Protein AF-A0A9W6NVK7-F1 (afdb_monomer_lite)

Foldseek 3Di:
DPQQAKEKFWEDEQFKIAIWIDDPLDIDQDQAPVPRRIFTFKWDDDPVTATDTHDDPDDIDTPDPPRDLCNLLRVVLSVQVSVCVVRVHGHQFFEYEYAPPDDPVRVVSNVVSVVVNPHHHYDYYYLQQLLVLLCVSVCVCPPFQWEWEWAQAAQKIKIFIWGADPNGIDTQFMFMDGHQVCLLVLLQVLQDPQFAADSVQSVVQLLPLLPDQKDWGHGPRGITIGGNVSSCLSCQLVLQLSLLRNQVNCVSSVNHQQDDPRYAEYEYAYDCSSRPVSVVQNVVRHPHHYHYDNPHRVCSSNRSRRSVRVVSSVVVVPPDPFDKAFFKKKKKKAFQADEAPDKDKIKIKIAGQDWDQDPVPRDTHGGVVVVVVVSCVVCVVPPTDIDMDMDGWLFIDTQQFKKKKAKFKVQKDKPPRIDIDTRHDRMDMDMMIIHHHPVQAQHKIKIWMFMDRQNHGRWIWIDIHHYHHPDDDDDRDPDDGDTDRFQEEEEQDFPVCVVQVCQVVVVVVVTPRDYPYPPPPDDPPDDDPVVLLVSLVVGPAYEYEADPRLQPDPRSVVSVVSNVVVVDPRRYAYEYADPPGDDDVVVCPPPPSVVPDDYYYRDGPDDPVPDDDPDDDDDDDDDDDDDDDDDDDDDDDDDDDDDDDDDDDDDDDDDDDDDDDDDDDDDDDDDDDDDDYDDDDDDDDYDDDDDDDDDDDDDDDDDDDDYDDDDDDDDDDDDDDDDDDDDAAWFQDDFAKGAQRSRQWIWGFDVQAIWIAGSVGRVPIDGLGDDAAGFLGWTAGGSNQWIWTWGQHPFTWIWIAGPVVSYTPDIATDPHGFNHWADQGPAQWIWTQHAPAQWIWIARRVVSDIDTQGWPDRANDWDAASNSQWIWGFDQQAQWIWIHGPPDSDIDIDGHPAGFLDKDWLHRGSWIWIWTFDFQKTWIATPPPRHTQEIAGHPAGFQEWEAQLVGQWIWTQGQQQWIFTARRNVNYGPDIHRRPAHANYWGAHNVRQWIWGQGPVRDIDIDGPVD

Organism: NCBI:txid29401

Sequence (1011 aa):
MDREGYALGVDIGMSTVAAAVCRQGITDAVVLAGVAAVVPTRYRLDEHAQAVLGEPEGPIRPLGDDAPPGALVRLLRTIVDVVSDREGGPPDAAVIAHPTSWDEAHRDRLAAAVRLLDLPATRIVTTHEAVAAHLAATEEAGDARSVAVLDAGATQCTTAVVVRRAGRFEVLSTETSPGADGADETLRRRLGPDVELSVSAVRRAREELTTAADTTVVGVGGEVHLDRRQLEMVLALPISSAVLALMATLRAAGFPEGRGDGLRCVAVVGGWSRTPLLRELLEQHLPASVLCFPGEPDIVAARGAAVLAEHDRVVLAEAEPVAWDDDVQFTVHRPATVSAKTWTPLLLFAHKTDAVVDPDSGETVDPTHLVQKAAERAVADRSEPYGSVAAPAAQRLAHGDEIVVEPWLREGEVNPPSAAFRWEEAVHKVEFRIRASERAVGRSLSGGVRIFLGVVLIGEVTFRIAVTRGRQAATPPRERDVAVRYRKIFASYSHRDADIVRAVSSAVSVIGDRYIVDSAALRAGERWEPRLRELIEEADVFQLFWSHNAMRSEHVRDEWEYALRLGREGFVRPVFWEDPRPQDVAAGLPPESLDRLHWSWLHPPVPTAARRPAGPPPRPALPPPEAAVTVPHSPPPPSAPAGAPLPPPTVRIGTPDLPPPFGAAGDRSAPSAAGARRKKRHLALLAAAAALVIVGGAAVVGQVNSGPTGGAAVAAAPPARGADSAGSFRAIGTDRSALSPDGATLYLAATGGVRALPATDLAGGVTIPVTGGEVRALSVSLDGSQVFASLGGAVPAVVVLDPVARSEVGRFQLPAAAASVRPVPGRPELVAALPGRRAVALVDTSTGTVTTPPSPLAADWLRVGLDGRAWFLANADTAALGVTLADSAVGTTIPLPGPPAVIAIRETGVRQQLAVATGATVAVLEWPGGAATASVQVPTGPRALAWAPEGAILYVADAAGSLLVVDTARAIVTRTIPVGAVAAELVVSPDGRYGYQYNADGSVTKVDLAG

pLDDT: mean 72.48, std 20.44, range [22.38, 96.88]

Secondary structure (DSSP, 8-state):
-PPPP-EEEEEE-SSEEEEEEEETTEEEE--BTTTBSEEEEEEE-STT--EEES--SS-EEESSTT--TTHHHHHHHHHHHHHHHHHTS--SEEEEEE-TT--HHHHHHHHHHHHHHT-TTEEEEEHHHHHHHHHHHSSTTTT-SEEEEEEE-SSEEEEEEEEEETTEEEEEEEEEEE-STTHHHHHHHHT-TTSB--HHHHHHHHHHHTT-SEEEEEEBTEEEEEEHHHHHHHHHHHHHHHHHHHHHHHHHTT-GGG--TTEEEEEEESTTTT-HHHHHHHHHH-SSEEEE-SS-TTTHHHHHHHHHHHHHHHHHHHS--PPEES-EEEEEEEESEEETT--EEEEEEEEESS-EE-TTT--EE-HHHHHHHHHHHHHTT--S-EEEEEEE-SS-EETT-EEEEEEEETTEEEESS-EEEES-SSEEEEEEEEEE-GGGTTSEEEEEEEEEETTEEEEEEEEEEEEESSS--PPPP-----EE---EEEEE--GGGHHHHHHHHHHHTTTT-EEE-TTSS--TT--HHHHHHHHHHH-SEEEEEESTTGGG-HHHHHHHHHHHHT--TT-EEEEE-SSSPP-BTTTTBS-HHHHTSPPEE--PPPPGGG-PPPPPPPPPPPPPPPP----PPPPPPPP-------PPPPPPPPPPP-PPPP--------------------------------------------------PPPP-PPPP----------B--TTEEE-TTS-EEEEEETTEEEEEETT-SSS-EEEE--SS-EEEEEE-TTSS-EEEEE-SSS-EEEEEETTTTEEEEEEE-SS--SEEEEPTTSSEEEEE-TTSSBEEEEETTT--EE--B-SS--SEEEE-TTSSEEEEE-TT-SEEEEEETT-S--EEEE-SS-EEEEEEE-SSSSEEEEEEETTEEEEEEETTTEEEEEEE-SS-EEEEEE-TTSSEEEEEETTSEEEEEETTTTEEEEEEE--S-EEEEEE-TTSSEEEEEETTS-EEEEES--

Radius of gyration: 40.75 Å; chains: 1; bounding box: 117×101×130 Å

InterPro domains:
  IPR000157 Toll/interleukin-1 receptor homology (TIR) domain [PF13676] (489-583)
  IPR011048 Cytochrome cd1-nitrite reductase-like, haem d1 domain superfamily [SSF51004] (738-1009)
  IPR013126 Heat shock protein 70 family [PF00012] (75-309)
  IPR015943 WD40/YVTN repeat-like-containing domain superfamily [G3DSA:2.130.10.10] (731-827)
  IPR015943 WD40/YVTN repeat-like-containing domain superfamily [G3DSA:2.130.10.10] (828-1008)
  IPR035897 Toll/interleukin-1 receptor homology (TIR) domain superfamily [G3DSA:3.40.50.10140] (486-593)
  IPR035897 Toll/interleukin-1 receptor homology (TIR) domain superfamily [SSF52200] (487-586)
  IPR043129 ATPase, nucleotide binding domain [SSF53067] (7-134)
  IPR043129 ATPase, nucleotide binding domain [SSF53067] (145-310)
  IPR051200 Multi-functional host-pathogen interaction and enzymatic activity protein [PTHR47197] (885-1010)

Structure (mmCIF, N/CA/C/O backbone):
data_AF-A0A9W6NVK7-F1
#
_entry.id   AF-A0A9W6NVK7-F1
#
loop_
_atom_site.group_PDB
_atom_site.id
_atom_site.type_symbol
_atom_site.label_atom_id
_atom_site.label_alt_id
_atom_site.label_comp_id
_atom_site.label_asym_id
_atom_site.label_entity_id
_atom_site.label_seq_id
_atom_site.pdbx_PDB_ins_code
_atom_site.Cartn_x
_atom_site.Cartn_y
_atom_site.Cartn_z
_atom_site.occupancy
_atom_site.B_iso_or_equiv
_atom_site.auth_seq_id
_atom_site.auth_comp_id
_atom_site.auth_asym_id
_atom_site.auth_atom_id
_atom_site.pdbx_PDB_model_num
ATOM 1 N N . MET A 1 1 ? -44.401 8.820 1.327 1.00 36.66 1 MET A N 1
ATOM 2 C CA . MET A 1 1 ? -43.589 7.716 0.784 1.00 36.66 1 MET A CA 1
ATOM 3 C C . MET A 1 1 ? -42.386 7.644 1.683 1.00 36.66 1 MET A C 1
ATOM 5 O O . MET A 1 1 ? -41.671 8.636 1.751 1.00 36.66 1 MET A O 1
ATOM 9 N N . ASP A 1 2 ? -42.257 6.563 2.443 1.00 45.72 2 ASP A N 1
ATOM 10 C CA . ASP A 1 2 ? -41.073 6.334 3.266 1.00 45.72 2 ASP A CA 1
ATOM 11 C C . ASP A 1 2 ? -39.865 6.223 2.339 1.00 45.72 2 ASP A C 1
ATOM 13 O O . ASP A 1 2 ? -39.923 5.548 1.310 1.00 45.72 2 ASP A O 1
ATOM 17 N N . ARG A 1 3 ? -38.810 6.973 2.648 1.00 57.16 3 ARG A N 1
ATOM 18 C CA . ARG A 1 3 ? -37.577 6.950 1.869 1.00 57.16 3 ARG A CA 1
ATOM 19 C C . ARG A 1 3 ? -36.903 5.602 2.111 1.00 57.16 3 ARG A C 1
ATOM 21 O O . ARG A 1 3 ? -36.584 5.293 3.256 1.00 57.16 3 ARG A O 1
ATOM 28 N N . GLU A 1 4 ? -36.695 4.806 1.064 1.00 69.69 4 GLU A N 1
ATOM 29 C CA . GLU A 1 4 ? -35.872 3.601 1.183 1.00 69.69 4 GLU A CA 1
ATOM 30 C C . GLU A 1 4 ? -34.439 4.009 1.539 1.00 69.69 4 GLU A C 1
ATOM 32 O O . GLU A 1 4 ? -33.823 4.834 0.862 1.00 69.69 4 GLU A O 1
ATOM 37 N N . GLY A 1 5 ? -33.948 3.460 2.647 1.00 83.38 5 GLY A N 1
ATOM 38 C CA . GLY A 1 5 ? -32.604 3.695 3.147 1.00 83.38 5 GLY A CA 1
ATOM 39 C C . GLY A 1 5 ? -31.508 3.197 2.202 1.00 83.38 5 GLY A C 1
ATOM 40 O O . GLY A 1 5 ? -31.741 2.300 1.388 1.00 83.38 5 GLY A O 1
ATOM 41 N N . TYR A 1 6 ? -30.310 3.769 2.308 1.00 93.12 6 TYR A N 1
ATOM 42 C CA . TYR A 1 6 ? -29.163 3.397 1.476 1.00 93.12 6 TYR A CA 1
ATOM 43 C C . TYR A 1 6 ? -27.838 3.500 2.238 1.00 93.12 6 TYR A C 1
ATOM 45 O O . TYR A 1 6 ? -27.677 4.287 3.176 1.00 93.12 6 TYR A O 1
ATOM 53 N N . ALA A 1 7 ? -26.871 2.706 1.786 1.00 94.94 7 ALA A N 1
ATOM 54 C CA . ALA A 1 7 ? -25.505 2.683 2.288 1.00 94.94 7 ALA A CA 1
ATOM 55 C C . ALA A 1 7 ? -24.540 3.380 1.316 1.00 94.94 7 ALA A C 1
ATOM 57 O O . ALA A 1 7 ? -24.669 3.238 0.099 1.00 94.94 7 ALA A O 1
ATOM 58 N N . LEU A 1 8 ? -23.557 4.113 1.846 1.00 96.31 8 LEU A N 1
ATOM 59 C CA . LEU A 1 8 ? -22.547 4.851 1.078 1.00 96.31 8 LEU A CA 1
ATOM 60 C C . LEU A 1 8 ? -21.167 4.186 1.183 1.00 96.31 8 LEU A C 1
ATOM 62 O O . LEU A 1 8 ? -20.652 3.956 2.272 1.00 96.31 8 LEU A O 1
ATOM 66 N N . GLY A 1 9 ? -20.527 3.941 0.045 1.00 96.88 9 GLY A N 1
ATOM 67 C CA . GLY A 1 9 ? -19.110 3.602 -0.048 1.00 96.88 9 GLY A CA 1
ATOM 68 C C . GLY A 1 9 ? -18.321 4.722 -0.712 1.00 96.88 9 GLY A C 1
ATOM 69 O O . GLY A 1 9 ? -18.712 5.201 -1.776 1.00 96.88 9 GLY A O 1
ATOM 70 N N . VAL A 1 10 ? -17.200 5.123 -0.116 1.00 95.50 10 VAL A N 1
ATOM 71 C CA . VAL A 1 10 ? -16.263 6.097 -0.701 1.00 95.50 10 VAL A CA 1
ATOM 72 C C . VAL A 1 10 ? -14.874 5.478 -0.737 1.00 95.50 10 VAL A C 1
ATOM 74 O O . VAL A 1 10 ? -14.418 4.977 0.282 1.00 95.50 10 VAL A O 1
ATOM 77 N N . ASP A 1 11 ? -14.191 5.533 -1.876 1.00 93.75 11 ASP A N 1
ATOM 78 C CA . ASP A 1 11 ? -12.777 5.161 -2.001 1.00 93.75 11 ASP A CA 1
ATOM 79 C C . ASP A 1 11 ? -11.934 6.413 -2.233 1.00 93.75 11 ASP A C 1
ATOM 81 O O . ASP A 1 11 ? -12.148 7.136 -3.209 1.00 93.75 11 ASP A O 1
ATOM 85 N N . ILE A 1 12 ? -11.012 6.693 -1.308 1.00 88.31 12 ILE A N 1
ATOM 86 C CA . ILE A 1 12 ? -10.124 7.856 -1.355 1.00 88.31 12 ILE A CA 1
ATOM 87 C C . ILE A 1 12 ? -8.716 7.389 -1.709 1.00 88.31 12 ILE A C 1
ATOM 89 O O . ILE A 1 12 ? -7.952 6.947 -0.851 1.00 88.31 12 ILE A O 1
ATOM 93 N N . GLY A 1 13 ? -8.347 7.559 -2.973 1.00 78.50 13 GLY A N 1
ATOM 94 C CA . GLY A 1 13 ? -6.980 7.393 -3.443 1.00 78.50 13 GLY A CA 1
ATOM 95 C C . GLY A 1 13 ? -6.151 8.676 -3.327 1.00 78.50 13 GLY A C 1
ATOM 96 O O . GLY A 1 13 ? -6.663 9.781 -3.133 1.00 78.50 13 GLY A O 1
ATOM 97 N N . MET A 1 14 ? -4.838 8.537 -3.538 1.00 71.38 14 MET A N 1
ATOM 98 C CA . MET A 1 14 ? -3.886 9.663 -3.580 1.00 71.38 14 MET A CA 1
ATOM 99 C C . MET A 1 14 ? -4.160 10.650 -4.723 1.00 71.38 14 MET A C 1
ATOM 101 O O . MET A 1 14 ? -3.766 11.812 -4.658 1.00 71.38 14 MET A O 1
ATOM 105 N N . SER A 1 15 ? -4.788 10.184 -5.804 1.00 70.12 15 SER A N 1
ATOM 106 C CA . SER A 1 15 ? -5.008 10.976 -7.021 1.00 70.12 15 SER A CA 1
ATOM 107 C C . SER A 1 15 ? -6.476 11.115 -7.396 1.00 70.12 15 SER A C 1
ATOM 109 O O . SER A 1 15 ? -6.828 12.065 -8.093 1.00 70.12 15 SER A O 1
ATOM 111 N N . THR A 1 16 ? -7.320 10.187 -6.959 1.00 80.12 16 THR A N 1
ATOM 112 C CA . THR A 1 16 ? -8.720 10.072 -7.369 1.00 80.12 16 THR A CA 1
ATOM 113 C C . THR A 1 16 ? -9.598 9.680 -6.194 1.00 80.12 16 THR A C 1
ATOM 115 O O . THR A 1 16 ? -9.146 8.996 -5.278 1.00 80.12 16 THR A O 1
ATOM 118 N N . VAL A 1 17 ? -10.858 10.095 -6.243 1.00 87.38 17 VAL A N 1
ATOM 119 C CA . VAL A 1 17 ? -11.906 9.673 -5.319 1.00 87.38 17 VAL A CA 1
ATOM 120 C C . VAL A 1 17 ? -13.091 9.145 -6.118 1.00 87.38 17 VAL A C 1
ATOM 122 O O . VAL A 1 17 ? -13.447 9.704 -7.162 1.00 87.38 17 VAL A O 1
ATOM 125 N N . ALA A 1 18 ? -13.689 8.066 -5.627 1.00 91.06 18 ALA A N 1
ATOM 126 C CA . ALA A 1 18 ? -14.878 7.447 -6.196 1.00 91.06 18 ALA A CA 1
ATOM 127 C C . ALA A 1 18 ? -15.917 7.207 -5.098 1.00 91.06 18 ALA A C 1
ATOM 129 O O . ALA A 1 18 ? -15.571 6.989 -3.935 1.00 91.06 18 ALA A O 1
ATOM 130 N N . ALA A 1 19 ? -17.196 7.234 -5.465 1.00 94.12 19 ALA A N 1
ATOM 131 C CA . ALA A 1 19 ? -18.290 6.938 -4.548 1.00 94.12 19 ALA A CA 1
ATOM 132 C C . ALA A 1 19 ? -19.312 6.001 -5.198 1.00 94.12 19 ALA A C 1
ATOM 134 O O . ALA A 1 19 ? -19.566 6.065 -6.403 1.00 94.12 19 ALA A O 1
ATOM 135 N N . ALA A 1 20 ? -19.912 5.137 -4.386 1.00 95.75 20 ALA A N 1
ATOM 136 C CA . ALA A 1 20 ? -20.986 4.239 -4.782 1.00 95.75 20 ALA A CA 1
ATOM 137 C C . ALA A 1 20 ? -22.035 4.149 -3.670 1.00 95.75 20 ALA A C 1
ATOM 139 O O . ALA A 1 20 ? -21.722 4.308 -2.491 1.00 95.75 20 ALA A O 1
ATOM 140 N N . VAL A 1 21 ? -23.277 3.870 -4.047 1.00 95.94 21 VAL A N 1
ATOM 141 C CA . VAL A 1 21 ? -24.370 3.585 -3.112 1.00 95.94 21 VAL A CA 1
ATOM 142 C C . VAL A 1 21 ? -24.782 2.125 -3.222 1.00 95.94 21 VAL A C 1
ATOM 144 O O . VAL A 1 21 ? -24.630 1.522 -4.283 1.00 95.94 21 VAL A O 1
ATOM 147 N N . CYS A 1 22 ? -25.291 1.553 -2.135 1.00 94.75 22 CYS A N 1
ATOM 148 C CA . CYS A 1 22 ? -25.832 0.200 -2.102 1.00 94.75 22 CYS A CA 1
ATOM 149 C C . CYS A 1 22 ? -27.264 0.210 -1.560 1.00 94.75 22 CYS A C 1
ATOM 151 O O . CYS A 1 22 ? -27.542 0.874 -0.558 1.00 94.75 22 CYS A O 1
ATOM 153 N N . ARG A 1 23 ? -28.156 -0.538 -2.219 1.00 89.88 23 ARG A N 1
ATOM 154 C CA . ARG A 1 23 ? -29.516 -0.830 -1.747 1.00 89.88 23 ARG A CA 1
ATOM 155 C C . ARG A 1 23 ? -29.810 -2.308 -1.964 1.00 89.88 23 ARG A C 1
ATOM 157 O O . ARG A 1 23 ? -29.734 -2.779 -3.097 1.00 89.88 23 ARG A O 1
ATOM 164 N N . GLN A 1 24 ? -30.139 -3.043 -0.900 1.00 83.25 24 GLN A N 1
ATOM 165 C CA . GLN A 1 24 ? -30.509 -4.466 -0.991 1.00 83.25 24 GLN A CA 1
ATOM 166 C C . GLN A 1 24 ? -29.453 -5.318 -1.732 1.00 83.25 24 GLN A C 1
ATOM 168 O O . GLN A 1 24 ? -29.780 -6.230 -2.487 1.00 83.25 24 GLN A O 1
ATOM 173 N N . GLY A 1 25 ? -28.169 -4.989 -1.551 1.00 80.69 25 GLY A N 1
ATOM 174 C CA . GLY A 1 25 ? -27.045 -5.671 -2.206 1.00 80.69 25 GLY A CA 1
ATOM 175 C C . GLY A 1 25 ? -26.747 -5.229 -3.645 1.00 80.69 25 GLY A C 1
ATOM 176 O O 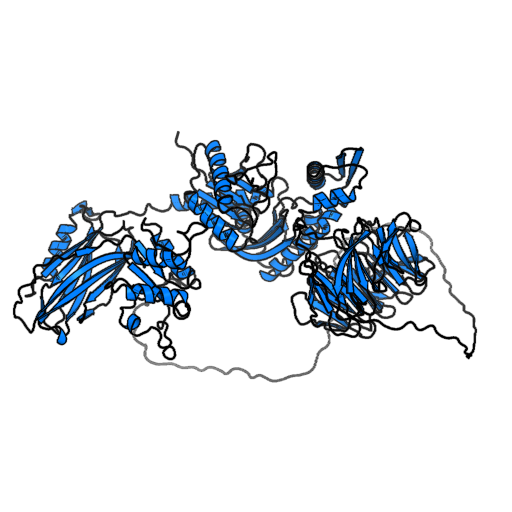. GLY A 1 25 ? -25.749 -5.671 -4.212 1.00 80.69 25 GLY A O 1
ATOM 177 N N . ILE A 1 26 ? -27.552 -4.342 -4.237 1.00 87.88 26 ILE A N 1
ATOM 178 C CA . ILE A 1 26 ? -27.295 -3.762 -5.562 1.00 87.88 26 ILE A CA 1
ATOM 179 C C . ILE A 1 26 ? -26.482 -2.481 -5.388 1.00 87.88 26 ILE A C 1
ATOM 181 O O . ILE A 1 26 ? -26.892 -1.583 -4.654 1.00 87.88 26 ILE A O 1
ATOM 185 N N . THR A 1 27 ? -25.339 -2.394 -6.076 1.00 92.62 27 THR A N 1
ATOM 186 C CA . THR A 1 27 ? -24.454 -1.220 -6.024 1.00 92.62 27 THR A CA 1
ATOM 187 C C . THR A 1 27 ? -24.546 -0.367 -7.281 1.00 92.62 27 THR A C 1
ATOM 189 O O . THR A 1 27 ? -24.477 -0.902 -8.385 1.00 92.62 27 THR A O 1
ATOM 192 N N . ASP A 1 28 ? -24.605 0.953 -7.102 1.00 92.00 28 ASP A N 1
ATOM 193 C CA . ASP A 1 28 ? -24.609 1.950 -8.175 1.00 92.00 28 ASP A CA 1
ATOM 194 C C . ASP A 1 28 ? -23.495 2.978 -7.959 1.00 92.00 28 ASP A C 1
ATOM 196 O O . ASP A 1 28 ? -23.344 3.542 -6.874 1.00 92.00 28 ASP A O 1
ATOM 200 N N . ALA A 1 29 ? -22.726 3.273 -9.008 1.00 90.75 29 ALA A N 1
ATOM 201 C CA . ALA A 1 29 ? -21.733 4.341 -8.973 1.00 90.75 29 ALA A CA 1
ATOM 202 C C . ALA A 1 29 ? -22.394 5.726 -8.840 1.00 90.75 29 ALA A C 1
ATOM 204 O O . ALA A 1 29 ? -23.516 5.959 -9.314 1.00 90.75 29 ALA A O 1
ATOM 205 N N . VAL A 1 30 ? -21.692 6.674 -8.220 1.00 89.25 30 VAL A N 1
ATOM 206 C CA . VAL A 1 30 ? -22.148 8.061 -8.080 1.00 89.25 30 VAL A CA 1
ATOM 207 C C . VAL A 1 30 ? -21.330 8.983 -8.960 1.00 89.25 30 VAL A C 1
ATOM 209 O O . VAL A 1 30 ? -20.120 9.071 -8.808 1.00 89.25 30 VAL A O 1
ATOM 212 N N . VAL A 1 31 ? -22.008 9.716 -9.848 1.00 85.69 31 VAL A N 1
ATOM 213 C CA . VAL A 1 31 ? -21.398 10.818 -10.597 1.00 85.69 31 VAL A CA 1
ATOM 214 C C . VAL A 1 31 ? -21.124 11.968 -9.633 1.00 85.69 31 VAL A C 1
ATOM 216 O O . VAL A 1 31 ? -22.049 12.594 -9.117 1.00 85.69 31 VAL A O 1
ATOM 219 N N . LEU A 1 32 ? -19.847 12.251 -9.400 1.00 80.12 32 LEU A N 1
ATOM 220 C CA . LEU A 1 32 ? -19.386 13.339 -8.551 1.00 80.12 32 LEU A CA 1
ATOM 221 C C . LEU A 1 32 ? -19.168 14.603 -9.394 1.00 80.12 32 LEU A C 1
ATOM 223 O O . LEU A 1 32 ? -18.760 14.545 -10.557 1.00 80.12 32 LEU A O 1
ATOM 227 N N . ALA A 1 33 ? -19.474 15.761 -8.803 1.00 65.81 33 ALA A N 1
ATOM 228 C CA . ALA A 1 33 ? -19.353 17.083 -9.431 1.00 65.81 33 ALA A CA 1
ATOM 229 C C . ALA A 1 33 ? -20.090 17.255 -10.780 1.00 65.81 33 ALA A C 1
ATOM 231 O O . ALA A 1 33 ? -19.806 18.195 -11.513 1.00 65.81 33 ALA A O 1
ATOM 232 N N . GLY A 1 34 ? -21.025 16.363 -11.129 1.00 63.50 34 GLY A N 1
ATOM 233 C CA . GLY A 1 34 ? -21.761 16.410 -12.398 1.00 63.50 34 GLY A CA 1
ATOM 234 C C . GLY A 1 34 ? -20.938 16.051 -13.643 1.00 63.50 34 GLY A C 1
ATOM 235 O O . GLY A 1 34 ? -21.426 16.263 -14.750 1.00 63.50 34 GLY A O 1
ATOM 236 N N . VAL A 1 35 ? -19.714 15.522 -13.482 1.00 60.59 35 VAL A N 1
ATOM 237 C CA . VAL A 1 35 ? -18.788 15.278 -14.608 1.00 60.59 35 VAL A CA 1
ATOM 238 C C . VAL A 1 35 ? -18.404 13.804 -14.759 1.00 60.59 35 VAL A C 1
ATOM 240 O O . VAL A 1 35 ? -18.410 13.299 -15.878 1.00 60.59 35 VAL A O 1
ATOM 243 N N . ALA A 1 36 ? -18.077 13.096 -13.671 1.00 67.38 36 ALA A N 1
ATOM 244 C CA . ALA A 1 36 ? -17.615 11.705 -13.741 1.00 67.38 36 ALA A CA 1
ATOM 245 C C . ALA A 1 36 ? -17.826 10.950 -12.420 1.00 67.38 36 ALA A C 1
ATOM 247 O O . ALA A 1 36 ? -17.916 11.555 -11.355 1.00 67.38 36 ALA A O 1
ATOM 248 N N . ALA A 1 37 ? -17.881 9.618 -12.477 1.00 74.50 37 ALA A N 1
ATOM 249 C CA . ALA A 1 37 ? -17.997 8.769 -11.285 1.00 74.50 37 ALA A CA 1
ATOM 250 C C . ALA A 1 37 ? -16.683 8.610 -10.491 1.00 74.50 37 ALA A C 1
ATOM 252 O O . ALA A 1 37 ? -16.682 8.170 -9.344 1.00 74.50 37 ALA A O 1
ATOM 253 N N . VAL A 1 38 ? -15.570 9.015 -11.101 1.00 73.38 38 VAL A N 1
ATOM 254 C CA . VAL A 1 38 ? -14.241 9.093 -10.496 1.00 73.38 38 VAL A CA 1
ATOM 255 C C . VAL A 1 38 ? -13.732 10.497 -10.761 1.00 73.38 38 VAL A C 1
ATOM 257 O O . VAL A 1 38 ? -13.708 10.933 -11.914 1.00 73.38 38 VAL A O 1
ATOM 260 N N . VAL A 1 39 ? -13.347 11.222 -9.715 1.00 72.19 39 VAL A N 1
ATOM 261 C CA . VAL A 1 39 ? -12.875 12.608 -9.844 1.00 72.19 39 VAL A CA 1
ATOM 262 C C . VAL A 1 39 ? -11.498 12.777 -9.209 1.00 72.19 39 VAL A C 1
ATOM 264 O O . VAL A 1 39 ? -11.192 12.089 -8.236 1.00 72.19 39 VAL A O 1
ATOM 267 N N . PRO A 1 40 ? -10.642 13.675 -9.729 1.00 68.44 40 PRO A N 1
ATOM 268 C CA . PRO A 1 40 ? -9.345 13.943 -9.121 1.00 68.44 40 PRO A CA 1
ATOM 269 C C . PRO A 1 40 ? -9.474 14.441 -7.674 1.00 68.44 40 PRO A C 1
ATOM 271 O O . PRO A 1 40 ? -10.282 15.328 -7.390 1.00 68.44 40 PRO A O 1
ATOM 274 N N . THR A 1 41 ? -8.638 13.926 -6.770 1.00 68.19 41 THR A N 1
ATOM 275 C CA . THR A 1 41 ? -8.593 14.354 -5.361 1.00 68.19 41 THR A CA 1
ATOM 276 C C . THR A 1 41 ? -7.729 15.604 -5.225 1.00 68.19 41 THR A C 1
ATOM 278 O O . THR A 1 41 ? -6.498 15.531 -5.168 1.00 68.19 41 THR A O 1
ATOM 281 N N . ARG A 1 42 ? -8.361 16.779 -5.215 1.00 66.12 42 ARG A N 1
ATOM 282 C CA . ARG A 1 42 ? -7.675 18.060 -5.408 1.00 66.12 42 ARG A CA 1
ATOM 283 C C . ARG A 1 42 ? -8.224 19.176 -4.499 1.00 66.12 42 ARG A C 1
ATOM 285 O O . ARG A 1 42 ? -9.397 19.185 -4.131 1.00 66.12 42 ARG A O 1
ATOM 292 N N . TYR A 1 43 ? -7.377 20.135 -4.114 1.00 61.03 43 TYR A N 1
ATOM 293 C CA . TYR A 1 43 ? -7.763 21.303 -3.304 1.00 61.03 43 TYR A CA 1
ATOM 294 C C . TYR A 1 43 ? -7.154 22.609 -3.829 1.00 61.03 43 TYR A C 1
ATOM 296 O O . TYR A 1 43 ? -6.122 22.609 -4.505 1.00 61.03 43 TYR A O 1
ATOM 304 N N . ARG A 1 44 ? -7.790 23.740 -3.501 1.00 63.12 44 ARG A N 1
ATOM 305 C CA . ARG A 1 44 ? -7.335 25.087 -3.871 1.00 63.12 44 ARG A CA 1
ATOM 306 C C . ARG A 1 44 ? -6.822 25.840 -2.645 1.00 63.12 44 ARG A C 1
ATOM 308 O O . ARG A 1 44 ? -7.401 25.746 -1.568 1.00 63.12 44 ARG A O 1
ATOM 315 N N . LEU A 1 45 ? -5.750 26.612 -2.818 1.00 51.38 45 LEU A N 1
ATOM 316 C CA . LEU A 1 45 ? -5.222 27.537 -1.809 1.00 51.38 45 LEU A CA 1
ATOM 317 C C . LEU A 1 45 ? -5.870 28.922 -1.973 1.00 51.38 45 LEU A C 1
ATOM 319 O O . LEU A 1 45 ? -5.275 29.824 -2.552 1.00 51.38 45 LEU A O 1
ATOM 323 N N . ASP A 1 46 ? -7.106 29.081 -1.510 1.00 56.59 46 ASP A N 1
ATOM 324 C CA . ASP A 1 46 ? -7.677 30.400 -1.195 1.00 56.59 46 ASP A CA 1
ATOM 325 C C . ASP A 1 46 ? -7.598 30.660 0.325 1.00 56.59 46 ASP A C 1
ATOM 327 O O . ASP A 1 46 ? -7.099 29.811 1.068 1.00 56.59 46 ASP A O 1
ATOM 331 N N . GLU A 1 47 ? -8.085 31.811 0.812 1.00 50.06 47 GLU A N 1
ATOM 332 C CA . GLU A 1 47 ? -8.102 32.165 2.251 1.00 50.06 47 GLU A CA 1
ATOM 333 C C . GLU A 1 47 ? -8.836 31.129 3.134 1.00 50.06 47 GLU A C 1
ATOM 335 O O . GLU A 1 47 ? -8.699 31.135 4.359 1.00 50.06 47 GLU A O 1
ATOM 340 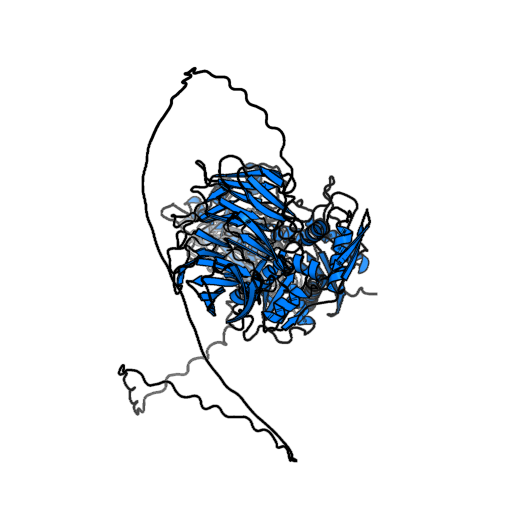N N . HIS A 1 48 ? -9.585 30.203 2.526 1.00 52.34 48 HIS A N 1
ATOM 341 C CA . HIS A 1 48 ? -10.341 29.149 3.199 1.00 52.34 48 HIS A CA 1
ATOM 342 C C . HIS A 1 48 ? -9.855 27.724 2.875 1.00 52.34 48 HIS A C 1
ATOM 344 O O . HIS A 1 48 ? -10.389 26.758 3.430 1.00 52.34 48 HIS A O 1
ATOM 350 N N . ALA A 1 49 ? -8.842 27.576 2.015 1.00 53.28 49 ALA A N 1
ATOM 351 C CA . ALA A 1 49 ? -8.342 26.311 1.484 1.00 53.28 49 ALA A CA 1
ATOM 352 C C . ALA A 1 49 ? -9.463 25.315 1.109 1.00 53.28 49 ALA A C 1
ATOM 354 O O . ALA A 1 49 ? -9.592 24.238 1.716 1.00 53.28 49 ALA A O 1
ATOM 355 N N . GLN A 1 50 ? -10.331 25.705 0.173 1.00 59.41 50 GLN A N 1
ATOM 356 C CA . GLN A 1 50 ? -11.480 24.895 -0.246 1.00 59.41 50 GLN A CA 1
ATOM 357 C C . GLN A 1 50 ? -11.052 23.604 -0.975 1.00 59.41 50 GLN A C 1
ATOM 359 O O . GLN A 1 50 ? -10.203 23.621 -1.869 1.00 59.41 50 GLN A O 1
ATOM 364 N N . ALA A 1 51 ? -11.652 22.470 -0.596 1.00 60.38 51 ALA A N 1
ATOM 365 C CA . ALA A 1 51 ? -11.535 21.216 -1.343 1.00 60.38 51 ALA A CA 1
ATOM 366 C C . ALA A 1 51 ? -12.470 21.270 -2.559 1.00 60.38 51 ALA A C 1
ATOM 368 O O . ALA A 1 51 ? -13.605 21.729 -2.421 1.00 60.38 51 ALA A O 1
ATOM 369 N N . VAL A 1 52 ? -12.008 20.827 -3.733 1.00 61.28 52 VAL A N 1
ATOM 370 C CA . VAL A 1 52 ? -12.786 20.911 -4.979 1.00 61.28 52 VAL A CA 1
ATOM 371 C C . VAL A 1 52 ? -12.839 19.538 -5.644 1.00 61.28 52 VAL A C 1
ATOM 373 O O . VAL A 1 52 ? -11.806 18.912 -5.858 1.00 61.28 52 VAL A O 1
ATOM 376 N N . LEU A 1 53 ? -14.046 19.076 -5.980 1.00 63.50 53 LEU A N 1
ATOM 377 C CA . LEU A 1 53 ? -14.253 17.868 -6.780 1.00 63.50 53 LEU A CA 1
ATOM 378 C C . LEU A 1 53 ? -14.197 18.238 -8.274 1.00 63.50 53 LEU A C 1
ATOM 380 O O . LEU A 1 53 ? -14.949 19.108 -8.710 1.00 63.50 53 LEU A O 1
ATOM 384 N N . GLY A 1 54 ? -13.333 17.578 -9.055 1.00 57.00 54 GLY A N 1
ATOM 385 C CA . GLY A 1 54 ? -13.231 17.755 -10.515 1.00 57.00 54 GLY A CA 1
ATOM 386 C C . GLY A 1 54 ? -11.991 18.525 -11.001 1.00 57.00 54 GLY A C 1
ATOM 387 O O . GLY A 1 54 ? -11.017 18.688 -10.267 1.00 57.00 54 GLY A O 1
ATOM 388 N N . GLU A 1 55 ? -12.017 18.977 -12.262 1.00 53.88 55 GLU A N 1
ATOM 389 C CA . GLU A 1 55 ? -10.973 19.806 -12.899 1.00 53.88 55 GLU A CA 1
ATOM 390 C C . GLU A 1 55 ? -11.417 21.286 -12.959 1.00 53.88 55 GLU A C 1
ATOM 392 O O . GLU A 1 55 ? -12.030 21.699 -13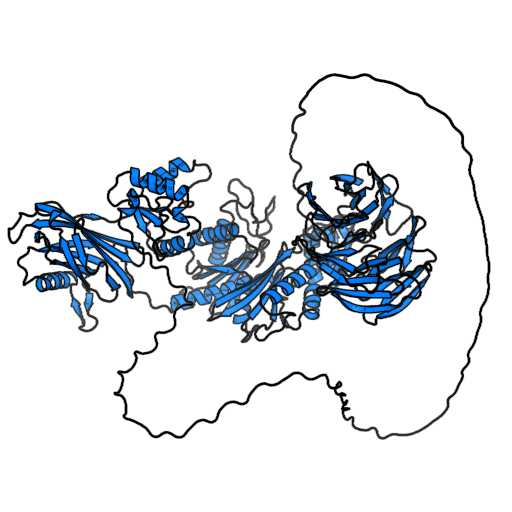.943 1.00 53.88 55 GLU A O 1
ATOM 397 N N . PRO A 1 56 ? -11.177 22.102 -11.916 1.00 49.66 56 PRO A N 1
ATOM 398 C CA . PRO A 1 56 ? -11.478 23.534 -11.965 1.00 49.66 56 PRO A CA 1
ATOM 399 C C . PRO A 1 56 ? -10.412 24.338 -12.735 1.00 49.66 56 PRO A C 1
ATOM 401 O O . PRO A 1 56 ? -9.293 23.882 -12.955 1.00 49.66 56 PRO A O 1
ATOM 404 N N . GLU A 1 57 ? -10.728 25.581 -13.103 1.00 44.78 57 GLU A N 1
ATOM 405 C CA . GLU A 1 57 ? -9.743 26.535 -13.632 1.00 44.78 57 GLU A CA 1
ATOM 406 C C . GLU A 1 57 ? -8.916 27.154 -12.478 1.00 44.78 57 GLU A C 1
ATOM 408 O O . GLU A 1 57 ? -9.473 27.795 -11.582 1.00 44.78 57 GLU A O 1
ATOM 413 N N . GLY A 1 58 ? -7.585 26.970 -12.468 1.00 46.28 58 GLY A N 1
ATOM 414 C CA . GLY A 1 58 ? -6.656 27.604 -11.508 1.00 46.28 58 GLY A CA 1
ATOM 415 C C . GLY A 1 58 ? -5.544 26.686 -10.958 1.00 46.28 58 GLY A C 1
ATOM 416 O O . GLY A 1 58 ? -5.453 25.527 -11.356 1.00 46.28 58 GLY A O 1
ATOM 417 N N . PRO A 1 59 ? -4.665 27.176 -10.052 1.00 42.59 59 PRO A N 1
ATOM 418 C CA . PRO A 1 59 ? -3.627 26.360 -9.419 1.00 42.59 59 PRO A CA 1
ATOM 419 C C . PRO A 1 59 ? -4.237 25.436 -8.357 1.00 42.59 59 PRO A C 1
ATOM 421 O O . PRO A 1 59 ? -4.764 25.889 -7.339 1.00 42.59 59 PRO A O 1
ATOM 424 N N . ILE A 1 60 ? -4.151 24.131 -8.597 1.00 55.59 60 ILE A N 1
ATOM 425 C CA . ILE A 1 60 ? -4.772 23.091 -7.775 1.00 55.59 60 ILE A CA 1
ATOM 426 C C . ILE A 1 60 ? -3.689 22.147 -7.255 1.00 55.59 60 ILE A C 1
ATOM 428 O O . ILE A 1 60 ? -2.764 21.807 -7.993 1.00 55.59 60 ILE A O 1
ATOM 432 N N . ARG A 1 61 ? -3.800 21.713 -5.996 1.00 54.81 61 ARG A N 1
ATOM 433 C CA . ARG A 1 61 ? -2.854 20.784 -5.362 1.00 54.81 61 ARG A CA 1
ATOM 434 C C . ARG A 1 61 ? -3.508 19.427 -5.073 1.00 54.81 61 ARG A C 1
ATOM 436 O O . ARG A 1 61 ? -4.694 19.402 -4.739 1.00 54.81 61 ARG A O 1
ATOM 443 N N . PRO A 1 62 ? -2.776 18.307 -5.208 1.00 59.38 62 PRO A N 1
ATOM 444 C CA . PRO A 1 62 ? -3.259 16.999 -4.774 1.00 59.38 62 PRO A CA 1
ATOM 445 C C . PRO A 1 62 ? -3.406 16.971 -3.251 1.00 59.38 62 PRO A C 1
ATOM 447 O O . PRO A 1 62 ? -2.667 17.657 -2.547 1.00 59.38 62 PRO A O 1
ATOM 450 N N . LEU A 1 63 ? -4.344 16.180 -2.735 1.00 61.66 63 LEU A N 1
ATOM 451 C CA . LEU A 1 63 ? -4.495 15.965 -1.295 1.00 61.66 63 LEU A CA 1
ATOM 452 C C . LEU A 1 63 ? -3.350 15.063 -0.777 1.00 61.66 63 LEU A C 1
ATOM 454 O O . LEU A 1 63 ? -3.532 13.863 -0.622 1.00 61.66 63 LEU A O 1
ATOM 458 N N . GLY A 1 64 ? -2.159 15.640 -0.592 1.00 57.38 64 GLY A N 1
ATOM 459 C CA . GLY A 1 64 ? -0.968 14.973 -0.041 1.00 57.38 64 GLY A CA 1
ATOM 460 C C . GLY A 1 64 ? -0.576 15.498 1.344 1.00 57.38 64 GLY A C 1
ATOM 461 O O . GLY A 1 64 ? -1.357 16.198 1.994 1.00 57.38 64 GLY A O 1
ATOM 462 N N . ASP A 1 65 ? 0.651 15.204 1.773 1.00 52.56 65 ASP A N 1
ATOM 463 C CA . ASP A 1 65 ? 1.195 15.501 3.110 1.00 52.56 65 ASP A CA 1
ATOM 464 C C . ASP A 1 65 ? 1.019 16.974 3.528 1.00 52.56 65 ASP A C 1
ATOM 466 O O . ASP A 1 65 ? 0.662 17.263 4.679 1.00 52.56 65 ASP A O 1
ATOM 470 N N . ASP A 1 66 ? 1.163 17.883 2.556 1.00 56.19 66 ASP A N 1
ATOM 471 C CA . ASP A 1 66 ? 1.053 19.344 2.680 1.00 56.19 66 ASP A CA 1
ATOM 472 C C . ASP A 1 66 ? -0.394 19.881 2.711 1.00 56.19 66 ASP A C 1
ATOM 474 O O . ASP A 1 66 ? -0.621 21.100 2.743 1.00 56.19 66 ASP A O 1
ATOM 478 N N . ALA A 1 67 ? -1.404 19.007 2.653 1.00 61.53 67 ALA A N 1
ATOM 479 C CA . ALA A 1 67 ? -2.799 19.425 2.667 1.00 61.53 67 ALA A CA 1
ATOM 480 C C . ALA A 1 67 ? -3.182 20.046 4.029 1.00 61.53 67 ALA A C 1
ATOM 482 O O . ALA A 1 67 ? -2.844 19.508 5.087 1.00 61.53 67 ALA A O 1
ATOM 483 N N . PRO A 1 68 ? -3.929 21.167 4.042 1.00 64.19 68 PRO A N 1
ATOM 484 C CA . PRO A 1 68 ? -4.281 21.843 5.283 1.00 64.19 68 PRO A CA 1
ATOM 485 C C . PRO A 1 68 ? -5.223 20.994 6.163 1.00 64.19 68 PRO A C 1
ATOM 487 O O . PRO A 1 68 ? -6.057 20.265 5.615 1.00 64.19 68 PRO A O 1
ATOM 490 N N . PRO A 1 69 ? -5.196 21.155 7.508 1.00 57.59 69 PRO A N 1
ATOM 491 C CA . PRO A 1 69 ? -5.901 20.301 8.486 1.00 57.59 69 PRO A CA 1
ATOM 492 C C . PRO A 1 69 ? -7.439 20.170 8.386 1.00 57.59 69 PRO A C 1
ATOM 494 O O . PRO A 1 69 ? -8.053 19.547 9.241 1.00 57.59 69 PRO A O 1
ATOM 497 N N . GLY A 1 70 ? -8.093 20.728 7.364 1.00 66.94 70 GLY A N 1
ATOM 498 C CA . GLY A 1 70 ? -9.537 20.591 7.121 1.00 66.94 70 GLY A CA 1
ATOM 499 C C . GLY A 1 70 ? -9.913 20.239 5.680 1.00 66.94 70 GLY A C 1
ATOM 500 O O . GLY A 1 70 ? -11.101 20.154 5.374 1.00 66.94 70 GLY A O 1
ATOM 501 N N . ALA A 1 71 ? -8.937 20.044 4.787 1.00 71.06 71 ALA A N 1
ATOM 502 C CA . ALA A 1 71 ? -9.208 19.748 3.381 1.00 71.06 71 ALA A CA 1
ATOM 503 C C . ALA A 1 71 ? -9.945 18.408 3.209 1.00 71.06 71 ALA A C 1
ATOM 505 O O . ALA A 1 71 ? -10.921 18.340 2.468 1.00 71.06 71 ALA A O 1
ATOM 506 N N . LEU A 1 72 ? -9.544 17.377 3.960 1.00 75.88 72 LEU A N 1
ATOM 507 C CA . LEU A 1 72 ? -10.167 16.051 3.913 1.00 75.88 72 LEU A CA 1
ATOM 508 C C . LEU A 1 72 ? -11.604 16.049 4.466 1.00 75.88 72 LEU A C 1
ATOM 510 O O . LEU A 1 72 ? -12.490 15.455 3.860 1.00 75.88 72 LEU A O 1
ATOM 514 N N . VAL A 1 73 ? -11.859 16.778 5.561 1.00 79.00 73 VAL A N 1
ATOM 515 C CA . VAL A 1 73 ? -13.217 16.974 6.113 1.00 79.00 73 VAL A CA 1
ATOM 516 C C . VAL A 1 73 ? -14.127 17.616 5.072 1.00 79.00 73 VAL A C 1
ATOM 518 O O . VAL A 1 73 ? -15.245 17.158 4.857 1.00 79.00 73 VAL A O 1
ATOM 521 N N . ARG A 1 74 ? -13.647 18.684 4.422 1.00 77.62 74 ARG A N 1
ATOM 522 C CA . ARG A 1 74 ? -14.406 19.398 3.391 1.00 77.62 74 ARG A CA 1
ATOM 523 C C . ARG A 1 74 ? -14.680 18.510 2.187 1.00 77.62 74 ARG A C 1
ATOM 525 O O . ARG A 1 74 ? -15.814 18.475 1.741 1.00 77.62 74 ARG A O 1
ATOM 532 N N . LEU A 1 75 ? -13.675 17.776 1.709 1.00 80.62 75 LEU A N 1
ATOM 533 C CA . LEU A 1 75 ? -13.827 16.837 0.600 1.00 80.62 75 LEU A CA 1
ATOM 534 C C . LEU A 1 75 ? -14.931 15.814 0.886 1.00 80.62 75 LEU A C 1
ATOM 536 O O . LEU A 1 75 ? -15.852 15.664 0.089 1.00 80.62 75 LEU A O 1
ATOM 540 N N . LEU A 1 76 ? -14.846 15.143 2.036 1.00 85.00 76 LEU A N 1
ATOM 541 C CA . LEU A 1 76 ? -15.824 14.135 2.424 1.00 85.00 76 LEU A CA 1
ATOM 542 C C . LEU A 1 76 ? -17.217 14.728 2.612 1.00 85.00 76 LEU A C 1
ATOM 544 O O . LEU A 1 76 ? -18.186 14.134 2.153 1.00 85.00 76 LEU A O 1
ATOM 548 N N . ARG A 1 77 ? -17.320 15.914 3.222 1.00 85.00 77 ARG A N 1
ATOM 549 C CA . ARG A 1 77 ? -18.596 16.620 3.359 1.00 85.00 77 ARG A CA 1
ATOM 550 C C . ARG A 1 77 ? -19.210 16.919 1.996 1.00 85.00 77 ARG A C 1
ATOM 552 O O . ARG A 1 77 ? -20.360 16.575 1.786 1.00 85.00 77 ARG A O 1
ATOM 559 N N . THR A 1 78 ? -18.432 17.440 1.047 1.00 84.56 78 THR A N 1
ATOM 560 C CA . THR A 1 78 ? -18.916 17.689 -0.318 1.00 84.56 78 THR A CA 1
ATOM 561 C C . THR A 1 78 ? -19.413 16.405 -0.987 1.00 84.56 78 THR A C 1
ATOM 563 O O . THR A 1 78 ? -20.435 16.430 -1.663 1.00 84.56 78 THR A O 1
ATOM 566 N N . ILE A 1 79 ? -18.719 15.276 -0.809 1.00 88.06 79 ILE A N 1
ATOM 567 C CA . ILE A 1 79 ? -19.162 13.984 -1.360 1.00 88.06 79 ILE A CA 1
ATOM 568 C C . ILE A 1 79 ? -20.486 13.558 -0.724 1.00 88.06 79 ILE A C 1
ATOM 570 O O . ILE A 1 79 ? -21.413 13.193 -1.442 1.00 88.06 79 ILE A O 1
ATOM 574 N N . VAL A 1 80 ? -20.588 13.632 0.604 1.00 89.94 80 VAL A N 1
ATOM 575 C CA . VAL A 1 80 ? -21.813 13.305 1.343 1.00 89.94 80 VAL A CA 1
ATOM 576 C C . VAL A 1 80 ? -22.964 14.195 0.900 1.00 89.94 80 VAL A C 1
ATOM 578 O O . VAL A 1 80 ? -24.041 13.666 0.656 1.00 89.94 80 VAL A O 1
ATOM 581 N N . ASP A 1 81 ? -22.745 15.498 0.744 1.00 88.12 81 ASP A N 1
ATOM 582 C CA . ASP A 1 81 ? -23.765 16.452 0.302 1.00 88.12 81 ASP A CA 1
ATOM 583 C C . ASP A 1 81 ? -24.241 16.112 -1.120 1.00 88.12 81 ASP A C 1
ATOM 585 O O . ASP A 1 81 ? -25.435 15.947 -1.342 1.00 88.12 81 ASP A O 1
ATOM 589 N N . VAL A 1 82 ? -23.317 15.874 -2.064 1.00 87.31 82 VAL A N 1
ATOM 590 C CA . VAL A 1 82 ? -23.648 15.475 -3.449 1.00 87.31 82 VAL A CA 1
ATOM 591 C C . VAL A 1 82 ? -24.456 14.177 -3.491 1.00 87.31 82 VAL A C 1
ATOM 593 O O . VAL A 1 82 ? -25.424 14.068 -4.245 1.00 87.31 82 VAL A O 1
ATOM 596 N N . VAL A 1 83 ? -24.064 13.179 -2.695 1.00 90.81 83 VAL A N 1
ATOM 597 C CA . VAL A 1 83 ? -24.802 11.914 -2.611 1.00 90.81 83 VAL A CA 1
ATOM 598 C C . VAL A 1 83 ? -26.160 12.151 -1.953 1.00 90.81 83 VAL A C 1
ATOM 600 O O . VAL A 1 83 ? -27.165 11.681 -2.467 1.00 90.81 83 VAL A O 1
ATOM 603 N N . SER A 1 84 ? -26.218 12.909 -0.862 1.00 90.50 84 SER A N 1
ATOM 604 C CA . SER A 1 84 ? -27.461 13.171 -0.127 1.00 90.50 84 SER A CA 1
ATOM 605 C C . SER A 1 84 ? -28.474 13.929 -0.980 1.00 90.50 84 SER A C 1
ATOM 607 O O . SER A 1 84 ? -29.658 13.603 -0.949 1.00 90.50 84 SER A O 1
ATOM 609 N N . ASP A 1 85 ? -28.017 14.886 -1.787 1.00 88.25 85 ASP A N 1
ATOM 610 C CA . ASP A 1 85 ? -28.851 15.621 -2.738 1.00 88.25 85 ASP A CA 1
ATOM 611 C C . ASP A 1 85 ? -29.419 14.695 -3.823 1.00 88.25 85 ASP A C 1
ATOM 613 O O . ASP A 1 85 ? -30.598 14.793 -4.170 1.00 88.25 85 ASP A O 1
ATOM 617 N N . ARG A 1 86 ? -28.608 13.753 -4.332 1.00 88.56 86 ARG A N 1
ATOM 618 C CA . ARG A 1 86 ? -29.058 12.724 -5.289 1.00 88.56 86 ARG A CA 1
ATOM 619 C C . ARG A 1 86 ? -30.080 11.768 -4.665 1.00 88.56 86 ARG A C 1
ATOM 621 O O . ARG A 1 86 ? -31.028 11.363 -5.335 1.00 88.56 86 ARG A O 1
ATOM 628 N N . GLU A 1 87 ? -29.863 11.396 -3.410 1.00 89.62 87 GLU A N 1
ATOM 629 C CA . GLU A 1 87 ? -30.567 10.321 -2.699 1.00 89.62 87 GLU A CA 1
ATOM 630 C C . GLU A 1 87 ? -31.726 10.827 -1.814 1.00 89.62 87 GLU A C 1
ATOM 632 O O . GLU A 1 87 ? -32.423 10.052 -1.150 1.00 89.62 87 GLU A O 1
ATOM 637 N N . GLY A 1 88 ? -31.956 12.142 -1.784 1.00 86.44 88 GLY A N 1
ATOM 638 C CA . GLY A 1 88 ? -33.030 12.777 -1.020 1.00 86.44 88 GLY A CA 1
ATOM 639 C C . GLY A 1 88 ? -32.825 12.777 0.502 1.00 86.44 88 GLY A C 1
ATOM 640 O O . GLY A 1 88 ? -33.811 12.794 1.239 1.00 86.44 88 GLY A O 1
ATOM 641 N N . GLY A 1 89 ? -31.577 12.718 0.982 1.00 88.62 89 GLY A N 1
ATOM 642 C CA . GLY A 1 89 ? -31.203 12.743 2.406 1.00 88.62 89 GLY A CA 1
ATOM 643 C C . GLY A 1 89 ? -29.899 11.981 2.711 1.00 88.62 89 GLY A C 1
ATOM 644 O O . GLY A 1 89 ? -29.397 11.297 1.824 1.00 88.62 89 GLY A O 1
ATOM 645 N N . PRO A 1 90 ? -29.370 12.042 3.950 1.00 89.81 90 PRO A N 1
ATOM 646 C CA . PRO A 1 90 ? -28.078 11.447 4.325 1.00 89.81 90 PRO A CA 1
ATOM 647 C C . PRO A 1 90 ? -28.067 9.909 4.259 1.00 89.81 90 PRO A C 1
ATOM 649 O O . PRO A 1 90 ? -29.134 9.304 4.347 1.00 89.81 90 PRO A O 1
ATOM 652 N N . PRO A 1 91 ? -26.899 9.252 4.129 1.00 92.38 91 PRO A N 1
ATOM 653 C CA . PRO A 1 91 ? -26.808 7.789 4.147 1.00 92.38 91 PRO A CA 1
ATOM 654 C C . PRO A 1 91 ? -27.076 7.220 5.547 1.00 92.38 91 PRO A C 1
ATOM 656 O O . PRO A 1 91 ? -26.774 7.872 6.545 1.00 92.38 91 PRO A O 1
ATOM 659 N N . ASP A 1 92 ? -27.578 5.984 5.625 1.00 90.94 92 ASP A N 1
ATOM 660 C CA . ASP A 1 92 ? -27.840 5.297 6.906 1.00 90.94 92 ASP A CA 1
ATOM 661 C C . ASP A 1 92 ? -26.606 4.563 7.456 1.00 90.94 92 ASP A C 1
ATOM 663 O O . ASP A 1 92 ? -26.530 4.253 8.644 1.00 90.94 92 ASP A O 1
ATOM 667 N N . ALA A 1 93 ? -25.648 4.268 6.577 1.00 91.50 93 ALA A N 1
ATOM 668 C CA . ALA A 1 93 ? -24.346 3.706 6.905 1.00 91.50 93 ALA A CA 1
ATOM 669 C C . ALA A 1 93 ? -23.309 4.162 5.880 1.00 91.50 93 ALA A C 1
ATOM 671 O O . ALA A 1 93 ? -23.642 4.362 4.705 1.00 91.50 93 ALA A O 1
ATOM 672 N N . ALA A 1 94 ? -22.050 4.292 6.298 1.00 94.69 94 ALA A N 1
ATOM 673 C CA . ALA A 1 94 ? -20.968 4.685 5.403 1.00 94.69 94 ALA A CA 1
ATOM 674 C C . ALA A 1 94 ? -19.676 3.888 5.633 1.00 94.69 94 ALA A C 1
ATOM 676 O O . ALA A 1 94 ? -19.265 3.614 6.757 1.00 94.69 94 ALA A O 1
ATOM 677 N N . VAL A 1 95 ? -18.973 3.555 4.557 1.00 95.88 95 VAL A N 1
ATOM 678 C CA . VAL A 1 95 ? -17.627 2.975 4.623 1.00 95.88 95 VAL A CA 1
ATOM 679 C C . VAL A 1 95 ? -16.693 3.820 3.781 1.00 95.88 95 VAL A C 1
ATOM 681 O O . VAL A 1 95 ? -16.960 4.075 2.606 1.00 95.88 95 VAL A O 1
ATOM 684 N N . ILE A 1 96 ? -15.584 4.237 4.386 1.00 95.62 96 ILE A N 1
ATOM 685 C CA . ILE A 1 96 ? -14.539 5.005 3.715 1.00 95.62 96 ILE A CA 1
ATOM 686 C C . ILE A 1 96 ? -13.306 4.114 3.538 1.00 95.62 96 ILE A C 1
ATOM 688 O O . ILE A 1 96 ? -12.723 3.653 4.520 1.00 95.62 96 ILE A O 1
ATOM 692 N N . ALA A 1 97 ? -12.914 3.867 2.292 1.00 94.94 97 ALA A N 1
ATOM 693 C CA . ALA A 1 97 ? -11.730 3.111 1.920 1.00 94.94 97 ALA A CA 1
ATOM 694 C C . ALA A 1 97 ? -10.524 4.034 1.665 1.00 94.94 97 ALA A C 1
ATOM 696 O O . ALA A 1 97 ? -10.680 5.143 1.148 1.00 94.94 97 ALA A O 1
ATOM 697 N N . HIS A 1 98 ? -9.329 3.574 2.043 1.00 91.81 98 HIS A N 1
ATOM 698 C CA . HIS A 1 98 ? -8.055 4.260 1.805 1.00 91.81 98 HIS A CA 1
ATOM 699 C C . HIS A 1 98 ? -6.941 3.269 1.413 1.00 91.81 98 HIS A C 1
ATOM 701 O O . HIS A 1 98 ? -6.995 2.097 1.795 1.00 91.81 98 HIS A O 1
ATOM 707 N N . PRO A 1 99 ? -5.870 3.693 0.723 1.00 86.38 99 PRO A N 1
ATOM 708 C CA . PRO A 1 99 ? -4.786 2.789 0.349 1.00 86.38 99 PRO A CA 1
ATOM 709 C C . PRO A 1 99 ? -3.956 2.350 1.568 1.00 86.38 99 PRO A C 1
ATOM 711 O O . PRO A 1 99 ? -3.780 3.101 2.533 1.00 86.38 99 PRO A O 1
ATOM 714 N N . THR A 1 100 ? -3.382 1.143 1.511 1.00 86.19 100 THR A N 1
ATOM 715 C CA . THR A 1 100 ? -2.512 0.588 2.574 1.00 86.19 100 THR A CA 1
ATOM 716 C C . THR A 1 100 ? -1.199 1.345 2.756 1.00 86.19 100 THR A C 1
ATOM 718 O O . THR A 1 100 ? -0.560 1.217 3.795 1.00 86.19 100 THR A O 1
ATOM 721 N N . SER A 1 101 ? -0.797 2.141 1.766 1.00 81.25 101 SER A N 1
ATOM 722 C CA . SER A 1 101 ? 0.436 2.930 1.791 1.00 81.25 101 SER A CA 1
ATOM 723 C C . SER A 1 101 ? 0.378 4.150 2.712 1.00 81.25 101 SER A C 1
ATOM 725 O O . SER A 1 101 ? 1.416 4.758 2.959 1.00 81.25 101 SER A O 1
ATOM 727 N N . TRP A 1 102 ? -0.818 4.573 3.135 1.00 82.56 102 TRP A N 1
ATOM 728 C CA . TRP A 1 102 ? -0.965 5.734 4.008 1.00 82.56 102 TRP A CA 1
ATOM 729 C C . TRP A 1 102 ? -0.222 5.492 5.316 1.00 82.56 102 TRP A C 1
ATOM 731 O O . TRP A 1 102 ? -0.281 4.400 5.880 1.00 82.56 102 TRP A O 1
ATOM 741 N N . ASP A 1 103 ? 0.479 6.505 5.806 1.00 75.81 103 ASP A N 1
ATOM 742 C CA . ASP A 1 103 ? 1.131 6.452 7.109 1.00 75.81 103 ASP A CA 1
ATOM 743 C C . ASP A 1 103 ? 0.119 6.680 8.252 1.00 75.81 103 ASP A C 1
ATOM 745 O O . ASP A 1 103 ? -1.098 6.764 8.051 1.00 75.81 103 ASP A O 1
ATOM 749 N N . GLU A 1 104 ? 0.616 6.726 9.486 1.00 72.12 104 GLU A N 1
ATOM 750 C CA . GLU A 1 104 ? -0.216 6.958 10.669 1.00 72.12 104 GLU A CA 1
ATOM 751 C C . GLU A 1 104 ? -0.880 8.342 10.646 1.00 72.12 104 GLU A C 1
ATOM 753 O O . GLU A 1 104 ? -2.076 8.451 10.907 1.00 72.12 104 GLU A O 1
ATOM 758 N N . ALA A 1 105 ? -0.156 9.378 10.214 1.00 70.69 105 ALA A N 1
ATOM 759 C CA . ALA A 1 105 ? -0.668 10.743 10.167 1.00 70.69 105 ALA A CA 1
ATOM 760 C C . ALA A 1 105 ? -1.850 10.894 9.194 1.00 70.69 105 ALA A C 1
ATOM 762 O O . ALA A 1 105 ? -2.838 11.564 9.514 1.00 70.69 105 ALA A O 1
ATOM 763 N N . HIS A 1 106 ? -1.787 10.264 8.018 1.00 75.19 106 HIS A N 1
ATOM 764 C CA . HIS A 1 106 ? -2.891 10.269 7.056 1.00 75.19 106 HIS A CA 1
ATOM 765 C C . HIS A 1 106 ? -4.127 9.547 7.598 1.00 75.19 106 HIS A C 1
ATOM 767 O O . HIS A 1 106 ? -5.245 10.062 7.479 1.00 75.19 106 HIS A O 1
ATOM 773 N N . ARG A 1 107 ? -3.938 8.385 8.239 1.00 81.75 107 ARG A N 1
ATOM 774 C CA . ARG A 1 107 ? -5.040 7.631 8.857 1.00 81.75 107 ARG A CA 1
ATOM 775 C C . ARG A 1 107 ? -5.688 8.396 10.008 1.00 81.75 107 ARG A C 1
ATOM 777 O O . ARG A 1 107 ? -6.915 8.422 10.088 1.00 81.75 107 ARG A O 1
ATOM 784 N N . ASP A 1 108 ? -4.903 9.076 10.837 1.00 74.00 108 ASP A N 1
ATOM 785 C CA . ASP A 1 108 ? -5.421 9.891 11.940 1.00 74.00 108 ASP A CA 1
ATOM 786 C C . ASP A 1 108 ? -6.238 11.084 11.434 1.00 74.00 108 ASP A C 1
ATOM 788 O O . ASP A 1 108 ? -7.326 11.362 11.948 1.00 74.00 108 ASP A O 1
ATOM 792 N N . ARG A 1 109 ? -5.768 11.757 10.374 1.00 74.44 109 ARG A N 1
ATOM 793 C CA . ARG A 1 109 ? -6.525 12.835 9.713 1.00 74.44 109 ARG A CA 1
ATOM 794 C C . ARG A 1 109 ? -7.849 12.323 9.146 1.00 74.44 109 ARG A C 1
ATOM 796 O O . ARG A 1 109 ? -8.862 13.011 9.277 1.00 74.44 109 ARG A O 1
ATOM 803 N N . LEU A 1 110 ? -7.863 11.133 8.544 1.00 81.88 110 LEU A N 1
ATOM 804 C CA . LEU A 1 110 ? -9.089 10.510 8.039 1.00 81.88 110 LEU A CA 1
ATOM 805 C C . LEU A 1 110 ? -10.049 10.136 9.165 1.00 81.88 110 LEU A C 1
ATOM 807 O O . LEU A 1 110 ? -11.231 10.463 9.085 1.00 81.88 110 LEU A O 1
ATOM 811 N N . ALA A 1 111 ? -9.547 9.520 10.233 1.00 77.50 111 ALA A N 1
ATOM 812 C CA . ALA A 1 111 ? -10.345 9.180 11.405 1.00 77.50 111 ALA A CA 1
ATOM 813 C C . ALA A 1 111 ? -10.960 10.429 12.053 1.00 77.50 111 ALA A C 1
ATOM 815 O O . ALA A 1 111 ? -12.149 10.439 12.378 1.00 77.50 111 ALA A O 1
ATOM 816 N N . ALA A 1 112 ? -10.184 11.507 12.189 1.00 70.38 112 ALA A N 1
ATOM 817 C CA . ALA A 1 112 ? -10.686 12.794 12.659 1.00 70.38 112 ALA A CA 1
ATOM 818 C C . ALA A 1 112 ? -11.747 13.370 11.710 1.00 70.38 112 ALA A C 1
ATOM 820 O O . ALA A 1 112 ? -12.777 13.865 12.168 1.00 70.38 112 ALA A O 1
ATOM 821 N N . ALA A 1 113 ? -11.531 13.270 10.395 1.00 75.31 113 ALA A N 1
ATOM 822 C CA . ALA A 1 113 ? -12.475 13.777 9.413 1.00 75.31 113 ALA A CA 1
ATOM 823 C C . ALA A 1 113 ? -13.814 13.041 9.446 1.00 75.31 113 ALA A C 1
ATOM 825 O O . ALA A 1 113 ? -14.855 13.689 9.481 1.00 75.31 113 ALA A O 1
ATOM 826 N N . VAL A 1 114 ? -13.785 11.711 9.517 1.00 81.00 114 VAL A N 1
ATOM 827 C CA . VAL A 1 114 ? -14.982 10.871 9.634 1.00 81.00 114 VAL A CA 1
ATOM 828 C C . VAL A 1 114 ? -15.779 11.203 10.896 1.00 81.00 114 VAL A C 1
ATOM 830 O O . VAL A 1 114 ? -16.991 11.383 10.818 1.00 81.00 114 VAL A O 1
ATOM 833 N N . ARG A 1 115 ? -15.109 11.384 12.044 1.00 77.12 115 ARG A N 1
ATOM 834 C CA . ARG A 1 115 ? -15.771 11.784 13.301 1.00 77.12 115 ARG A CA 1
ATOM 835 C C . ARG A 1 115 ? -16.483 13.135 13.199 1.00 77.12 115 ARG A C 1
ATOM 837 O O . ARG A 1 115 ? -17.524 13.319 13.812 1.00 77.12 115 ARG A O 1
ATOM 844 N N . LEU A 1 116 ? -15.937 14.077 12.428 1.00 71.31 116 LEU A N 1
ATOM 845 C CA . LEU A 1 116 ? -16.522 15.410 12.234 1.00 71.31 116 LEU A CA 1
ATOM 846 C C . LEU A 1 116 ? -17.709 15.441 11.258 1.00 71.31 116 LEU A C 1
ATOM 848 O O . LEU A 1 116 ? -18.380 16.472 11.161 1.00 71.31 116 LEU A O 1
ATOM 852 N N . LEU A 1 117 ? -17.936 14.368 10.497 1.00 71.88 117 LEU A N 1
ATOM 853 C CA . LEU A 1 117 ? -19.085 14.254 9.594 1.00 71.88 117 LEU A CA 1
ATOM 854 C C . LEU A 1 117 ? -20.339 13.746 10.304 1.00 71.88 117 LEU A C 1
ATOM 856 O O . LEU A 1 117 ? -21.423 13.968 9.780 1.00 71.88 117 LEU A O 1
ATOM 860 N N . ASP A 1 118 ? -20.181 13.104 11.467 1.00 76.56 118 ASP A N 1
ATOM 861 C CA . ASP A 1 118 ? -21.282 12.590 12.295 1.00 76.56 118 ASP A CA 1
ATOM 862 C C . ASP A 1 118 ? -22.255 11.682 11.515 1.00 76.56 118 ASP A C 1
ATOM 864 O O . ASP A 1 118 ? -23.474 11.745 11.659 1.00 76.56 118 ASP A O 1
ATOM 868 N N . LEU A 1 119 ? -21.703 10.851 10.623 1.00 78.44 119 LEU A N 1
ATOM 869 C CA . LEU A 1 119 ? -22.474 9.909 9.816 1.00 78.44 119 LEU A CA 1
ATOM 870 C C . LEU A 1 119 ? -22.809 8.639 10.618 1.00 78.44 119 LEU A C 1
ATOM 872 O O . LEU A 1 119 ? -21.920 8.075 11.273 1.00 78.44 119 LEU A O 1
ATOM 876 N N . PRO A 1 120 ? -24.047 8.123 10.520 1.00 74.25 120 PRO A N 1
ATOM 877 C CA . PRO A 1 120 ? -24.440 6.892 11.195 1.00 74.25 120 PRO A CA 1
ATOM 878 C C . PRO A 1 120 ? -23.640 5.694 10.666 1.00 74.25 120 PRO A C 1
ATOM 880 O O . PRO A 1 120 ? -23.279 5.644 9.492 1.00 74.25 120 PRO A O 1
ATOM 883 N N . ALA A 1 121 ? -23.340 4.739 11.554 1.00 77.69 121 ALA A N 1
ATOM 884 C CA . ALA A 1 121 ? -22.719 3.455 11.216 1.00 77.69 121 ALA A CA 1
ATOM 885 C C . ALA A 1 121 ? -21.481 3.561 10.298 1.00 77.69 121 ALA A C 1
ATOM 887 O O . ALA A 1 121 ? -21.370 2.844 9.303 1.00 77.69 121 ALA A O 1
ATOM 888 N N . THR A 1 122 ? -20.560 4.480 10.613 1.00 85.75 122 THR A N 1
ATOM 889 C CA . THR A 1 122 ? -19.398 4.736 9.754 1.00 85.75 122 THR A CA 1
ATOM 890 C C . THR A 1 122 ? -18.163 3.945 10.165 1.00 85.75 122 THR A C 1
ATOM 892 O O . THR A 1 122 ? -17.769 3.968 11.334 1.00 85.75 122 THR A O 1
ATOM 895 N N . ARG A 1 123 ? -17.484 3.317 9.199 1.00 87.19 123 ARG A N 1
ATOM 896 C CA . ARG A 1 123 ? -16.161 2.704 9.415 1.00 87.19 123 ARG A CA 1
ATOM 897 C C . ARG A 1 123 ? -15.152 3.043 8.326 1.00 87.19 123 ARG A C 1
ATOM 899 O O . ARG A 1 123 ? -15.499 3.449 7.220 1.00 87.19 123 ARG A O 1
ATOM 906 N N . ILE A 1 124 ? -13.886 2.823 8.658 1.00 91.62 124 ILE A N 1
ATOM 907 C CA . ILE A 1 124 ? -12.749 2.997 7.757 1.00 91.62 124 ILE A CA 1
ATOM 908 C C . ILE A 1 124 ? -12.163 1.620 7.448 1.00 91.62 124 ILE A C 1
ATOM 910 O O . ILE A 1 124 ? -12.021 0.794 8.351 1.00 91.62 124 ILE A O 1
ATOM 914 N N . VAL A 1 125 ? -11.850 1.375 6.179 1.00 94.12 125 VAL A N 1
ATOM 915 C CA . VAL A 1 125 ? -11.219 0.142 5.687 1.00 94.12 125 VAL A CA 1
ATOM 916 C C . VAL A 1 125 ? -10.117 0.479 4.691 1.00 94.12 125 VAL A C 1
ATOM 918 O O . VAL A 1 125 ? -9.995 1.614 4.231 1.00 94.12 125 VAL A O 1
ATOM 921 N N . THR A 1 126 ? -9.332 -0.517 4.310 1.00 94.62 126 THR A N 1
ATOM 922 C CA . THR A 1 126 ? -8.403 -0.388 3.189 1.00 94.62 126 THR A CA 1
ATOM 923 C C . THR A 1 126 ? -9.113 -0.583 1.846 1.00 94.62 126 THR A C 1
ATOM 925 O O . THR A 1 126 ? -10.091 -1.329 1.741 1.00 94.62 126 THR A O 1
ATOM 928 N N . THR A 1 127 ? -8.590 0.036 0.787 1.00 93.75 127 THR A N 1
ATOM 929 C CA . THR A 1 127 ? -9.021 -0.182 -0.605 1.00 93.75 127 THR A CA 1
ATOM 930 C C . THR A 1 127 ? -9.009 -1.678 -0.944 1.00 93.75 127 THR A C 1
ATOM 932 O O . THR A 1 127 ? -9.954 -2.185 -1.544 1.00 93.75 127 THR A O 1
ATOM 935 N N . HIS A 1 128 ? -8.007 -2.434 -0.480 1.00 95.44 128 HIS A N 1
ATOM 936 C CA . HIS A 1 128 ? -7.898 -3.878 -0.722 1.00 95.44 128 HIS A CA 1
ATOM 937 C C . HIS A 1 128 ? -8.986 -4.693 -0.016 1.00 95.44 128 HIS A C 1
ATOM 939 O O . HIS A 1 128 ? -9.533 -5.617 -0.620 1.00 95.44 128 HIS A O 1
ATOM 945 N N . GLU A 1 129 ? -9.337 -4.355 1.229 1.00 95.19 129 GLU A N 1
ATOM 946 C CA . GLU A 1 129 ? -10.467 -4.980 1.937 1.00 95.19 129 GLU A CA 1
ATOM 947 C C . GLU A 1 129 ? -11.794 -4.692 1.233 1.00 95.19 129 GLU A C 1
ATOM 949 O O . GLU A 1 129 ? -12.624 -5.592 1.096 1.00 95.19 129 GLU A O 1
ATOM 954 N N . ALA A 1 130 ? -11.979 -3.465 0.740 1.00 95.38 130 ALA A N 1
ATOM 955 C CA . ALA A 1 130 ? -13.165 -3.095 -0.019 1.00 95.38 130 ALA A CA 1
ATOM 956 C C . ALA A 1 130 ? -13.258 -3.888 -1.337 1.00 95.38 130 ALA A C 1
ATOM 958 O O . ALA A 1 130 ? -14.291 -4.491 -1.622 1.00 95.38 130 ALA A O 1
ATOM 959 N N . VAL A 1 131 ? -12.169 -3.992 -2.106 1.00 94.75 131 VAL A N 1
ATOM 960 C CA . VAL A 1 131 ? -12.131 -4.814 -3.333 1.00 94.75 131 VAL A CA 1
ATOM 961 C C . VAL A 1 131 ? -12.421 -6.287 -3.031 1.00 94.75 131 VAL A C 1
ATOM 963 O O . VAL A 1 131 ? -13.209 -6.917 -3.738 1.00 94.75 131 VAL A O 1
ATOM 966 N N . ALA A 1 132 ? -11.847 -6.841 -1.960 1.00 93.25 132 ALA A N 1
ATOM 967 C CA . ALA A 1 132 ? -12.132 -8.213 -1.541 1.00 93.25 132 ALA A CA 1
ATOM 968 C C . ALA A 1 132 ? -13.614 -8.414 -1.171 1.00 93.25 132 ALA A C 1
ATOM 970 O O . ALA A 1 132 ? -14.194 -9.454 -1.494 1.00 93.25 132 ALA A O 1
ATOM 971 N N . ALA A 1 133 ? -14.246 -7.415 -0.549 1.00 92.00 133 ALA A N 1
ATOM 972 C CA . ALA A 1 133 ? -15.676 -7.436 -0.261 1.00 92.00 133 ALA A CA 1
ATOM 973 C C . ALA A 1 133 ? -16.542 -7.396 -1.524 1.00 92.00 133 ALA A C 1
ATOM 975 O O . ALA A 1 133 ? -17.522 -8.137 -1.601 1.00 92.00 133 ALA A O 1
ATOM 976 N N . HIS A 1 134 ? -16.160 -6.603 -2.529 1.00 92.44 134 HIS A N 1
ATOM 977 C CA . HIS A 1 134 ? -16.848 -6.591 -3.822 1.00 92.44 134 HIS A CA 1
ATOM 978 C C . HIS A 1 134 ? -16.837 -7.981 -4.472 1.00 92.44 134 HIS A C 1
ATOM 980 O O . HIS A 1 134 ? -17.890 -8.508 -4.821 1.00 92.44 134 HIS A O 1
ATOM 986 N N . LEU A 1 135 ? -15.661 -8.609 -4.543 1.00 89.75 135 LEU A N 1
ATOM 987 C CA . LEU A 1 135 ? -15.481 -9.942 -5.130 1.00 89.75 135 LEU A CA 1
ATOM 988 C C . LEU A 1 135 ? -16.250 -11.042 -4.391 1.00 89.75 135 LEU A C 1
ATOM 990 O O . LEU A 1 135 ? -16.671 -12.029 -4.996 1.00 89.75 135 LEU A O 1
ATOM 994 N N . ALA A 1 136 ? -16.400 -10.899 -3.073 1.00 87.25 136 ALA A N 1
ATOM 995 C CA . ALA A 1 136 ? -17.193 -11.817 -2.268 1.00 87.25 136 ALA A CA 1
ATOM 996 C C . ALA A 1 136 ? -18.702 -11.651 -2.514 1.00 87.25 136 ALA A C 1
ATOM 998 O O . ALA A 1 136 ? -19.434 -12.630 -2.392 1.00 87.25 136 ALA A O 1
ATOM 999 N N . ALA A 1 137 ? -19.162 -10.442 -2.850 1.00 86.12 137 ALA A N 1
ATOM 1000 C CA . ALA A 1 137 ? -20.569 -10.149 -3.118 1.00 86.12 137 ALA A CA 1
ATOM 1001 C C . ALA A 1 137 ? -21.009 -10.520 -4.541 1.00 86.12 137 ALA A C 1
ATOM 1003 O O . ALA A 1 137 ? -22.160 -10.893 -4.740 1.00 86.12 137 ALA A O 1
ATOM 1004 N N . THR A 1 138 ? -20.107 -10.452 -5.523 1.00 83.44 138 THR A N 1
ATOM 1005 C CA . THR A 1 138 ? -20.383 -10.833 -6.920 1.00 83.44 138 THR A CA 1
ATOM 1006 C C . THR A 1 138 ? -20.141 -12.318 -7.211 1.00 83.44 138 THR A C 1
ATOM 1008 O O . THR A 1 138 ? -20.236 -12.739 -8.359 1.00 83.44 138 THR A O 1
ATOM 1011 N N . GLU A 1 139 ? -19.791 -13.113 -6.191 1.00 70.50 139 GLU A N 1
ATOM 1012 C CA . GLU A 1 139 ? -19.346 -14.514 -6.299 1.00 70.50 139 GLU A CA 1
ATOM 1013 C C . GLU A 1 139 ? -18.127 -14.739 -7.221 1.00 70.50 139 GLU A C 1
ATOM 1015 O O . GLU A 1 139 ? -17.712 -15.879 -7.446 1.00 70.50 139 GLU A O 1
ATOM 1020 N N . GLU A 1 140 ? -17.464 -13.678 -7.692 1.00 70.94 140 GLU A N 1
ATOM 1021 C CA . GLU A 1 140 ? -16.257 -13.766 -8.524 1.00 70.94 140 GLU A CA 1
ATOM 1022 C C . GLU A 1 140 ? -15.095 -14.445 -7.771 1.00 70.94 140 GLU A C 1
ATOM 1024 O O . GLU A 1 140 ? -14.287 -15.173 -8.363 1.00 70.94 140 GLU A O 1
ATOM 1029 N N . ALA A 1 141 ? -15.053 -14.290 -6.441 1.00 58.53 141 ALA A N 1
ATOM 1030 C CA . ALA A 1 141 ? -14.128 -15.009 -5.562 1.00 58.53 141 ALA A CA 1
ATOM 1031 C C . ALA A 1 141 ? -14.591 -16.430 -5.160 1.00 58.53 141 ALA A C 1
ATOM 1033 O O . ALA A 1 141 ? -13.788 -17.193 -4.615 1.00 58.53 141 ALA A O 1
ATOM 1034 N N . GLY A 1 142 ? -15.842 -16.832 -5.418 1.00 63.50 142 GLY A N 1
ATOM 1035 C CA . GLY A 1 142 ? -16.431 -18.084 -4.908 1.00 63.50 142 GLY A CA 1
ATOM 1036 C C . GLY A 1 142 ? -16.139 -18.347 -3.416 1.00 63.50 142 GLY A C 1
ATOM 1037 O O . GLY A 1 142 ? -16.067 -17.416 -2.619 1.00 63.50 142 GLY A O 1
ATOM 1038 N N . ASP A 1 143 ? -15.892 -19.609 -3.038 1.00 63.25 143 ASP A N 1
ATOM 1039 C CA . ASP A 1 143 ? -15.601 -20.023 -1.644 1.00 63.25 143 ASP A CA 1
ATOM 1040 C C . ASP A 1 143 ? -14.157 -19.737 -1.165 1.00 63.25 143 ASP A C 1
ATOM 1042 O O . ASP A 1 143 ? -13.693 -20.297 -0.164 1.00 63.25 143 ASP A O 1
ATOM 1046 N N . ALA A 1 144 ? -13.387 -18.920 -1.892 1.00 61.25 144 ALA A N 1
ATOM 1047 C CA . ALA A 1 144 ? -11.983 -18.689 -1.567 1.00 61.25 144 ALA A CA 1
ATOM 1048 C C . ALA A 1 144 ? -11.806 -17.988 -0.216 1.00 61.25 144 ALA A C 1
ATOM 1050 O O . ALA A 1 144 ? -12.496 -17.021 0.110 1.00 61.25 144 ALA A O 1
ATOM 1051 N N . ARG A 1 145 ? -10.818 -18.451 0.559 1.00 75.50 145 ARG A N 1
ATOM 1052 C CA . ARG A 1 145 ? -10.451 -17.815 1.830 1.00 75.50 145 ARG A CA 1
ATOM 1053 C C . ARG A 1 145 ? -9.559 -16.596 1.634 1.00 75.50 145 ARG A C 1
ATOM 1055 O O . ARG A 1 145 ? -9.617 -15.715 2.484 1.00 75.50 145 ARG A O 1
ATOM 1062 N N . SER A 1 146 ? -8.778 -16.533 0.552 1.00 88.56 146 SER A N 1
ATOM 1063 C CA . SER A 1 146 ? -7.829 -15.447 0.302 1.00 88.56 146 SER A CA 1
ATOM 1064 C C . SER A 1 146 ? -7.857 -14.952 -1.146 1.00 88.56 146 SER A C 1
ATOM 1066 O O . SER A 1 146 ? -7.947 -15.740 -2.093 1.00 88.56 146 SER A O 1
ATOM 1068 N N . VAL A 1 147 ? -7.703 -13.638 -1.311 1.00 92.25 147 VAL A N 1
ATOM 1069 C CA . VAL A 1 147 ? -7.570 -12.945 -2.600 1.00 92.25 147 VAL A CA 1
ATOM 1070 C C . VAL A 1 147 ? -6.367 -12.009 -2.530 1.00 92.25 147 VAL A C 1
ATOM 1072 O O . VAL A 1 147 ? -6.136 -11.377 -1.499 1.00 92.25 147 VAL A O 1
ATOM 1075 N N . ALA A 1 148 ? -5.598 -11.907 -3.613 1.00 94.44 148 ALA A N 1
ATOM 1076 C CA . ALA A 1 148 ? -4.596 -10.856 -3.749 1.00 94.44 148 ALA A CA 1
ATOM 1077 C C . ALA A 1 148 ? -5.172 -9.694 -4.562 1.00 94.44 148 ALA A C 1
ATOM 1079 O O . ALA A 1 148 ? -5.830 -9.914 -5.574 1.00 94.44 148 ALA A O 1
ATOM 1080 N N . VAL A 1 149 ? -4.925 -8.466 -4.127 1.00 95.38 149 VAL A N 1
ATOM 1081 C CA . VAL A 1 149 ? -5.390 -7.250 -4.794 1.00 95.38 149 VAL A CA 1
ATOM 1082 C C . VAL A 1 149 ? -4.171 -6.421 -5.181 1.00 95.38 149 VAL A C 1
ATOM 1084 O O . VAL A 1 149 ? -3.343 -6.109 -4.325 1.00 95.38 149 VAL A O 1
ATOM 1087 N N . LEU A 1 150 ? -4.063 -6.080 -6.464 1.00 94.88 150 LEU A N 1
ATOM 1088 C CA . LEU A 1 150 ? -3.144 -5.084 -7.008 1.00 94.88 150 LEU A CA 1
ATOM 1089 C C . LEU A 1 150 ? -3.964 -3.847 -7.380 1.00 94.88 150 LEU A C 1
ATOM 1091 O O . LEU A 1 150 ? -4.721 -3.864 -8.349 1.00 94.88 150 LEU A O 1
ATOM 1095 N N . ASP A 1 151 ? -3.796 -2.779 -6.611 1.00 92.69 151 ASP A N 1
ATOM 1096 C CA . ASP A 1 151 ? -4.310 -1.459 -6.948 1.00 92.69 151 ASP A CA 1
ATOM 1097 C C . ASP A 1 151 ? -3.256 -0.692 -7.752 1.00 92.69 151 ASP A C 1
ATOM 1099 O O . ASP A 1 151 ? -2.194 -0.304 -7.251 1.00 92.69 151 ASP A O 1
ATOM 1103 N N . ALA A 1 152 ? -3.557 -0.545 -9.036 1.00 88.50 152 ALA A N 1
ATOM 1104 C CA . ALA A 1 152 ? -2.758 0.077 -10.066 1.00 88.50 152 ALA A CA 1
ATOM 1105 C C . ALA A 1 152 ? -3.023 1.595 -10.107 1.00 88.50 152 ALA A C 1
ATOM 1107 O O . ALA A 1 152 ? -3.623 2.122 -11.050 1.00 88.50 152 ALA A O 1
ATOM 1108 N N . GLY A 1 153 ? -2.577 2.303 -9.066 1.00 79.88 153 GLY A N 1
ATOM 1109 C CA . GLY A 1 153 ? -2.762 3.748 -8.908 1.00 79.88 153 GLY A CA 1
ATOM 1110 C C . GLY A 1 153 ? -1.754 4.608 -9.683 1.00 79.88 153 GLY A C 1
ATOM 1111 O O . GLY A 1 153 ? -0.656 4.174 -10.036 1.00 79.88 153 GLY A O 1
ATOM 1112 N N . ALA A 1 154 ? -2.127 5.860 -9.970 1.00 72.94 154 ALA A N 1
ATOM 1113 C CA . ALA A 1 154 ? -1.308 6.769 -10.776 1.00 72.94 154 ALA A CA 1
ATOM 1114 C C . ALA A 1 154 ? 0.001 7.172 -10.081 1.00 72.94 154 ALA A C 1
ATOM 1116 O O . ALA A 1 154 ? 1.049 7.083 -10.697 1.00 72.94 154 ALA A O 1
ATOM 1117 N N . THR A 1 155 ? -0.022 7.574 -8.812 1.00 73.81 155 THR A N 1
ATOM 1118 C CA . THR A 1 155 ? 1.202 7.959 -8.080 1.00 73.81 155 THR A CA 1
ATOM 1119 C C . THR A 1 155 ? 1.944 6.759 -7.498 1.00 73.81 155 THR A C 1
ATOM 1121 O O . THR A 1 155 ? 3.168 6.743 -7.407 1.00 73.81 155 THR A O 1
ATOM 1124 N N . GLN A 1 156 ? 1.205 5.720 -7.124 1.00 79.06 156 GLN A N 1
ATOM 1125 C CA . GLN A 1 156 ? 1.728 4.530 -6.468 1.00 79.06 156 GLN A CA 1
ATOM 1126 C C . GLN A 1 156 ? 0.849 3.325 -6.782 1.00 79.06 156 GLN A C 1
ATOM 1128 O O . GLN A 1 156 ? -0.357 3.460 -6.989 1.00 79.06 156 GLN A O 1
ATOM 1133 N N . CYS A 1 157 ? 1.451 2.148 -6.723 1.00 86.69 157 CYS A N 1
ATOM 1134 C CA . CYS A 1 157 ? 0.755 0.875 -6.757 1.00 86.69 157 CYS A CA 1
ATOM 1135 C C . CYS A 1 157 ? 0.786 0.282 -5.357 1.00 86.69 157 CYS A C 1
ATOM 1137 O O . CYS A 1 157 ? 1.833 0.279 -4.702 1.00 86.69 157 CYS A O 1
ATOM 1139 N N . THR A 1 158 ? -0.338 -0.258 -4.910 1.00 91.12 158 THR A N 1
ATOM 1140 C CA . THR A 1 158 ? -0.409 -0.939 -3.619 1.00 91.12 158 THR A CA 1
ATOM 1141 C C . THR A 1 158 ? -0.881 -2.365 -3.826 1.00 91.12 158 THR A C 1
ATOM 1143 O O . THR A 1 158 ? -1.812 -2.633 -4.584 1.00 91.12 158 THR A O 1
ATOM 1146 N N . THR A 1 159 ? -0.221 -3.309 -3.168 1.00 94.81 159 THR A N 1
ATOM 1147 C CA . THR A 1 159 ? -0.550 -4.732 -3.274 1.00 94.81 159 THR A CA 1
ATOM 1148 C C . THR A 1 159 ? -0.859 -5.277 -1.901 1.00 94.81 159 THR A C 1
ATOM 1150 O O . THR A 1 159 ? -0.148 -4.941 -0.959 1.00 94.81 159 THR A O 1
ATOM 1153 N N . ALA A 1 160 ? -1.878 -6.123 -1.780 1.00 96.25 160 ALA A N 1
ATOM 1154 C CA . ALA A 1 1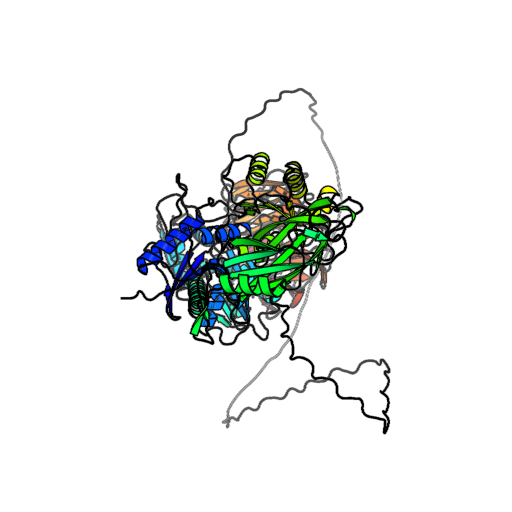60 ? -2.199 -6.789 -0.524 1.00 96.25 160 ALA A CA 1
ATOM 1155 C C . ALA A 1 160 ? -2.749 -8.199 -0.751 1.00 96.25 160 ALA A C 1
ATOM 1157 O O . ALA A 1 160 ? -3.467 -8.439 -1.722 1.00 96.25 160 ALA A O 1
ATOM 1158 N N . VAL A 1 161 ? -2.465 -9.123 0.171 1.00 95.00 161 VAL A N 1
ATOM 1159 C CA . VAL A 1 161 ? -3.238 -10.372 0.291 1.00 95.00 161 VAL A CA 1
ATOM 1160 C C . VAL A 1 161 ? -4.259 -10.199 1.400 1.00 95.00 161 VAL A C 1
ATOM 1162 O O . VAL A 1 161 ? -3.885 -9.942 2.543 1.00 95.00 161 VAL A O 1
ATOM 1165 N N . VAL A 1 162 ? -5.533 -10.375 1.070 1.00 93.88 162 VAL A N 1
ATOM 1166 C CA . VAL A 1 162 ? -6.660 -10.229 1.990 1.00 93.88 162 VAL A CA 1
ATOM 1167 C C . VAL A 1 162 ? -7.271 -11.598 2.256 1.00 93.88 162 VAL A C 1
ATOM 1169 O O . VAL A 1 162 ? -7.547 -12.351 1.320 1.00 93.88 162 VAL A O 1
ATOM 1172 N N . VAL A 1 163 ? -7.490 -11.925 3.529 1.00 90.69 163 VAL A N 1
ATOM 1173 C CA . VAL A 1 163 ? -8.159 -13.155 3.967 1.00 90.69 163 VAL A CA 1
ATOM 1174 C C . VAL A 1 163 ? -9.545 -12.839 4.520 1.00 90.69 163 VAL A C 1
ATOM 1176 O O . VAL A 1 163 ? -9.721 -11.884 5.275 1.00 90.69 163 VAL A O 1
ATOM 1179 N N . ARG A 1 164 ? -10.535 -13.664 4.175 1.00 85.88 164 ARG A N 1
ATOM 1180 C CA . ARG A 1 164 ? -11.883 -13.602 4.744 1.00 85.88 164 ARG A CA 1
ATOM 1181 C C . ARG A 1 164 ? -11.982 -14.534 5.954 1.00 85.88 164 ARG A C 1
ATOM 1183 O O . ARG A 1 164 ? -11.825 -15.750 5.825 1.00 85.88 164 ARG A O 1
ATOM 1190 N N . ARG A 1 165 ? -12.277 -13.985 7.137 1.00 82.12 165 ARG A N 1
ATOM 1191 C CA . ARG A 1 165 ? -12.457 -14.728 8.399 1.00 82.12 165 ARG A CA 1
ATOM 1192 C C . ARG A 1 165 ? -13.739 -14.298 9.097 1.00 82.12 165 ARG A C 1
ATOM 1194 O O . ARG A 1 165 ? -13.894 -13.134 9.435 1.00 82.12 165 ARG A O 1
ATOM 1201 N N . ALA A 1 166 ? -14.658 -15.242 9.320 1.00 73.62 166 ALA A N 1
ATOM 1202 C CA . ALA A 1 166 ? -15.927 -14.995 10.019 1.00 73.62 166 ALA A CA 1
ATOM 1203 C C . ALA A 1 166 ? -16.689 -13.750 9.501 1.00 73.62 166 ALA A C 1
ATOM 1205 O O . ALA A 1 166 ? -17.190 -12.948 10.280 1.00 73.62 166 ALA A O 1
ATOM 1206 N N . GLY A 1 167 ? -16.719 -13.557 8.176 1.00 68.94 167 GLY A N 1
ATOM 1207 C CA . GLY A 1 167 ? -17.376 -12.406 7.542 1.00 68.94 167 GLY A CA 1
ATOM 1208 C C . GLY A 1 167 ? -16.555 -11.110 7.503 1.00 68.94 167 GLY A C 1
ATOM 1209 O O . GLY A 1 167 ? -16.986 -10.162 6.857 1.00 68.94 167 GLY A O 1
ATOM 1210 N N . ARG A 1 168 ? -15.367 -11.065 8.119 1.00 80.19 168 ARG A N 1
ATOM 1211 C CA . ARG A 1 168 ? -14.439 -9.923 8.073 1.00 80.19 168 ARG A CA 1
ATOM 1212 C C . ARG A 1 168 ? -13.327 -10.143 7.055 1.00 80.19 168 ARG A C 1
ATOM 1214 O O . ARG A 1 168 ? -12.985 -11.285 6.752 1.00 80.19 168 ARG A O 1
ATOM 1221 N N . PHE A 1 169 ? -12.766 -9.047 6.563 1.00 88.94 169 PHE A N 1
ATOM 1222 C CA . PHE A 1 169 ? -11.614 -9.026 5.668 1.00 88.94 169 PHE A CA 1
ATOM 1223 C C . PHE A 1 169 ? -10.405 -8.531 6.459 1.00 88.94 169 PHE A C 1
ATOM 1225 O O . PHE A 1 169 ? -10.534 -7.571 7.208 1.00 88.94 169 PHE A O 1
ATOM 1232 N N . GLU A 1 170 ? -9.275 -9.224 6.344 1.00 89.25 170 GLU A N 1
ATOM 1233 C CA . GLU A 1 170 ? -8.034 -8.893 7.051 1.00 89.25 170 GLU A CA 1
ATOM 1234 C C . GLU A 1 170 ? -6.858 -8.914 6.070 1.00 89.25 170 GLU A C 1
ATOM 1236 O O . GLU A 1 170 ? -6.683 -9.879 5.319 1.00 89.25 170 GLU A O 1
ATOM 1241 N N . VAL A 1 171 ? -6.021 -7.877 6.095 1.00 92.12 171 VAL A N 1
ATOM 1242 C CA . VAL A 1 171 ? -4.785 -7.817 5.301 1.00 92.12 171 VAL A CA 1
ATOM 1243 C C . VAL A 1 171 ? -3.694 -8.670 5.961 1.00 92.12 171 VAL A C 1
ATOM 1245 O O . VAL A 1 171 ? -3.325 -8.444 7.109 1.00 92.12 171 VAL A O 1
ATOM 1248 N N . LEU A 1 172 ? -3.152 -9.650 5.231 1.00 90.00 172 LEU A N 1
ATOM 1249 C CA . LEU A 1 172 ? -2.062 -10.523 5.694 1.00 90.00 172 LEU A CA 1
ATOM 1250 C C . LEU A 1 172 ? -0.673 -9.946 5.418 1.00 90.00 172 LEU A C 1
ATOM 1252 O O . LEU A 1 172 ? 0.258 -10.147 6.192 1.00 90.00 172 LEU A O 1
ATOM 1256 N N . SER A 1 173 ? -0.518 -9.289 4.275 1.00 90.12 173 SER A N 1
ATOM 1257 C CA . SER A 1 173 ? 0.738 -8.681 3.838 1.00 90.12 173 SER A CA 1
ATOM 1258 C C . SER A 1 173 ? 0.433 -7.587 2.829 1.00 90.12 173 SER A C 1
ATOM 1260 O O . SER A 1 173 ? -0.609 -7.638 2.168 1.00 90.12 173 SER A O 1
ATOM 1262 N N . THR A 1 174 ? 1.339 -6.621 2.716 1.00 93.19 174 THR A N 1
ATOM 1263 C CA . THR A 1 174 ? 1.235 -5.514 1.771 1.00 93.19 174 THR A CA 1
ATOM 1264 C C . THR A 1 174 ? 2.621 -5.089 1.302 1.00 93.19 174 THR A C 1
ATOM 1266 O O . THR A 1 174 ? 3.572 -5.130 2.077 1.00 93.19 174 THR A O 1
ATOM 1269 N N . GLU A 1 175 ? 2.715 -4.626 0.061 1.00 86.19 175 GLU A N 1
ATOM 1270 C CA . GLU A 1 175 ? 3.895 -3.956 -0.504 1.00 86.19 175 GLU A CA 1
ATOM 1271 C C . GLU A 1 175 ? 3.431 -2.783 -1.368 1.00 86.19 175 GLU A C 1
ATOM 1273 O O . GLU A 1 175 ? 2.296 -2.769 -1.865 1.00 86.19 175 GLU A O 1
ATOM 1278 N N . THR A 1 176 ? 4.321 -1.819 -1.577 1.00 84.00 176 THR A N 1
ATOM 1279 C CA . THR A 1 176 ? 4.082 -0.651 -2.425 1.00 84.00 176 THR A CA 1
ATOM 1280 C C . THR A 1 176 ? 5.148 -0.541 -3.511 1.00 84.00 176 THR A C 1
ATOM 1282 O O . THR A 1 176 ? 6.292 -0.966 -3.340 1.00 84.00 176 THR A O 1
ATOM 1285 N N . SER A 1 177 ? 4.772 0.029 -4.653 1.00 77.75 177 SER A N 1
ATOM 1286 C CA . SER A 1 177 ? 5.703 0.376 -5.728 1.00 77.75 177 SER A CA 1
ATOM 1287 C C . SER A 1 177 ? 5.345 1.730 -6.348 1.00 77.75 177 SER A C 1
ATOM 1289 O O . SER A 1 177 ? 4.212 2.184 -6.190 1.00 77.75 177 SER A O 1
ATOM 1291 N N . PRO A 1 178 ? 6.268 2.380 -7.078 1.00 74.62 178 PRO A N 1
ATOM 1292 C CA . PRO A 1 178 ? 5.955 3.598 -7.825 1.00 74.62 178 PRO A CA 1
ATOM 1293 C C . PRO A 1 178 ? 4.855 3.369 -8.869 1.00 74.62 178 PRO A C 1
ATOM 1295 O O . PRO A 1 178 ? 4.827 2.308 -9.496 1.00 74.62 178 PRO A O 1
ATOM 1298 N N . GLY A 1 179 ? 3.980 4.362 -9.047 1.00 74.00 179 GLY A N 1
ATOM 1299 C CA . GLY A 1 179 ? 2.920 4.369 -10.057 1.00 74.00 179 GLY A CA 1
ATOM 1300 C C . GLY A 1 179 ? 3.391 4.873 -11.425 1.00 74.00 179 GLY A C 1
ATOM 1301 O O . GLY A 1 179 ? 4.578 4.864 -11.740 1.00 74.00 179 GLY A O 1
ATOM 1302 N N . ALA A 1 180 ? 2.444 5.304 -12.256 1.00 72.25 180 ALA A N 1
ATOM 1303 C CA . ALA A 1 180 ? 2.652 5.750 -13.636 1.00 72.25 180 ALA A CA 1
ATOM 1304 C C . ALA A 1 180 ? 2.359 7.253 -13.877 1.00 72.25 180 ALA A C 1
ATOM 1306 O O . ALA A 1 180 ? 2.006 7.647 -14.990 1.00 72.25 180 ALA A O 1
ATOM 1307 N N . ASP A 1 181 ? 2.465 8.113 -12.865 1.00 67.19 181 ASP A N 1
ATOM 1308 C CA . ASP A 1 181 ? 2.144 9.549 -12.946 1.00 67.19 181 ASP A CA 1
ATOM 1309 C C . ASP A 1 181 ? 3.030 10.316 -13.943 1.00 67.19 181 ASP A C 1
ATOM 1311 O O . ASP A 1 181 ? 2.537 11.174 -14.680 1.00 67.19 181 ASP A O 1
ATOM 1315 N N . GLY A 1 182 ? 4.303 9.937 -14.056 1.00 64.81 182 GLY A N 1
ATOM 1316 C CA . GLY A 1 182 ? 5.254 10.473 -15.028 1.00 64.81 182 GLY A CA 1
ATOM 1317 C C . GLY A 1 182 ? 5.082 9.947 -16.457 1.00 64.81 182 GLY A C 1
ATOM 1318 O O . GLY A 1 182 ? 5.804 10.395 -17.355 1.00 64.81 182 GLY A O 1
ATOM 1319 N N . ALA A 1 183 ? 4.160 9.008 -16.703 1.00 69.19 183 ALA A N 1
ATOM 1320 C CA . ALA A 1 183 ? 3.981 8.399 -18.021 1.00 69.19 183 ALA A CA 1
ATOM 1321 C C . ALA A 1 183 ? 3.496 9.412 -19.069 1.00 69.19 183 ALA A C 1
ATOM 1323 O O . ALA A 1 183 ? 4.001 9.408 -20.189 1.00 69.19 183 ALA A O 1
ATOM 1324 N N . ASP A 1 184 ? 2.579 10.313 -18.696 1.00 74.25 184 ASP A N 1
ATOM 1325 C CA . ASP A 1 184 ? 2.017 11.318 -19.613 1.00 74.25 184 ASP A CA 1
ATOM 1326 C C . ASP A 1 184 ? 3.118 12.272 -20.109 1.00 74.25 184 ASP A C 1
ATOM 1328 O O . ASP A 1 184 ? 3.272 12.499 -21.307 1.00 74.25 184 ASP A O 1
ATOM 1332 N N . GLU A 1 185 ? 3.946 12.782 -19.194 1.00 68.56 185 GLU A N 1
ATOM 1333 C CA . GLU A 1 185 ? 5.038 13.701 -19.532 1.00 68.56 185 GLU A CA 1
ATOM 1334 C C . GLU A 1 185 ? 6.172 12.997 -20.285 1.00 68.56 185 GLU A C 1
ATOM 1336 O O . GLU A 1 185 ? 6.766 13.554 -21.208 1.00 68.56 185 GLU A O 1
ATOM 1341 N N . THR A 1 186 ? 6.459 11.746 -19.934 1.00 66.75 186 THR A N 1
ATOM 1342 C CA . THR A 1 186 ? 7.443 10.938 -20.656 1.00 66.75 186 THR A CA 1
ATOM 1343 C C . THR A 1 186 ? 7.002 10.678 -22.091 1.00 66.75 186 THR A C 1
ATOM 1345 O O . THR A 1 186 ? 7.804 10.823 -23.016 1.00 66.75 186 THR A O 1
ATOM 1348 N N . LEU A 1 187 ? 5.732 10.313 -22.283 1.00 70.75 187 LEU A N 1
ATOM 1349 C CA . LEU A 1 187 ? 5.153 10.106 -23.604 1.00 70.75 187 LEU A CA 1
ATOM 1350 C C . LEU A 1 187 ? 5.213 11.409 -24.405 1.00 70.75 187 LEU A C 1
ATOM 1352 O O . LEU A 1 187 ? 5.681 11.398 -25.536 1.00 70.75 187 LEU A O 1
ATOM 1356 N N . ARG A 1 188 ? 4.879 12.545 -23.780 1.00 73.25 188 ARG A N 1
ATOM 1357 C CA . ARG A 1 188 ? 4.989 13.879 -24.387 1.00 73.25 188 ARG A CA 1
ATOM 1358 C C . ARG A 1 188 ? 6.412 14.213 -24.845 1.00 73.25 188 ARG A C 1
ATOM 1360 O O . ARG A 1 188 ? 6.590 14.631 -25.983 1.00 73.25 188 ARG A O 1
ATOM 1367 N N . ARG A 1 189 ? 7.431 13.997 -24.000 1.00 67.12 189 ARG A N 1
ATOM 1368 C CA . ARG A 1 189 ? 8.844 14.267 -24.344 1.00 67.12 189 ARG A CA 1
ATOM 1369 C C . ARG A 1 189 ? 9.354 13.401 -25.496 1.00 67.12 189 ARG A C 1
ATOM 1371 O O . ARG A 1 189 ? 10.122 13.885 -26.322 1.00 67.12 189 ARG A O 1
ATOM 1378 N N . ARG A 1 190 ? 8.924 12.137 -25.565 1.00 65.00 190 ARG A N 1
ATOM 1379 C CA . ARG A 1 190 ? 9.338 11.187 -26.615 1.00 65.00 190 ARG A CA 1
ATOM 1380 C C . ARG A 1 190 ? 8.820 11.539 -28.006 1.00 65.00 190 ARG A C 1
ATOM 1382 O O . ARG A 1 190 ? 9.413 11.109 -28.988 1.00 65.00 190 ARG A O 1
ATOM 1389 N N . LEU A 1 191 ? 7.740 12.309 -28.091 1.00 68.44 191 LEU A N 1
ATOM 1390 C CA . LEU A 1 191 ? 7.118 12.695 -29.357 1.00 68.44 191 LEU A CA 1
ATOM 1391 C C . LEU A 1 191 ? 7.823 13.870 -30.056 1.00 68.44 191 LEU A C 1
ATOM 1393 O O . LEU A 1 191 ? 7.467 14.208 -31.181 1.00 68.44 191 LEU A O 1
ATOM 1397 N N . GLY A 1 192 ? 8.864 14.434 -29.432 1.00 60.03 192 GLY A N 1
ATOM 1398 C CA . GLY A 1 192 ? 9.693 15.496 -29.999 1.00 60.03 192 GLY A CA 1
ATOM 1399 C C . GLY A 1 192 ? 9.092 16.902 -29.844 1.00 60.03 192 GLY A C 1
ATOM 1400 O O . GLY A 1 192 ? 7.919 17.051 -29.508 1.00 60.03 192 GLY A O 1
ATOM 1401 N N . PRO A 1 193 ? 9.895 17.962 -30.052 1.00 62.44 193 PRO A N 1
ATOM 1402 C CA . PRO A 1 193 ? 9.461 19.350 -29.870 1.00 62.44 193 PRO A CA 1
ATOM 1403 C C . PRO A 1 193 ? 8.653 19.913 -31.051 1.00 62.44 193 PRO A C 1
ATOM 1405 O O . PRO A 1 193 ? 8.151 21.030 -30.953 1.00 62.44 193 PRO A O 1
ATOM 1408 N N . ASP A 1 194 ? 8.556 19.182 -32.165 1.00 66.44 194 ASP A N 1
ATOM 1409 C CA . ASP A 1 194 ? 7.986 19.685 -33.422 1.00 66.44 194 ASP A CA 1
ATOM 1410 C C . ASP A 1 194 ? 6.469 19.925 -33.342 1.00 66.44 194 ASP A C 1
ATOM 1412 O O . ASP A 1 194 ? 5.925 20.727 -34.103 1.00 66.44 194 ASP A O 1
ATOM 1416 N N . VAL A 1 195 ? 5.791 19.256 -32.402 1.00 70.69 195 VAL A N 1
ATOM 1417 C CA . VAL A 1 195 ? 4.363 19.427 -32.122 1.00 70.69 195 VAL A CA 1
ATOM 1418 C C . VAL A 1 195 ? 4.168 19.667 -30.627 1.00 70.69 195 VAL A C 1
ATOM 1420 O O . VAL A 1 195 ? 4.492 18.824 -29.791 1.00 70.69 195 VAL A O 1
ATOM 1423 N N . GLU A 1 196 ? 3.600 20.816 -30.271 1.00 78.00 196 GLU A N 1
ATOM 1424 C CA . GLU A 1 196 ? 3.330 21.167 -28.880 1.00 78.00 196 GLU A CA 1
ATOM 1425 C C . GLU A 1 196 ? 2.029 20.492 -28.415 1.00 78.00 196 GLU A C 1
ATOM 1427 O O . GLU A 1 196 ? 0.919 20.864 -28.807 1.00 78.00 196 GLU A O 1
ATOM 1432 N N . LEU A 1 197 ? 2.173 19.454 -27.589 1.00 78.62 197 LEU A N 1
ATOM 1433 C CA . LEU A 1 197 ? 1.066 18.646 -27.074 1.00 78.62 197 LEU A CA 1
ATOM 1434 C C . LEU A 1 197 ? 0.670 19.083 -25.659 1.00 78.62 197 LEU A C 1
ATOM 1436 O O . LEU A 1 197 ? 1.527 19.298 -24.799 1.00 78.62 197 LEU A O 1
ATOM 1440 N N . SER A 1 198 ? -0.636 19.155 -25.383 1.00 79.31 198 SER A N 1
ATOM 1441 C CA . SER A 1 198 ? -1.137 19.389 -24.024 1.00 79.31 198 SER A CA 1
ATOM 1442 C C . SER A 1 198 ? -1.147 18.094 -23.206 1.00 79.31 198 SER A C 1
ATOM 1444 O O . SER A 1 198 ? -1.450 17.019 -23.725 1.00 79.31 198 SER A O 1
ATOM 1446 N N . VAL A 1 199 ? -0.870 18.191 -21.901 1.00 68.69 199 VAL A N 1
ATOM 1447 C CA . VAL A 1 199 ? -0.883 17.036 -20.977 1.00 68.69 199 VAL A CA 1
ATOM 1448 C C . VAL A 1 199 ? -2.238 16.317 -21.007 1.00 68.69 199 VAL A C 1
ATOM 1450 O O . VAL A 1 199 ? -2.295 15.091 -21.042 1.00 68.69 199 VAL A O 1
ATOM 1453 N N . SER A 1 200 ? -3.339 17.068 -21.092 1.00 69.19 200 SER A N 1
ATOM 1454 C CA . SER A 1 200 ? -4.696 16.518 -21.179 1.00 69.19 200 SER A CA 1
ATOM 1455 C C . SER A 1 200 ? -4.967 15.784 -22.500 1.00 69.19 200 SER A C 1
ATOM 1457 O O . SER A 1 200 ? -5.763 14.847 -22.531 1.00 69.19 200 SER A O 1
ATOM 1459 N N . ALA A 1 201 ? -4.335 16.186 -23.609 1.00 78.12 201 ALA A N 1
ATOM 1460 C CA . ALA A 1 201 ? -4.437 15.460 -24.877 1.00 78.12 201 ALA A CA 1
ATOM 1461 C C . ALA A 1 201 ? -3.652 14.142 -24.829 1.00 78.12 201 ALA A C 1
ATOM 1463 O O . ALA A 1 201 ? -4.188 13.105 -25.213 1.00 78.12 201 ALA A O 1
ATOM 1464 N N . VAL A 1 202 ? -2.436 14.165 -24.273 1.00 79.38 202 VAL A N 1
ATOM 1465 C CA . VAL A 1 202 ? -1.606 12.962 -24.099 1.00 79.38 202 VAL A CA 1
ATOM 1466 C C . VAL A 1 202 ? -2.265 11.958 -23.149 1.00 79.38 202 VAL A C 1
ATOM 1468 O O . VAL A 1 202 ? -2.275 10.763 -23.430 1.00 79.38 202 VAL A O 1
ATOM 1471 N N . ARG A 1 203 ? -2.895 12.431 -22.067 1.00 78.50 203 ARG A N 1
ATOM 1472 C CA . ARG A 1 203 ? -3.652 11.575 -21.143 1.00 78.50 203 ARG A CA 1
ATOM 1473 C C . ARG A 1 203 ? -4.829 10.871 -21.816 1.00 78.50 203 ARG A C 1
ATOM 1475 O O . ARG A 1 203 ? -4.990 9.669 -21.635 1.00 78.50 203 ARG A O 1
ATOM 1482 N N . ARG A 1 204 ? -5.619 11.591 -22.621 1.00 79.31 204 ARG A N 1
ATOM 1483 C CA . ARG A 1 204 ? -6.730 10.992 -23.384 1.00 79.31 204 ARG A CA 1
ATOM 1484 C C . ARG A 1 204 ? -6.232 9.950 -24.379 1.00 79.31 204 ARG A C 1
ATOM 1486 O O . ARG A 1 204 ? -6.794 8.865 -24.453 1.00 79.31 204 ARG A O 1
ATOM 1493 N N . ALA A 1 205 ? -5.146 10.254 -25.087 1.00 82.88 205 ALA A N 1
ATOM 1494 C CA . ALA A 1 205 ? -4.516 9.314 -26.007 1.00 82.88 205 ALA A CA 1
ATOM 1495 C C . ALA A 1 205 ? -4.032 8.048 -25.283 1.00 82.88 205 ALA A C 1
ATOM 1497 O O . ALA A 1 205 ? -4.269 6.935 -25.740 1.00 82.88 205 ALA A O 1
ATOM 1498 N N . ARG A 1 206 ? -3.415 8.205 -24.106 1.00 82.50 206 ARG A N 1
ATOM 1499 C CA . ARG A 1 206 ? -3.030 7.083 -23.243 1.00 82.50 206 ARG A CA 1
ATOM 1500 C C . ARG A 1 206 ? -4.231 6.224 -22.849 1.00 82.50 206 ARG A C 1
ATOM 1502 O O . ARG A 1 206 ? -4.145 5.002 -22.920 1.00 82.50 206 ARG A O 1
ATOM 1509 N N . GLU A 1 207 ? -5.319 6.849 -22.407 1.00 79.69 207 GLU A N 1
ATOM 1510 C CA . GLU A 1 207 ? -6.554 6.151 -22.033 1.00 79.69 207 GLU A CA 1
ATOM 1511 C C . GLU A 1 207 ? -7.143 5.386 -23.226 1.00 79.69 207 GLU A C 1
ATOM 1513 O O . GLU A 1 207 ? -7.516 4.224 -23.081 1.00 79.69 207 GLU A O 1
ATOM 1518 N N . GLU A 1 208 ? -7.142 5.977 -24.420 1.00 83.38 208 GLU A N 1
ATOM 1519 C CA . GLU A 1 208 ? -7.614 5.330 -25.647 1.00 83.38 208 GLU A CA 1
ATOM 1520 C C . GLU A 1 208 ? -6.763 4.108 -26.031 1.00 83.38 208 GLU A C 1
ATOM 1522 O O . GLU A 1 208 ? -7.304 3.031 -26.302 1.00 83.38 208 GLU A O 1
ATOM 1527 N N . LEU A 1 209 ? -5.433 4.225 -25.951 1.00 84.31 209 LEU A N 1
ATOM 1528 C CA . LEU A 1 209 ? -4.473 3.152 -26.256 1.00 84.31 209 LEU A CA 1
ATOM 1529 C C . LEU A 1 209 ? -4.568 1.932 -25.325 1.00 84.31 209 LEU A C 1
ATOM 1531 O O . LEU A 1 209 ? -4.010 0.877 -25.641 1.00 84.31 209 LEU A O 1
ATOM 1535 N N . THR A 1 210 ? -5.306 2.026 -24.210 1.00 77.19 210 THR A N 1
ATOM 1536 C CA . THR A 1 210 ? -5.645 0.841 -23.398 1.00 77.19 210 THR A CA 1
ATOM 1537 C C . THR A 1 210 ? -6.538 -0.146 -24.155 1.00 77.19 210 THR A C 1
ATOM 1539 O O . THR A 1 210 ? -6.510 -1.342 -23.873 1.00 77.19 210 THR A O 1
ATOM 1542 N N . THR A 1 211 ? -7.287 0.327 -25.157 1.00 77.62 211 THR A N 1
ATOM 1543 C CA . THR A 1 211 ? -8.179 -0.497 -25.990 1.00 77.62 211 THR A CA 1
ATOM 1544 C C . THR A 1 211 ? -7.813 -0.445 -27.476 1.00 77.62 211 THR A C 1
ATOM 1546 O O . THR A 1 211 ? -7.846 -1.479 -28.148 1.00 77.62 211 THR A O 1
ATOM 1549 N N . ALA A 1 212 ? -7.380 0.711 -27.985 1.00 82.75 212 ALA A N 1
ATOM 1550 C CA . ALA A 1 212 ? -6.959 0.915 -29.371 1.00 82.75 212 ALA A CA 1
ATOM 1551 C C . ALA A 1 212 ? -5.504 0.474 -29.610 1.00 82.75 212 ALA A C 1
ATOM 1553 O O . ALA A 1 212 ? -4.696 0.440 -28.680 1.00 82.75 212 ALA A O 1
ATOM 1554 N N . ALA A 1 213 ? -5.174 0.064 -30.839 1.00 81.69 213 ALA A N 1
ATOM 1555 C CA . ALA A 1 213 ? -3.804 -0.313 -31.219 1.00 81.69 213 ALA A CA 1
ATOM 1556 C C . ALA A 1 213 ? -2.917 0.916 -31.481 1.00 81.69 213 ALA A C 1
ATOM 1558 O O . ALA A 1 213 ? -1.709 0.864 -31.246 1.00 81.69 213 ALA A O 1
ATOM 1559 N N . ASP A 1 214 ? -3.538 2.005 -31.924 1.00 88.19 214 ASP A N 1
ATOM 1560 C CA . ASP A 1 214 ? -2.935 3.295 -32.214 1.00 88.19 214 ASP A CA 1
ATOM 1561 C C . ASP A 1 214 ? -3.972 4.420 -32.037 1.00 88.19 214 ASP A C 1
ATOM 1563 O O . ASP A 1 214 ? -5.174 4.158 -31.941 1.00 88.19 214 ASP A O 1
ATOM 1567 N N . THR A 1 215 ? -3.500 5.660 -31.926 1.00 91.94 215 THR A N 1
ATOM 1568 C CA . THR A 1 215 ? -4.309 6.886 -31.890 1.00 91.94 215 THR A CA 1
ATOM 1569 C C . THR A 1 215 ? -3.503 8.063 -32.451 1.00 91.94 215 THR A C 1
ATOM 1571 O O . THR A 1 215 ? -2.282 7.991 -32.615 1.00 91.94 215 THR A O 1
ATOM 1574 N N . THR A 1 216 ? -4.176 9.173 -32.737 1.00 88.19 216 THR A N 1
ATOM 1575 C CA . THR A 1 216 ? -3.550 10.409 -33.213 1.00 88.19 216 THR A CA 1
ATOM 1576 C C . THR A 1 216 ? -3.844 11.543 -32.245 1.00 88.19 216 THR A C 1
ATOM 1578 O O . THR A 1 216 ? -4.996 11.822 -31.914 1.00 88.19 216 THR A O 1
ATOM 1581 N N . VAL A 1 217 ? -2.793 12.239 -31.816 1.00 86.31 217 VAL A N 1
ATOM 1582 C CA . VAL A 1 217 ? -2.894 13.389 -30.918 1.00 86.31 217 VAL A CA 1
ATOM 1583 C C . VAL A 1 217 ? -2.653 14.663 -31.705 1.00 86.31 217 VAL A C 1
ATOM 1585 O O . VAL A 1 217 ? -1.588 14.863 -32.289 1.00 86.31 217 VAL A O 1
ATOM 1588 N N . VAL A 1 218 ? -3.649 15.542 -31.702 1.00 84.12 218 VAL A N 1
ATOM 1589 C CA . VAL A 1 218 ? -3.559 16.853 -32.346 1.00 84.12 218 VAL A CA 1
ATOM 1590 C C . VAL A 1 218 ? -2.925 17.844 -31.371 1.00 84.12 218 VAL A C 1
ATOM 1592 O O . VAL A 1 218 ? -3.421 18.021 -30.253 1.00 84.12 218 VAL A O 1
ATOM 1595 N N . GLY A 1 219 ? -1.838 18.490 -31.792 1.00 82.88 219 GLY A N 1
ATOM 1596 C CA . GLY A 1 219 ? -1.153 19.538 -31.037 1.00 82.88 219 GLY A CA 1
ATOM 1597 C C . GLY A 1 219 ? -1.004 20.829 -31.833 1.00 82.88 219 GLY A C 1
ATOM 1598 O O . GLY A 1 219 ? -1.462 20.954 -32.971 1.00 82.88 219 GLY A O 1
ATOM 1599 N N . VAL A 1 220 ? -0.352 21.821 -31.232 1.00 77.50 220 VAL A N 1
ATOM 1600 C CA . VAL A 1 220 ? 0.005 23.050 -31.947 1.00 77.50 220 VAL A CA 1
ATOM 1601 C C . VAL A 1 220 ? 1.219 22.748 -32.823 1.00 77.50 220 VAL A C 1
ATOM 1603 O O . VAL A 1 220 ? 2.246 22.297 -32.327 1.00 77.50 220 VAL A O 1
ATOM 1606 N N . GLY A 1 221 ? 1.096 22.974 -34.131 1.00 75.94 221 GLY A N 1
ATOM 1607 C CA . GLY A 1 221 ? 2.163 22.697 -35.102 1.00 75.94 221 GLY A CA 1
ATOM 1608 C C . GLY A 1 221 ? 2.011 21.387 -35.882 1.00 75.94 221 GLY A C 1
ATOM 1609 O O . GLY A 1 221 ? 2.739 21.198 -36.853 1.00 75.94 221 GLY A O 1
ATOM 1610 N N . GLY A 1 222 ? 1.040 20.526 -35.549 1.00 83.94 222 GLY A N 1
ATOM 1611 C CA . GLY A 1 222 ? 0.759 19.316 -36.325 1.00 83.94 222 GLY A CA 1
ATOM 1612 C C . GLY A 1 222 ? 0.023 18.221 -35.555 1.00 83.94 222 GLY A C 1
ATOM 1613 O O . GLY A 1 222 ? -0.545 18.448 -34.487 1.00 83.94 222 GLY A O 1
ATOM 1614 N N . GLU A 1 223 ? 0.047 17.016 -36.116 1.00 85.75 223 GLU A N 1
ATOM 1615 C CA . GLU A 1 223 ? -0.518 15.806 -35.518 1.00 85.75 223 GLU A CA 1
ATOM 1616 C C . GLU A 1 223 ? 0.594 14.791 -35.267 1.00 85.75 223 GLU A C 1
ATOM 1618 O O . GLU A 1 223 ? 1.513 14.652 -36.079 1.00 85.75 223 GLU A O 1
ATOM 1623 N N . VAL A 1 224 ? 0.502 14.074 -34.148 1.00 83.56 224 VAL A N 1
ATOM 1624 C CA . VAL A 1 224 ? 1.451 13.021 -33.787 1.00 83.56 224 VAL A CA 1
ATOM 1625 C C . VAL A 1 224 ? 0.723 11.695 -33.672 1.00 83.56 224 VAL A C 1
ATOM 1627 O O . VAL A 1 224 ? -0.281 11.584 -32.969 1.00 83.56 224 VAL A O 1
ATOM 1630 N N . HIS A 1 225 ? 1.253 10.681 -34.348 1.00 84.88 225 HIS A N 1
ATOM 1631 C CA . HIS A 1 225 ? 0.747 9.322 -34.253 1.00 84.88 225 HIS A CA 1
ATOM 1632 C C . HIS A 1 225 ? 1.383 8.596 -33.067 1.00 84.88 225 HIS A C 1
ATOM 1634 O O . HIS A 1 225 ? 2.606 8.623 -32.901 1.00 84.88 225 HIS A O 1
ATOM 1640 N N . LEU A 1 226 ? 0.543 7.956 -32.261 1.00 82.00 226 LEU A N 1
ATOM 1641 C CA . LEU A 1 226 ? 0.936 7.163 -31.111 1.00 82.00 226 LEU A CA 1
ATOM 1642 C C . LEU A 1 226 ? 0.457 5.730 -31.277 1.00 82.00 226 LEU A C 1
ATOM 1644 O O . LEU A 1 226 ? -0.736 5.497 -31.440 1.00 82.00 226 LEU A O 1
ATOM 1648 N N . ASP A 1 227 ? 1.369 4.774 -31.160 1.00 81.56 227 ASP A N 1
ATOM 1649 C CA . ASP A 1 227 ? 1.023 3.357 -31.106 1.00 81.56 227 ASP A CA 1
ATOM 1650 C C . ASP A 1 227 ? 1.054 2.811 -29.667 1.00 81.56 227 ASP A C 1
ATOM 1652 O O . ASP A 1 227 ? 1.665 3.373 -28.749 1.00 81.56 227 ASP A O 1
ATOM 1656 N N . ARG A 1 228 ? 0.382 1.675 -29.450 1.00 82.75 228 ARG A N 1
ATOM 1657 C CA . ARG A 1 228 ? 0.336 1.023 -28.135 1.00 82.75 228 ARG A CA 1
ATOM 1658 C C . ARG A 1 228 ? 1.721 0.618 -27.635 1.00 82.75 228 ARG A C 1
ATOM 1660 O O . ARG A 1 228 ? 1.961 0.692 -26.434 1.00 82.75 228 ARG A O 1
ATOM 1667 N N . ARG A 1 229 ? 2.646 0.224 -28.517 1.00 73.88 229 ARG A N 1
ATOM 1668 C CA . ARG A 1 229 ? 3.998 -0.192 -28.107 1.00 73.88 229 ARG A CA 1
ATOM 1669 C C . ARG A 1 229 ? 4.764 0.973 -27.496 1.00 73.88 229 ARG A C 1
ATOM 1671 O O . ARG A 1 229 ? 5.483 0.780 -26.520 1.00 73.88 229 ARG A O 1
ATOM 1678 N N . GLN A 1 230 ? 4.587 2.186 -28.014 1.00 72.50 230 GLN A N 1
ATOM 1679 C CA . GLN A 1 230 ? 5.167 3.398 -27.442 1.00 72.50 230 GLN A CA 1
ATOM 1680 C C . GLN A 1 230 ? 4.647 3.659 -26.026 1.00 72.50 230 GLN A C 1
ATOM 1682 O O . GLN A 1 230 ? 5.450 3.972 -25.142 1.00 72.50 230 GLN A O 1
ATOM 1687 N N . LEU A 1 231 ? 3.346 3.462 -25.785 1.00 76.00 231 LEU A N 1
ATOM 1688 C CA . LEU A 1 231 ? 2.767 3.545 -24.443 1.00 76.00 231 LEU A CA 1
ATOM 1689 C C . LEU A 1 231 ? 3.275 2.425 -23.521 1.00 76.00 231 LEU A C 1
ATOM 1691 O O . LEU A 1 231 ? 3.703 2.689 -22.399 1.00 76.00 231 LEU A O 1
ATOM 1695 N N . GLU A 1 232 ? 3.259 1.180 -23.986 1.00 75.56 232 GLU A N 1
ATOM 1696 C CA . GLU A 1 232 ? 3.699 0.014 -23.215 1.00 75.56 232 GLU A CA 1
ATOM 1697 C C . GLU A 1 232 ? 5.178 0.100 -22.847 1.00 75.56 232 GLU A C 1
ATOM 1699 O O . GLU A 1 232 ? 5.541 -0.215 -21.717 1.00 75.56 232 GLU A O 1
ATOM 1704 N N . MET A 1 233 ? 6.028 0.631 -23.731 1.00 66.25 233 MET A N 1
ATOM 1705 C CA . MET A 1 233 ? 7.415 0.946 -23.392 1.00 66.25 233 MET A CA 1
ATOM 1706 C C . MET A 1 233 ? 7.501 1.944 -22.237 1.00 66.25 233 MET A C 1
ATOM 1708 O O . MET A 1 233 ? 8.379 1.791 -21.391 1.00 66.25 233 MET A O 1
ATOM 1712 N N . VAL A 1 234 ? 6.618 2.951 -22.192 1.00 66.56 234 VAL A N 1
ATOM 1713 C CA . VAL A 1 234 ? 6.585 3.939 -21.104 1.00 66.56 234 VAL A CA 1
ATOM 1714 C C . VAL A 1 234 ? 6.086 3.334 -19.792 1.00 66.56 234 VAL A C 1
ATOM 1716 O O . VAL A 1 234 ? 6.612 3.656 -18.728 1.00 66.56 234 VAL A O 1
ATOM 1719 N N . LEU A 1 235 ? 5.116 2.423 -19.859 1.00 73.50 235 LEU A N 1
ATOM 1720 C CA . LEU A 1 235 ? 4.537 1.767 -18.686 1.00 73.50 235 LEU A CA 1
ATOM 1721 C C . LEU A 1 235 ? 5.306 0.516 -18.228 1.00 73.50 235 LEU A C 1
ATOM 1723 O O . LEU A 1 235 ? 5.050 0.016 -17.135 1.00 73.50 235 LEU A O 1
ATOM 1727 N N . ALA A 1 236 ? 6.265 0.013 -19.010 1.00 68.38 236 ALA A N 1
ATOM 1728 C CA . ALA A 1 236 ? 6.938 -1.262 -18.753 1.00 68.38 236 ALA A CA 1
ATOM 1729 C C . ALA A 1 236 ? 7.592 -1.345 -17.368 1.00 68.38 236 ALA A C 1
ATOM 1731 O O . ALA A 1 236 ? 7.507 -2.383 -16.707 1.00 68.38 236 ALA A O 1
ATOM 1732 N N . LEU A 1 237 ? 8.238 -0.268 -16.914 1.00 61.53 237 LEU A N 1
ATOM 1733 C CA . LEU A 1 237 ? 8.903 -0.242 -15.613 1.00 61.53 237 LEU A CA 1
ATOM 1734 C C . LEU A 1 237 ? 7.914 -0.141 -14.440 1.00 61.53 237 LEU A C 1
ATOM 1736 O O . LEU A 1 237 ? 7.986 -1.014 -13.576 1.00 61.53 237 LEU A O 1
ATOM 1740 N N . PRO A 1 238 ? 6.953 0.804 -14.398 1.00 66.75 238 PRO A N 1
ATOM 1741 C CA . PRO A 1 238 ? 5.959 0.814 -13.323 1.00 66.75 238 PRO A CA 1
ATOM 1742 C C . PRO A 1 238 ? 5.126 -0.476 -13.274 1.00 66.75 238 PRO A C 1
ATOM 1744 O O . PRO A 1 238 ? 4.897 -1.011 -12.189 1.00 66.75 238 PRO A O 1
ATOM 1747 N N . ILE A 1 239 ? 4.786 -1.061 -14.430 1.00 79.00 239 ILE A N 1
ATOM 1748 C CA . ILE A 1 239 ? 4.127 -2.372 -14.495 1.00 79.00 239 ILE A CA 1
ATOM 1749 C C . ILE A 1 239 ? 5.021 -3.466 -13.895 1.00 79.00 239 ILE A C 1
ATOM 1751 O O . ILE A 1 239 ? 4.574 -4.212 -13.026 1.00 79.00 239 ILE A O 1
ATOM 1755 N N . SER A 1 240 ? 6.291 -3.560 -14.306 1.00 73.56 240 SER A N 1
ATOM 1756 C CA . SER A 1 240 ? 7.216 -4.586 -13.794 1.00 73.56 240 SER A CA 1
ATOM 1757 C C . SER A 1 240 ? 7.436 -4.462 -12.284 1.00 73.56 240 SER A C 1
ATOM 1759 O O . SER A 1 240 ? 7.441 -5.472 -11.580 1.00 73.56 240 SER A O 1
ATOM 1761 N N . SER A 1 241 ? 7.574 -3.234 -11.778 1.00 71.56 241 SER A N 1
ATOM 1762 C CA . SER A 1 241 ? 7.696 -2.946 -10.345 1.00 71.56 241 SER A CA 1
ATOM 1763 C C . SER A 1 241 ? 6.449 -3.368 -9.572 1.00 71.56 241 SER A C 1
ATOM 1765 O O . SER A 1 241 ? 6.571 -3.979 -8.512 1.00 71.56 241 SER A O 1
ATOM 1767 N N . ALA A 1 242 ? 5.258 -3.120 -10.121 1.00 82.75 242 ALA A N 1
ATOM 1768 C CA . ALA A 1 242 ? 4.005 -3.548 -9.513 1.00 82.75 242 ALA A CA 1
ATOM 1769 C C . ALA A 1 242 ? 3.860 -5.076 -9.477 1.00 82.75 242 ALA A C 1
ATOM 1771 O O . ALA A 1 242 ? 3.453 -5.630 -8.455 1.00 82.75 242 ALA A O 1
ATOM 1772 N N . VAL A 1 243 ? 4.245 -5.775 -10.553 1.00 83.44 243 VAL A N 1
ATOM 1773 C CA . VAL A 1 243 ? 4.249 -7.247 -10.568 1.00 83.44 243 VAL A CA 1
ATOM 1774 C C . VAL A 1 243 ? 5.257 -7.794 -9.550 1.00 83.44 243 VAL A C 1
ATOM 1776 O O . VAL A 1 243 ? 4.944 -8.729 -8.814 1.00 83.44 243 VAL A O 1
ATOM 1779 N N . LEU A 1 244 ? 6.449 -7.201 -9.441 1.00 76.69 244 LEU A N 1
ATOM 1780 C CA . LEU A 1 244 ? 7.445 -7.583 -8.433 1.00 76.69 244 LEU A CA 1
ATOM 1781 C C . LEU A 1 244 ? 6.937 -7.369 -7.000 1.00 76.69 244 LEU A C 1
ATOM 1783 O O . LEU A 1 244 ? 7.089 -8.268 -6.168 1.00 76.69 244 LEU A O 1
ATOM 1787 N N . ALA A 1 245 ? 6.307 -6.224 -6.726 1.00 80.00 245 ALA A N 1
ATOM 1788 C CA . ALA A 1 245 ? 5.693 -5.932 -5.433 1.00 80.00 245 ALA A CA 1
ATOM 1789 C C . ALA A 1 245 ? 4.596 -6.952 -5.099 1.00 80.00 245 ALA A C 1
ATOM 1791 O O . ALA A 1 245 ? 4.595 -7.522 -4.011 1.00 80.00 245 ALA A O 1
ATOM 1792 N N . LEU A 1 246 ? 3.736 -7.288 -6.065 1.00 89.44 246 LEU A N 1
ATOM 1793 C CA . LEU A 1 246 ? 2.709 -8.313 -5.885 1.00 89.44 246 LEU A CA 1
ATOM 1794 C C . LEU A 1 246 ? 3.320 -9.682 -5.555 1.00 89.44 246 LEU A C 1
ATOM 1796 O O . LEU A 1 246 ? 2.841 -10.381 -4.665 1.00 89.44 246 LEU A O 1
ATOM 1800 N N . MET A 1 247 ? 4.395 -10.068 -6.241 1.00 82.69 247 MET A N 1
ATOM 1801 C CA . MET A 1 247 ? 5.078 -11.339 -5.990 1.00 82.69 247 MET A CA 1
ATOM 1802 C C . MET A 1 247 ? 5.754 -11.380 -4.614 1.00 82.69 247 MET A C 1
ATOM 1804 O O . MET A 1 247 ? 5.787 -12.441 -3.981 1.00 82.69 247 MET A O 1
ATOM 1808 N N . ALA A 1 248 ? 6.274 -10.248 -4.134 1.00 76.88 248 ALA A N 1
ATOM 1809 C CA . ALA A 1 248 ? 6.795 -10.112 -2.776 1.00 76.88 248 ALA A CA 1
ATOM 1810 C C . ALA A 1 248 ? 5.673 -10.244 -1.732 1.00 76.88 248 ALA A C 1
ATOM 1812 O O . ALA A 1 248 ? 5.798 -11.056 -0.813 1.00 76.88 248 ALA A O 1
ATOM 1813 N N . THR A 1 249 ? 4.548 -9.562 -1.947 1.00 87.94 249 THR A N 1
ATOM 1814 C CA . THR A 1 249 ? 3.332 -9.649 -1.125 1.00 87.94 249 THR A CA 1
ATOM 1815 C C . THR A 1 249 ? 2.803 -11.081 -1.039 1.00 87.94 249 THR A C 1
ATOM 1817 O O . THR A 1 249 ? 2.622 -11.623 0.049 1.00 87.94 249 THR A O 1
ATOM 1820 N N . LEU A 1 250 ? 2.663 -11.773 -2.174 1.00 87.50 250 LEU A N 1
ATOM 1821 C CA . LEU A 1 250 ? 2.248 -13.180 -2.210 1.00 87.50 250 LEU A CA 1
ATOM 1822 C C . LEU A 1 250 ? 3.199 -14.087 -1.420 1.00 87.50 250 LEU A C 1
ATOM 1824 O O . LEU A 1 250 ? 2.753 -14.930 -0.641 1.00 87.50 250 LEU A O 1
ATOM 1828 N N . ARG A 1 251 ? 4.514 -13.893 -1.572 1.00 83.25 251 ARG A N 1
ATOM 1829 C CA . ARG A 1 251 ? 5.522 -14.664 -0.832 1.00 83.25 251 ARG A CA 1
ATOM 1830 C C . ARG A 1 251 ? 5.432 -14.413 0.675 1.00 83.25 251 ARG A C 1
ATOM 1832 O O . ARG A 1 251 ? 5.495 -15.377 1.435 1.00 83.25 251 ARG A O 1
ATOM 1839 N N . ALA A 1 252 ? 5.267 -13.159 1.094 1.00 78.88 252 ALA A N 1
ATOM 1840 C CA . ALA A 1 252 ? 5.125 -12.780 2.500 1.00 78.88 252 ALA A CA 1
ATOM 1841 C C . ALA A 1 252 ? 3.859 -13.376 3.139 1.00 78.88 252 ALA A C 1
ATOM 1843 O O . ALA A 1 252 ? 3.900 -13.813 4.287 1.00 78.88 252 ALA A O 1
ATOM 1844 N N . ALA A 1 253 ? 2.765 -13.482 2.378 1.00 87.12 253 ALA A N 1
ATOM 1845 C CA . ALA A 1 253 ? 1.529 -14.139 2.809 1.00 87.12 253 ALA A CA 1
ATOM 1846 C C . ALA A 1 253 ? 1.580 -15.680 2.807 1.00 87.12 253 ALA A C 1
ATOM 1848 O O . ALA A 1 253 ? 0.590 -16.315 3.172 1.00 87.12 253 ALA A O 1
ATOM 1849 N N . GLY A 1 254 ? 2.695 -16.298 2.399 1.00 85.38 254 GLY A N 1
ATOM 1850 C CA . GLY A 1 254 ? 2.832 -17.757 2.345 1.00 85.38 254 GLY A CA 1
ATOM 1851 C C . GLY A 1 254 ? 2.352 -18.408 1.042 1.00 85.38 254 GLY A C 1
ATOM 1852 O O . GLY A 1 254 ? 2.153 -19.620 1.018 1.00 85.38 254 GLY A O 1
ATOM 1853 N N . PHE A 1 255 ? 2.219 -17.639 -0.044 1.00 84.31 255 PHE A N 1
ATOM 1854 C CA . PHE A 1 255 ? 1.879 -18.114 -1.393 1.00 84.31 255 PHE A CA 1
ATOM 1855 C C . PHE A 1 255 ? 3.059 -17.929 -2.369 1.00 84.31 255 PHE A C 1
ATOM 1857 O O . PHE A 1 255 ? 2.976 -17.133 -3.314 1.00 84.31 255 PHE A O 1
ATOM 1864 N N . PRO A 1 256 ? 4.204 -18.611 -2.160 1.00 74.56 256 PRO A N 1
ATOM 1865 C CA . PRO A 1 256 ? 5.337 -18.503 -3.072 1.00 74.56 256 PRO A CA 1
ATOM 1866 C C . PRO A 1 256 ? 4.927 -18.946 -4.484 1.00 74.56 256 PRO A C 1
ATOM 1868 O O . PRO A 1 256 ? 4.211 -19.927 -4.660 1.00 74.56 256 PRO A O 1
ATOM 1871 N N . GLU A 1 257 ? 5.373 -18.197 -5.496 1.00 68.44 257 GLU A N 1
ATOM 1872 C CA . GLU A 1 257 ? 5.028 -18.433 -6.911 1.00 68.44 257 GLU A CA 1
ATOM 1873 C C . GLU A 1 257 ? 3.523 -18.326 -7.235 1.00 68.44 257 GLU A C 1
ATOM 1875 O O . GLU A 1 257 ? 3.082 -18.811 -8.275 1.00 68.44 257 GLU A O 1
ATOM 1880 N N . GLY A 1 258 ? 2.722 -17.705 -6.359 1.00 68.62 258 GLY A N 1
ATOM 1881 C CA . GLY A 1 258 ? 1.280 -17.545 -6.569 1.00 68.62 258 GLY A CA 1
ATOM 1882 C C . GLY A 1 258 ? 0.491 -18.855 -6.472 1.00 68.62 258 GLY A C 1
ATOM 1883 O O . GLY A 1 258 ? -0.587 -18.958 -7.053 1.00 68.62 258 GLY A O 1
ATOM 1884 N N . ARG A 1 259 ? 1.027 -19.867 -5.772 1.00 68.38 259 ARG A N 1
ATOM 1885 C CA . ARG A 1 259 ? 0.381 -21.170 -5.540 1.00 68.38 259 ARG A CA 1
ATOM 1886 C C . ARG A 1 259 ? 0.089 -21.379 -4.054 1.00 68.38 259 ARG A C 1
ATOM 1888 O O . ARG A 1 259 ? 0.895 -21.007 -3.207 1.00 68.38 259 ARG A O 1
ATOM 1895 N N . GLY A 1 260 ? -1.028 -22.035 -3.746 1.00 66.94 260 GLY A N 1
ATOM 1896 C CA . GLY A 1 260 ? -1.342 -22.527 -2.402 1.00 66.94 260 GLY A CA 1
ATOM 1897 C C . GLY A 1 260 ? -2.837 -22.743 -2.184 1.00 66.94 260 GLY A C 1
ATOM 1898 O O . GLY A 1 260 ? -3.661 -22.035 -2.763 1.00 66.94 260 GLY A O 1
ATOM 1899 N N . ASP A 1 261 ? -3.183 -23.713 -1.336 1.00 63.19 261 ASP A N 1
ATOM 1900 C CA . ASP A 1 261 ? -4.571 -24.003 -0.969 1.00 63.19 261 ASP A CA 1
ATOM 1901 C C . ASP A 1 261 ? -5.200 -22.771 -0.294 1.00 63.19 261 ASP A C 1
ATOM 1903 O O . ASP A 1 261 ? -4.861 -22.416 0.835 1.00 63.19 261 ASP A O 1
ATOM 1907 N N . GLY A 1 262 ? -6.110 -22.092 -1.001 1.00 71.69 262 GLY A N 1
ATOM 1908 C CA . GLY A 1 262 ? -6.885 -20.960 -0.480 1.00 71.69 262 GLY A CA 1
ATOM 1909 C C . GLY A 1 262 ? -6.697 -19.616 -1.192 1.00 71.69 262 GLY A C 1
ATOM 1910 O O . GLY A 1 262 ? -7.553 -18.753 -0.996 1.00 71.69 262 GLY A O 1
ATOM 1911 N N . LEU A 1 263 ? -5.661 -19.440 -2.029 1.00 81.50 263 LEU A N 1
ATOM 1912 C CA . LEU A 1 263 ? -5.520 -18.278 -2.923 1.00 81.50 263 LEU A CA 1
ATOM 1913 C C . LEU A 1 263 ? -6.165 -18.593 -4.277 1.00 81.50 263 LEU A C 1
ATOM 1915 O O . LEU A 1 263 ? -5.716 -19.498 -4.977 1.00 81.50 263 LEU A O 1
ATOM 1919 N N . ARG A 1 264 ? -7.209 -17.849 -4.655 1.00 79.19 264 ARG A N 1
ATOM 1920 C CA . ARG A 1 264 ? -7.951 -18.115 -5.902 1.00 79.19 264 ARG A CA 1
ATOM 1921 C C . ARG A 1 264 ? -7.539 -17.225 -7.061 1.00 79.19 264 ARG A C 1
ATOM 1923 O O . ARG A 1 264 ? -7.334 -17.714 -8.169 1.00 79.19 264 ARG A O 1
ATOM 1930 N N . CYS A 1 265 ? -7.476 -15.924 -6.818 1.00 88.81 265 CYS A N 1
ATOM 1931 C CA . CYS A 1 265 ? -7.283 -14.945 -7.872 1.00 88.81 265 CYS A CA 1
ATOM 1932 C C . CYS A 1 265 ? -6.439 -13.760 -7.414 1.00 88.81 265 CYS A C 1
ATOM 1934 O O . CYS A 1 265 ? -6.280 -13.487 -6.218 1.00 88.81 265 CYS A O 1
ATOM 1936 N N . VAL A 1 266 ? -5.919 -13.063 -8.419 1.00 92.00 266 VAL A N 1
ATOM 1937 C CA . VAL A 1 266 ? -5.337 -11.735 -8.297 1.00 92.00 266 VAL A CA 1
ATOM 1938 C C . VAL A 1 266 ? -6.297 -10.755 -8.953 1.00 92.00 266 VAL A C 1
ATOM 1940 O O . VAL A 1 266 ? -6.493 -10.805 -10.164 1.00 92.00 266 VAL A O 1
ATOM 1943 N N . ALA A 1 267 ? -6.904 -9.882 -8.159 1.00 93.00 267 ALA A N 1
ATOM 1944 C CA . ALA A 1 267 ? -7.745 -8.803 -8.646 1.00 93.00 267 ALA A CA 1
ATOM 1945 C C . ALA A 1 267 ? -6.899 -7.564 -8.937 1.00 93.00 267 ALA A C 1
ATOM 1947 O O . ALA A 1 267 ? -6.099 -7.144 -8.103 1.00 93.00 267 ALA A O 1
ATOM 1948 N N . VAL A 1 268 ? -7.085 -6.983 -10.117 1.00 93.25 268 VAL A N 1
ATOM 1949 C CA . VAL A 1 268 ? -6.350 -5.807 -10.582 1.00 93.25 268 VAL A CA 1
ATOM 1950 C C . VAL A 1 268 ? -7.334 -4.657 -10.770 1.00 93.25 268 VAL A C 1
ATOM 1952 O O . VAL A 1 268 ? -8.226 -4.735 -11.619 1.00 93.25 268 VAL A O 1
ATOM 1955 N N . VAL A 1 269 ? -7.175 -3.607 -9.969 1.00 91.88 269 VAL A N 1
ATOM 1956 C CA . VAL A 1 269 ? -8.015 -2.393 -9.957 1.00 91.88 269 VAL A CA 1
ATOM 1957 C C . VAL A 1 269 ? -7.157 -1.149 -10.199 1.00 91.88 269 VAL A C 1
ATOM 1959 O O . VAL A 1 269 ? -5.941 -1.272 -10.278 1.00 91.88 269 VAL A O 1
ATOM 1962 N N . GLY A 1 270 ? -7.763 0.031 -10.343 1.00 83.75 270 GLY A N 1
ATOM 1963 C CA . GLY A 1 270 ? -7.046 1.299 -10.552 1.00 83.75 270 GLY A CA 1
ATOM 1964 C C . GLY A 1 270 ? -6.777 1.655 -12.023 1.00 83.75 270 GLY A C 1
ATOM 1965 O O . GLY A 1 270 ? -6.921 0.828 -12.929 1.00 83.75 270 GLY A O 1
ATOM 1966 N N . GLY A 1 271 ? -6.401 2.910 -12.278 1.00 74.62 271 GLY A N 1
ATOM 1967 C CA . GLY A 1 271 ? -6.537 3.544 -13.596 1.00 74.62 271 GLY A CA 1
ATOM 1968 C C . GLY A 1 271 ? -5.721 2.926 -14.734 1.00 74.62 271 GLY A C 1
ATOM 1969 O O . GLY A 1 271 ? -6.160 2.953 -15.883 1.00 74.62 271 GLY A O 1
ATOM 1970 N N . TRP A 1 272 ? -4.563 2.322 -14.449 1.00 78.19 272 TRP A N 1
ATOM 1971 C CA . TRP A 1 272 ? -3.748 1.650 -15.476 1.00 78.19 272 TRP A CA 1
ATOM 1972 C C . TRP A 1 272 ? -3.886 0.120 -15.470 1.00 78.19 272 TRP A C 1
ATOM 1974 O O . TRP A 1 272 ? -3.235 -0.551 -16.276 1.00 78.19 272 TRP A O 1
ATOM 1984 N N . SER A 1 273 ? -4.813 -0.433 -14.673 1.00 82.12 273 SER A N 1
ATOM 1985 C CA . SER A 1 273 ? -5.188 -1.861 -14.707 1.00 82.12 273 SER A CA 1
ATOM 1986 C C . SER A 1 273 ? -5.677 -2.339 -16.079 1.00 82.12 273 SER A C 1
ATOM 1988 O O . SER A 1 273 ? -5.623 -3.528 -16.386 1.00 82.12 273 SER A O 1
ATOM 1990 N N . ARG A 1 274 ? -6.135 -1.404 -16.922 1.00 79.75 274 ARG A N 1
ATOM 1991 C CA . ARG A 1 274 ? -6.620 -1.660 -18.285 1.00 79.75 274 ARG A CA 1
ATOM 1992 C C . ARG A 1 274 ? -5.495 -1.883 -19.299 1.00 79.75 274 ARG A C 1
ATOM 1994 O O . ARG A 1 274 ? -5.777 -2.266 -20.427 1.00 79.75 274 ARG A O 1
ATOM 2001 N N . THR A 1 275 ? -4.238 -1.640 -18.925 1.00 82.31 275 THR A N 1
ATOM 2002 C CA . THR A 1 275 ? -3.096 -1.778 -19.838 1.00 82.31 275 THR A CA 1
ATOM 2003 C C . THR A 1 275 ? -2.857 -3.257 -20.172 1.00 82.31 275 THR A C 1
ATOM 2005 O O . THR A 1 275 ? -2.563 -4.025 -19.251 1.00 82.31 275 THR A O 1
ATOM 2008 N N . PRO A 1 276 ? -2.913 -3.676 -21.453 1.00 82.25 276 PRO A N 1
ATOM 2009 C CA . PRO A 1 276 ? -2.751 -5.082 -21.835 1.00 82.25 276 PRO A CA 1
ATOM 2010 C C . PRO A 1 276 ? -1.452 -5.717 -21.322 1.00 82.25 276 PRO A C 1
ATOM 2012 O O . PRO A 1 276 ? -1.491 -6.819 -20.775 1.00 82.25 276 PRO A O 1
ATOM 2015 N N . LEU A 1 277 ? -0.333 -4.984 -21.393 1.00 82.00 277 LEU A N 1
ATOM 2016 C CA . LEU A 1 277 ? 0.969 -5.432 -20.888 1.00 82.00 277 LEU A CA 1
ATOM 2017 C C . LEU A 1 277 ? 0.948 -5.854 -19.407 1.00 82.00 277 LEU A C 1
ATOM 2019 O O . LEU A 1 277 ? 1.627 -6.810 -19.036 1.00 82.00 277 LEU A O 1
ATOM 2023 N N . LEU A 1 278 ? 0.176 -5.176 -18.545 1.00 85.56 278 LEU A N 1
ATOM 2024 C CA . LEU A 1 278 ? 0.088 -5.551 -17.128 1.00 85.56 278 LEU A CA 1
ATOM 2025 C C . LEU A 1 278 ? -0.555 -6.926 -16.968 1.00 85.56 278 LEU A C 1
ATOM 2027 O O . LEU A 1 278 ? -0.023 -7.774 -16.254 1.00 85.56 278 LEU A O 1
ATOM 2031 N N . ARG A 1 279 ? -1.685 -7.150 -17.644 1.00 85.38 279 ARG A N 1
ATOM 2032 C CA . ARG A 1 279 ? -2.362 -8.447 -17.635 1.00 85.38 279 ARG A CA 1
ATOM 2033 C C . ARG A 1 279 ? -1.437 -9.536 -18.167 1.00 85.38 279 ARG A C 1
ATOM 2035 O O . ARG A 1 279 ? -1.299 -10.564 -17.515 1.00 85.38 279 ARG A O 1
ATOM 2042 N N . GLU A 1 280 ? -0.796 -9.295 -19.309 1.00 83.31 280 GLU A N 1
ATOM 2043 C CA . GLU A 1 280 ? 0.100 -10.266 -19.937 1.00 83.31 280 GLU A CA 1
ATOM 2044 C C . GLU A 1 280 ? 1.238 -10.668 -18.989 1.00 83.31 280 GLU A C 1
ATOM 2046 O O . GLU A 1 280 ? 1.477 -11.855 -18.779 1.00 83.31 280 GLU A O 1
ATOM 2051 N N . LEU A 1 281 ? 1.895 -9.696 -18.350 1.00 80.19 281 LEU A N 1
ATOM 2052 C CA . LEU A 1 281 ? 2.972 -9.978 -17.399 1.00 80.19 281 LEU A CA 1
ATOM 2053 C C . LEU A 1 281 ? 2.473 -10.711 -16.149 1.00 80.19 281 LEU A C 1
ATOM 2055 O O . LEU A 1 281 ? 3.158 -11.606 -15.656 1.00 80.19 281 LEU A O 1
ATOM 2059 N N . LEU A 1 282 ? 1.287 -10.375 -15.636 1.00 86.00 282 LEU A N 1
ATOM 2060 C CA . LEU A 1 282 ? 0.693 -11.101 -14.512 1.00 86.00 282 LEU A CA 1
ATOM 2061 C C . LEU A 1 282 ? 0.381 -12.552 -14.891 1.00 86.00 282 LEU A C 1
ATOM 2063 O O . LEU A 1 282 ? 0.786 -13.456 -14.168 1.00 86.00 282 LEU A O 1
ATOM 2067 N N . GLU A 1 283 ? -0.268 -12.790 -16.031 1.00 83.38 283 GLU A N 1
ATOM 2068 C CA . GLU A 1 283 ? -0.640 -14.131 -16.510 1.00 83.38 283 GLU A CA 1
ATOM 2069 C C . GLU A 1 283 ? 0.588 -14.985 -16.883 1.00 83.38 283 GLU A C 1
ATOM 2071 O O . GLU A 1 283 ? 0.581 -16.201 -16.692 1.00 83.38 283 GLU A O 1
ATOM 2076 N N . GLN A 1 284 ? 1.680 -14.369 -17.352 1.00 79.00 284 GLN A N 1
ATOM 2077 C CA . GLN A 1 284 ? 2.954 -15.061 -17.585 1.00 79.00 284 GLN A CA 1
ATOM 2078 C C . GLN A 1 284 ? 3.640 -15.506 -16.284 1.00 79.00 284 GLN A C 1
ATOM 2080 O O . GLN A 1 284 ? 4.350 -16.516 -16.269 1.00 79.00 284 GLN A O 1
ATOM 2085 N N . HIS A 1 285 ? 3.477 -14.744 -15.199 1.00 71.69 285 HIS A N 1
ATOM 2086 C CA . HIS A 1 285 ? 4.211 -14.952 -13.949 1.00 71.69 285 HIS A CA 1
ATOM 2087 C C . HIS A 1 285 ? 3.402 -15.638 -12.847 1.00 71.69 285 HIS A C 1
ATOM 2089 O O . HIS A 1 285 ? 3.999 -16.174 -11.908 1.00 71.69 285 HIS A O 1
ATOM 2095 N N . LEU A 1 286 ? 2.074 -15.644 -12.954 1.00 78.56 286 LEU A N 1
ATOM 2096 C CA . LEU A 1 286 ? 1.171 -16.188 -11.953 1.00 78.56 286 LEU A CA 1
ATOM 2097 C C . LEU A 1 286 ? 0.351 -17.345 -12.528 1.00 78.56 286 LEU A C 1
ATOM 2099 O O . LEU A 1 286 ? -0.310 -17.194 -13.549 1.00 78.56 286 LEU A O 1
ATOM 2103 N N . PRO A 1 287 ? 0.313 -18.493 -11.837 1.00 70.75 287 PRO A N 1
ATOM 2104 C CA . PRO A 1 287 ? -0.614 -19.569 -12.167 1.00 70.75 287 PRO A CA 1
ATOM 2105 C C . PRO A 1 287 ? -2.049 -19.286 -11.683 1.00 70.75 287 PRO A C 1
ATOM 2107 O O . PRO A 1 287 ? -2.965 -20.009 -12.064 1.00 70.75 287 PRO A O 1
ATOM 2110 N N . ALA A 1 288 ? -2.245 -18.284 -10.817 1.00 73.75 288 ALA A N 1
ATOM 2111 C CA . ALA A 1 288 ? -3.553 -17.868 -10.316 1.00 73.75 288 ALA A CA 1
ATOM 2112 C C . ALA A 1 288 ? -4.342 -17.086 -11.378 1.00 73.75 288 ALA A C 1
ATOM 2114 O O . ALA A 1 288 ? -3.762 -16.371 -12.192 1.00 73.75 288 ALA A O 1
ATOM 2115 N N . SER A 1 289 ? -5.676 -17.174 -11.340 1.00 83.56 289 SER A N 1
ATOM 2116 C CA . SER A 1 289 ? -6.527 -16.413 -12.260 1.00 83.56 289 SER A CA 1
ATOM 2117 C C . SER A 1 289 ? -6.391 -14.908 -12.019 1.00 83.56 289 SER A C 1
ATOM 2119 O O . SER A 1 289 ? -6.563 -14.439 -10.892 1.00 83.56 289 SER A O 1
ATOM 2121 N N . VAL A 1 290 ? -6.120 -14.149 -13.080 1.00 88.44 290 VAL A N 1
ATOM 2122 C CA . VAL A 1 290 ? -6.054 -12.683 -13.038 1.00 88.44 290 VAL A CA 1
ATOM 2123 C C . VAL A 1 290 ? -7.431 -12.114 -13.386 1.00 88.44 290 VAL A C 1
ATOM 2125 O O . VAL A 1 290 ? -7.925 -12.276 -14.504 1.00 88.44 290 VAL A O 1
ATOM 2128 N N . LEU A 1 291 ? -8.065 -11.459 -12.415 1.00 87.75 291 LEU A N 1
ATOM 2129 C CA . LEU A 1 291 ? -9.341 -10.767 -12.580 1.00 87.75 291 LEU A CA 1
ATOM 2130 C C . LEU A 1 291 ? -9.071 -9.281 -12.820 1.00 87.75 291 LEU A C 1
ATOM 2132 O O . LEU A 1 291 ? -8.449 -8.617 -11.993 1.00 87.75 291 LEU A O 1
ATOM 2136 N N . CYS A 1 292 ? -9.555 -8.747 -13.939 1.00 84.38 292 CYS A N 1
ATOM 2137 C CA . CYS A 1 292 ? -9.528 -7.309 -14.208 1.00 84.38 292 CYS A CA 1
ATOM 2138 C C . CYS A 1 292 ? -10.931 -6.827 -14.555 1.00 84.38 292 CYS A C 1
ATOM 2140 O O . CYS A 1 292 ? -11.741 -7.588 -15.086 1.00 84.38 292 CYS A O 1
ATOM 2142 N N . PHE A 1 293 ? -11.170 -5.539 -14.339 1.00 83.06 293 PHE A N 1
ATOM 2143 C CA . PHE A 1 293 ? -12.477 -4.912 -14.495 1.00 83.06 293 PHE A CA 1
ATOM 2144 C C . PHE A 1 293 ? -12.431 -3.906 -15.655 1.00 83.06 293 PHE A C 1
ATOM 2146 O O . PHE A 1 293 ? -12.111 -2.740 -15.443 1.00 83.06 293 PHE A O 1
ATOM 2153 N N . PRO A 1 294 ? -12.701 -4.325 -16.905 1.00 64.88 294 PRO A N 1
ATOM 2154 C CA . PRO A 1 294 ? -12.460 -3.489 -18.086 1.00 64.88 294 PRO A CA 1
ATOM 2155 C C . PRO A 1 294 ? -13.380 -2.259 -18.189 1.00 64.88 294 PRO A C 1
ATOM 2157 O O . PRO A 1 294 ? -13.017 -1.288 -18.850 1.00 64.88 294 PRO A O 1
ATOM 2160 N N . GLY A 1 295 ? -14.553 -2.282 -17.543 1.00 71.50 295 GLY A N 1
ATOM 2161 C CA . GLY A 1 295 ? -15.499 -1.162 -17.544 1.00 71.50 295 GLY A CA 1
ATOM 2162 C C . GLY A 1 295 ? -15.073 -0.017 -16.620 1.00 71.50 295 GLY A C 1
ATOM 2163 O O . GLY A 1 295 ? -14.755 1.078 -17.086 1.00 71.50 295 GLY A O 1
ATOM 2164 N N . GLU A 1 296 ? -15.054 -0.281 -15.310 1.00 76.69 296 GLU A N 1
ATOM 2165 C CA . GLU A 1 296 ? -14.865 0.726 -14.252 1.00 76.69 296 GLU A CA 1
ATOM 2166 C C . GLU A 1 296 ? -13.978 0.195 -13.096 1.00 76.69 296 GLU A C 1
ATOM 2168 O O . GLU A 1 296 ? -14.459 0.020 -11.975 1.00 76.69 296 GLU A O 1
ATOM 2173 N N . PRO A 1 297 ? -12.680 -0.080 -13.331 1.00 83.06 297 PRO A N 1
ATOM 2174 C CA . PRO A 1 297 ? -11.775 -0.626 -12.317 1.00 83.06 297 PRO A CA 1
ATOM 2175 C C . PRO A 1 297 ? -11.556 0.323 -11.134 1.00 83.06 297 PRO A C 1
ATOM 2177 O O . PRO A 1 297 ? -11.310 -0.131 -10.023 1.00 83.06 297 PRO A O 1
ATOM 2180 N N . ASP A 1 298 ? -11.691 1.628 -11.356 1.00 83.75 298 ASP A N 1
ATOM 2181 C CA . ASP A 1 298 ? -11.527 2.689 -10.356 1.00 83.75 298 ASP A CA 1
ATOM 2182 C C . ASP A 1 298 ? -12.725 2.821 -9.392 1.00 83.75 298 ASP A C 1
ATOM 2184 O O . ASP A 1 298 ? -12.671 3.570 -8.424 1.00 83.75 298 ASP A O 1
ATOM 2188 N N . ILE A 1 299 ? -13.827 2.109 -9.656 1.00 89.44 299 ILE A N 1
ATOM 2189 C CA . ILE A 1 299 ? -15.069 2.177 -8.865 1.00 89.44 299 ILE A CA 1
ATOM 2190 C C . ILE A 1 299 ? -15.272 0.907 -8.024 1.00 89.44 299 ILE A C 1
ATOM 2192 O O . ILE A 1 299 ? -16.066 0.894 -7.083 1.00 89.44 299 ILE A O 1
ATOM 2196 N N . VAL A 1 300 ? -14.527 -0.162 -8.320 1.00 92.88 300 VAL A N 1
ATOM 2197 C CA . VAL A 1 300 ? -14.636 -1.473 -7.655 1.00 92.88 300 VAL A CA 1
ATOM 2198 C C . VAL A 1 300 ? -14.491 -1.350 -6.138 1.00 92.88 300 VAL A C 1
ATOM 2200 O O . VAL A 1 300 ? -15.304 -1.901 -5.396 1.00 92.88 300 VAL A O 1
ATOM 2203 N N . ALA A 1 301 ? -13.504 -0.581 -5.672 1.00 94.38 301 ALA A N 1
ATOM 2204 C CA . ALA A 1 301 ? -13.292 -0.340 -4.249 1.00 94.38 301 ALA A CA 1
ATOM 2205 C C . ALA A 1 301 ? -14.469 0.415 -3.609 1.00 94.38 301 ALA A C 1
ATOM 2207 O O . ALA A 1 301 ? -14.971 -0.008 -2.570 1.00 94.38 301 ALA A O 1
ATOM 2208 N N . ALA A 1 302 ? -14.989 1.463 -4.257 1.00 95.38 302 ALA A N 1
ATOM 2209 C CA . ALA A 1 302 ? -16.149 2.203 -3.758 1.00 95.38 302 ALA A CA 1
ATOM 2210 C C . ALA A 1 302 ? -17.411 1.322 -3.678 1.00 95.38 302 ALA A C 1
ATOM 2212 O O . ALA A 1 302 ? -18.137 1.374 -2.685 1.00 95.38 302 ALA A O 1
ATOM 2213 N N . ARG A 1 303 ? -17.651 0.451 -4.671 1.00 95.19 303 ARG A N 1
ATOM 2214 C CA . ARG A 1 303 ? -18.752 -0.536 -4.632 1.00 95.19 303 ARG A CA 1
ATOM 2215 C C . ARG A 1 303 ? -18.573 -1.530 -3.492 1.00 95.19 303 ARG A C 1
ATOM 2217 O O . ARG A 1 303 ? -19.524 -1.809 -2.769 1.00 95.19 303 ARG A O 1
ATOM 2224 N N . GLY A 1 304 ? -17.358 -2.033 -3.303 1.00 94.62 304 GLY A N 1
ATOM 2225 C CA . GLY A 1 304 ? -17.016 -2.905 -2.186 1.00 94.62 304 GLY A CA 1
ATOM 2226 C C . GLY A 1 304 ? -17.249 -2.258 -0.822 1.00 94.62 304 GLY A C 1
ATOM 2227 O O . GLY A 1 304 ? -17.847 -2.870 0.061 1.00 94.62 304 GLY A O 1
ATOM 2228 N N . ALA A 1 305 ? -16.865 -0.990 -0.671 1.00 96.38 305 ALA A N 1
ATOM 2229 C CA . ALA A 1 305 ? -17.166 -0.192 0.511 1.00 96.38 305 ALA A CA 1
ATOM 2230 C C . ALA A 1 305 ? -18.686 -0.035 0.715 1.00 96.38 305 ALA A C 1
ATOM 2232 O O . ALA A 1 305 ? -19.175 -0.211 1.826 1.00 96.38 305 ALA A O 1
ATOM 2233 N N . ALA A 1 306 ? -19.460 0.196 -0.349 1.00 96.12 306 ALA A N 1
ATOM 2234 C CA . ALA A 1 306 ? -20.915 0.320 -0.253 1.00 96.12 306 ALA A CA 1
ATOM 2235 C C . ALA A 1 306 ? -21.595 -1.001 0.168 1.00 96.12 306 ALA A C 1
ATOM 2237 O O . ALA A 1 306 ? -22.517 -0.986 0.981 1.00 96.12 306 ALA A O 1
ATOM 2238 N N . VAL A 1 307 ? -21.110 -2.153 -0.316 1.00 93.81 307 VAL A N 1
ATOM 2239 C CA . VAL A 1 307 ? -21.549 -3.488 0.149 1.00 93.81 307 VAL A CA 1
ATOM 2240 C C . VAL A 1 307 ? -21.269 -3.665 1.639 1.00 93.81 307 VAL A C 1
ATOM 2242 O O . VAL A 1 307 ? -22.117 -4.139 2.394 1.00 93.81 307 VAL A O 1
ATOM 2245 N N . LEU A 1 308 ? -20.068 -3.279 2.063 1.00 93.12 308 LEU A N 1
ATOM 2246 C CA . LEU A 1 308 ? -19.644 -3.344 3.453 1.00 93.12 308 LEU A CA 1
ATOM 2247 C C . LEU A 1 308 ? -20.504 -2.453 4.363 1.00 93.12 308 LEU A C 1
ATOM 2249 O O . LEU A 1 308 ? -20.834 -2.874 5.470 1.00 93.12 308 LEU A O 1
ATOM 2253 N N . ALA A 1 309 ? -20.892 -1.270 3.882 1.00 93.19 309 ALA A N 1
ATOM 2254 C CA . ALA A 1 309 ? -21.775 -0.342 4.582 1.00 93.19 309 ALA A CA 1
ATOM 2255 C C . ALA A 1 309 ? -23.206 -0.895 4.691 1.00 93.19 309 ALA A C 1
ATOM 2257 O O . ALA A 1 309 ? -23.827 -0.789 5.744 1.00 93.19 309 ALA A O 1
ATOM 2258 N N . GLU A 1 310 ? -23.718 -1.538 3.638 1.00 91.94 310 GLU A N 1
ATOM 2259 C CA . GLU A 1 310 ? -25.049 -2.161 3.651 1.00 91.94 310 GLU A CA 1
ATOM 2260 C C . GLU A 1 310 ? -25.122 -3.319 4.651 1.00 91.94 310 GLU A C 1
ATOM 2262 O O . GLU A 1 310 ? -26.104 -3.449 5.378 1.00 91.94 310 GLU A O 1
ATOM 2267 N N . HIS A 1 311 ? -24.064 -4.129 4.744 1.00 88.19 311 HIS A N 1
ATOM 2268 C CA . HIS A 1 311 ? -23.973 -5.171 5.765 1.00 88.19 311 HIS A CA 1
ATOM 2269 C C . HIS A 1 311 ? -24.036 -4.579 7.181 1.00 88.19 311 HIS A C 1
ATOM 2271 O O . HIS A 1 311 ? -24.782 -5.078 8.020 1.00 88.19 311 HIS A O 1
ATOM 2277 N N . ASP A 1 312 ? -23.295 -3.500 7.446 1.00 84.06 312 ASP A N 1
ATOM 2278 C CA . ASP A 1 312 ? -23.306 -2.840 8.756 1.00 84.06 312 ASP A CA 1
ATOM 2279 C C . ASP A 1 312 ? -24.689 -2.240 9.065 1.00 84.06 312 ASP A C 1
ATOM 2281 O O . ASP A 1 312 ? -25.176 -2.368 10.189 1.00 84.06 312 ASP A O 1
ATOM 2285 N N . ARG A 1 313 ? -25.371 -1.679 8.056 1.00 84.62 313 ARG A N 1
ATOM 2286 C CA . ARG A 1 313 ? -26.754 -1.185 8.162 1.00 84.62 313 ARG A CA 1
ATOM 2287 C C . ARG A 1 313 ? -27.736 -2.291 8.553 1.00 84.62 313 ARG A C 1
ATOM 2289 O O . ARG A 1 313 ? -28.543 -2.089 9.456 1.00 84.62 313 ARG A O 1
ATOM 2296 N N . VAL A 1 314 ? -27.673 -3.450 7.891 1.00 80.56 314 VAL A N 1
ATOM 2297 C CA . VAL A 1 314 ? -28.559 -4.595 8.173 1.00 80.56 314 VAL A CA 1
ATOM 2298 C C . VAL A 1 314 ? -28.282 -5.169 9.559 1.00 80.56 314 VAL A C 1
ATOM 2300 O O . VAL A 1 314 ? -29.218 -5.356 10.328 1.00 80.56 314 VAL A O 1
ATOM 2303 N N . VAL A 1 315 ? -27.011 -5.366 9.924 1.00 74.50 315 VAL A N 1
ATOM 2304 C CA . VAL A 1 315 ? -26.633 -5.866 11.258 1.00 74.50 315 VAL A CA 1
ATOM 2305 C C . VAL A 1 315 ? -27.115 -4.929 12.368 1.00 74.50 315 VAL A C 1
ATOM 2307 O O . VAL A 1 315 ? -27.578 -5.399 13.404 1.00 74.50 315 VAL A O 1
ATOM 2310 N N . LEU A 1 316 ? -27.038 -3.611 12.163 1.00 64.62 316 LEU A N 1
ATOM 2311 C CA . LEU A 1 316 ? -27.543 -2.628 13.125 1.00 64.62 316 LEU A CA 1
ATOM 2312 C C . LEU A 1 316 ? -29.075 -2.562 13.170 1.00 64.62 316 LEU A C 1
ATOM 2314 O O . LEU A 1 316 ? -29.622 -2.259 14.224 1.00 64.62 316 LEU A O 1
ATOM 2318 N N . ALA A 1 317 ? -29.763 -2.854 12.063 1.00 60.34 317 ALA A N 1
ATOM 2319 C CA . ALA A 1 317 ? -31.224 -2.926 12.014 1.00 60.34 317 ALA A CA 1
ATOM 2320 C C . ALA A 1 317 ? -31.787 -4.228 12.621 1.00 60.34 317 ALA A C 1
ATOM 2322 O O . ALA A 1 317 ? -32.902 -4.224 13.138 1.00 60.34 317 ALA A O 1
ATOM 2323 N N . GLU A 1 318 ? -31.032 -5.331 12.559 1.00 55.94 318 GLU A N 1
ATOM 2324 C CA . GLU A 1 318 ? -31.379 -6.633 13.155 1.00 55.94 318 GLU A CA 1
ATOM 2325 C C . GLU A 1 318 ? -30.964 -6.759 14.630 1.00 55.94 318 GLU A C 1
ATOM 2327 O O . GLU A 1 318 ? -31.419 -7.672 15.323 1.00 55.94 318 GLU A O 1
ATOM 2332 N N . ALA A 1 319 ? -30.115 -5.860 15.133 1.00 45.88 319 ALA A N 1
ATOM 2333 C CA . ALA A 1 319 ? -29.816 -5.780 16.556 1.00 45.88 319 ALA A CA 1
ATOM 2334 C C . ALA A 1 319 ? -31.080 -5.340 17.315 1.00 45.88 319 ALA A C 1
ATOM 2336 O O . ALA A 1 319 ? -31.610 -4.258 17.059 1.00 45.88 319 ALA A O 1
ATOM 2337 N N . GLU A 1 320 ? -31.574 -6.168 18.247 1.00 40.81 320 GLU A N 1
ATOM 2338 C CA . GLU A 1 320 ? -32.691 -5.771 19.113 1.00 40.81 320 GLU A CA 1
ATOM 2339 C C . GLU A 1 320 ? -32.364 -4.426 19.782 1.00 40.81 320 GLU A C 1
ATOM 2341 O O . GLU A 1 320 ? -31.242 -4.249 20.273 1.00 40.81 320 GLU A O 1
ATOM 2346 N N . PRO A 1 321 ? -33.304 -3.462 19.801 1.00 42.41 321 PRO A N 1
ATOM 2347 C CA . PRO A 1 321 ? -33.070 -2.185 20.448 1.00 42.41 321 PRO A CA 1
ATOM 2348 C C . PRO A 1 321 ? -32.746 -2.444 21.916 1.00 42.41 321 PRO A C 1
ATOM 2350 O O . PRO A 1 321 ? -33.582 -2.920 22.682 1.00 42.41 321 PRO A O 1
ATOM 2353 N N . VAL A 1 322 ? -31.508 -2.140 22.294 1.00 48.50 322 VAL A N 1
ATOM 2354 C CA . VAL A 1 322 ? -31.055 -2.212 23.679 1.00 48.50 322 VAL A CA 1
ATOM 2355 C C . VAL A 1 322 ? -31.982 -1.321 24.504 1.00 48.50 322 VAL A C 1
ATOM 2357 O O . VAL A 1 322 ? -32.123 -0.136 24.208 1.00 48.50 322 VAL A O 1
ATOM 2360 N N . ALA A 1 323 ? -32.665 -1.893 25.496 1.00 60.25 323 ALA A N 1
ATOM 2361 C CA . ALA A 1 323 ? -33.498 -1.125 26.409 1.00 60.25 323 ALA A CA 1
ATOM 2362 C C . ALA A 1 323 ? -32.587 -0.243 27.276 1.00 60.25 323 ALA A C 1
ATOM 2364 O O . ALA A 1 323 ? -31.709 -0.752 27.977 1.00 60.25 323 ALA A O 1
ATOM 2365 N N . TRP A 1 324 ? -32.776 1.072 27.179 1.00 68.75 324 TRP A N 1
ATOM 2366 C CA . TRP A 1 324 ? -32.023 2.072 27.930 1.00 68.75 324 TRP A CA 1
ATOM 2367 C C . TRP A 1 324 ? -32.847 2.575 29.105 1.00 68.75 324 TRP A C 1
ATOM 2369 O O . TRP A 1 324 ? -34.016 2.925 28.940 1.00 68.75 324 TRP A O 1
ATOM 2379 N N . ASP A 1 325 ? -32.200 2.667 30.259 1.00 75.38 325 ASP A N 1
ATOM 2380 C CA . ASP A 1 325 ? -32.783 3.173 31.490 1.00 75.38 325 ASP A CA 1
ATOM 2381 C C . ASP A 1 325 ? -32.141 4.513 31.855 1.00 75.38 325 ASP A C 1
ATOM 2383 O O . ASP A 1 325 ? -30.945 4.607 32.151 1.00 75.38 325 ASP A O 1
ATOM 2387 N N . ASP A 1 326 ? -32.955 5.566 31.819 1.00 76.56 326 ASP A N 1
ATOM 2388 C CA . ASP A 1 326 ? -32.536 6.949 32.070 1.00 76.56 326 ASP A CA 1
ATOM 2389 C C . ASP A 1 326 ? -32.691 7.350 33.550 1.00 76.56 326 ASP A C 1
ATOM 2391 O O . ASP A 1 326 ? -32.237 8.420 33.965 1.00 76.56 326 ASP A O 1
ATOM 2395 N N . ASP A 1 327 ? -33.340 6.498 34.344 1.00 81.81 327 ASP A N 1
ATOM 2396 C CA . ASP A 1 327 ? -33.872 6.777 35.678 1.00 81.81 327 ASP A CA 1
ATOM 2397 C C . ASP A 1 327 ? -33.158 5.974 36.785 1.00 81.81 327 ASP A C 1
ATOM 2399 O O . ASP A 1 327 ? -33.733 5.647 37.822 1.00 81.81 327 ASP A O 1
ATOM 2403 N N . VAL A 1 328 ? -31.880 5.638 36.586 1.00 85.69 328 VAL A N 1
ATOM 2404 C CA . VAL A 1 328 ? -31.123 4.809 37.538 1.00 85.69 328 VAL A CA 1
ATOM 2405 C C . VAL A 1 328 ? -30.546 5.630 38.697 1.00 85.69 328 VAL A C 1
ATOM 2407 O O . VAL A 1 328 ? -29.941 6.690 38.515 1.00 85.69 328 VAL A O 1
ATOM 2410 N N . GLN A 1 329 ? -30.668 5.098 39.914 1.00 87.88 329 GLN A N 1
ATOM 2411 C CA . GLN A 1 329 ? -30.154 5.659 41.159 1.00 87.88 329 GLN A CA 1
ATOM 2412 C C . GLN A 1 329 ? -29.364 4.624 41.975 1.00 87.88 329 GLN A C 1
ATOM 2414 O O . GLN A 1 329 ? -29.736 3.457 42.082 1.00 87.88 329 GLN A O 1
ATOM 2419 N N . PHE A 1 330 ? -28.287 5.081 42.617 1.00 89.62 330 PHE A N 1
ATOM 2420 C CA . PHE A 1 330 ? -27.492 4.312 43.571 1.00 89.62 330 PHE A CA 1
ATOM 2421 C C . PHE A 1 330 ? -27.779 4.772 44.999 1.00 89.62 330 PHE A C 1
ATOM 2423 O O . PHE A 1 330 ? -27.524 5.925 45.346 1.00 89.62 330 PHE A O 1
ATOM 2430 N N . THR A 1 331 ? -28.262 3.870 45.848 1.00 89.75 331 THR A N 1
ATOM 2431 C CA . THR A 1 331 ? -28.602 4.138 47.250 1.00 89.75 331 THR A CA 1
ATOM 2432 C C . THR A 1 331 ? -27.722 3.310 48.179 1.00 89.75 331 THR A C 1
ATOM 2434 O O . THR A 1 331 ? -27.768 2.084 48.164 1.00 89.75 331 THR A O 1
ATOM 2437 N N . VAL A 1 332 ? -26.937 3.969 49.031 1.00 90.75 332 VAL A N 1
ATOM 2438 C CA . VAL A 1 332 ? -26.131 3.327 50.077 1.00 90.75 332 VAL A CA 1
ATOM 2439 C C . VAL A 1 332 ? -26.860 3.416 51.411 1.00 90.75 332 VAL A C 1
ATOM 2441 O O . VAL A 1 332 ? -27.062 4.510 51.936 1.00 90.75 332 VAL A O 1
ATOM 2444 N N . HIS A 1 333 ? -27.201 2.269 51.993 1.00 91.88 333 HIS A N 1
ATOM 2445 C CA . HIS A 1 333 ? -27.730 2.154 53.348 1.00 91.88 333 HIS A CA 1
ATOM 2446 C C . HIS A 1 333 ? -26.608 1.761 54.316 1.00 91.88 333 HIS A C 1
ATOM 2448 O O . HIS A 1 333 ? -26.012 0.683 54.218 1.00 91.88 333 HIS A O 1
ATOM 2454 N N . ARG A 1 334 ? -26.297 2.659 55.252 1.00 90.00 334 ARG A N 1
ATOM 2455 C CA . ARG A 1 334 ? -25.091 2.604 56.090 1.00 90.00 334 ARG A CA 1
ATOM 2456 C C . ARG A 1 334 ? -25.393 2.802 57.577 1.00 90.00 334 ARG A C 1
ATOM 2458 O O . ARG A 1 334 ? -26.343 3.509 57.912 1.00 90.00 334 ARG A O 1
ATOM 2465 N N . PRO A 1 335 ? -24.548 2.285 58.484 1.00 87.75 335 PRO A N 1
ATOM 2466 C CA . PRO A 1 335 ? -24.623 2.640 59.894 1.00 87.75 335 PRO A CA 1
ATOM 2467 C C . PRO A 1 335 ? -24.148 4.088 60.110 1.00 87.75 335 PRO A C 1
ATOM 2469 O O . PRO A 1 335 ? -23.188 4.550 59.488 1.00 87.75 335 PRO A O 1
ATOM 2472 N N . ALA A 1 336 ? -24.785 4.819 61.022 1.00 82.31 336 ALA A N 1
ATOM 2473 C CA . ALA A 1 336 ? -24.308 6.128 61.473 1.00 82.31 336 ALA A CA 1
ATOM 2474 C C . ALA A 1 336 ? -23.156 6.004 62.488 1.00 82.31 336 ALA A C 1
ATOM 2476 O O . ALA A 1 336 ? -22.299 6.886 62.576 1.00 82.31 336 ALA A O 1
ATOM 2477 N N . THR A 1 337 ? -23.112 4.889 63.224 1.00 83.62 337 THR A N 1
ATOM 2478 C CA . THR A 1 337 ? -22.092 4.584 64.235 1.00 83.62 337 THR A CA 1
ATOM 2479 C C . THR A 1 337 ? -21.631 3.134 64.129 1.00 83.62 337 THR A C 1
ATOM 2481 O O . THR A 1 337 ? -22.471 2.245 63.996 1.00 83.62 337 THR A O 1
ATOM 2484 N N . VAL A 1 338 ? -20.328 2.878 64.274 1.00 86.75 338 VAL A N 1
ATOM 2485 C CA . VAL A 1 338 ? -19.755 1.520 64.324 1.00 86.75 338 VAL A CA 1
ATOM 2486 C C . VAL A 1 338 ? -18.864 1.334 65.550 1.00 86.75 338 VAL A C 1
ATOM 2488 O O . VAL A 1 338 ? -18.127 2.235 65.951 1.00 86.75 338 VAL A O 1
ATOM 2491 N N . SER A 1 339 ? -18.895 0.137 66.138 1.00 85.62 339 SER A N 1
ATOM 2492 C CA . SER A 1 339 ? -17.945 -0.241 67.188 1.00 85.62 339 SER A CA 1
ATOM 2493 C C . SER A 1 339 ? -16.610 -0.654 66.570 1.00 85.62 339 SER A C 1
ATOM 2495 O O . SER A 1 339 ? -16.572 -1.451 65.629 1.00 85.62 339 SER A O 1
ATOM 2497 N N . ALA A 1 340 ? -15.499 -0.158 67.118 1.00 84.88 340 ALA A N 1
ATOM 2498 C CA . ALA A 1 340 ? -14.170 -0.553 66.650 1.00 84.88 340 ALA A CA 1
ATOM 2499 C C . ALA A 1 340 ? -13.980 -2.084 66.674 1.00 84.88 340 ALA A C 1
ATOM 2501 O O . ALA A 1 340 ? -14.490 -2.774 67.561 1.00 84.88 340 ALA A O 1
ATOM 2502 N N . LYS A 1 341 ? -13.236 -2.612 65.693 1.00 84.25 341 LYS A N 1
ATOM 2503 C CA . LYS A 1 341 ? -12.977 -4.053 65.473 1.00 84.25 341 LYS A CA 1
ATOM 2504 C C . LYS A 1 341 ? -14.209 -4.935 65.205 1.00 84.25 341 LYS A C 1
ATOM 2506 O O . LYS A 1 341 ? -14.044 -6.145 65.062 1.00 84.25 341 LYS A O 1
ATOM 2511 N N . THR A 1 342 ? -15.408 -4.369 65.081 1.00 88.06 342 THR A N 1
ATOM 2512 C CA . THR A 1 342 ? -16.631 -5.126 64.765 1.00 88.06 342 THR A CA 1
ATOM 2513 C C . THR A 1 342 ? -16.967 -4.979 63.284 1.00 88.06 342 THR A C 1
ATOM 2515 O O . THR A 1 342 ? -16.889 -3.879 62.746 1.00 88.06 342 THR A O 1
ATOM 2518 N N . TRP A 1 343 ? -17.306 -6.086 62.617 1.00 90.50 343 TRP A N 1
ATOM 2519 C CA . TRP A 1 343 ? -17.799 -6.058 61.238 1.00 90.50 343 TRP A CA 1
ATOM 2520 C C . TRP A 1 343 ? -19.272 -5.650 61.218 1.00 90.50 343 TRP A C 1
ATOM 2522 O O . TRP A 1 343 ? -20.105 -6.321 61.831 1.00 90.50 343 TRP A O 1
ATOM 2532 N N . THR A 1 344 ? -19.588 -4.591 60.480 1.00 90.25 344 THR A N 1
ATOM 2533 C CA . THR A 1 344 ? -20.939 -4.036 60.355 1.00 90.25 344 THR A CA 1
ATOM 2534 C C . THR A 1 344 ? -21.351 -3.986 58.877 1.00 90.25 344 THR A C 1
ATOM 2536 O O . THR A 1 344 ? -20.531 -3.584 58.053 1.00 90.25 344 THR A O 1
ATOM 2539 N N . PRO A 1 345 ? -22.577 -4.399 58.504 1.00 91.56 345 PRO A N 1
ATOM 2540 C CA . PRO A 1 345 ? -23.040 -4.358 57.115 1.00 91.56 345 PRO A CA 1
ATOM 2541 C C . PRO A 1 345 ? -23.120 -2.943 56.525 1.00 91.56 345 PRO A C 1
ATOM 2543 O O . PRO A 1 345 ? -23.516 -2.001 57.215 1.00 91.56 345 PRO A O 1
ATOM 2546 N N . LEU A 1 346 ? -22.813 -2.836 55.235 1.00 92.38 346 LEU A N 1
ATOM 2547 C CA . LEU A 1 346 ? -22.981 -1.680 54.356 1.00 92.38 346 LEU A CA 1
ATOM 2548 C C . LEU A 1 346 ? -23.697 -2.178 53.093 1.00 92.38 346 LEU A C 1
ATOM 2550 O O . LEU A 1 346 ? -23.175 -3.053 52.404 1.00 92.38 346 LEU A O 1
ATOM 2554 N N . LEU A 1 347 ? -24.888 -1.661 52.803 1.00 93.06 347 LEU A N 1
ATOM 2555 C CA . LEU A 1 347 ? -25.706 -2.134 51.681 1.00 93.06 347 LEU A CA 1
ATOM 2556 C C . LEU A 1 347 ? -25.697 -1.091 50.567 1.00 93.06 347 LEU A C 1
ATOM 2558 O O . LEU A 1 347 ? -25.922 0.086 50.841 1.00 93.06 347 LEU A O 1
ATOM 2562 N N . LEU A 1 348 ? -25.471 -1.516 49.328 1.00 93.44 348 LEU A N 1
ATOM 2563 C CA . LEU A 1 348 ? -25.692 -0.704 48.135 1.00 93.44 348 LEU A CA 1
ATOM 2564 C C . LEU A 1 348 ? -26.889 -1.273 47.370 1.00 93.44 348 LEU A C 1
ATOM 2566 O O . LEU A 1 348 ? -26.977 -2.481 47.158 1.00 93.44 348 LEU A O 1
ATOM 2570 N N . PHE A 1 349 ? -27.759 -0.386 46.908 1.00 93.38 349 PHE A N 1
ATOM 2571 C CA . PHE A 1 349 ? -28.807 -0.684 45.950 1.00 93.38 349 PHE A CA 1
ATOM 2572 C C . PHE A 1 349 ? -28.578 0.113 44.669 1.00 93.38 349 PHE A C 1
ATOM 2574 O O . PHE A 1 349 ? -28.361 1.320 44.746 1.00 93.38 349 PHE A O 1
ATOM 2581 N N . ALA A 1 350 ? -28.649 -0.537 43.513 1.00 90.19 350 ALA A N 1
ATOM 2582 C CA . ALA A 1 350 ? -28.801 0.135 42.224 1.00 90.19 350 ALA A CA 1
ATOM 2583 C C . ALA A 1 350 ? -30.235 -0.104 41.758 1.00 90.19 350 ALA A C 1
ATOM 2585 O O . ALA A 1 350 ? -30.660 -1.254 41.699 1.00 90.19 350 ALA A O 1
ATOM 2586 N N . HIS A 1 351 ? -31.006 0.949 41.514 1.00 92.12 351 HIS A N 1
ATOM 2587 C CA . HIS A 1 351 ? -32.430 0.802 41.241 1.00 92.12 351 HIS A CA 1
ATOM 2588 C C . HIS A 1 351 ? -32.972 1.900 40.335 1.00 92.12 351 HIS A C 1
ATOM 2590 O O . HIS A 1 351 ? -32.459 3.017 40.331 1.00 92.12 351 HIS A O 1
ATOM 2596 N N . LYS A 1 352 ? -34.042 1.579 39.612 1.00 88.25 352 LYS A N 1
ATOM 2597 C CA . LYS A 1 352 ? -34.865 2.556 38.890 1.00 88.25 352 LYS A CA 1
ATOM 2598 C C . LYS A 1 352 ? -35.595 3.485 39.860 1.00 88.25 352 LYS A C 1
ATOM 2600 O O . LYS A 1 352 ? -35.824 3.118 41.019 1.00 88.25 352 LYS A O 1
ATOM 2605 N N . THR A 1 353 ? -35.942 4.687 39.421 1.00 85.94 353 THR A N 1
ATOM 2606 C CA . THR A 1 353 ? -36.763 5.616 40.215 1.00 85.94 353 THR A CA 1
ATOM 2607 C C . THR A 1 353 ? -38.209 5.640 39.758 1.00 85.94 353 THR A C 1
ATOM 2609 O O . THR A 1 353 ? -39.087 5.914 40.579 1.00 85.94 353 THR A O 1
ATOM 2612 N N . ASP A 1 354 ? -38.464 5.319 38.493 1.00 86.62 354 ASP A N 1
ATOM 2613 C CA . ASP A 1 354 ? -39.809 5.264 37.943 1.00 86.62 354 ASP A CA 1
ATOM 2614 C C . ASP A 1 354 ? -40.464 3.906 38.232 1.00 86.62 354 ASP A C 1
ATOM 2616 O O . ASP A 1 354 ? -39.805 2.885 38.449 1.00 86.62 354 ASP A O 1
ATOM 2620 N N . ALA A 1 355 ? -41.797 3.894 38.273 1.00 84.88 355 ALA A N 1
ATOM 2621 C CA . ALA A 1 355 ? -42.557 2.675 38.513 1.00 84.88 355 ALA A CA 1
ATOM 2622 C C . ALA A 1 355 ? -42.435 1.720 37.314 1.00 84.88 355 ALA A C 1
ATOM 2624 O O . ALA A 1 355 ? -42.640 2.120 36.167 1.00 84.88 355 ALA A O 1
ATOM 2625 N N . VAL A 1 356 ? -42.144 0.448 37.585 1.00 80.56 356 VAL A N 1
ATOM 2626 C CA . VAL A 1 356 ? -41.908 -0.576 36.559 1.00 80.56 356 VAL A CA 1
ATOM 2627 C C . VAL A 1 356 ? -43.030 -1.602 36.606 1.00 80.56 356 VAL A C 1
ATOM 2629 O O . VAL A 1 356 ? -43.477 -1.993 37.681 1.00 80.56 356 VAL A O 1
ATOM 2632 N N . VAL A 1 357 ? -43.497 -2.048 35.442 1.00 77.19 357 VAL A N 1
ATOM 2633 C CA . VAL A 1 357 ? -44.418 -3.186 35.360 1.00 77.19 357 VAL A CA 1
ATOM 2634 C C . VAL A 1 357 ? -43.594 -4.463 35.439 1.00 77.19 357 VAL A C 1
ATOM 2636 O O . VAL A 1 357 ? -42.737 -4.698 34.590 1.00 77.19 357 VAL A O 1
ATOM 2639 N N . ASP A 1 358 ? -43.837 -5.265 36.468 1.00 67.25 358 ASP A N 1
ATOM 2640 C CA . ASP A 1 358 ? -43.182 -6.554 36.643 1.00 67.25 358 ASP A CA 1
ATOM 2641 C C . ASP A 1 358 ? -43.620 -7.506 35.506 1.00 67.25 358 ASP A C 1
ATOM 2643 O O . ASP A 1 358 ? -44.822 -7.712 35.312 1.00 67.25 358 ASP A O 1
ATOM 2647 N N . PRO A 1 359 ? -42.681 -8.050 34.711 1.00 57.59 359 PRO A N 1
ATOM 2648 C CA . PRO A 1 359 ? -43.013 -8.826 33.517 1.00 57.59 359 PRO A CA 1
ATOM 2649 C C . PRO A 1 359 ? -43.655 -10.188 33.822 1.00 57.59 359 PRO A C 1
ATOM 2651 O O . PRO A 1 359 ? -44.368 -10.715 32.967 1.00 57.59 359 PRO A O 1
ATOM 2654 N N . ASP A 1 360 ? -43.457 -10.740 35.023 1.00 66.94 360 ASP A N 1
ATOM 2655 C CA . ASP A 1 360 ? -43.979 -12.054 35.414 1.00 66.94 360 ASP A CA 1
ATOM 2656 C C . ASP A 1 360 ? -45.378 -11.961 36.043 1.00 66.94 360 ASP A C 1
ATOM 2658 O O . ASP A 1 360 ? -46.211 -12.858 35.880 1.00 66.94 360 ASP A O 1
ATOM 2662 N N . SER A 1 361 ? -45.654 -10.874 36.765 1.00 72.69 361 SER A N 1
ATOM 2663 C CA . SER A 1 361 ? -46.914 -10.663 37.494 1.00 72.69 361 SER A CA 1
ATOM 2664 C C . SER A 1 361 ? -47.852 -9.639 36.847 1.00 72.69 361 SER A C 1
ATOM 2666 O O . SER A 1 361 ? -49.051 -9.645 37.135 1.00 72.69 361 SER A O 1
ATOM 2668 N N . GLY A 1 362 ? -47.337 -8.768 35.974 1.00 72.44 362 GLY A N 1
ATOM 2669 C CA . GLY A 1 362 ? -48.075 -7.661 35.359 1.00 72.44 362 GLY A CA 1
ATOM 2670 C C . GLY A 1 362 ? -48.429 -6.524 36.325 1.00 72.44 362 GLY A C 1
ATOM 2671 O O . GLY A 1 362 ? -49.160 -5.607 35.946 1.00 72.44 362 GLY A O 1
ATOM 2672 N N . GLU A 1 363 ? -47.950 -6.571 37.571 1.00 79.19 363 GLU A N 1
ATOM 2673 C CA . GLU A 1 363 ? -48.218 -5.558 38.593 1.00 79.19 363 GLU A CA 1
ATOM 2674 C C . GLU A 1 363 ? -47.233 -4.386 38.466 1.00 79.19 363 GLU A C 1
ATOM 2676 O O . GLU A 1 363 ? -46.052 -4.566 38.176 1.00 79.19 363 GLU A O 1
ATOM 2681 N N . THR A 1 364 ? -47.710 -3.157 38.673 1.00 81.81 364 THR A N 1
ATOM 2682 C CA . THR A 1 364 ? -46.840 -1.977 38.725 1.00 81.81 364 THR A CA 1
ATOM 2683 C C . THR A 1 364 ? -46.177 -1.891 40.094 1.00 81.81 364 THR A C 1
ATOM 2685 O O . THR A 1 364 ? -46.848 -1.697 41.108 1.00 81.81 364 THR A O 1
ATOM 2688 N N . VAL A 1 365 ? -44.854 -1.995 40.116 1.00 83.00 365 VAL A N 1
ATOM 2689 C CA . VAL A 1 365 ? -44.040 -1.985 41.328 1.00 83.00 365 VAL A CA 1
ATOM 2690 C C . VAL A 1 365 ? -43.215 -0.701 41.381 1.00 83.00 365 VAL A C 1
ATOM 2692 O O . VAL A 1 365 ? -42.646 -0.282 40.378 1.00 83.00 365 VAL A O 1
ATOM 2695 N N . ASP A 1 366 ? -43.147 -0.075 42.558 1.00 88.19 366 ASP A N 1
ATOM 2696 C CA . ASP A 1 366 ? -42.263 1.064 42.839 1.00 88.19 366 ASP A CA 1
ATOM 2697 C C . ASP A 1 366 ? -40.906 0.545 43.365 1.00 88.19 366 ASP A C 1
ATOM 2699 O O . ASP A 1 366 ? -40.832 0.076 44.514 1.00 88.19 366 ASP A O 1
ATOM 2703 N N . PRO A 1 367 ? -39.823 0.619 42.564 1.00 86.94 367 PRO A N 1
ATOM 2704 C CA . PRO A 1 367 ? -38.507 0.120 42.958 1.00 86.94 367 PRO A CA 1
ATOM 2705 C C . PRO A 1 367 ? -37.931 0.847 44.183 1.00 86.94 367 PRO A C 1
ATOM 2707 O O . PRO A 1 367 ? -37.242 0.234 45.003 1.00 86.94 367 PRO A O 1
ATOM 2710 N N . THR A 1 368 ? -38.259 2.128 44.377 1.00 86.44 368 THR A N 1
ATOM 2711 C CA . THR A 1 368 ? -37.782 2.917 45.525 1.00 86.44 368 THR A CA 1
ATOM 2712 C C . THR A 1 368 ? -38.378 2.390 46.832 1.00 86.44 368 THR A C 1
ATOM 2714 O O . THR A 1 368 ? -37.679 2.258 47.844 1.00 86.44 368 THR A O 1
ATOM 2717 N N . HIS A 1 369 ? -39.657 2.005 46.812 1.00 85.88 369 HIS A N 1
ATOM 2718 C CA . HIS A 1 369 ? -40.315 1.382 47.962 1.00 85.88 369 HIS A CA 1
ATOM 2719 C C . HIS A 1 369 ? -39.758 -0.023 48.261 1.00 85.88 369 HIS A C 1
ATOM 2721 O O . HIS A 1 369 ? -39.587 -0.382 49.433 1.00 85.88 369 HIS A O 1
ATOM 2727 N N . LEU A 1 370 ? -39.412 -0.805 47.228 1.00 86.31 370 LEU A N 1
ATOM 2728 C CA . LEU A 1 370 ? -38.746 -2.102 47.403 1.00 86.31 370 LEU A CA 1
ATOM 2729 C C . LEU A 1 370 ? -37.385 -1.962 48.086 1.00 86.31 370 LEU A C 1
ATOM 2731 O O . LEU A 1 370 ? -37.100 -2.708 49.027 1.00 86.31 370 LEU A O 1
ATOM 2735 N N . VAL A 1 371 ? -36.573 -0.992 47.656 1.00 87.69 371 VAL A N 1
ATOM 2736 C CA . VAL A 1 371 ? -35.264 -0.700 48.258 1.00 87.69 371 VAL A CA 1
ATOM 2737 C C . VAL A 1 371 ? -35.406 -0.349 49.734 1.00 87.69 371 VAL A C 1
ATOM 2739 O O . VAL A 1 371 ? -34.703 -0.929 50.563 1.00 87.69 371 VAL A O 1
ATOM 2742 N N . GLN A 1 372 ? -36.355 0.524 50.090 1.00 85.69 372 GLN A N 1
ATOM 2743 C CA . GLN A 1 372 ? -36.596 0.903 51.486 1.00 85.69 372 GLN A CA 1
ATOM 2744 C C . GLN A 1 372 ? -36.949 -0.316 52.352 1.00 85.69 372 GLN A C 1
ATOM 2746 O O . GLN A 1 372 ? -36.337 -0.554 53.395 1.00 85.69 372 GLN A O 1
ATOM 2751 N N . LYS A 1 373 ? -37.886 -1.148 51.885 1.00 86.12 373 LYS A N 1
ATOM 2752 C CA . LYS A 1 373 ? -38.326 -2.354 52.599 1.00 86.12 373 LYS A CA 1
ATOM 2753 C C . LYS A 1 373 ? -37.217 -3.406 52.709 1.00 86.12 373 LYS A C 1
ATOM 2755 O O . LYS A 1 373 ? -37.111 -4.091 53.729 1.00 86.12 373 LYS A O 1
ATOM 2760 N N . ALA A 1 374 ? -36.398 -3.559 51.668 1.00 85.44 374 ALA A N 1
ATOM 2761 C CA . ALA A 1 374 ? -35.257 -4.473 51.658 1.00 85.44 374 ALA A CA 1
ATOM 2762 C C . ALA A 1 374 ? -34.145 -4.007 52.610 1.00 85.44 374 ALA A C 1
ATOM 2764 O O . ALA A 1 374 ? -33.579 -4.832 53.331 1.00 85.44 374 ALA A O 1
ATOM 2765 N N . ALA A 1 375 ? -33.871 -2.700 52.652 1.00 85.62 375 ALA A N 1
ATOM 2766 C CA . ALA A 1 375 ? -32.918 -2.093 53.574 1.00 85.62 375 ALA A CA 1
ATOM 2767 C C . ALA A 1 375 ? -33.344 -2.305 55.035 1.00 85.62 375 ALA A C 1
ATOM 2769 O O . ALA A 1 375 ? -32.567 -2.857 55.812 1.00 85.62 375 ALA A O 1
ATOM 2770 N N . GLU A 1 376 ? -34.594 -1.976 55.383 1.00 85.69 376 GLU A N 1
ATOM 2771 C CA . GLU A 1 376 ? -35.141 -2.145 56.740 1.00 85.69 376 GLU A CA 1
ATOM 2772 C C . GLU A 1 376 ? -35.089 -3.602 57.215 1.00 85.69 376 GLU A C 1
ATOM 2774 O O . GLU A 1 376 ? -34.669 -3.882 58.337 1.00 85.69 376 GLU A O 1
ATOM 2779 N N . ARG A 1 377 ? -35.453 -4.554 56.346 1.00 86.44 377 ARG A N 1
ATOM 2780 C CA . ARG A 1 377 ? -35.398 -5.990 56.664 1.00 86.44 377 ARG A CA 1
ATOM 2781 C C . ARG A 1 377 ? -33.977 -6.487 56.910 1.00 86.44 377 ARG A C 1
ATOM 2783 O O . ARG A 1 377 ? -33.773 -7.302 57.804 1.00 86.44 377 ARG A O 1
ATOM 2790 N N . ALA A 1 378 ? -33.004 -6.016 56.133 1.00 82.19 378 ALA A N 1
ATOM 2791 C CA . ALA A 1 378 ? -31.619 -6.473 56.234 1.00 82.19 378 ALA A CA 1
ATOM 2792 C C . ALA A 1 378 ? -30.934 -6.046 57.546 1.00 82.19 378 ALA A C 1
ATOM 2794 O O . ALA A 1 378 ? -29.958 -6.675 57.960 1.00 82.19 378 ALA A O 1
ATOM 2795 N N . VAL A 1 379 ? -31.443 -5.002 58.211 1.00 82.75 379 VAL A N 1
ATOM 2796 C CA . VAL A 1 379 ? -30.876 -4.465 59.460 1.00 82.75 379 VAL A CA 1
ATOM 2797 C C . VAL A 1 379 ? -31.833 -4.534 60.656 1.00 82.75 379 VAL A C 1
ATOM 2799 O O . VAL A 1 379 ? -31.494 -4.028 61.720 1.00 82.75 379 VAL A O 1
ATOM 2802 N N . ALA A 1 380 ? -32.988 -5.198 60.527 1.00 78.94 380 ALA A N 1
ATOM 2803 C CA . ALA A 1 380 ? -34.032 -5.245 61.558 1.00 78.94 380 ALA A CA 1
ATOM 2804 C C . ALA A 1 380 ? -33.551 -5.779 62.924 1.00 78.94 380 ALA A C 1
ATOM 2806 O O . ALA A 1 380 ? -33.977 -5.286 63.965 1.00 78.94 380 ALA A O 1
ATOM 2807 N N . ASP A 1 381 ? -32.620 -6.738 62.928 1.00 76.75 381 ASP A N 1
ATOM 2808 C CA . ASP A 1 381 ? -32.069 -7.343 64.152 1.00 76.75 381 ASP A CA 1
ATOM 2809 C C . ASP A 1 381 ? -30.866 -6.570 64.733 1.00 76.75 381 ASP A C 1
ATOM 2811 O O . ASP A 1 381 ? -30.176 -7.048 65.643 1.00 76.75 381 ASP A O 1
ATOM 2815 N N . ARG A 1 382 ? -30.547 -5.389 64.187 1.00 75.00 382 ARG A N 1
ATOM 2816 C CA . ARG A 1 382 ? -29.367 -4.601 64.566 1.00 75.00 382 ARG A CA 1
ATOM 2817 C C . ARG A 1 382 ? -29.731 -3.473 65.522 1.00 75.00 382 ARG A C 1
ATOM 2819 O O . ARG A 1 382 ? -30.791 -2.867 65.450 1.00 75.00 382 ARG A O 1
ATOM 2826 N N . SER A 1 383 ? -28.809 -3.195 66.440 1.00 66.75 383 SER A N 1
ATOM 2827 C CA . SER A 1 383 ? -28.969 -2.137 67.446 1.00 66.75 383 SER A CA 1
ATOM 2828 C C . SER A 1 383 ? -28.411 -0.787 66.988 1.00 66.75 383 SER A C 1
ATOM 2830 O O . SER A 1 383 ? -28.664 0.236 67.621 1.00 66.75 383 SER A O 1
ATOM 2832 N N . GLU A 1 384 ? -27.605 -0.785 65.928 1.00 75.81 384 GLU A N 1
ATOM 2833 C CA . GLU A 1 384 ? -26.969 0.392 65.355 1.00 75.81 384 GLU A CA 1
ATOM 2834 C C . GLU A 1 384 ? -27.973 1.222 64.531 1.00 75.81 384 GLU A C 1
ATOM 2836 O O . GLU A 1 384 ? -28.731 0.653 63.749 1.00 75.81 384 GLU A O 1
ATOM 2841 N N . PRO A 1 385 ? -27.977 2.563 64.643 1.00 78.56 385 PRO A N 1
ATOM 2842 C CA . PRO A 1 385 ? -28.809 3.412 63.796 1.00 78.56 385 PRO A CA 1
ATOM 2843 C C . PRO A 1 385 ? -28.278 3.426 62.356 1.00 78.56 385 PRO A C 1
ATOM 2845 O O . PRO A 1 385 ? -27.105 3.739 62.138 1.00 78.56 385 PRO A O 1
ATOM 2848 N N . TYR A 1 386 ? -29.140 3.128 61.383 1.00 85.75 386 TYR A N 1
ATOM 2849 C CA . TYR A 1 386 ? -28.831 3.173 59.950 1.00 85.75 386 TYR A CA 1
ATOM 2850 C C . TYR A 1 386 ? -29.483 4.373 59.247 1.00 85.75 386 TYR A C 1
ATOM 2852 O O . TYR A 1 386 ? -30.514 4.883 59.685 1.00 85.75 386 TYR A O 1
ATOM 2860 N N . GLY A 1 387 ? -28.879 4.817 58.143 1.00 83.56 387 GLY A N 1
ATOM 2861 C CA . GLY A 1 387 ? -29.404 5.857 57.259 1.00 83.56 387 GLY A CA 1
ATOM 2862 C C . GLY A 1 387 ? -29.022 5.608 55.800 1.00 83.56 387 GLY A C 1
ATOM 2863 O O . GLY A 1 387 ? -28.055 4.897 55.522 1.00 83.56 387 GLY A O 1
ATOM 2864 N N . SER A 1 388 ? -29.785 6.192 54.875 1.00 84.69 388 SER A N 1
ATOM 2865 C CA . SER A 1 388 ? -29.577 6.051 53.429 1.00 84.69 388 SER A CA 1
ATOM 2866 C C . SER A 1 388 ? -29.045 7.338 52.805 1.00 84.69 388 SER A C 1
ATOM 2868 O O . SER A 1 388 ? -29.496 8.429 53.153 1.00 84.69 388 SER A O 1
ATOM 2870 N N . VAL A 1 389 ? -28.132 7.198 51.847 1.00 84.38 389 VAL A N 1
ATOM 2871 C CA . VAL A 1 389 ? -27.641 8.278 50.979 1.00 84.38 389 VAL A CA 1
ATOM 2872 C C . VAL A 1 389 ? -27.798 7.820 49.539 1.00 84.38 389 VAL A C 1
ATOM 2874 O O . VAL A 1 389 ? -27.370 6.717 49.212 1.00 84.38 389 VAL A O 1
ATOM 2877 N N . ALA A 1 390 ? -28.397 8.648 48.687 1.00 82.75 390 ALA A N 1
ATOM 2878 C CA . ALA A 1 390 ? -28.629 8.313 47.289 1.00 82.75 390 ALA A CA 1
ATOM 2879 C C . ALA A 1 390 ? -27.908 9.277 46.339 1.00 82.75 390 ALA A C 1
ATOM 2881 O O . ALA A 1 390 ? -27.776 10.468 46.631 1.00 82.75 390 ALA A O 1
ATOM 2882 N N . ALA A 1 391 ? -27.469 8.753 45.198 1.00 76.44 391 ALA A N 1
ATOM 2883 C CA . ALA A 1 391 ? -26.925 9.508 44.079 1.00 76.44 391 ALA A CA 1
ATOM 2884 C C . ALA A 1 391 ? -27.533 8.982 42.770 1.00 76.44 391 ALA A C 1
ATOM 2886 O O . ALA A 1 391 ? -27.493 7.772 42.542 1.00 76.44 391 ALA A O 1
ATOM 2887 N N . PRO A 1 392 ? -28.078 9.842 41.895 1.00 75.50 392 PRO A N 1
ATOM 2888 C CA . PRO A 1 392 ? -28.494 9.406 40.567 1.00 75.50 392 PRO A CA 1
ATOM 2889 C C . PRO A 1 392 ? -27.272 8.971 39.751 1.00 75.50 392 PRO A C 1
ATOM 2891 O O . PRO A 1 392 ? -26.187 9.541 39.919 1.00 75.50 392 PRO A O 1
ATOM 2894 N N . ALA A 1 393 ? -27.456 8.020 38.837 1.00 67.38 393 ALA A N 1
ATOM 2895 C CA . ALA A 1 393 ? -26.433 7.682 37.859 1.00 67.38 393 ALA A CA 1
ATOM 2896 C C . ALA A 1 393 ? -26.046 8.930 37.043 1.00 67.38 393 ALA A C 1
ATOM 2898 O O . ALA A 1 393 ? -26.862 9.829 36.790 1.00 67.38 393 ALA A O 1
ATOM 2899 N N . ALA A 1 394 ? -24.766 9.027 36.685 1.00 58.09 394 ALA A N 1
ATOM 2900 C CA . ALA A 1 394 ? -24.257 10.103 35.838 1.00 58.09 394 ALA A CA 1
ATOM 2901 C C . ALA A 1 394 ? -24.744 9.976 34.383 1.00 58.09 394 ALA A C 1
ATOM 2903 O O . ALA A 1 394 ? -24.796 10.977 33.673 1.00 58.09 394 ALA A O 1
ATOM 2904 N N . GLN A 1 395 ? -25.143 8.771 33.972 1.00 51.59 395 GLN A N 1
ATOM 2905 C CA . GLN A 1 395 ? -25.516 8.412 32.607 1.00 51.59 395 GLN A CA 1
ATOM 2906 C C . GLN A 1 395 ? -26.677 7.410 32.578 1.00 51.59 395 GLN A C 1
ATOM 2908 O O . GLN A 1 395 ? -27.007 6.806 33.599 1.00 51.59 395 GLN A O 1
ATOM 2913 N N . ARG A 1 396 ? -27.240 7.217 31.381 1.00 63.22 396 ARG A N 1
ATOM 2914 C CA . ARG A 1 396 ? -28.203 6.153 31.064 1.00 63.22 396 ARG A CA 1
ATOM 2915 C C . ARG A 1 396 ? -27.496 4.796 31.107 1.00 63.22 396 ARG A C 1
ATOM 2917 O O . ARG A 1 396 ? -26.326 4.723 30.721 1.00 63.22 396 ARG A O 1
ATOM 2924 N N . LEU A 1 397 ? -28.185 3.750 31.554 1.00 69.94 397 LEU A N 1
ATOM 2925 C CA . LEU A 1 397 ? -27.651 2.383 31.580 1.00 69.94 397 LEU A CA 1
ATOM 2926 C C . LEU A 1 397 ? -28.391 1.501 30.582 1.00 69.94 397 LEU A C 1
ATOM 2928 O O . LEU A 1 397 ? -29.613 1.578 30.466 1.00 69.94 397 LEU A O 1
ATOM 2932 N N . ALA A 1 398 ? -27.646 0.673 29.860 1.00 66.19 398 ALA A N 1
ATOM 2933 C CA . ALA A 1 398 ? -28.202 -0.330 28.972 1.00 66.19 398 ALA A CA 1
ATOM 2934 C C . ALA A 1 398 ? -28.488 -1.620 29.746 1.00 66.19 398 ALA A C 1
ATOM 2936 O O . ALA A 1 398 ? -27.708 -2.051 30.599 1.00 66.19 398 ALA A O 1
ATOM 2937 N N . HIS A 1 399 ? -29.593 -2.284 29.419 1.00 71.06 399 HIS A N 1
ATOM 2938 C CA . HIS A 1 399 ? -29.839 -3.630 29.922 1.00 71.06 399 HIS A CA 1
ATOM 2939 C C . HIS A 1 399 ? -28.693 -4.579 29.511 1.00 71.06 399 HIS A C 1
ATOM 2941 O O . HIS A 1 399 ? -28.313 -4.644 28.341 1.00 71.06 399 HIS A O 1
ATOM 2947 N N . GLY A 1 400 ? -28.131 -5.306 30.480 1.00 64.44 400 GLY A N 1
ATOM 2948 C CA . GLY A 1 400 ? -26.960 -6.176 30.318 1.00 64.44 400 GLY A CA 1
ATOM 2949 C C . GLY A 1 400 ? -25.605 -5.530 30.644 1.00 64.44 400 GLY A C 1
ATOM 2950 O O . GLY A 1 400 ? -24.598 -6.246 30.657 1.00 64.44 400 GLY A O 1
ATOM 2951 N N . ASP A 1 401 ? -25.565 -4.228 30.947 1.00 65.25 401 ASP A N 1
ATOM 2952 C CA . ASP A 1 401 ? -24.350 -3.518 31.366 1.00 65.25 401 ASP A CA 1
ATOM 2953 C C . ASP A 1 401 ? -23.719 -4.141 32.623 1.00 65.25 401 ASP A C 1
ATOM 2955 O O . ASP A 1 401 ? -24.411 -4.459 33.587 1.00 65.25 401 ASP A O 1
ATOM 2959 N N . GLU A 1 402 ? -22.392 -4.300 32.651 1.00 74.62 402 GLU A N 1
ATOM 2960 C CA . GLU A 1 402 ? -21.674 -4.824 33.823 1.00 74.62 402 GLU A CA 1
ATOM 2961 C C . GLU A 1 402 ? -21.206 -3.686 34.742 1.00 74.62 402 GLU A C 1
ATOM 2963 O O . GLU A 1 402 ? -20.302 -2.914 34.409 1.00 74.62 402 GLU A O 1
ATOM 2968 N N . ILE A 1 403 ? -21.817 -3.603 35.924 1.00 76.62 403 ILE A N 1
ATOM 2969 C CA . ILE A 1 403 ? -21.556 -2.578 36.933 1.00 76.62 403 ILE A CA 1
ATOM 2970 C C . ILE A 1 403 ? -20.617 -3.137 37.999 1.00 76.62 403 ILE A C 1
ATOM 2972 O O . ILE A 1 403 ? -20.895 -4.175 38.601 1.00 76.62 403 ILE A O 1
ATOM 2976 N N . VAL A 1 404 ? -19.534 -2.413 38.282 1.00 76.12 404 VAL A N 1
ATOM 2977 C CA . VAL A 1 404 ? -18.569 -2.726 39.344 1.00 76.12 404 VAL A CA 1
ATOM 2978 C C . VAL A 1 404 ? -18.695 -1.710 40.473 1.00 76.12 404 VAL A C 1
ATOM 2980 O O . VAL A 1 404 ? -18.775 -0.505 40.256 1.00 76.12 404 VAL A O 1
ATOM 2983 N N . VAL A 1 405 ? -18.705 -2.193 41.707 1.00 84.94 405 VAL A N 1
ATOM 2984 C CA . VAL A 1 405 ? -18.906 -1.397 42.915 1.00 84.94 405 VAL A CA 1
ATOM 2985 C C . VAL A 1 405 ? -17.709 -1.557 43.836 1.00 84.94 405 VAL A C 1
ATOM 2987 O O . VAL A 1 405 ? -17.376 -2.674 44.232 1.00 84.94 405 VAL A O 1
ATOM 2990 N N . GLU A 1 406 ? -17.118 -0.436 44.238 1.00 86.94 406 GLU A N 1
ATOM 2991 C CA . GLU A 1 406 ? -15.936 -0.384 45.099 1.00 86.94 406 GLU A CA 1
ATOM 2992 C C . GLU A 1 406 ? -16.179 0.513 46.327 1.00 86.94 406 GLU A C 1
ATOM 2994 O O . GLU A 1 406 ? -16.087 1.747 46.249 1.00 86.94 406 GLU A O 1
ATOM 2999 N N . PRO A 1 407 ? -16.520 -0.071 47.486 1.00 88.75 407 PRO A N 1
ATOM 3000 C CA . PRO A 1 407 ? -16.615 0.662 48.741 1.00 88.75 407 PRO A CA 1
ATOM 3001 C C . PRO A 1 407 ? -15.239 0.955 49.350 1.00 88.75 407 PRO A C 1
ATOM 3003 O O . PRO A 1 407 ? -14.315 0.146 49.300 1.00 88.75 407 PRO A O 1
ATOM 3006 N N . TRP A 1 408 ? -15.122 2.091 50.031 1.00 87.56 408 TRP A N 1
ATOM 3007 C CA . TRP A 1 408 ? -13.908 2.488 50.735 1.00 87.56 408 TRP A CA 1
ATOM 3008 C C . TRP A 1 408 ? -14.221 3.093 52.109 1.00 87.56 408 TRP A C 1
ATOM 3010 O O . TRP A 1 408 ? -15.257 3.724 52.322 1.00 87.56 408 TRP A O 1
ATOM 3020 N N . LEU A 1 409 ? -13.303 2.907 53.063 1.00 88.44 409 LEU A N 1
ATOM 3021 C CA . LEU A 1 409 ? -13.386 3.478 54.409 1.00 88.44 409 LEU A CA 1
ATOM 3022 C C . LEU A 1 409 ? -11.993 3.903 54.881 1.00 88.44 409 LEU A C 1
ATOM 3024 O O . LEU A 1 409 ? -11.081 3.082 54.978 1.00 88.44 409 LEU A O 1
ATOM 3028 N N . ARG A 1 410 ? -11.814 5.188 55.199 1.00 80.12 410 ARG A N 1
ATOM 3029 C CA . ARG A 1 410 ? -10.532 5.710 55.689 1.00 80.12 410 ARG A CA 1
ATOM 3030 C C . ARG A 1 410 ? -10.246 5.144 57.082 1.00 80.12 410 ARG A C 1
ATOM 3032 O O . ARG A 1 410 ? -11.093 5.243 57.956 1.00 80.12 410 ARG A O 1
ATOM 3039 N N . GLU A 1 411 ? -9.060 4.572 57.299 1.00 80.50 411 GLU A N 1
ATOM 3040 C CA . GLU A 1 411 ? -8.676 3.918 58.570 1.00 80.50 411 GLU A CA 1
ATOM 3041 C C . GLU A 1 411 ? -9.616 2.768 59.008 1.00 80.50 411 GLU A C 1
ATOM 3043 O O . GLU A 1 411 ? -9.793 2.494 60.203 1.00 80.50 411 GLU A O 1
ATOM 3048 N N . GLY A 1 412 ? -10.199 2.066 58.034 1.00 83.81 412 GLY A N 1
ATOM 3049 C CA . GLY A 1 412 ? -11.000 0.865 58.239 1.00 83.81 412 GLY A CA 1
ATOM 3050 C C . GLY A 1 412 ? -10.803 -0.158 57.123 1.00 83.81 412 GLY A C 1
ATOM 3051 O O . GLY A 1 412 ? -10.089 0.082 56.155 1.00 83.81 412 GLY A O 1
ATOM 3052 N N . GLU A 1 413 ? -11.423 -1.318 57.286 1.00 87.81 413 GLU A N 1
ATOM 3053 C CA . GLU A 1 413 ? -11.397 -2.418 56.323 1.00 87.81 413 GLU A CA 1
ATOM 3054 C C . GLU A 1 413 ? -12.787 -2.627 55.722 1.00 87.81 413 GLU A C 1
ATOM 3056 O O . GLU A 1 413 ? -13.794 -2.420 56.409 1.00 87.81 413 GLU A O 1
ATOM 3061 N N . VAL A 1 414 ? -12.837 -3.080 54.467 1.00 90.00 414 VAL A N 1
ATOM 3062 C CA . VAL A 1 414 ? -14.074 -3.424 53.754 1.00 90.00 414 VAL A CA 1
ATOM 3063 C C . VAL A 1 414 ? -13.972 -4.833 53.168 1.00 90.00 414 VAL A C 1
ATOM 3065 O O . VAL A 1 414 ? -12.897 -5.247 52.738 1.00 90.00 414 VAL A O 1
ATOM 3068 N N . ASN A 1 415 ? -15.069 -5.594 53.196 1.00 82.44 415 ASN A N 1
ATOM 3069 C CA . ASN A 1 415 ? -15.125 -6.957 52.670 1.00 82.44 415 ASN A CA 1
ATOM 3070 C C . ASN A 1 415 ? -16.521 -7.302 52.096 1.00 82.44 415 ASN A C 1
ATOM 3072 O O . ASN A 1 415 ? -17.493 -7.232 52.858 1.00 82.44 415 ASN A O 1
ATOM 3076 N N . PRO A 1 416 ? -16.633 -7.752 50.829 1.00 89.06 416 PRO A N 1
ATOM 3077 C CA . PRO A 1 416 ? -15.550 -7.827 49.838 1.00 89.06 416 PRO A CA 1
ATOM 3078 C C . PRO A 1 416 ? -15.004 -6.431 49.469 1.00 89.06 416 PRO A C 1
ATOM 3080 O O . PRO A 1 416 ? -15.664 -5.435 49.755 1.00 89.06 416 PRO A O 1
ATOM 3083 N N . PRO A 1 417 ? -13.782 -6.322 48.915 1.00 75.44 417 PRO A N 1
ATOM 3084 C CA . PRO A 1 417 ? -13.223 -5.027 48.512 1.00 75.44 417 PRO A CA 1
ATOM 3085 C C . PRO A 1 417 ? -13.944 -4.431 47.292 1.00 75.44 417 PRO A C 1
ATOM 3087 O O . PRO A 1 417 ? -13.942 -3.218 47.119 1.00 75.44 417 PRO A O 1
ATOM 3090 N N . SER A 1 418 ? -14.583 -5.273 46.478 1.00 83.75 418 SER A N 1
ATOM 3091 C CA . SER A 1 418 ? -15.421 -4.885 45.347 1.00 83.75 418 SER A CA 1
ATOM 3092 C C . SER A 1 418 ? -16.456 -5.972 45.041 1.00 83.75 418 SER A C 1
ATOM 3094 O O . SER A 1 418 ? -16.361 -7.096 45.545 1.00 83.75 418 SER A O 1
ATOM 3096 N N . ALA A 1 419 ? -17.463 -5.639 44.239 1.00 80.81 419 ALA A N 1
ATOM 3097 C CA . ALA A 1 419 ? -18.432 -6.590 43.700 1.00 80.81 419 ALA A CA 1
ATOM 3098 C C . ALA A 1 419 ? -18.900 -6.133 42.314 1.00 80.81 419 ALA A C 1
ATOM 3100 O O . ALA A 1 419 ? -18.926 -4.934 42.052 1.00 80.81 419 ALA A O 1
ATOM 3101 N N . ALA A 1 420 ? -19.286 -7.071 41.450 1.00 80.31 420 ALA A N 1
ATOM 3102 C CA . ALA A 1 420 ? -19.800 -6.781 40.115 1.00 80.31 420 ALA A CA 1
ATOM 3103 C C . ALA A 1 420 ? -21.148 -7.472 39.883 1.00 80.31 420 ALA A C 1
ATOM 3105 O O . ALA A 1 420 ? -21.376 -8.566 40.407 1.00 80.31 420 ALA A O 1
ATOM 3106 N N . PHE A 1 421 ? -22.030 -6.839 39.113 1.00 82.81 421 PHE A N 1
ATOM 3107 C CA . PHE A 1 421 ? -23.318 -7.399 38.702 1.00 82.81 421 PHE A CA 1
ATOM 3108 C C . PHE A 1 421 ? -23.728 -6.866 37.324 1.00 82.81 421 PHE A C 1
ATOM 3110 O O . PHE A 1 421 ? -23.239 -5.828 36.884 1.00 82.81 421 PHE A O 1
ATOM 3117 N N . ARG A 1 422 ? -24.623 -7.583 36.638 1.00 76.25 422 ARG A N 1
ATOM 3118 C CA . ARG A 1 422 ? -25.196 -7.140 35.360 1.00 76.25 422 ARG A CA 1
ATOM 3119 C C . ARG A 1 422 ? -26.508 -6.407 35.578 1.00 76.25 422 ARG A C 1
ATOM 3121 O O . ARG A 1 422 ? -27.335 -6.871 36.356 1.00 76.25 422 ARG A O 1
ATOM 3128 N N . TRP A 1 423 ? -26.713 -5.298 34.879 1.00 84.31 423 TRP A N 1
ATOM 3129 C CA . TRP A 1 423 ? -27.930 -4.499 34.940 1.00 84.31 423 TRP A CA 1
ATOM 3130 C C . TRP A 1 423 ? -29.076 -5.188 34.193 1.00 84.31 423 TRP A C 1
ATOM 3132 O O . TRP A 1 423 ? -29.294 -4.956 33.009 1.00 84.31 423 TRP A O 1
ATOM 3142 N N . GLU A 1 424 ? -29.774 -6.089 34.880 1.00 79.00 424 GLU A N 1
ATOM 3143 C CA . GLU A 1 424 ? -30.875 -6.868 34.294 1.00 79.00 424 GLU A CA 1
ATOM 3144 C C . GLU A 1 424 ? -32.232 -6.527 34.947 1.00 79.00 424 GLU A C 1
ATOM 3146 O O . GLU A 1 424 ? -33.216 -6.249 34.273 1.00 79.00 424 GLU A O 1
ATOM 3151 N N . GLU A 1 425 ? -32.304 -6.469 36.274 1.00 83.75 425 GLU A N 1
ATOM 3152 C CA . GLU A 1 425 ? -33.538 -6.151 37.009 1.00 83.75 425 GLU A CA 1
ATOM 3153 C C . GLU A 1 425 ? -33.649 -4.683 37.467 1.00 83.75 425 GLU A C 1
ATOM 3155 O O . GLU A 1 425 ? -32.666 -3.948 37.539 1.00 83.75 425 GLU A O 1
ATOM 3160 N N . ALA A 1 426 ? -34.868 -4.258 37.828 1.00 85.38 426 ALA A N 1
ATOM 3161 C CA . ALA A 1 426 ? -35.161 -2.892 38.279 1.00 85.38 426 ALA A CA 1
ATOM 3162 C C . ALA A 1 426 ? -34.541 -2.524 39.643 1.00 85.38 426 ALA A C 1
ATOM 3164 O O . ALA A 1 426 ? -34.466 -1.337 39.969 1.00 85.38 426 ALA A O 1
ATOM 3165 N N . VAL A 1 427 ? -34.135 -3.514 40.450 1.00 88.75 427 VAL A N 1
ATOM 3166 C CA . VAL A 1 427 ? -33.483 -3.331 41.758 1.00 88.75 427 VAL A CA 1
ATOM 3167 C C . VAL A 1 427 ? -32.405 -4.392 41.955 1.00 88.75 427 VAL A C 1
ATOM 3169 O O . VAL A 1 427 ? -32.721 -5.560 42.132 1.00 88.75 427 VAL A O 1
ATOM 3172 N N . HIS A 1 428 ? -31.148 -3.972 42.058 1.00 91.56 428 HIS A N 1
ATOM 3173 C CA . HIS A 1 428 ? -30.018 -4.814 42.454 1.00 91.56 428 HIS A CA 1
ATOM 3174 C C . HIS A 1 428 ? -29.580 -4.490 43.876 1.00 91.56 428 HIS A C 1
ATOM 3176 O O . HIS A 1 428 ? -29.472 -3.317 44.241 1.00 91.56 428 HIS A O 1
ATOM 3182 N N . LYS A 1 429 ? -29.263 -5.516 44.674 1.00 93.06 429 LYS A N 1
ATOM 3183 C CA . LYS A 1 429 ? -28.692 -5.370 46.025 1.00 93.06 429 LYS A CA 1
ATOM 3184 C C . LYS A 1 429 ? -27.285 -5.962 46.076 1.00 93.06 429 LYS A C 1
ATOM 3186 O O . LYS A 1 429 ? -27.098 -7.152 45.842 1.00 93.06 429 LYS A O 1
ATOM 3191 N N . VAL A 1 430 ? -26.325 -5.164 46.535 1.00 92.25 430 VAL A N 1
ATOM 3192 C CA . VAL A 1 430 ? -24.956 -5.596 46.835 1.00 92.25 430 VAL A CA 1
ATOM 3193 C C . VAL A 1 430 ? -24.662 -5.370 48.318 1.00 92.25 430 VAL A C 1
ATOM 3195 O O . VAL A 1 430 ? -24.953 -4.311 48.874 1.00 92.25 430 VAL A O 1
ATOM 3198 N N . GLU A 1 431 ? -24.090 -6.373 48.982 1.00 92.81 431 GLU A N 1
ATOM 3199 C CA . GLU A 1 431 ? -23.809 -6.334 50.417 1.00 92.81 431 GLU A CA 1
ATOM 3200 C C . GLU A 1 431 ? -22.307 -6.370 50.705 1.00 92.81 431 GLU A C 1
ATOM 3202 O O . GLU A 1 431 ? -21.587 -7.278 50.292 1.00 92.81 431 GLU A O 1
ATOM 3207 N N . PHE A 1 432 ? -21.858 -5.389 51.481 1.00 93.69 432 PHE A N 1
ATOM 3208 C CA . PHE A 1 432 ? -20.500 -5.273 51.989 1.00 93.69 432 PHE A CA 1
ATOM 3209 C C . PHE A 1 432 ? -20.502 -5.268 53.514 1.00 93.69 432 PHE A C 1
ATOM 3211 O O . PHE A 1 432 ? -21.522 -5.055 54.171 1.00 93.69 432 PHE A O 1
ATOM 3218 N N . ARG A 1 433 ? -19.332 -5.476 54.112 1.00 92.44 433 ARG A N 1
ATOM 3219 C CA . ARG A 1 433 ? -19.105 -5.301 55.548 1.00 92.44 433 ARG A CA 1
ATOM 3220 C C . ARG A 1 433 ? -17.934 -4.367 55.751 1.00 92.44 433 ARG A C 1
ATOM 3222 O O . ARG A 1 433 ? -16.917 -4.508 55.082 1.00 92.44 433 ARG A O 1
ATOM 3229 N N . ILE A 1 434 ? -18.062 -3.462 56.707 1.00 91.88 434 ILE A N 1
ATOM 3230 C CA . ILE A 1 434 ? -17.029 -2.504 57.086 1.00 91.88 434 ILE A CA 1
ATOM 3231 C C . ILE A 1 434 ? -16.582 -2.737 58.527 1.00 91.88 434 ILE A C 1
ATOM 3233 O O . ILE A 1 434 ? -17.371 -3.163 59.373 1.00 91.88 434 ILE A O 1
ATOM 3237 N N . ARG A 1 435 ? -15.314 -2.455 58.819 1.00 90.44 435 ARG A N 1
ATOM 3238 C CA . ARG A 1 435 ? -14.740 -2.568 60.164 1.00 90.44 435 ARG A CA 1
ATOM 3239 C C . ARG A 1 435 ? -13.784 -1.416 60.429 1.00 90.44 435 ARG A C 1
ATOM 3241 O O . ARG A 1 435 ? -12.768 -1.282 59.759 1.00 90.44 435 ARG A O 1
ATOM 3248 N N . ALA A 1 436 ? -14.078 -0.605 61.440 1.00 89.00 436 ALA A N 1
ATOM 3249 C CA . ALA A 1 436 ? -13.208 0.501 61.834 1.00 89.00 436 ALA A CA 1
ATOM 3250 C C . ALA A 1 436 ? -12.036 0.034 62.716 1.00 89.00 436 ALA A C 1
ATOM 3252 O O . ALA A 1 436 ? -12.194 -0.842 63.579 1.00 89.00 436 ALA A O 1
ATOM 3253 N N . SER A 1 437 ? -10.869 0.660 62.536 1.00 85.81 437 SER A N 1
ATOM 3254 C CA . SER A 1 437 ? -9.688 0.429 63.373 1.00 85.81 437 SER A CA 1
ATOM 3255 C C . SER A 1 437 ? -9.891 0.922 64.811 1.00 85.81 437 SER A C 1
ATOM 3257 O O . SER A 1 437 ? -10.584 1.904 65.068 1.00 85.81 437 SER A O 1
ATOM 3259 N N . GLU A 1 438 ? -9.214 0.295 65.774 1.00 84.38 438 GLU A N 1
ATOM 3260 C CA . GLU A 1 438 ? -9.206 0.756 67.171 1.00 84.38 438 GLU A CA 1
ATOM 3261 C C . GLU A 1 438 ? -8.570 2.139 67.338 1.00 84.38 438 GLU A C 1
ATOM 3263 O O . GLU A 1 438 ? -8.946 2.896 68.230 1.00 84.38 438 GLU A O 1
ATOM 3268 N N . ARG A 1 439 ? -7.659 2.516 66.434 1.00 81.62 439 ARG A N 1
ATOM 3269 C CA . ARG A 1 439 ? -7.057 3.856 66.424 1.00 81.62 439 ARG A CA 1
ATOM 3270 C C . ARG A 1 439 ? -8.079 4.946 66.097 1.00 81.62 439 ARG A C 1
ATOM 3272 O O . ARG A 1 439 ? -7.834 6.111 66.398 1.00 81.62 439 ARG A O 1
ATOM 3279 N N . ALA A 1 440 ? -9.203 4.598 65.471 1.00 80.25 440 ALA A N 1
ATOM 3280 C CA . ALA A 1 440 ? -10.240 5.536 65.054 1.00 80.25 440 ALA A CA 1
ATOM 3281 C C . ALA A 1 440 ? -11.294 5.824 66.136 1.00 80.25 440 ALA A C 1
ATOM 3283 O O . ALA A 1 440 ? -12.154 6.671 65.919 1.00 80.25 440 ALA A O 1
ATOM 3284 N N . VAL A 1 441 ? -11.235 5.162 67.299 1.00 83.88 441 VAL A N 1
ATOM 3285 C CA . VAL A 1 441 ? -12.205 5.354 68.392 1.00 83.88 441 VAL A CA 1
ATOM 3286 C C . VAL A 1 441 ? -12.304 6.831 68.793 1.00 83.88 441 VAL A C 1
ATOM 3288 O O . VAL A 1 441 ? -11.296 7.476 69.072 1.00 83.88 441 VAL A O 1
ATOM 3291 N N . GLY A 1 442 ? -13.531 7.354 68.837 1.00 77.50 442 GLY A N 1
ATOM 3292 C CA . GLY A 1 442 ? -13.831 8.755 69.141 1.00 77.50 442 GLY A CA 1
ATOM 3293 C C . GLY A 1 442 ? -13.755 9.699 67.935 1.00 77.50 442 GLY A C 1
ATOM 3294 O O . GLY A 1 442 ? -14.017 10.889 68.092 1.00 77.50 442 GLY A O 1
ATOM 3295 N N . ARG A 1 443 ? -13.418 9.196 66.739 1.00 81.69 443 ARG A N 1
ATOM 3296 C CA . ARG A 1 443 ? -13.354 9.970 65.489 1.00 81.69 443 ARG A CA 1
ATOM 3297 C C . ARG A 1 443 ? -14.501 9.593 64.546 1.00 81.69 443 ARG A C 1
ATOM 3299 O O . ARG A 1 443 ? -15.074 8.509 64.643 1.00 81.69 443 ARG A O 1
ATOM 3306 N N . SER A 1 444 ? -14.826 10.499 63.625 1.00 82.62 444 SER A N 1
ATOM 3307 C CA . SER A 1 444 ? -15.674 10.195 62.466 1.00 82.62 444 SER A CA 1
ATOM 3308 C C . SER A 1 444 ? -14.790 9.874 61.269 1.00 82.62 444 SER A C 1
ATOM 3310 O O . SER A 1 444 ? -13.925 10.672 60.913 1.00 82.62 444 SER A O 1
ATOM 3312 N N . LEU A 1 445 ? -14.992 8.704 60.672 1.00 82.31 445 LEU A N 1
ATOM 3313 C CA . LEU A 1 445 ? -14.285 8.260 59.478 1.00 82.31 445 LEU A CA 1
ATOM 3314 C C . LEU A 1 445 ? -15.061 8.669 58.228 1.00 82.31 445 LEU A C 1
ATOM 3316 O O . LEU A 1 445 ? -16.284 8.533 58.186 1.00 82.31 445 LEU A O 1
ATOM 3320 N N . SER A 1 446 ? -14.340 9.134 57.210 1.00 82.38 446 SER A N 1
ATOM 3321 C CA . SER A 1 446 ? -14.880 9.301 55.859 1.00 82.38 446 SER A CA 1
ATOM 3322 C C . SER A 1 446 ? -14.853 7.962 55.129 1.00 82.38 446 SER A C 1
ATOM 3324 O O . SER A 1 446 ? -13.844 7.250 55.168 1.00 82.38 446 SER A O 1
ATOM 3326 N N . GLY A 1 447 ? -15.946 7.640 54.455 1.00 84.88 447 GLY A N 1
ATOM 3327 C CA . GLY A 1 447 ? -16.063 6.498 53.563 1.00 84.88 447 GLY A CA 1
ATOM 3328 C C . GLY A 1 447 ? -16.895 6.855 52.340 1.00 84.88 447 GLY A C 1
ATOM 3329 O O . GLY A 1 447 ? -17.402 7.972 52.209 1.00 84.88 447 GLY A O 1
ATOM 3330 N N . GLY A 1 448 ? -17.047 5.895 51.445 1.00 86.19 448 GLY A N 1
ATOM 3331 C CA . GLY A 1 448 ? -17.901 6.052 50.284 1.00 86.19 448 GLY A CA 1
ATOM 3332 C C . GLY A 1 448 ? -18.012 4.776 49.474 1.00 86.19 448 GLY A C 1
ATOM 3333 O O . GLY A 1 448 ? -17.388 3.765 49.793 1.00 86.19 448 GLY A O 1
ATOM 3334 N N . VAL A 1 449 ? -18.816 4.834 48.422 1.00 84.62 449 VAL A N 1
ATOM 3335 C CA . VAL A 1 449 ? -18.935 3.785 47.412 1.00 84.62 449 VAL A CA 1
ATOM 3336 C C . VAL A 1 449 ? -18.761 4.412 46.041 1.00 84.62 449 VAL A C 1
ATOM 3338 O O . VAL A 1 449 ? -19.454 5.375 45.716 1.00 84.62 449 VAL A O 1
ATOM 3341 N N . ARG A 1 450 ? -17.830 3.871 45.256 1.00 81.50 450 ARG A N 1
ATOM 3342 C CA . ARG A 1 450 ? -17.631 4.221 43.848 1.00 81.50 450 ARG A CA 1
ATOM 3343 C C . ARG A 1 450 ? -18.318 3.180 42.982 1.00 81.50 450 ARG A C 1
ATOM 3345 O O . ARG A 1 450 ? -18.218 1.989 43.266 1.00 81.50 450 ARG A O 1
ATOM 3352 N N . ILE A 1 451 ? -19.024 3.639 41.961 1.00 76.38 451 ILE A N 1
ATOM 3353 C CA . ILE A 1 451 ? -19.766 2.790 41.040 1.00 76.38 451 ILE A CA 1
ATOM 3354 C C . ILE A 1 451 ? -19.218 3.013 39.637 1.00 76.38 451 ILE A C 1
ATOM 3356 O O . ILE A 1 451 ? -19.123 4.155 39.182 1.00 76.38 451 ILE A O 1
ATOM 3360 N N . PHE A 1 452 ? -18.871 1.924 38.964 1.00 63.22 452 PHE A N 1
ATOM 3361 C CA . PHE A 1 452 ? -18.240 1.916 37.658 1.00 63.22 452 PHE A CA 1
ATOM 3362 C C . PHE A 1 452 ? -19.074 1.145 36.637 1.00 63.22 452 PHE A C 1
ATOM 3364 O O . PHE A 1 452 ? -19.606 0.087 36.958 1.00 63.22 452 PHE A O 1
ATOM 3371 N N . LEU A 1 453 ? -19.124 1.640 35.401 1.00 56.84 453 LEU A N 1
ATOM 3372 C CA . LEU A 1 453 ? -19.494 0.859 34.221 1.00 56.84 453 LEU A CA 1
ATOM 3373 C C . LEU A 1 453 ? -18.209 0.561 33.445 1.00 56.84 453 LEU A C 1
ATOM 3375 O O . LEU A 1 453 ? -17.599 1.468 32.870 1.00 56.84 453 LEU A O 1
ATOM 3379 N N . GLY A 1 454 ? -17.743 -0.688 33.497 1.00 58.59 454 GLY A N 1
ATOM 3380 C CA . GLY A 1 454 ? -16.393 -1.042 33.054 1.00 58.59 454 GLY A CA 1
ATOM 3381 C C . GLY A 1 454 ? -15.315 -0.255 33.814 1.00 58.59 454 GLY A C 1
ATOM 3382 O O . GLY A 1 454 ? -14.962 -0.594 34.937 1.00 58.59 454 GLY A O 1
ATOM 3383 N N . VAL A 1 455 ? -14.797 0.806 33.193 1.00 48.59 455 VAL A N 1
ATOM 3384 C CA . VAL A 1 455 ? -13.730 1.689 33.716 1.00 48.59 455 VAL A CA 1
ATOM 3385 C C . VAL A 1 455 ? -14.213 3.116 34.011 1.00 48.59 455 VAL A C 1
ATOM 3387 O O . VAL A 1 455 ? -13.440 3.946 34.488 1.00 48.59 455 VAL A O 1
ATOM 3390 N N . VAL A 1 456 ? -15.481 3.418 33.719 1.00 49.72 456 VAL A N 1
ATOM 3391 C CA . VAL A 1 456 ? -16.071 4.758 33.843 1.00 49.72 456 VAL A CA 1
ATOM 3392 C C . VAL A 1 456 ? -16.735 4.895 35.203 1.00 49.72 456 VAL A C 1
ATOM 3394 O O . VAL A 1 456 ? -17.617 4.106 35.519 1.00 49.72 456 VAL A O 1
ATOM 3397 N N . LEU A 1 457 ? -16.354 5.893 36.004 1.00 56.09 457 LEU A N 1
ATOM 3398 C CA . LEU A 1 457 ? -17.039 6.190 37.264 1.00 56.09 457 LEU A CA 1
ATOM 3399 C C . LEU A 1 457 ? -18.397 6.844 36.977 1.00 56.09 457 LEU A C 1
ATOM 3401 O O . LEU A 1 457 ? -18.466 8.037 36.688 1.00 56.09 457 LEU A O 1
ATOM 3405 N N . ILE A 1 458 ? -19.470 6.072 37.106 1.00 62.69 458 ILE A N 1
ATOM 3406 C CA . ILE A 1 458 ? -20.845 6.517 36.843 1.00 62.69 458 ILE A CA 1
ATOM 3407 C C . ILE A 1 458 ? -21.556 7.054 38.092 1.00 62.69 458 ILE A C 1
ATOM 3409 O O . ILE A 1 458 ? -22.661 7.588 37.998 1.00 62.69 458 ILE A O 1
ATOM 3413 N N . GLY A 1 459 ? -20.939 6.931 39.269 1.00 68.56 459 GLY A N 1
ATOM 3414 C CA . GLY A 1 459 ? -21.459 7.495 40.510 1.00 68.56 459 GLY A CA 1
ATOM 3415 C C . GLY A 1 459 ? -20.488 7.358 41.679 1.00 68.56 459 GLY A C 1
ATOM 3416 O O . GLY A 1 459 ? -19.717 6.404 41.765 1.00 68.56 459 GLY A O 1
ATOM 3417 N N . GLU A 1 460 ? -20.539 8.310 42.609 1.00 77.81 460 GLU A N 1
ATOM 3418 C CA . GLU A 1 460 ? -19.854 8.209 43.897 1.00 77.81 460 GLU A CA 1
ATOM 3419 C C . GLU A 1 460 ? -20.781 8.677 45.024 1.00 77.81 460 GLU A C 1
ATOM 3421 O O . GLU A 1 460 ? -21.296 9.798 45.016 1.00 77.81 460 GLU A O 1
ATOM 3426 N N . VAL A 1 461 ? -20.986 7.802 46.009 1.00 80.19 461 VAL A N 1
ATOM 3427 C CA . VAL A 1 461 ? -21.790 8.075 47.204 1.00 80.19 461 VAL A CA 1
ATOM 3428 C C . VAL A 1 461 ? -20.846 8.179 48.393 1.00 80.19 461 VAL A C 1
ATOM 3430 O O . VAL A 1 461 ? -20.341 7.165 48.871 1.00 80.19 461 VAL A O 1
ATOM 3433 N N . THR A 1 462 ? -20.588 9.393 48.876 1.00 80.12 462 THR A N 1
ATOM 3434 C CA . THR A 1 462 ? -19.715 9.614 50.042 1.00 80.12 462 THR A CA 1
ATOM 3435 C C . THR A 1 462 ? -20.518 9.705 51.335 1.00 80.12 462 THR A C 1
ATOM 3437 O O . THR A 1 462 ? -21.658 10.169 51.344 1.00 80.12 462 THR A O 1
ATOM 3440 N N . PHE A 1 463 ? -19.932 9.247 52.441 1.00 81.81 463 PHE A N 1
ATOM 3441 C CA . PHE A 1 463 ? -20.573 9.255 53.751 1.00 81.81 463 PHE A CA 1
ATOM 3442 C C . PHE A 1 463 ? -19.575 9.354 54.912 1.00 81.81 463 PHE A C 1
ATOM 3444 O O . PHE A 1 463 ? -18.372 9.128 54.762 1.00 81.81 463 PHE A O 1
ATOM 3451 N N . ARG A 1 464 ? -20.082 9.648 56.116 1.00 81.75 464 ARG A N 1
ATOM 3452 C CA . ARG A 1 464 ? -19.296 9.623 57.362 1.00 81.75 464 ARG A CA 1
ATOM 3453 C C . ARG A 1 464 ? -19.878 8.672 58.404 1.00 81.75 464 ARG A C 1
ATOM 3455 O O . ARG A 1 464 ? -21.095 8.552 58.534 1.00 81.75 464 ARG A O 1
ATOM 3462 N N . ILE A 1 465 ? -18.997 8.026 59.170 1.00 84.38 465 ILE A N 1
ATOM 3463 C CA . ILE A 1 465 ? -19.358 7.065 60.224 1.00 84.38 465 ILE A CA 1
ATOM 3464 C C . ILE A 1 465 ? -18.589 7.381 61.507 1.00 84.38 465 ILE A C 1
ATOM 3466 O O . ILE A 1 465 ? -17.360 7.453 61.496 1.00 84.38 465 ILE A O 1
ATOM 3470 N N . ALA A 1 466 ? -19.293 7.527 62.628 1.00 85.44 466 ALA A N 1
ATOM 3471 C CA . ALA A 1 466 ? -18.666 7.720 63.935 1.00 85.44 466 ALA A CA 1
ATOM 3472 C C . ALA A 1 466 ? -18.206 6.382 64.546 1.00 85.44 466 ALA A C 1
ATOM 3474 O O . ALA A 1 466 ? -18.951 5.401 64.544 1.00 85.44 466 ALA A O 1
ATOM 3475 N N . VAL A 1 467 ? -16.989 6.338 65.096 1.00 85.62 467 VAL A N 1
ATOM 3476 C CA . VAL A 1 467 ? -16.406 5.119 65.683 1.00 85.62 467 VAL A CA 1
ATOM 3477 C C . VAL A 1 467 ? -16.431 5.189 67.206 1.00 85.62 467 VAL A C 1
ATOM 3479 O O . VAL A 1 467 ? -15.857 6.101 67.804 1.00 85.62 467 VAL A O 1
ATOM 3482 N N . THR A 1 468 ? -17.041 4.200 67.857 1.00 82.56 468 THR A N 1
ATOM 3483 C CA . THR A 1 468 ? -17.199 4.160 69.320 1.00 82.56 468 THR A CA 1
ATOM 3484 C C . THR A 1 468 ? -16.465 2.981 69.961 1.00 82.56 468 THR A C 1
ATOM 3486 O O . THR A 1 468 ? -16.124 1.981 69.316 1.00 82.56 468 THR A O 1
ATOM 3489 N N . ARG A 1 469 ? -16.193 3.103 71.269 1.00 72.50 469 ARG A N 1
ATOM 3490 C CA . ARG A 1 469 ? -15.684 2.008 72.106 1.00 72.50 469 ARG A CA 1
ATOM 3491 C C . ARG A 1 469 ? -16.879 1.306 72.753 1.00 72.50 469 ARG A C 1
ATOM 3493 O O . ARG A 1 469 ? -17.371 1.732 73.792 1.00 72.50 469 ARG A O 1
ATOM 3500 N N . GLY A 1 470 ? -17.367 0.246 72.114 1.00 63.94 470 GLY A N 1
ATOM 3501 C CA . GLY A 1 470 ? -18.553 -0.484 72.570 1.00 63.94 470 GLY A CA 1
ATOM 3502 C C . GLY A 1 470 ? -19.875 0.271 72.359 1.00 63.94 470 GLY A C 1
ATOM 3503 O O . GLY A 1 470 ? -19.930 1.297 71.683 1.00 63.94 470 GLY A O 1
ATOM 3504 N N . ARG A 1 471 ? -20.954 -0.258 72.957 1.00 52.41 471 ARG A N 1
ATOM 3505 C CA . ARG A 1 471 ? -22.370 0.148 72.790 1.00 52.41 471 ARG A CA 1
ATOM 3506 C C . ARG A 1 471 ? -22.747 1.546 73.331 1.00 52.41 471 ARG A C 1
ATOM 3508 O O . ARG A 1 471 ? -23.901 1.771 73.685 1.00 52.41 471 ARG A O 1
ATOM 3515 N N . GLN A 1 472 ? -21.821 2.499 73.422 1.00 47.72 472 GLN A N 1
ATOM 3516 C CA . GLN A 1 472 ? -22.181 3.882 73.750 1.00 47.72 472 GLN A CA 1
ATOM 3517 C C . GLN A 1 472 ? -22.620 4.634 72.493 1.00 47.72 472 GLN A C 1
ATOM 3519 O O . GLN A 1 472 ? -21.865 4.742 71.529 1.00 47.72 472 GLN A O 1
ATOM 3524 N N . ALA A 1 473 ? -23.847 5.157 72.530 1.00 44.81 473 ALA A N 1
ATOM 3525 C CA . ALA A 1 473 ? -24.404 6.016 71.499 1.00 44.81 473 ALA A CA 1
ATOM 3526 C C . ALA A 1 473 ? -23.633 7.344 71.460 1.00 44.81 473 ALA A C 1
ATOM 3528 O O . ALA A 1 473 ? -23.764 8.175 72.357 1.00 44.81 473 ALA A O 1
ATOM 3529 N N . ALA A 1 474 ? -22.816 7.538 70.428 1.00 44.75 474 ALA A N 1
ATOM 3530 C CA . ALA A 1 474 ? -22.329 8.863 70.077 1.00 44.75 474 ALA A CA 1
ATOM 3531 C C . ALA A 1 474 ? -23.414 9.581 69.265 1.00 44.75 474 ALA A C 1
ATOM 3533 O O . ALA A 1 474 ? -23.980 9.003 68.337 1.00 44.75 474 ALA A O 1
ATOM 3534 N N . THR A 1 475 ? -23.702 10.836 69.609 1.00 41.44 475 THR A N 1
ATOM 3535 C CA . THR A 1 475 ? -24.592 11.700 68.827 1.00 41.44 475 THR A CA 1
ATOM 3536 C C . THR A 1 475 ? -24.009 11.863 67.419 1.00 41.44 475 THR A C 1
ATOM 3538 O O . THR A 1 475 ? -22.883 12.357 67.303 1.00 41.44 475 THR A O 1
ATOM 3541 N N . PRO A 1 476 ? -24.716 11.454 66.349 1.00 44.91 476 PRO A N 1
ATOM 3542 C CA . PRO A 1 476 ? -24.199 11.592 64.995 1.00 44.91 476 PRO A CA 1
ATOM 3543 C C . PRO A 1 476 ? -24.029 13.084 64.660 1.00 44.91 476 PRO A C 1
ATOM 3545 O O . PRO A 1 476 ? -24.922 13.882 64.968 1.00 44.91 476 PRO A O 1
ATOM 3548 N N . PRO A 1 477 ? -22.903 13.500 64.056 1.00 38.44 477 PRO A N 1
ATOM 3549 C CA . PRO A 1 477 ? -22.742 14.876 63.606 1.00 38.44 477 PRO A CA 1
ATOM 3550 C C . PRO A 1 477 ? -23.809 15.220 62.551 1.00 38.44 477 PRO A C 1
ATOM 3552 O O . PRO A 1 477 ? -24.052 14.453 61.622 1.00 38.44 477 PRO A O 1
ATOM 3555 N N . ARG A 1 478 ? -24.456 16.385 62.704 1.00 42.53 478 ARG A N 1
ATOM 3556 C CA . ARG A 1 478 ? -25.379 16.965 61.715 1.00 42.53 478 ARG A CA 1
ATOM 3557 C C . ARG A 1 478 ? -24.574 17.660 60.613 1.00 42.53 478 ARG A C 1
ATOM 3559 O O . ARG A 1 478 ? -24.377 18.866 60.684 1.00 42.53 478 ARG A O 1
ATOM 3566 N N . GLU A 1 479 ? -24.137 16.926 59.599 1.00 44.16 479 GLU A N 1
ATOM 3567 C CA . GLU A 1 479 ? -23.608 17.495 58.350 1.00 44.16 479 GLU A CA 1
ATOM 3568 C C . GLU A 1 479 ? -24.073 16.662 57.150 1.00 44.16 479 GLU A C 1
ATOM 3570 O O . GLU A 1 479 ? -24.266 15.455 57.268 1.00 44.16 479 GLU A O 1
ATOM 3575 N N . ARG A 1 480 ? -24.330 17.340 56.022 1.00 42.03 480 ARG A N 1
ATOM 3576 C CA . ARG A 1 480 ? -24.992 16.789 54.829 1.00 42.03 480 ARG A CA 1
ATOM 3577 C C . ARG A 1 480 ? -24.098 15.762 54.130 1.00 42.03 480 ARG A C 1
ATOM 3579 O O . ARG A 1 480 ? -22.973 16.090 53.769 1.00 42.03 480 ARG A O 1
ATOM 3586 N N . ASP A 1 481 ? -24.628 14.565 53.897 1.00 41.25 481 ASP A N 1
ATOM 3587 C CA . ASP A 1 481 ? -24.054 13.617 52.942 1.00 41.25 481 ASP A CA 1
ATOM 3588 C C . ASP A 1 481 ? -24.135 14.233 51.530 1.00 41.25 481 ASP A C 1
ATOM 3590 O O . ASP A 1 481 ? -25.168 14.797 51.155 1.00 41.25 481 ASP A O 1
ATOM 3594 N N . VAL A 1 482 ? -23.035 14.199 50.771 1.00 45.03 482 VAL A N 1
ATOM 3595 C CA . VAL A 1 482 ? -22.941 14.829 49.444 1.00 45.03 482 VAL A CA 1
ATOM 3596 C C . VAL A 1 482 ? -22.704 13.751 48.391 1.00 45.03 482 VAL A C 1
ATOM 3598 O O . VAL A 1 482 ? -21.711 13.025 48.433 1.00 45.03 482 VAL A O 1
ATOM 3601 N N . ALA A 1 483 ? -23.616 13.676 47.426 1.00 41.12 483 ALA A N 1
ATOM 3602 C CA . ALA A 1 483 ? -23.416 12.977 46.165 1.00 41.12 483 ALA A CA 1
ATOM 3603 C C . ALA A 1 483 ? -22.835 13.968 45.145 1.00 41.12 483 ALA A C 1
ATOM 3605 O O . ALA A 1 483 ? -23.395 15.051 44.955 1.00 41.12 483 ALA A O 1
ATOM 3606 N N . VAL A 1 484 ? -21.712 13.626 44.510 1.00 45.19 484 VAL A N 1
ATOM 3607 C CA . VAL A 1 484 ? -21.052 14.486 43.513 1.00 45.19 484 VAL A CA 1
ATOM 3608 C C . VAL A 1 484 ? -21.179 13.841 42.134 1.00 45.19 484 VAL A C 1
ATOM 3610 O O . VAL A 1 484 ? -20.878 12.664 41.968 1.00 45.19 484 VAL A O 1
ATOM 3613 N N . ARG A 1 485 ? -21.619 14.625 41.143 1.00 41.59 485 ARG A N 1
ATOM 3614 C CA . ARG A 1 485 ? -21.534 14.285 39.714 1.00 41.59 485 ARG A CA 1
ATOM 3615 C C . ARG A 1 485 ? -20.245 14.892 39.153 1.00 41.59 485 ARG A C 1
ATOM 3617 O O . ARG A 1 485 ? -20.041 16.092 39.322 1.00 41.59 485 ARG A O 1
ATOM 3624 N N . TYR A 1 486 ? -19.400 14.098 38.501 1.00 51.28 486 TYR A N 1
ATOM 3625 C CA . TYR A 1 486 ? -18.174 14.576 37.846 1.00 51.28 486 TYR A CA 1
ATOM 3626 C C . TYR A 1 486 ? -18.467 14.941 36.381 1.00 51.28 486 TYR A C 1
ATOM 3628 O O . TYR A 1 486 ? -19.247 14.238 35.751 1.00 51.28 486 TYR A O 1
ATOM 3636 N N . ARG A 1 487 ? -17.901 16.042 35.851 1.00 53.84 487 ARG A N 1
ATOM 3637 C CA . ARG A 1 487 ? -18.160 16.538 34.476 1.00 53.84 487 ARG A CA 1
ATOM 3638 C C . ARG A 1 487 ? -16.896 16.722 33.614 1.00 53.84 487 ARG A C 1
ATOM 3640 O O . ARG A 1 487 ? -17.022 16.858 32.398 1.00 53.84 487 ARG A O 1
ATOM 3647 N N . LYS A 1 488 ? -15.688 16.762 34.197 1.00 61.22 488 LYS A N 1
ATOM 3648 C CA . LYS A 1 488 ? -14.405 16.920 33.473 1.00 61.22 488 LYS A CA 1
ATOM 3649 C C . LYS A 1 488 ? -13.291 16.038 34.053 1.00 61.22 488 LYS A C 1
ATOM 3651 O O . LYS A 1 488 ? -12.912 16.209 35.212 1.00 61.22 488 LYS A O 1
ATOM 3656 N N . ILE A 1 489 ? -12.711 15.154 33.237 1.00 67.19 489 ILE A N 1
ATOM 3657 C CA . ILE A 1 489 ? -11.607 14.257 33.632 1.00 67.19 489 ILE A CA 1
ATOM 3658 C C . ILE A 1 489 ? -10.357 14.586 32.804 1.00 67.19 489 ILE A C 1
ATOM 3660 O O . ILE A 1 489 ? -10.427 14.618 31.574 1.00 67.19 489 ILE A O 1
ATOM 3664 N N . PHE A 1 490 ? -9.222 14.808 33.472 1.00 75.50 490 PHE A N 1
ATOM 3665 C CA . PHE A 1 490 ? -7.903 14.927 32.840 1.00 75.50 490 PHE A CA 1
ATOM 3666 C C . PHE A 1 490 ? -7.186 13.576 32.903 1.00 75.50 490 PHE A C 1
ATOM 3668 O O . PHE A 1 490 ? -7.030 13.024 33.992 1.00 75.50 490 PHE A O 1
ATOM 3675 N N . ALA A 1 491 ? -6.763 13.035 31.760 1.00 76.56 491 ALA A N 1
ATOM 3676 C CA . ALA A 1 491 ? -6.109 11.728 31.673 1.00 76.56 491 ALA A CA 1
ATOM 3677 C C . ALA A 1 491 ? -4.600 11.871 31.426 1.00 76.56 491 ALA A C 1
ATOM 3679 O O . ALA A 1 491 ? -4.198 12.335 30.364 1.00 76.56 491 ALA A O 1
ATOM 3680 N N . SER A 1 492 ? -3.782 11.413 32.376 1.00 81.69 492 SER A N 1
ATOM 3681 C CA . SER A 1 492 ? -2.315 11.405 32.297 1.00 81.69 492 SER A CA 1
ATOM 3682 C C . SER A 1 492 ? -1.804 9.990 32.019 1.00 81.69 492 SER A C 1
ATOM 3684 O O . SER A 1 492 ? -2.111 9.060 32.773 1.00 81.69 492 SER A O 1
ATOM 3686 N N . TYR A 1 493 ? -1.072 9.805 30.917 1.00 84.12 493 TYR A N 1
ATOM 3687 C CA . TYR A 1 493 ? -0.602 8.500 30.436 1.00 84.12 493 TYR A CA 1
ATOM 3688 C C . TYR A 1 493 ? 0.615 8.633 29.507 1.00 84.12 493 TYR A C 1
ATOM 3690 O O . TYR A 1 493 ? 0.880 9.699 28.958 1.00 84.12 493 TYR A O 1
ATOM 3698 N N . SER A 1 494 ? 1.362 7.545 29.292 1.00 81.44 494 SER A N 1
ATOM 3699 C CA . SER A 1 494 ? 2.402 7.522 28.255 1.00 81.44 494 SER A CA 1
ATOM 3700 C C . SER A 1 494 ? 1.769 7.349 26.877 1.00 81.44 494 SER A C 1
ATOM 3702 O O . SER A 1 494 ? 0.947 6.457 26.706 1.00 81.44 494 SER A O 1
ATOM 3704 N N . HIS A 1 495 ? 2.224 8.075 25.851 1.00 72.50 495 HIS A N 1
ATOM 3705 C CA . HIS A 1 495 ? 1.771 7.849 24.466 1.00 72.50 495 HIS A CA 1
ATOM 3706 C C . HIS A 1 495 ? 1.945 6.396 23.981 1.00 72.50 495 HIS A C 1
ATOM 3708 O O . HIS A 1 495 ? 1.239 5.962 23.078 1.00 72.50 495 HIS A O 1
ATOM 3714 N N . ARG A 1 496 ? 2.842 5.617 24.603 1.00 67.38 496 ARG A N 1
ATOM 3715 C CA . ARG A 1 496 ? 3.013 4.179 24.324 1.00 67.38 496 ARG A CA 1
ATOM 3716 C C . ARG A 1 496 ? 1.885 3.297 24.870 1.00 67.38 496 ARG A C 1
ATOM 3718 O O . ARG A 1 496 ? 1.766 2.155 24.448 1.00 67.38 496 ARG A O 1
ATOM 3725 N N . ASP A 1 497 ? 1.061 3.828 25.769 1.00 75.25 497 ASP A N 1
ATOM 3726 C CA . ASP A 1 497 ? -0.105 3.161 26.358 1.00 75.25 497 ASP A CA 1
ATOM 3727 C C . ASP A 1 497 ? -1.422 3.657 25.732 1.00 75.25 497 ASP A C 1
ATOM 3729 O O . ASP A 1 497 ? -2.512 3.386 26.244 1.00 75.25 497 ASP A O 1
ATOM 3733 N N . ALA A 1 498 ? -1.333 4.400 24.620 1.00 65.19 498 ALA A N 1
ATOM 3734 C CA . ALA A 1 498 ? -2.475 5.047 23.991 1.00 65.19 498 ALA A CA 1
ATOM 3735 C C . ALA A 1 498 ? -3.581 4.061 23.597 1.00 65.19 498 ALA A C 1
ATOM 3737 O O . ALA A 1 498 ? -4.742 4.438 23.646 1.00 65.19 498 ALA A O 1
ATOM 3738 N N . ASP A 1 499 ? -3.274 2.805 23.268 1.00 55.47 499 ASP A N 1
ATOM 3739 C CA . ASP A 1 499 ? -4.293 1.796 22.939 1.00 55.47 499 ASP A CA 1
ATOM 3740 C C . ASP A 1 499 ? -5.208 1.458 24.117 1.00 55.47 499 ASP A C 1
ATOM 3742 O O . ASP A 1 499 ? -6.426 1.378 23.957 1.00 55.47 499 ASP A O 1
ATOM 3746 N N . ILE A 1 500 ? -4.641 1.322 25.315 1.00 64.88 500 ILE A N 1
ATOM 3747 C CA . ILE A 1 500 ? -5.401 1.029 26.535 1.00 64.88 500 ILE A CA 1
ATOM 3748 C C . ILE A 1 500 ? -6.224 2.252 26.927 1.00 64.88 500 ILE A C 1
ATOM 3750 O O . ILE A 1 500 ? -7.411 2.131 27.230 1.00 64.88 500 ILE A O 1
ATOM 3754 N N . VAL A 1 501 ? -5.633 3.443 26.832 1.00 64.31 501 VAL A N 1
ATOM 3755 C CA . VAL A 1 501 ? -6.335 4.701 27.113 1.00 64.31 501 VAL A CA 1
ATOM 3756 C C . VAL A 1 501 ? -7.413 4.992 26.068 1.00 64.31 501 VAL A C 1
ATOM 3758 O O . VAL A 1 501 ? -8.478 5.481 26.429 1.00 64.31 501 VAL A O 1
ATOM 3761 N N . ARG A 1 502 ? -7.214 4.626 24.796 1.00 58.59 502 ARG A N 1
ATOM 3762 C CA . ARG A 1 502 ? -8.227 4.708 23.731 1.00 58.59 502 ARG A CA 1
ATOM 3763 C C . ARG A 1 502 ? -9.349 3.701 23.928 1.00 58.59 502 ARG A C 1
ATOM 3765 O O . ARG A 1 502 ? -10.498 4.075 23.726 1.00 58.59 502 ARG A O 1
ATOM 3772 N N . ALA A 1 503 ? -9.057 2.467 24.340 1.00 55.81 503 ALA A N 1
ATOM 3773 C CA . ALA A 1 503 ? -10.086 1.482 24.679 1.00 55.81 503 ALA A CA 1
ATOM 3774 C C . ALA A 1 503 ? -10.969 1.982 25.838 1.00 55.81 503 ALA A C 1
ATOM 3776 O O . ALA A 1 503 ? -12.193 1.904 25.771 1.00 55.81 503 ALA A O 1
ATOM 3777 N N . VAL A 1 504 ? -10.343 2.591 26.847 1.00 54.97 504 VAL A N 1
ATOM 3778 C CA . VAL A 1 504 ? -11.013 3.237 27.986 1.00 54.97 504 VAL A CA 1
ATOM 3779 C C . VAL A 1 504 ? -11.795 4.486 27.548 1.00 54.97 504 VAL A C 1
ATOM 3781 O O . VAL A 1 504 ? -12.947 4.659 27.925 1.00 54.97 504 VAL A O 1
ATOM 3784 N N . SER A 1 505 ? -11.213 5.336 26.699 1.00 51.34 505 SER A N 1
ATOM 3785 C CA . SER A 1 505 ? -11.808 6.594 26.218 1.00 51.34 505 SER A CA 1
ATOM 3786 C C . SER A 1 505 ? -12.936 6.383 25.201 1.00 51.34 505 SER A C 1
ATOM 3788 O O . SER A 1 505 ? -13.884 7.168 25.167 1.00 51.34 505 SER A O 1
ATOM 3790 N N . SER A 1 506 ? -12.889 5.309 24.410 1.00 45.16 506 SER A N 1
ATOM 3791 C CA . SER A 1 506 ? -13.946 4.946 23.453 1.00 45.16 506 SER A CA 1
ATOM 3792 C C . SER A 1 506 ? -15.208 4.461 24.165 1.00 45.16 506 SER A C 1
ATOM 3794 O O . SER A 1 506 ? -16.304 4.759 23.705 1.00 45.16 506 SER A O 1
ATOM 3796 N N . ALA A 1 507 ? -15.066 3.804 25.324 1.00 46.66 507 ALA A N 1
ATOM 3797 C CA . ALA A 1 507 ? -16.194 3.493 26.200 1.00 46.66 507 ALA A CA 1
ATOM 3798 C C . ALA A 1 507 ? -16.821 4.758 26.820 1.00 46.66 507 ALA A C 1
ATOM 3800 O O . ALA A 1 507 ? -18.021 4.781 27.054 1.00 46.66 507 ALA A O 1
ATOM 3801 N N . VAL A 1 508 ? -16.035 5.823 27.039 1.00 45.09 508 VAL A N 1
ATOM 3802 C CA . VAL A 1 508 ? -16.507 7.088 27.637 1.00 45.09 508 VAL A CA 1
ATOM 3803 C C . VAL A 1 508 ? -17.118 8.057 26.613 1.00 45.09 508 VAL A C 1
ATOM 3805 O O . VAL A 1 508 ? -18.056 8.789 26.923 1.00 45.09 508 VAL A O 1
ATOM 3808 N N . SER A 1 509 ? -16.611 8.083 25.379 1.00 39.66 509 SER A N 1
ATOM 3809 C CA . SER A 1 509 ? -16.987 9.097 24.374 1.00 39.66 509 SER A CA 1
ATOM 3810 C C . SER A 1 509 ? -18.434 8.972 23.870 1.00 39.66 509 SER A C 1
ATOM 3812 O O . SER A 1 509 ? -18.957 9.914 23.281 1.00 39.66 509 SER A O 1
ATOM 3814 N N . VAL A 1 510 ? -19.102 7.846 24.141 1.00 35.16 510 VAL A N 1
ATOM 3815 C CA . VAL A 1 510 ? -20.517 7.593 23.807 1.00 35.16 510 VAL A CA 1
ATOM 3816 C C . VAL A 1 510 ? -21.484 8.374 24.723 1.00 35.16 510 VAL A C 1
ATOM 3818 O O . VAL A 1 510 ? -22.663 8.504 24.413 1.00 35.16 510 VAL A O 1
ATOM 3821 N N . ILE A 1 511 ? -21.000 8.936 25.839 1.00 39.97 511 ILE A N 1
ATOM 3822 C CA . ILE A 1 511 ? -21.843 9.351 26.978 1.00 39.97 511 ILE A CA 1
ATOM 3823 C C . ILE A 1 511 ? -21.925 10.883 27.181 1.00 39.97 511 ILE A C 1
ATOM 3825 O O . ILE A 1 511 ? -22.693 11.371 28.006 1.00 39.97 511 ILE A O 1
ATOM 3829 N N . GLY A 1 512 ? -21.209 11.687 26.390 1.00 34.12 512 GLY A N 1
ATOM 3830 C CA . GLY A 1 512 ? -21.348 13.153 26.424 1.00 34.12 512 GLY A CA 1
ATOM 3831 C C . GLY A 1 512 ? -20.585 13.880 27.543 1.00 34.12 512 GLY A C 1
ATOM 3832 O O . GLY A 1 512 ? -20.690 15.105 27.636 1.00 34.12 512 GLY A O 1
ATOM 3833 N N . ASP A 1 513 ? -19.757 13.182 28.326 1.00 38.94 513 ASP A N 1
ATOM 3834 C CA . ASP A 1 513 ? -18.761 13.802 29.211 1.00 38.94 513 ASP A CA 1
ATOM 3835 C C . ASP A 1 513 ? -17.424 14.015 28.479 1.00 38.94 513 ASP A C 1
ATOM 3837 O O . ASP A 1 513 ? -16.934 13.158 27.739 1.00 38.94 513 ASP A O 1
ATOM 3841 N N . ARG A 1 514 ? -16.808 15.191 28.668 1.00 39.53 514 ARG A N 1
ATOM 3842 C CA . ARG A 1 514 ? -15.545 15.552 28.003 1.00 39.53 514 ARG A CA 1
ATOM 3843 C C . ARG A 1 514 ? -14.356 15.014 28.794 1.00 39.53 514 ARG A C 1
ATOM 3845 O O . ARG A 1 514 ? -13.949 15.614 29.791 1.00 39.53 514 ARG A O 1
ATOM 3852 N N . TYR A 1 515 ? -13.740 13.944 28.301 1.00 46.69 515 TYR A N 1
ATOM 3853 C CA . TYR A 1 515 ? -12.333 13.689 28.602 1.00 46.69 515 TYR A CA 1
ATOM 3854 C C . TYR A 1 515 ? -11.492 14.797 27.966 1.00 46.69 515 TYR A C 1
ATOM 3856 O O . TYR A 1 515 ? -11.544 15.018 26.754 1.00 46.69 515 TYR A O 1
ATOM 3864 N N . ILE A 1 516 ? -10.711 15.498 28.781 1.00 48.62 516 ILE A N 1
ATOM 3865 C CA . ILE A 1 516 ? -9.661 16.380 28.283 1.00 48.62 516 ILE A CA 1
ATOM 3866 C C . ILE A 1 516 ? -8.457 15.466 28.047 1.00 48.62 516 ILE A C 1
ATOM 3868 O O . ILE A 1 516 ? -7.686 15.187 28.963 1.00 48.62 516 ILE A O 1
ATOM 3872 N N . VAL A 1 517 ? -8.372 14.915 26.834 1.00 49.75 517 VAL A N 1
ATOM 3873 C CA . VAL A 1 517 ? -7.201 14.160 26.376 1.00 49.75 517 VAL A CA 1
ATOM 3874 C C . VAL A 1 517 ? -6.277 15.127 25.653 1.00 49.75 517 VAL A C 1
ATOM 3876 O O . VAL A 1 517 ? -6.711 15.866 24.762 1.00 49.75 517 VAL A O 1
ATOM 3879 N N . ASP A 1 518 ? -5.013 15.127 26.060 1.00 47.81 518 ASP A N 1
ATOM 3880 C CA . ASP A 1 518 ? -3.983 15.962 25.464 1.00 47.81 518 ASP A CA 1
ATOM 3881 C C . ASP A 1 518 ? -3.878 15.715 23.944 1.00 47.81 518 ASP A C 1
ATOM 3883 O O . ASP A 1 518 ? -4.025 14.586 23.466 1.00 47.81 518 ASP A O 1
ATOM 3887 N N . SER A 1 519 ? -3.650 16.806 23.209 1.00 38.50 519 SER A N 1
ATOM 3888 C CA . SER A 1 519 ? -3.655 17.026 21.745 1.00 38.50 519 SER A CA 1
ATOM 3889 C C . SER A 1 519 ? -4.970 17.368 21.010 1.00 38.50 519 SER A C 1
ATOM 3891 O O . SER A 1 519 ? -4.885 17.944 19.927 1.00 38.50 519 SER A O 1
ATOM 3893 N N . ALA A 1 520 ? -6.177 17.164 21.564 1.00 38.53 520 ALA A N 1
ATOM 3894 C CA . ALA A 1 520 ? -7.433 17.477 20.840 1.00 38.53 520 ALA A CA 1
ATOM 3895 C C . ALA A 1 520 ? -8.060 18.862 21.141 1.00 38.53 520 ALA A C 1
ATOM 3897 O O . ALA A 1 520 ? -9.092 19.210 20.567 1.00 38.53 520 ALA A O 1
ATOM 3898 N N . ALA A 1 521 ? -7.462 19.669 22.026 1.00 36.78 521 ALA A N 1
ATOM 3899 C CA . ALA A 1 521 ? -8.041 20.942 22.483 1.00 36.78 521 ALA A CA 1
ATOM 3900 C C . ALA A 1 521 ? -7.216 22.202 22.146 1.00 36.78 521 ALA A C 1
ATOM 3902 O O . ALA A 1 521 ? -7.598 23.296 22.564 1.00 36.78 521 ALA A O 1
ATOM 3903 N N . LEU A 1 522 ? -6.110 22.083 21.403 1.00 38.56 522 LEU A N 1
ATOM 3904 C CA . LEU A 1 522 ? -5.187 23.199 21.165 1.00 38.56 522 LEU A CA 1
ATOM 3905 C C . LEU A 1 522 ? -5.249 23.707 19.721 1.00 38.56 522 LEU A C 1
ATOM 3907 O O . LEU A 1 522 ? -5.174 22.945 18.757 1.00 38.56 522 LEU A O 1
ATOM 3911 N N . ARG A 1 523 ? -5.371 25.032 19.576 1.00 34.31 523 ARG A N 1
ATOM 3912 C CA . ARG A 1 523 ? -5.215 25.735 18.296 1.00 34.31 523 ARG A CA 1
ATOM 3913 C C . ARG A 1 523 ? -3.724 25.860 17.977 1.00 34.31 523 ARG A C 1
ATOM 3915 O O . ARG A 1 523 ? -2.910 26.062 18.874 1.00 34.31 523 ARG A O 1
ATOM 3922 N N . ALA A 1 524 ? -3.361 25.795 16.697 1.00 29.28 524 ALA A N 1
ATOM 3923 C CA . ALA A 1 524 ? -1.982 26.023 16.269 1.00 29.28 524 ALA A CA 1
ATOM 3924 C C . ALA A 1 524 ? -1.488 27.414 16.734 1.00 29.28 524 ALA A C 1
ATOM 3926 O O . ALA A 1 524 ? -2.053 28.430 16.328 1.00 29.28 524 ALA A O 1
ATOM 3927 N N . GLY A 1 525 ? -0.449 27.450 17.584 1.00 39.53 525 GLY A N 1
ATOM 3928 C CA . GLY A 1 525 ? 0.227 28.677 18.044 1.00 39.53 525 GLY A CA 1
ATOM 3929 C C . GLY A 1 525 ? 0.268 28.938 19.562 1.00 39.53 525 GLY A C 1
ATOM 3930 O O . GLY A 1 525 ? 0.944 29.880 19.976 1.00 39.53 525 GLY A O 1
ATOM 3931 N N . GLU A 1 526 ? -0.401 28.146 20.406 1.00 39.97 526 GLU A N 1
ATOM 3932 C CA . GLU A 1 526 ? -0.356 28.314 21.874 1.00 39.97 526 GLU A CA 1
ATOM 3933 C C . GLU A 1 526 ? 0.861 27.629 22.530 1.00 39.97 526 GLU A C 1
ATOM 3935 O O . GLU A 1 526 ? 1.337 26.590 22.076 1.00 39.97 526 GLU A O 1
ATOM 3940 N N . ARG A 1 527 ? 1.388 28.219 23.618 1.00 44.22 527 ARG A N 1
ATOM 3941 C CA . ARG A 1 527 ? 2.502 27.641 24.395 1.00 44.22 527 ARG A CA 1
ATOM 3942 C C . ARG A 1 527 ? 2.003 26.432 25.204 1.00 44.22 527 ARG A C 1
ATOM 3944 O O . ARG A 1 527 ? 1.083 26.578 26.001 1.00 44.22 527 ARG A O 1
ATOM 3951 N N . TRP A 1 528 ? 2.654 25.282 25.018 1.00 47.69 528 TRP A N 1
ATOM 3952 C CA . TRP A 1 528 ? 2.254 23.954 25.514 1.00 47.69 528 TRP A CA 1
ATOM 3953 C C . TRP A 1 528 ? 2.168 23.837 27.052 1.00 47.69 528 TRP A C 1
ATOM 3955 O O . TRP A 1 528 ? 1.159 23.389 27.587 1.00 47.69 528 TRP A O 1
ATOM 3965 N N . GLU A 1 529 ? 3.188 24.287 27.791 1.00 56.00 529 GLU A N 1
ATOM 3966 C CA . GLU A 1 529 ? 3.288 24.044 29.246 1.00 56.00 529 GLU A CA 1
ATOM 3967 C C . GLU A 1 529 ? 2.287 24.822 30.134 1.00 56.00 529 GLU A C 1
ATOM 3969 O O . GLU A 1 529 ? 1.773 24.231 31.088 1.00 56.00 529 GLU A O 1
ATOM 3974 N N . PRO A 1 530 ? 1.968 26.114 29.888 1.00 61.06 530 PRO A N 1
ATOM 3975 C CA . PRO A 1 530 ? 1.001 26.845 30.713 1.00 61.06 530 PRO A CA 1
ATOM 3976 C C . PRO A 1 530 ? -0.433 26.326 30.560 1.00 61.06 530 PRO A C 1
ATOM 3978 O O . PRO A 1 530 ? -1.146 26.193 31.552 1.00 61.06 530 PRO A O 1
ATOM 3981 N N . ARG A 1 531 ? -0.843 25.980 29.333 1.00 62.00 531 ARG A N 1
ATOM 3982 C CA . ARG A 1 531 ? -2.216 25.547 29.047 1.00 62.00 531 ARG A CA 1
ATOM 3983 C C . ARG A 1 531 ? -2.513 24.153 29.602 1.00 62.00 531 ARG A C 1
ATOM 3985 O O . ARG A 1 531 ? -3.615 23.918 30.084 1.00 62.00 531 ARG A O 1
ATOM 3992 N N . LEU A 1 532 ? -1.526 23.255 29.608 1.00 66.25 532 LEU A N 1
ATOM 3993 C CA . LEU A 1 532 ? -1.651 21.931 30.228 1.00 66.25 532 LEU A CA 1
ATOM 3994 C C . LEU A 1 532 ? -1.978 22.033 31.728 1.00 66.25 532 LEU A C 1
ATOM 3996 O O . LEU A 1 532 ? -2.849 21.328 32.233 1.00 66.25 532 LEU A O 1
ATOM 4000 N N . ARG A 1 533 ? -1.334 22.968 32.435 1.00 78.44 533 ARG A N 1
ATOM 4001 C CA . ARG A 1 533 ? -1.588 23.216 33.863 1.00 78.44 533 ARG A CA 1
ATOM 4002 C C . ARG A 1 533 ? -2.982 23.778 34.119 1.00 78.44 533 ARG A C 1
ATOM 4004 O O . ARG A 1 533 ? -3.643 23.320 35.046 1.00 78.44 533 ARG A O 1
ATOM 4011 N N . GLU A 1 534 ? -3.449 24.697 33.274 1.00 73.88 534 GLU A N 1
ATOM 4012 C CA . GLU A 1 534 ? -4.827 25.206 33.333 1.00 73.88 534 GLU A CA 1
ATOM 4013 C C . GLU A 1 534 ? -5.853 24.080 33.142 1.00 73.88 534 GLU A C 1
ATOM 4015 O O . GLU A 1 534 ? -6.841 24.015 33.866 1.00 73.88 534 GLU A O 1
ATOM 4020 N N . LEU A 1 535 ? -5.610 23.149 32.214 1.00 65.06 535 LEU A N 1
ATOM 4021 C CA . LEU A 1 535 ? -6.499 22.005 31.987 1.00 65.06 535 LEU A CA 1
ATOM 4022 C C . LEU A 1 535 ? -6.539 21.042 33.182 1.00 65.06 535 LEU A C 1
ATOM 4024 O O . LEU A 1 535 ? -7.609 20.527 33.508 1.00 65.06 535 LEU A O 1
ATOM 4028 N N . ILE A 1 536 ? -5.404 20.830 33.859 1.00 76.44 536 ILE A N 1
ATOM 4029 C CA . ILE A 1 536 ? -5.354 20.064 35.114 1.00 76.44 536 ILE A CA 1
ATOM 4030 C C . ILE A 1 536 ? -6.140 20.795 36.215 1.00 76.44 536 ILE A C 1
ATOM 4032 O O . ILE A 1 536 ? -6.876 20.162 36.968 1.00 76.44 536 ILE A O 1
ATOM 4036 N N . GLU A 1 537 ? -6.036 22.121 36.312 1.00 80.00 537 GLU A N 1
ATOM 4037 C CA . GLU A 1 537 ? -6.793 22.916 37.290 1.00 80.00 537 GLU A CA 1
ATOM 4038 C C . GLU A 1 537 ? -8.304 22.912 37.026 1.00 80.00 537 GLU A C 1
ATOM 4040 O O . GLU A 1 537 ? -9.092 22.802 37.968 1.00 80.00 537 GLU A O 1
ATOM 4045 N N . GLU A 1 538 ? -8.707 22.987 35.755 1.00 73.31 538 GLU A N 1
ATOM 4046 C CA . GLU A 1 538 ? -10.104 22.942 35.311 1.00 73.31 538 GLU A CA 1
ATOM 4047 C C . GLU A 1 538 ? -10.766 21.565 35.493 1.00 73.31 538 GLU A C 1
ATOM 4049 O O . GLU A 1 538 ? -11.994 21.467 35.402 1.00 73.31 538 GLU A O 1
ATOM 4054 N N . ALA A 1 539 ? -9.984 20.502 35.698 1.00 70.69 539 ALA A N 1
ATOM 4055 C CA . ALA A 1 539 ? -10.501 19.149 35.830 1.00 70.69 539 ALA A CA 1
ATOM 4056 C C . ALA A 1 539 ? -11.151 18.907 37.201 1.00 70.69 539 ALA A C 1
ATOM 4058 O O . ALA A 1 539 ? -10.688 19.371 38.252 1.00 70.69 539 ALA A O 1
ATOM 4059 N N . ASP A 1 540 ? -12.213 18.103 37.210 1.00 66.94 540 ASP A N 1
ATOM 4060 C CA . ASP A 1 540 ? -12.823 17.620 38.447 1.00 66.94 540 ASP A CA 1
ATOM 4061 C C . ASP A 1 540 ? -12.010 16.456 39.037 1.00 66.94 540 ASP A C 1
ATOM 4063 O O . ASP A 1 540 ? -11.916 16.326 40.261 1.00 66.94 540 ASP A O 1
ATOM 4067 N N . VAL A 1 541 ? -11.388 15.646 38.168 1.00 72.25 541 VAL A N 1
ATOM 4068 C CA . VAL A 1 541 ? -10.568 14.469 38.503 1.00 72.25 541 VAL A CA 1
ATOM 4069 C C . VAL A 1 541 ? -9.325 14.400 37.607 1.00 72.25 541 VAL A C 1
ATOM 4071 O O . VAL A 1 541 ? -9.411 14.635 36.402 1.00 72.25 541 VAL A O 1
ATOM 4074 N N . PHE A 1 542 ? -8.188 14.010 38.192 1.00 80.00 542 PHE A N 1
ATOM 4075 C CA . PHE A 1 542 ? -6.950 13.661 37.495 1.00 80.00 542 PHE A CA 1
ATOM 4076 C C . PHE A 1 542 ? -6.770 12.136 37.490 1.00 80.00 542 PHE A C 1
ATOM 4078 O O . PHE A 1 542 ? -6.478 11.519 38.518 1.00 80.00 542 PHE A O 1
ATOM 4085 N N . GLN A 1 543 ? -6.961 11.520 36.327 1.00 84.62 543 GLN A N 1
ATOM 4086 C CA . GLN A 1 543 ? -6.856 10.081 36.111 1.00 84.62 543 GLN A CA 1
ATOM 4087 C C . GLN A 1 543 ? -5.437 9.724 35.650 1.00 84.62 543 GLN A C 1
ATOM 4089 O O . GLN A 1 543 ? -5.054 10.032 34.524 1.00 84.62 543 GLN A O 1
ATOM 4094 N N . LEU A 1 544 ? -4.665 9.056 36.511 1.00 87.00 544 LEU A N 1
ATOM 4095 C CA . LEU A 1 544 ? -3.292 8.627 36.227 1.00 87.00 544 LEU A CA 1
ATOM 4096 C C . LEU A 1 544 ? -3.276 7.167 35.760 1.00 87.00 544 LEU A C 1
ATOM 4098 O O . LEU A 1 544 ? -3.625 6.272 36.530 1.00 87.00 544 LEU A O 1
ATOM 4102 N N . PHE A 1 545 ? -2.838 6.922 34.529 1.00 86.62 545 PHE A N 1
ATOM 4103 C CA . PHE A 1 545 ? -2.615 5.584 33.980 1.00 86.62 545 PHE A CA 1
ATOM 4104 C C . PHE A 1 545 ? -1.163 5.165 34.213 1.00 86.62 545 PHE A C 1
ATOM 4106 O O . PHE A 1 545 ? -0.234 5.804 33.723 1.00 86.62 545 PHE A O 1
ATOM 4113 N N . TRP A 1 546 ? -0.964 4.088 34.968 1.00 89.06 546 TRP A N 1
ATOM 4114 C CA . TRP A 1 546 ? 0.350 3.642 35.414 1.00 89.06 546 TRP A CA 1
ATOM 4115 C C . TRP A 1 546 ? 0.757 2.310 34.788 1.00 89.06 546 TRP A C 1
ATOM 4117 O O . TRP A 1 546 ? 0.083 1.290 34.940 1.00 89.06 546 TRP A O 1
ATOM 4127 N N . SER A 1 547 ? 1.914 2.332 34.136 1.00 90.31 547 SER A N 1
ATOM 4128 C CA . SER A 1 547 ? 2.541 1.221 33.421 1.00 90.31 547 SER A CA 1
ATOM 4129 C C . SER A 1 547 ? 4.067 1.310 33.544 1.00 90.31 547 SER A C 1
ATOM 4131 O O . SER A 1 547 ? 4.610 2.331 33.994 1.00 90.31 547 SER A O 1
ATOM 4133 N N . HIS A 1 548 ? 4.789 0.298 33.058 1.00 85.81 548 HIS A N 1
ATOM 4134 C CA . HIS A 1 548 ? 6.242 0.400 32.865 1.00 85.81 548 HIS A CA 1
ATOM 4135 C C . HIS A 1 548 ? 6.671 1.560 31.943 1.00 85.81 548 HIS A C 1
ATOM 4137 O O . HIS A 1 548 ? 7.816 2.020 32.052 1.00 85.81 548 HIS A O 1
ATOM 4143 N N . ASN A 1 549 ? 5.791 2.028 31.049 1.00 86.12 549 ASN A N 1
ATOM 4144 C CA . ASN A 1 549 ? 6.034 3.168 30.161 1.00 86.12 549 ASN A CA 1
ATOM 4145 C C . ASN A 1 549 ? 5.766 4.500 30.875 1.00 86.12 549 ASN A C 1
ATOM 4147 O O . ASN A 1 549 ? 6.610 5.396 30.842 1.00 86.12 549 ASN A O 1
ATOM 4151 N N . ALA A 1 550 ? 4.627 4.620 31.563 1.00 86.56 550 ALA A N 1
ATOM 4152 C CA . ALA A 1 550 ? 4.226 5.824 32.289 1.00 86.56 550 ALA A CA 1
ATOM 4153 C C . ALA A 1 550 ? 5.182 6.144 33.449 1.00 86.56 550 ALA A C 1
ATOM 4155 O O . ALA A 1 550 ? 5.585 7.293 33.612 1.00 86.56 550 ALA A O 1
ATOM 4156 N N . MET A 1 551 ? 5.648 5.124 34.181 1.00 88.00 551 MET A N 1
ATOM 4157 C CA . MET A 1 551 ? 6.630 5.270 35.267 1.00 88.00 551 MET A CA 1
ATOM 4158 C C . MET A 1 551 ? 7.951 5.923 34.807 1.00 88.00 551 MET A C 1
ATOM 4160 O O . MET A 1 551 ? 8.629 6.588 35.594 1.00 88.00 551 MET A O 1
ATOM 4164 N N . ARG A 1 552 ? 8.329 5.729 33.536 1.00 83.81 552 ARG A N 1
ATOM 4165 C CA . ARG A 1 552 ? 9.584 6.228 32.944 1.00 83.81 552 ARG A CA 1
ATOM 4166 C C . ARG A 1 552 ? 9.407 7.500 32.113 1.00 83.81 552 ARG A C 1
ATOM 4168 O O . ARG A 1 552 ? 10.389 7.994 31.568 1.00 83.81 552 ARG A O 1
ATOM 4175 N N . SER A 1 553 ? 8.187 8.019 31.998 1.00 83.75 553 SER A N 1
ATOM 4176 C CA . SER A 1 553 ? 7.900 9.229 31.229 1.00 83.75 553 SER A CA 1
ATOM 4177 C C . SER A 1 553 ? 8.132 10.481 32.076 1.00 83.75 553 SER A C 1
ATOM 4179 O O . SER A 1 553 ? 7.557 10.621 33.155 1.00 83.75 553 SER A O 1
ATOM 4181 N N . GLU A 1 554 ? 8.957 11.403 31.573 1.00 80.88 554 GLU A N 1
ATOM 4182 C CA . GLU A 1 554 ? 9.173 12.713 32.206 1.00 80.88 554 GLU A CA 1
ATOM 4183 C C . GLU A 1 554 ? 7.901 13.575 32.167 1.00 80.88 554 GLU A C 1
ATOM 4185 O O . GLU A 1 554 ? 7.554 14.187 33.168 1.00 80.88 554 GLU A O 1
ATOM 4190 N N . HIS A 1 555 ? 7.129 13.522 31.077 1.00 76.75 555 HIS A N 1
ATOM 4191 C CA . HIS A 1 555 ? 5.867 14.263 30.954 1.00 76.75 555 HIS A CA 1
ATOM 4192 C C . HIS A 1 555 ? 4.808 13.803 31.961 1.00 76.75 555 HIS A C 1
ATOM 4194 O O . HIS A 1 555 ? 4.246 14.619 32.685 1.00 76.75 555 HIS A O 1
ATOM 4200 N N . VAL A 1 556 ? 4.594 12.486 32.077 1.00 83.31 556 VAL A N 1
ATOM 4201 C CA . VAL A 1 556 ? 3.660 11.932 33.072 1.00 83.31 556 VAL A CA 1
ATOM 4202 C C . VAL A 1 556 ? 4.106 12.314 34.484 1.00 83.31 556 VAL A C 1
ATOM 4204 O O . VAL A 1 556 ? 3.268 12.653 35.318 1.00 83.31 556 VAL A O 1
ATOM 4207 N N . ARG A 1 557 ? 5.424 12.309 34.745 1.00 86.06 557 ARG A N 1
ATOM 4208 C CA . ARG A 1 557 ? 6.008 12.770 36.012 1.00 86.06 557 ARG A CA 1
ATOM 4209 C C . ARG A 1 557 ? 5.640 14.209 36.336 1.00 86.06 557 ARG A C 1
ATOM 4211 O O . ARG A 1 557 ? 5.089 14.452 37.410 1.00 86.06 557 ARG A O 1
ATOM 4218 N N . ASP A 1 558 ? 5.878 15.128 35.412 1.00 80.69 558 ASP A N 1
ATOM 4219 C CA . ASP A 1 558 ? 5.574 16.546 35.609 1.00 80.69 558 ASP A CA 1
ATOM 4220 C C . ASP A 1 558 ? 4.080 16.785 35.895 1.00 80.69 558 ASP A C 1
ATOM 4222 O O . ASP A 1 558 ? 3.724 17.596 36.759 1.00 80.69 558 ASP A O 1
ATOM 4226 N N . GLU A 1 559 ? 3.201 16.047 35.212 1.00 84.94 559 GLU A N 1
ATOM 4227 C CA . GLU A 1 559 ? 1.747 16.147 35.358 1.00 84.94 559 GLU A CA 1
ATOM 4228 C C . GLU A 1 559 ? 1.251 15.658 36.722 1.00 84.94 559 GLU A C 1
ATOM 4230 O O . GLU A 1 559 ? 0.524 16.391 37.404 1.00 84.94 559 GLU A O 1
ATOM 4235 N N . TRP A 1 560 ? 1.638 14.453 37.165 1.00 88.62 560 TRP A N 1
ATOM 4236 C CA . TRP A 1 560 ? 1.173 13.960 38.466 1.00 88.62 560 TRP A CA 1
ATOM 4237 C C . TRP A 1 560 ? 1.829 14.707 39.633 1.00 88.62 560 TRP A C 1
ATOM 4239 O O . TRP A 1 560 ? 1.177 14.906 40.662 1.00 88.62 560 TRP A O 1
ATOM 4249 N N . GLU A 1 561 ? 3.064 15.203 39.490 1.00 88.19 561 GLU A N 1
ATOM 4250 C CA . GLU A 1 561 ? 3.684 16.088 40.488 1.00 88.19 561 GLU A CA 1
ATOM 4251 C C . GLU A 1 561 ? 2.936 17.421 40.598 1.00 88.19 561 GLU A C 1
ATOM 4253 O O . GLU A 1 561 ? 2.761 17.965 41.695 1.00 88.19 561 GLU A O 1
ATOM 4258 N N . TYR A 1 562 ? 2.472 17.971 39.472 1.00 86.12 562 TYR A N 1
ATOM 4259 C CA . TYR A 1 562 ? 1.619 19.155 39.471 1.00 86.12 562 TYR A CA 1
ATOM 4260 C C . TYR A 1 562 ? 0.263 18.884 40.130 1.00 86.12 562 TYR A C 1
ATOM 4262 O O . TYR A 1 562 ? -0.131 19.612 41.042 1.00 86.12 562 TYR A O 1
ATOM 4270 N N . ALA A 1 563 ? -0.409 17.798 39.745 1.00 84.88 563 ALA A N 1
ATOM 4271 C CA . ALA A 1 563 ? -1.714 17.434 40.286 1.00 84.88 563 ALA A CA 1
ATOM 4272 C C . ALA A 1 563 ? -1.676 17.170 41.803 1.00 84.88 563 ALA A C 1
ATOM 4274 O O . ALA A 1 563 ? -2.582 17.590 42.525 1.00 84.88 563 ALA A O 1
ATOM 4275 N N . LEU A 1 564 ? -0.607 16.545 42.317 1.00 85.44 564 LEU A N 1
ATOM 4276 C CA . LEU A 1 564 ? -0.407 16.360 43.760 1.00 85.44 564 LEU A CA 1
ATOM 4277 C C . LEU A 1 564 ? -0.162 17.684 44.499 1.00 85.44 564 LEU A C 1
ATOM 4279 O O . LEU A 1 564 ? -0.645 17.851 45.622 1.00 85.44 564 LEU A O 1
ATOM 4283 N N . ARG A 1 565 ? 0.546 18.644 43.884 1.00 86.75 565 ARG A N 1
ATOM 4284 C CA . ARG A 1 565 ? 0.792 19.975 44.476 1.00 86.75 565 ARG A CA 1
ATOM 4285 C C . ARG A 1 565 ? -0.482 20.792 44.677 1.00 86.75 565 ARG A C 1
ATOM 4287 O O . ARG A 1 565 ? -0.506 21.620 45.583 1.00 86.75 565 ARG A O 1
ATOM 4294 N N . LEU A 1 566 ? -1.537 20.537 43.899 1.00 84.88 566 LEU A N 1
ATOM 4295 C CA . LEU A 1 566 ? -2.837 21.191 44.088 1.00 84.88 566 LEU A CA 1
ATOM 4296 C C . LEU A 1 566 ? -3.493 20.840 45.436 1.00 84.88 566 LEU A C 1
ATOM 4298 O O . LEU A 1 566 ? -4.420 21.529 45.853 1.00 84.88 566 LEU A O 1
ATOM 4302 N N . GLY A 1 567 ? -3.043 19.781 46.125 1.00 74.62 567 GLY A N 1
ATOM 4303 C CA . GLY A 1 567 ? -3.495 19.445 47.482 1.00 74.62 567 GLY A CA 1
ATOM 4304 C C . GLY A 1 567 ? -4.978 19.068 47.588 1.00 74.62 567 GLY A C 1
ATOM 4305 O O . GLY A 1 567 ? -5.530 19.047 48.687 1.00 74.62 567 GLY A O 1
ATOM 4306 N N . ARG A 1 568 ? -5.636 18.779 46.458 1.00 74.31 568 ARG A N 1
ATOM 4307 C CA . ARG A 1 568 ? -7.051 18.395 46.393 1.00 74.31 568 ARG A CA 1
ATOM 4308 C C . ARG A 1 568 ? -7.208 16.935 46.824 1.00 74.31 568 ARG A C 1
ATOM 4310 O O . ARG A 1 568 ? -6.711 16.019 46.169 1.00 74.31 568 ARG A O 1
ATOM 4317 N N . GLU A 1 569 ? -7.903 16.707 47.934 1.00 62.00 569 GLU A N 1
ATOM 4318 C CA . GLU A 1 569 ? -8.149 15.361 48.457 1.00 62.00 569 GLU A CA 1
ATOM 4319 C C . GLU A 1 569 ? -8.991 14.532 47.464 1.00 62.00 569 GLU A C 1
ATOM 4321 O O . GLU A 1 569 ? -10.047 14.974 47.022 1.00 62.00 569 GLU A O 1
ATOM 4326 N N . GLY A 1 570 ? -8.512 13.340 47.081 1.00 59.22 570 GLY A N 1
ATOM 4327 C CA . GLY A 1 570 ? -9.205 12.444 46.137 1.00 59.22 570 GLY A CA 1
ATOM 4328 C C . GLY A 1 570 ? -9.142 12.845 44.653 1.00 59.22 570 GLY A C 1
ATOM 4329 O O . GLY A 1 570 ? -9.821 12.223 43.832 1.00 59.22 570 GLY A O 1
ATOM 4330 N N . PHE A 1 571 ? -8.343 13.861 44.308 1.00 76.75 571 PHE A N 1
ATOM 4331 C CA . PHE A 1 571 ? -8.213 14.379 42.942 1.00 76.75 571 PHE A CA 1
ATOM 4332 C C . PHE A 1 571 ? -7.363 13.489 42.027 1.00 76.75 571 PHE A C 1
ATOM 4334 O O . PHE A 1 571 ? -7.781 13.216 40.907 1.00 76.75 571 PHE A O 1
ATOM 4341 N N . VAL A 1 572 ? -6.209 13.009 42.507 1.00 80.38 572 VAL A N 1
ATOM 4342 C CA . VAL A 1 572 ? -5.321 12.098 41.762 1.00 80.38 572 VAL A CA 1
ATOM 4343 C C . VAL A 1 572 ? -5.771 10.656 41.969 1.00 80.38 572 VAL A C 1
ATOM 4345 O O . VAL A 1 572 ? -5.810 10.172 43.103 1.00 80.38 572 VAL A O 1
ATOM 4348 N N . ARG A 1 573 ? -6.095 9.964 40.874 1.00 76.62 573 ARG A N 1
ATOM 4349 C CA . ARG A 1 573 ? -6.606 8.587 40.880 1.00 76.62 573 ARG A CA 1
ATOM 4350 C C . ARG A 1 573 ? -5.716 7.677 40.030 1.00 76.62 573 ARG A C 1
ATOM 4352 O O . ARG A 1 573 ? -5.791 7.755 38.807 1.00 76.62 573 ARG A O 1
ATOM 4359 N N . PRO A 1 574 ? -4.869 6.834 40.640 1.00 82.19 574 PRO A N 1
ATOM 4360 C CA . PRO A 1 574 ? -3.996 5.939 39.893 1.00 82.19 574 PRO A CA 1
ATOM 4361 C C . PRO A 1 574 ? -4.669 4.602 39.536 1.00 82.19 574 PRO A C 1
ATOM 4363 O O . PRO A 1 574 ? -5.247 3.925 40.393 1.00 82.19 574 PRO A O 1
ATOM 4366 N N . VAL A 1 575 ? -4.548 4.202 38.269 1.00 79.69 575 VAL A N 1
ATOM 4367 C CA . VAL A 1 575 ? -4.978 2.898 37.731 1.00 79.69 575 VAL A CA 1
ATOM 4368 C C . VAL A 1 575 ? -3.811 2.177 37.062 1.00 79.69 575 VAL A C 1
ATOM 4370 O O . VAL A 1 575 ? -2.917 2.826 36.525 1.00 79.69 575 VAL A O 1
ATOM 4373 N N . PHE A 1 576 ? -3.810 0.845 37.079 1.00 83.88 576 PHE A N 1
ATOM 4374 C CA . PHE A 1 576 ? -2.767 0.009 36.464 1.00 83.88 576 PHE A CA 1
ATOM 4375 C C . PHE A 1 576 ? -3.362 -1.311 35.954 1.00 83.88 576 PHE A C 1
ATOM 4377 O O . PHE A 1 576 ? -4.322 -1.798 36.534 1.00 83.88 576 PHE A O 1
ATOM 4384 N N . TRP A 1 577 ? -2.805 -1.903 34.897 1.00 82.19 577 TRP A N 1
ATOM 4385 C CA . TRP A 1 577 ? -3.310 -3.150 34.275 1.00 82.19 577 TRP A CA 1
ATOM 4386 C C . TRP A 1 577 ? -2.251 -4.255 34.159 1.00 82.19 577 TRP A C 1
ATOM 4388 O O . TRP A 1 577 ? -2.513 -5.320 33.602 1.00 82.19 577 TRP A O 1
ATOM 4398 N N . GLU A 1 578 ? -1.030 -3.988 34.617 1.00 78.06 578 GLU A N 1
ATOM 4399 C CA . GLU A 1 578 ? 0.089 -4.928 34.561 1.00 78.06 578 GLU A CA 1
ATOM 4400 C C . GLU A 1 578 ? 0.210 -5.654 35.909 1.00 78.06 578 GLU A C 1
ATOM 4402 O O . GLU A 1 578 ? 0.191 -5.005 36.958 1.00 78.06 578 GLU A O 1
ATOM 4407 N N . ASP A 1 579 ? 0.316 -6.990 35.881 1.00 71.75 579 ASP A N 1
ATOM 4408 C CA . ASP A 1 579 ? 0.486 -7.839 37.069 1.00 71.75 579 ASP A CA 1
ATOM 4409 C C . ASP A 1 579 ? 1.920 -8.400 37.116 1.00 71.75 579 ASP A C 1
ATOM 4411 O O . ASP A 1 579 ? 2.314 -9.120 36.191 1.00 71.75 579 ASP A O 1
ATOM 4415 N N . PRO A 1 580 ? 2.723 -8.105 38.156 1.00 79.56 580 PRO A N 1
ATOM 4416 C CA . PRO A 1 580 ? 2.430 -7.218 39.286 1.00 79.56 580 PRO A CA 1
ATOM 4417 C C . PRO A 1 580 ? 2.467 -5.729 38.909 1.00 79.56 580 PRO A C 1
ATOM 4419 O O . PRO A 1 580 ? 3.124 -5.345 37.939 1.00 79.56 580 PRO A O 1
ATOM 4422 N N . ARG A 1 581 ? 1.824 -4.877 39.734 1.00 84.38 581 ARG A N 1
ATOM 4423 C CA . ARG A 1 581 ? 1.835 -3.407 39.571 1.00 84.38 581 ARG A CA 1
ATOM 4424 C C . ARG A 1 581 ? 3.269 -2.911 39.321 1.00 84.38 581 ARG A C 1
ATOM 4426 O O . ARG A 1 581 ? 4.123 -3.181 40.173 1.00 84.38 581 ARG A O 1
ATOM 4433 N N . PRO A 1 582 ? 3.526 -2.132 38.254 1.00 88.31 582 PRO A N 1
ATOM 4434 C CA . PRO A 1 582 ? 4.868 -1.665 37.907 1.00 88.31 582 PRO A CA 1
ATOM 4435 C C . PRO A 1 582 ? 5.516 -0.854 39.026 1.00 88.31 582 PRO A C 1
ATOM 4437 O O . PRO A 1 582 ? 4.936 0.122 39.513 1.00 88.31 582 PRO A O 1
ATOM 4440 N N . GLN A 1 583 ? 6.716 -1.273 39.428 1.00 88.38 583 GLN A N 1
ATOM 4441 C CA . GLN A 1 583 ? 7.513 -0.674 40.499 1.00 88.38 583 GLN A CA 1
ATOM 4442 C C . GLN A 1 583 ? 8.999 -0.713 40.127 1.00 88.38 583 GLN A C 1
ATOM 4444 O O . GLN A 1 583 ? 9.469 -1.671 39.512 1.00 88.38 583 GLN A O 1
ATOM 4449 N N . ASP A 1 584 ? 9.744 0.304 40.552 1.00 85.50 584 ASP A N 1
ATOM 4450 C CA . ASP A 1 584 ? 11.204 0.346 40.492 1.00 85.50 584 ASP A CA 1
ATOM 4451 C C . ASP A 1 584 ? 11.738 0.808 41.850 1.00 85.50 584 ASP A C 1
ATOM 4453 O O . ASP A 1 584 ? 11.831 1.999 42.150 1.00 85.50 584 ASP A O 1
ATOM 4457 N N . VAL A 1 585 ? 12.075 -0.165 42.696 1.00 81.62 585 VAL A N 1
ATOM 4458 C CA . VAL A 1 585 ? 12.552 0.080 44.065 1.00 81.62 585 VAL A CA 1
ATOM 4459 C C . VAL A 1 585 ? 13.897 0.813 44.068 1.00 81.62 585 VAL A C 1
ATOM 4461 O O . VAL A 1 585 ? 14.150 1.609 44.969 1.00 81.62 585 VAL A O 1
ATOM 4464 N N . ALA A 1 586 ? 14.749 0.588 43.060 1.00 75.62 586 ALA A N 1
ATOM 4465 C CA . ALA A 1 586 ? 16.053 1.244 42.962 1.00 75.62 586 ALA A CA 1
ATOM 4466 C C . ALA A 1 586 ? 15.913 2.729 42.596 1.00 75.62 586 ALA A C 1
ATOM 4468 O O . ALA A 1 586 ? 16.683 3.556 43.086 1.00 75.62 586 ALA A O 1
ATOM 4469 N N . ALA A 1 587 ? 14.909 3.064 41.782 1.00 75.75 587 ALA A N 1
ATOM 4470 C CA . ALA A 1 587 ? 14.563 4.438 41.424 1.00 75.75 587 ALA A CA 1
ATOM 4471 C C . ALA A 1 587 ? 13.558 5.103 42.389 1.00 75.75 587 ALA A C 1
ATOM 4473 O O . ALA A 1 587 ? 13.249 6.282 42.222 1.00 75.75 587 ALA A O 1
ATOM 4474 N N . GLY A 1 588 ? 13.042 4.374 43.388 1.00 81.25 588 GLY A N 1
ATOM 4475 C CA . GLY A 1 588 ? 12.046 4.878 44.340 1.00 81.25 588 GLY A CA 1
ATOM 4476 C C . GLY A 1 588 ? 10.667 5.145 43.722 1.00 81.25 588 GLY A C 1
ATOM 4477 O O . GLY A 1 588 ? 10.001 6.101 44.118 1.00 81.25 588 GLY A O 1
ATOM 4478 N N . LEU A 1 589 ? 10.252 4.340 42.735 1.00 85.56 589 LEU A N 1
ATOM 4479 C CA . LEU A 1 589 ? 8.990 4.492 42.005 1.00 85.56 589 LEU A CA 1
ATOM 4480 C C . LEU A 1 589 ? 8.006 3.332 42.284 1.00 85.56 589 LEU A C 1
ATOM 4482 O O . LEU A 1 589 ? 8.422 2.171 42.266 1.00 85.56 589 LEU A O 1
ATOM 4486 N N . PRO A 1 590 ? 6.697 3.611 42.454 1.00 84.38 590 PRO A N 1
ATOM 4487 C CA . PRO A 1 590 ? 6.113 4.941 42.628 1.00 84.38 590 PRO A CA 1
ATOM 4488 C C . PRO A 1 590 ? 6.616 5.604 43.929 1.00 84.38 590 PRO A C 1
ATOM 4490 O O . PRO A 1 590 ? 6.890 4.907 44.905 1.00 84.38 590 PRO A O 1
ATOM 4493 N N . PRO A 1 591 ? 6.750 6.942 43.959 1.00 85.19 591 PRO A N 1
ATOM 4494 C CA . PRO A 1 591 ? 7.190 7.663 45.149 1.00 85.19 591 PRO A CA 1
ATOM 4495 C C . PRO A 1 591 ? 6.169 7.525 46.279 1.00 85.19 591 PRO A C 1
ATOM 4497 O O . PRO A 1 591 ? 4.979 7.321 46.038 1.00 85.19 591 PRO A O 1
ATOM 4500 N N . GLU A 1 592 ? 6.611 7.724 47.521 1.00 81.44 592 GLU A N 1
ATOM 4501 C CA . GLU A 1 592 ? 5.775 7.537 48.716 1.00 81.44 592 GLU A CA 1
ATOM 4502 C C . GLU A 1 592 ? 4.465 8.356 48.682 1.00 81.44 592 GLU A C 1
ATOM 4504 O O . GLU A 1 592 ? 3.432 7.919 49.186 1.00 81.44 592 GLU A O 1
ATOM 4509 N N . SER A 1 593 ? 4.475 9.533 48.051 1.00 80.69 593 SER A N 1
ATOM 4510 C CA . SER A 1 593 ? 3.292 10.382 47.867 1.00 80.69 593 SER A CA 1
ATOM 4511 C C . SER A 1 593 ? 2.207 9.746 46.989 1.00 80.69 593 SER A C 1
ATOM 4513 O O . SER A 1 593 ? 1.026 9.911 47.289 1.00 80.69 593 SER A O 1
ATOM 4515 N N . LEU A 1 594 ? 2.592 9.008 45.942 1.00 82.75 594 LEU A N 1
ATOM 4516 C CA . LEU A 1 594 ? 1.679 8.247 45.082 1.00 82.75 594 LEU A CA 1
ATOM 4517 C C . LEU A 1 594 ? 1.358 6.873 45.674 1.00 82.75 594 LEU A C 1
ATOM 4519 O O . LEU A 1 594 ? 0.230 6.398 45.560 1.00 82.75 594 LEU A O 1
ATOM 4523 N N . ASP A 1 595 ? 2.326 6.228 46.324 1.00 79.00 595 ASP A N 1
ATOM 4524 C CA . ASP A 1 595 ? 2.148 4.883 46.876 1.00 79.00 595 ASP A CA 1
ATOM 4525 C C . ASP A 1 595 ? 1.151 4.852 48.047 1.00 79.00 595 ASP A C 1
ATOM 4527 O O . ASP A 1 595 ? 0.449 3.866 48.250 1.00 79.00 595 ASP A O 1
ATOM 4531 N N . ARG A 1 596 ? 1.007 5.974 48.768 1.00 76.56 596 ARG A N 1
ATOM 4532 C CA . ARG A 1 596 ? -0.020 6.169 49.807 1.00 76.56 596 ARG A CA 1
ATOM 4533 C C . ARG A 1 596 ? -1.447 6.323 49.258 1.00 76.56 596 ARG A C 1
ATOM 4535 O O . ARG A 1 596 ? -2.391 6.311 50.052 1.00 76.56 596 ARG A O 1
ATOM 4542 N N . LEU A 1 597 ? -1.623 6.515 47.949 1.00 73.31 597 LEU A N 1
ATOM 4543 C CA . LEU A 1 597 ? -2.944 6.566 47.319 1.00 73.31 597 LEU A CA 1
ATOM 4544 C C . LEU A 1 597 ? -3.498 5.154 47.111 1.00 73.31 597 LEU A C 1
ATOM 4546 O O . LEU A 1 597 ? -2.763 4.174 47.051 1.00 73.31 597 LEU A O 1
ATOM 4550 N N . HIS A 1 598 ? -4.817 5.043 46.975 1.00 67.25 598 HIS A N 1
ATOM 4551 C CA . HIS A 1 598 ? -5.436 3.781 46.586 1.00 67.25 598 HIS A CA 1
ATOM 4552 C C . HIS A 1 598 ? -5.253 3.553 45.082 1.00 67.25 598 HIS A C 1
ATOM 4554 O O . HIS A 1 598 ? -5.647 4.392 44.276 1.00 67.25 598 HIS A O 1
ATOM 4560 N N . TRP A 1 599 ? -4.704 2.392 44.725 1.00 72.12 599 TRP A N 1
ATOM 4561 C CA . TRP A 1 599 ? -4.515 1.937 43.348 1.00 72.12 599 TRP A CA 1
ATOM 4562 C C . TRP A 1 599 ? -5.647 1.017 42.913 1.00 72.12 599 TRP A C 1
ATOM 4564 O O . TRP A 1 599 ? -6.016 0.128 43.680 1.00 72.12 599 TRP A O 1
ATOM 4574 N N . SER A 1 600 ? -6.165 1.215 41.703 1.00 63.97 600 SER A N 1
ATOM 4575 C CA . SER A 1 600 ? -7.246 0.381 41.157 1.00 63.97 600 SER A CA 1
ATOM 4576 C C . SER A 1 600 ? -6.731 -0.439 39.974 1.00 63.97 600 SER A C 1
ATOM 4578 O O . SER A 1 600 ? -5.971 0.072 39.147 1.00 63.97 600 SER A O 1
ATOM 4580 N N . TRP A 1 601 ? -7.114 -1.715 39.914 1.00 65.06 601 TRP A N 1
ATOM 4581 C CA . TRP A 1 601 ? -6.767 -2.594 38.800 1.00 65.06 601 TRP A CA 1
ATOM 4582 C C . TRP A 1 601 ? -7.652 -2.272 37.594 1.00 65.06 601 TRP A C 1
ATOM 4584 O O . TRP A 1 601 ? -8.873 -2.200 37.706 1.00 65.06 601 TRP A O 1
ATOM 4594 N N . LEU A 1 602 ? -7.038 -2.097 36.432 1.00 64.06 602 LEU A N 1
ATOM 4595 C CA . LEU A 1 602 ? -7.714 -1.885 35.166 1.00 64.06 602 LEU A CA 1
ATOM 4596 C C . LEU A 1 602 ? -7.801 -3.228 34.447 1.00 64.06 602 LEU A C 1
ATOM 4598 O O . LEU A 1 602 ? -6.780 -3.814 34.104 1.00 64.06 602 LEU A O 1
ATOM 4602 N N . HIS A 1 603 ? -9.020 -3.723 34.237 1.00 56.69 603 HIS A N 1
ATOM 4603 C CA . HIS A 1 603 ? -9.275 -4.932 33.459 1.00 56.69 603 HIS A CA 1
ATOM 4604 C C . HIS A 1 603 ? -9.217 -4.581 31.964 1.00 56.69 603 HIS A C 1
ATOM 4606 O O . HIS A 1 603 ? -10.169 -3.984 31.457 1.00 56.69 603 HIS A O 1
ATOM 4612 N N . PRO A 1 604 ? -8.129 -4.895 31.233 1.00 52.34 604 PRO A N 1
ATOM 4613 C CA . PRO A 1 604 ? -8.091 -4.620 29.805 1.00 52.34 604 PRO A CA 1
ATOM 4614 C C . PRO A 1 604 ? -9.148 -5.477 29.088 1.00 52.34 604 PRO A C 1
ATOM 4616 O O . PRO A 1 604 ? -9.359 -6.634 29.474 1.00 52.34 604 PRO A O 1
ATOM 4619 N N . PRO A 1 605 ? -9.808 -4.960 28.036 1.00 42.97 605 PRO A N 1
ATOM 4620 C CA . PRO A 1 605 ? -10.692 -5.775 27.217 1.00 42.97 605 PRO A CA 1
ATOM 4621 C C . PRO A 1 605 ? -9.893 -6.947 26.637 1.00 42.97 605 PRO A C 1
ATOM 4623 O O . PRO A 1 605 ? -8.874 -6.766 25.971 1.00 42.97 605 PRO A O 1
ATOM 4626 N N . VAL A 1 606 ? -10.339 -8.168 26.933 1.00 32.50 606 VAL A N 1
ATOM 4627 C CA . VAL A 1 606 ? -9.709 -9.397 26.444 1.00 32.50 606 VAL A CA 1
ATOM 4628 C C . VAL A 1 606 ? -9.777 -9.399 24.910 1.00 32.50 606 VAL A C 1
ATOM 4630 O O . VAL A 1 606 ? -10.882 -9.289 24.371 1.00 32.50 606 VAL A O 1
ATOM 4633 N N . PRO A 1 607 ? -8.655 -9.572 24.183 1.00 30.50 607 PRO A N 1
ATOM 4634 C CA . PRO A 1 607 ? -8.696 -9.814 22.749 1.00 30.50 607 PRO A CA 1
ATOM 4635 C C . PRO A 1 607 ? -9.609 -11.009 22.474 1.00 30.50 607 PRO A C 1
ATOM 4637 O O . PRO A 1 607 ? -9.450 -12.076 23.073 1.00 30.50 607 PRO A O 1
ATOM 4640 N N . THR A 1 608 ? -10.552 -10.866 21.547 1.00 29.97 608 THR A N 1
ATOM 4641 C CA . THR A 1 608 ? -11.548 -11.891 21.181 1.00 29.97 608 THR A CA 1
ATOM 4642 C C . THR A 1 608 ? -10.930 -13.237 20.766 1.00 29.97 608 THR A C 1
ATOM 4644 O O . THR A 1 608 ? -11.634 -14.240 20.693 1.00 29.97 608 THR A O 1
ATOM 4647 N N . ALA A 1 609 ? -9.609 -13.299 20.582 1.00 29.16 609 ALA A N 1
ATOM 4648 C CA . ALA A 1 609 ? -8.828 -14.511 20.360 1.00 29.16 609 ALA A CA 1
ATOM 4649 C C . ALA A 1 609 ? -8.653 -15.434 21.595 1.00 29.16 609 ALA A C 1
ATOM 4651 O O . ALA A 1 609 ? -8.142 -16.540 21.433 1.00 29.16 609 ALA A O 1
ATOM 4652 N N . ALA A 1 610 ? -9.077 -15.046 22.809 1.00 27.11 610 ALA A N 1
ATOM 4653 C CA . ALA A 1 610 ? -8.900 -15.861 24.027 1.00 27.11 610 ALA A CA 1
ATOM 4654 C C . ALA A 1 610 ? -10.198 -16.403 24.669 1.00 27.11 610 ALA A C 1
ATOM 4656 O O . ALA A 1 610 ? -10.150 -16.986 25.754 1.00 27.11 610 ALA A O 1
ATOM 4657 N N . ARG A 1 611 ? -11.364 -16.294 24.013 1.00 26.44 611 ARG A N 1
ATOM 4658 C CA . ARG A 1 611 ? -12.572 -17.024 24.445 1.00 26.44 611 ARG A CA 1
ATOM 4659 C C . ARG A 1 611 ? -12.545 -18.455 23.900 1.00 26.44 611 ARG A C 1
ATOM 4661 O O . ARG A 1 611 ? -13.069 -18.733 22.826 1.00 26.44 611 ARG A O 1
ATOM 4668 N N . ARG A 1 612 ? -11.991 -19.399 24.667 1.00 26.19 612 ARG A N 1
ATOM 4669 C CA . ARG A 1 612 ? -12.487 -20.785 24.591 1.00 26.19 612 ARG A CA 1
ATOM 4670 C C . ARG A 1 612 ? -13.898 -20.791 25.192 1.00 26.19 612 ARG A C 1
ATOM 4672 O O . ARG A 1 612 ? -14.051 -20.265 26.294 1.00 26.19 612 ARG A O 1
ATOM 4679 N N . PRO A 1 613 ? -14.920 -21.361 24.533 1.00 30.47 613 PRO A N 1
ATOM 4680 C CA . PRO A 1 613 ? -16.201 -21.571 25.193 1.00 30.47 613 PRO A CA 1
ATOM 4681 C C . PRO A 1 613 ? -15.966 -22.445 26.429 1.00 30.47 613 PRO A C 1
ATOM 4683 O O . PRO A 1 613 ? -15.280 -23.468 26.351 1.00 30.47 613 PRO A O 1
ATOM 4686 N N . ALA A 1 614 ? -16.489 -22.013 27.577 1.00 33.00 614 ALA A N 1
ATOM 4687 C CA . ALA A 1 614 ? -16.520 -22.840 28.771 1.00 33.00 614 ALA A CA 1
ATOM 4688 C C . ALA A 1 614 ? -17.261 -24.136 28.419 1.00 33.00 614 ALA A C 1
ATOM 4690 O O . ALA A 1 614 ? -18.425 -24.111 28.022 1.00 33.00 614 ALA A O 1
ATOM 4691 N N . GLY A 1 615 ? -16.558 -25.267 28.501 1.00 31.48 615 GLY A N 1
ATOM 4692 C CA . GLY A 1 615 ? -17.197 -26.572 28.403 1.00 31.48 615 GLY A CA 1
ATOM 4693 C C . GLY A 1 615 ? -18.245 -26.726 29.513 1.00 31.48 615 GLY A C 1
ATOM 4694 O O . GLY A 1 615 ? -18.121 -26.082 30.559 1.00 31.48 615 GLY A O 1
ATOM 4695 N N . PRO A 1 616 ? -19.274 -27.564 29.309 1.00 35.75 616 PRO A N 1
ATOM 4696 C CA . PRO A 1 616 ? -20.284 -27.806 30.332 1.00 35.75 616 PRO A CA 1
ATOM 4697 C C . PRO A 1 616 ? -19.626 -28.302 31.634 1.00 35.75 616 PRO A C 1
ATOM 4699 O O . PRO A 1 616 ? -18.583 -28.964 31.574 1.00 35.75 616 PRO A O 1
ATOM 4702 N N . PRO A 1 617 ? -20.209 -27.993 32.809 1.00 34.84 617 PRO A N 1
ATOM 4703 C CA . PRO A 1 617 ? -19.603 -28.318 34.094 1.00 34.84 617 PRO A CA 1
ATOM 4704 C C . PRO A 1 617 ? -19.344 -29.829 34.219 1.00 34.84 617 PRO A C 1
ATOM 4706 O O . PRO A 1 617 ? -20.159 -30.638 33.756 1.00 34.84 617 PRO A O 1
ATOM 4709 N N . PRO A 1 618 ? -18.225 -30.239 34.842 1.00 33.22 618 PRO A N 1
ATOM 4710 C CA . PRO A 1 618 ? -17.914 -31.648 35.018 1.00 33.22 618 PRO A CA 1
ATOM 4711 C C . PRO A 1 618 ? -18.978 -32.318 35.896 1.00 33.22 618 PRO A C 1
ATOM 4713 O O . PRO A 1 618 ? -19.345 -31.815 36.959 1.00 33.22 618 PRO A O 1
ATOM 4716 N N . ARG A 1 619 ? -19.474 -33.475 35.444 1.00 33.69 619 ARG A N 1
ATOM 4717 C CA . ARG A 1 619 ? -20.367 -34.334 36.234 1.00 33.69 619 ARG A CA 1
ATOM 4718 C C . ARG A 1 619 ? -19.669 -34.797 37.526 1.00 33.69 619 ARG A C 1
ATOM 4720 O O . ARG A 1 619 ? -18.460 -35.029 37.498 1.00 33.69 619 ARG A O 1
ATOM 4727 N N . PRO A 1 620 ? -20.416 -34.990 38.630 1.00 35.75 620 PRO A N 1
ATOM 4728 C CA . PRO A 1 620 ? -19.856 -35.486 39.883 1.00 35.75 620 PRO A CA 1
ATOM 4729 C C . PRO A 1 620 ? -19.229 -36.876 39.696 1.00 35.75 620 PRO A C 1
ATOM 4731 O O . PRO A 1 620 ? -19.797 -37.746 39.034 1.00 35.75 620 PRO A O 1
ATOM 4734 N N . ALA A 1 621 ? -18.037 -37.054 40.268 1.00 34.25 621 ALA A N 1
ATOM 4735 C CA . ALA A 1 621 ? -17.235 -38.264 40.151 1.00 34.25 621 ALA A CA 1
ATOM 4736 C C . ALA A 1 621 ? -17.925 -39.472 40.810 1.00 34.25 621 ALA A C 1
ATOM 4738 O O . ALA A 1 621 ? -18.335 -39.412 41.969 1.00 34.25 621 ALA A O 1
ATOM 4739 N N . LEU A 1 622 ? -18.026 -40.577 40.067 1.00 35.44 622 LEU A N 1
ATOM 4740 C CA . LEU A 1 622 ? -18.396 -41.891 40.597 1.00 35.44 622 LEU A CA 1
ATOM 4741 C C . LEU A 1 622 ? -17.247 -42.468 41.452 1.00 35.44 622 LEU A C 1
ATOM 4743 O O . LEU A 1 622 ? -16.081 -42.172 41.175 1.00 35.44 622 LEU A O 1
ATOM 4747 N N . PRO A 1 623 ? -17.553 -43.289 42.477 1.00 34.78 623 PRO A N 1
ATOM 4748 C CA . PRO A 1 623 ? -16.545 -43.871 43.360 1.00 34.78 623 PRO A CA 1
ATOM 4749 C C . PRO A 1 623 ? -15.688 -44.920 42.623 1.00 34.78 623 PRO A C 1
ATOM 4751 O O . PRO A 1 623 ? -16.129 -45.475 41.612 1.00 34.78 623 PRO A O 1
ATOM 4754 N N . PRO A 1 624 ? -14.459 -45.194 43.100 1.00 33.84 624 PRO A N 1
ATOM 4755 C CA . PRO A 1 624 ? -13.501 -46.019 42.371 1.00 33.84 624 PRO A CA 1
ATOM 4756 C C . PRO A 1 624 ? -13.901 -47.505 42.408 1.00 33.84 624 PRO A C 1
ATOM 4758 O O . PRO A 1 624 ? -14.386 -47.967 43.443 1.00 33.84 624 PRO A O 1
ATOM 4761 N N . PRO A 1 625 ? -13.676 -48.278 41.328 1.00 34.25 625 PRO A N 1
ATOM 4762 C CA . PRO A 1 625 ? -13.870 -49.718 41.362 1.00 34.25 625 PRO A CA 1
ATOM 4763 C C . PRO A 1 625 ? -12.625 -50.429 41.912 1.00 34.25 625 PRO A C 1
ATOM 4765 O O . PRO A 1 625 ? -11.485 -50.054 41.630 1.00 34.25 625 PRO A O 1
ATOM 4768 N N . GLU A 1 626 ? -12.880 -51.467 42.704 1.00 30.98 626 GLU A N 1
ATOM 4769 C CA . GLU A 1 626 ? -11.897 -52.410 43.231 1.00 30.98 626 GLU A CA 1
ATOM 4770 C C . GLU A 1 626 ? -11.190 -53.239 42.142 1.00 30.98 626 GLU A C 1
ATOM 4772 O O . GLU A 1 626 ? -11.571 -53.286 40.973 1.00 30.98 626 GLU A O 1
ATOM 4777 N N . ALA A 1 627 ? -10.109 -53.872 42.590 1.00 31.64 627 ALA A N 1
ATOM 4778 C CA . ALA A 1 627 ? -8.986 -54.433 41.863 1.00 31.64 627 ALA A CA 1
ATOM 4779 C C . ALA A 1 627 ? -9.260 -55.528 40.803 1.00 31.64 627 ALA A C 1
ATOM 4781 O O . ALA A 1 627 ? -9.964 -56.501 41.040 1.00 31.64 627 ALA A O 1
ATOM 4782 N N . ALA A 1 628 ? -8.484 -55.387 39.718 1.00 30.67 628 ALA A N 1
ATOM 4783 C CA . ALA A 1 628 ? -7.631 -56.378 39.042 1.00 30.67 628 ALA A CA 1
ATOM 4784 C C . ALA A 1 628 ? -8.239 -57.610 38.345 1.00 30.67 628 ALA A C 1
ATOM 4786 O O . ALA A 1 628 ? -8.755 -58.503 38.999 1.00 30.67 628 ALA A O 1
ATOM 4787 N N . VAL A 1 629 ? -7.909 -57.758 37.048 1.00 29.42 629 VAL A N 1
ATOM 4788 C CA . VAL A 1 629 ? -7.053 -58.860 36.546 1.00 29.42 629 VAL A CA 1
ATOM 4789 C C . VAL A 1 629 ? -6.156 -58.345 35.402 1.00 29.42 629 VAL A C 1
ATOM 4791 O O . VAL A 1 629 ? -6.613 -57.684 34.475 1.00 29.42 629 VAL A O 1
ATOM 4794 N N . THR A 1 630 ? -4.863 -58.651 35.505 1.00 30.81 630 THR A N 1
ATOM 4795 C CA . THR A 1 630 ? -3.731 -58.358 34.608 1.00 30.81 630 THR A CA 1
ATOM 4796 C C . THR A 1 630 ? -3.510 -59.441 33.546 1.00 30.81 630 THR A C 1
ATOM 4798 O O . THR A 1 630 ? -3.558 -60.616 33.891 1.00 30.81 630 THR A O 1
ATOM 4801 N N . VAL A 1 631 ? -3.111 -59.059 32.318 1.00 29.44 631 VAL A N 1
ATOM 4802 C CA . VAL A 1 631 ? -2.263 -59.857 31.389 1.00 29.44 631 VAL A CA 1
ATOM 4803 C C . VAL A 1 631 ? -1.389 -58.885 30.539 1.00 29.44 631 VAL A C 1
ATOM 4805 O O . VAL A 1 631 ? -1.871 -57.795 30.232 1.00 29.44 631 VAL A O 1
ATOM 4808 N N . PRO A 1 632 ? -0.108 -59.196 30.213 1.00 34.12 632 PRO A N 1
ATOM 4809 C CA . PRO A 1 632 ? 0.971 -58.200 30.089 1.00 34.12 632 PRO A CA 1
ATOM 4810 C C . PRO A 1 632 ? 1.368 -57.753 28.663 1.00 34.12 632 PRO A C 1
ATOM 4812 O O . PRO A 1 632 ? 1.178 -58.461 27.677 1.00 34.12 632 PRO A O 1
ATOM 4815 N N . HIS A 1 633 ? 2.006 -56.575 28.598 1.00 34.75 633 HIS A N 1
ATOM 4816 C CA . HIS A 1 633 ? 2.611 -55.948 27.414 1.00 34.75 633 HIS A CA 1
ATOM 4817 C C . HIS A 1 633 ? 3.940 -56.595 26.975 1.00 34.75 633 HIS A C 1
ATOM 4819 O O . HIS A 1 633 ? 4.764 -56.967 27.808 1.00 34.75 633 HIS A O 1
ATOM 4825 N N . SER A 1 634 ? 4.175 -56.635 25.656 1.00 34.03 634 SER A N 1
ATOM 4826 C CA . SER A 1 634 ? 5.482 -56.909 25.027 1.00 34.03 634 SER A CA 1
ATOM 4827 C C . SER A 1 634 ? 6.197 -55.602 24.609 1.00 34.03 634 SER A C 1
ATOM 4829 O O . SER A 1 634 ? 5.509 -54.623 24.311 1.00 34.03 634 SER A O 1
ATOM 4831 N N . PRO A 1 635 ? 7.548 -55.561 24.600 1.00 42.62 635 PRO A N 1
ATOM 4832 C CA . PRO A 1 635 ? 8.355 -54.333 24.531 1.00 42.62 635 PRO A CA 1
ATOM 4833 C C . PRO A 1 635 ? 8.661 -53.854 23.091 1.00 42.62 635 PRO A C 1
ATOM 4835 O O . PRO A 1 635 ? 8.486 -54.623 22.143 1.00 42.62 635 PRO A O 1
ATOM 4838 N N . PRO A 1 636 ? 9.140 -52.603 22.905 1.00 43.41 636 PRO A N 1
ATOM 4839 C CA . PRO A 1 636 ? 9.420 -52.033 21.585 1.00 43.41 636 PRO A CA 1
ATOM 4840 C C . PRO A 1 636 ? 10.764 -52.531 21.011 1.00 43.41 636 PRO A C 1
ATOM 4842 O O . PRO A 1 636 ? 11.687 -52.809 21.782 1.00 43.41 636 PRO A O 1
ATOM 4845 N N . PRO A 1 637 ? 10.920 -52.625 19.675 1.00 37.72 637 PRO A N 1
ATOM 4846 C CA . PRO A 1 637 ? 12.183 -53.035 19.069 1.00 37.72 637 PRO A CA 1
ATOM 4847 C C . PRO A 1 637 ? 13.205 -51.877 18.973 1.00 37.72 637 PRO A C 1
ATOM 4849 O O . PRO A 1 637 ? 12.811 -50.710 18.914 1.00 37.72 637 PRO A O 1
ATOM 4852 N N . PRO A 1 638 ? 14.518 -52.192 18.948 1.00 37.44 638 PRO A N 1
ATOM 4853 C CA . PRO A 1 638 ? 15.608 -51.224 19.059 1.00 37.44 638 PRO A CA 1
ATOM 4854 C C . PRO A 1 638 ? 16.114 -50.680 17.711 1.00 37.44 638 PRO A C 1
ATOM 4856 O O . PRO A 1 638 ? 16.034 -51.332 16.672 1.00 37.44 638 PRO A O 1
ATOM 4859 N N . SER A 1 639 ? 16.722 -49.497 17.775 1.00 45.31 639 SER A N 1
ATOM 4860 C CA . SER A 1 639 ? 17.466 -48.817 16.708 1.00 45.31 639 SER A CA 1
ATOM 4861 C C . SER A 1 639 ? 18.842 -49.458 16.449 1.00 45.31 639 SER A C 1
ATOM 4863 O O . SER A 1 639 ? 19.573 -49.709 17.406 1.00 45.31 639 SER A O 1
ATOM 4865 N N . ALA A 1 640 ? 19.246 -49.638 15.180 1.00 33.06 640 ALA A N 1
ATOM 4866 C CA . ALA A 1 640 ? 20.640 -49.872 14.743 1.00 33.06 640 ALA A CA 1
ATOM 4867 C C . ALA A 1 640 ? 20.800 -49.597 13.210 1.00 33.06 640 ALA A C 1
ATOM 4869 O O . ALA A 1 640 ? 19.787 -49.371 12.553 1.00 33.06 640 ALA A O 1
ATOM 4870 N N . PRO A 1 641 ? 22.012 -49.599 12.603 1.00 42.06 641 PRO A N 1
ATOM 4871 C CA . PRO A 1 641 ? 22.832 -48.419 12.296 1.00 42.06 641 PRO A CA 1
ATOM 4872 C C . PRO A 1 641 ? 23.124 -48.211 10.781 1.00 42.06 641 PRO A C 1
ATOM 4874 O O . PRO A 1 641 ? 22.613 -48.916 9.918 1.00 42.06 641 PRO A O 1
ATOM 4877 N N . ALA A 1 642 ? 23.959 -47.207 10.477 1.00 44.47 642 ALA A N 1
ATOM 4878 C CA . ALA A 1 642 ? 24.363 -46.726 9.150 1.00 44.47 642 ALA A CA 1
ATOM 4879 C C . ALA A 1 642 ? 24.995 -47.774 8.199 1.00 44.47 642 ALA A C 1
ATOM 4881 O O . ALA A 1 642 ? 25.814 -48.592 8.616 1.00 44.47 642 ALA A O 1
ATOM 4882 N N . GLY A 1 643 ? 24.697 -47.655 6.894 1.00 32.00 643 GLY A N 1
ATOM 4883 C CA . GLY A 1 643 ? 25.314 -48.404 5.790 1.00 32.00 643 GLY A CA 1
ATOM 4884 C C . GLY A 1 643 ? 25.106 -47.720 4.423 1.00 32.00 643 GLY A C 1
ATOM 4885 O O . GLY A 1 643 ? 24.063 -47.129 4.177 1.00 32.00 643 GLY A O 1
ATOM 4886 N N . ALA A 1 644 ? 26.144 -47.769 3.585 1.00 35.03 644 ALA A N 1
ATOM 4887 C CA . ALA A 1 644 ? 26.419 -47.049 2.328 1.00 35.03 644 ALA A CA 1
ATOM 4888 C C . ALA A 1 644 ? 25.458 -47.347 1.125 1.00 35.03 644 ALA A C 1
ATOM 4890 O O . ALA A 1 644 ? 24.576 -48.194 1.249 1.00 35.03 644 ALA A O 1
ATOM 4891 N N . PRO A 1 645 ? 25.591 -46.652 -0.037 1.00 44.00 645 PRO A N 1
ATOM 4892 C CA . PRO A 1 645 ? 24.482 -46.316 -0.940 1.00 44.00 645 PRO A CA 1
ATOM 4893 C C . PRO A 1 645 ? 24.167 -47.361 -2.027 1.00 44.00 645 PRO A C 1
ATOM 4895 O O . PRO A 1 645 ? 25.048 -48.062 -2.522 1.00 44.00 645 PRO A O 1
ATOM 4898 N N . LEU A 1 646 ? 22.897 -47.390 -2.450 1.00 37.78 646 LEU A N 1
ATOM 4899 C CA . LEU A 1 646 ? 22.357 -48.189 -3.561 1.00 37.78 646 LEU A CA 1
ATOM 4900 C C . LEU A 1 646 ? 22.086 -47.311 -4.811 1.00 37.78 646 LEU A C 1
ATOM 4902 O O . LEU A 1 646 ? 21.877 -46.106 -4.669 1.00 37.78 646 LEU A O 1
ATOM 4906 N N . PRO A 1 647 ? 22.122 -47.888 -6.033 1.00 39.22 647 PRO A N 1
ATOM 4907 C CA . PRO A 1 647 ? 22.189 -47.163 -7.310 1.00 39.22 647 PRO A CA 1
ATOM 4908 C C . PRO A 1 647 ? 20.848 -46.527 -7.734 1.00 39.22 647 PRO A C 1
ATOM 4910 O O . PRO A 1 647 ? 19.797 -46.921 -7.223 1.00 39.22 647 PRO A O 1
ATOM 4913 N N . PRO A 1 648 ? 20.850 -45.569 -8.687 1.00 41.16 648 PRO A N 1
ATOM 4914 C CA . PRO A 1 648 ? 19.631 -44.876 -9.096 1.00 41.16 648 PRO A CA 1
ATOM 4915 C C . PRO A 1 648 ? 18.665 -45.809 -9.853 1.00 41.16 648 PRO A C 1
ATOM 4917 O O . PRO A 1 648 ? 19.104 -46.572 -10.721 1.00 41.16 648 PRO A O 1
ATOM 4920 N N . PRO A 1 649 ? 17.347 -45.743 -9.581 1.00 40.84 649 PRO A N 1
ATOM 4921 C CA . PRO A 1 649 ? 16.361 -46.522 -10.312 1.00 40.84 649 PRO A CA 1
ATOM 4922 C C . PRO A 1 649 ? 16.116 -45.946 -11.713 1.00 40.84 649 PRO A C 1
ATOM 4924 O O . PRO A 1 649 ? 15.962 -44.745 -11.924 1.00 40.84 649 PRO A O 1
ATOM 4927 N N . THR A 1 650 ? 16.072 -46.857 -12.678 1.00 32.56 650 THR A N 1
ATOM 4928 C CA . THR A 1 650 ? 15.781 -46.644 -14.095 1.00 32.56 650 THR A CA 1
ATOM 4929 C C . THR A 1 650 ? 14.291 -46.348 -14.284 1.00 32.56 650 THR A C 1
ATOM 4931 O O . THR A 1 650 ? 13.446 -47.153 -13.895 1.00 32.56 650 THR A O 1
ATOM 4934 N N . VAL A 1 651 ? 13.950 -45.224 -14.917 1.00 32.44 651 VAL A N 1
ATOM 4935 C CA . VAL A 1 651 ? 12.568 -44.910 -15.313 1.00 32.44 651 VAL A CA 1
ATOM 4936 C C . VAL A 1 651 ? 12.249 -45.630 -16.624 1.00 32.44 651 VAL A C 1
ATOM 4938 O O . VAL A 1 651 ? 12.887 -45.393 -17.649 1.00 32.44 651 VAL A O 1
ATOM 4941 N N . ARG A 1 652 ? 11.255 -46.525 -16.592 1.00 30.52 652 ARG A N 1
ATOM 4942 C CA . ARG A 1 652 ? 10.631 -47.109 -17.787 1.00 30.52 652 ARG A CA 1
ATOM 4943 C C . ARG A 1 652 ? 9.612 -46.117 -18.349 1.00 30.52 652 ARG A C 1
ATOM 4945 O O . ARG A 1 652 ? 8.647 -45.782 -17.671 1.00 30.52 652 ARG A O 1
ATOM 4952 N N . ILE A 1 653 ? 9.826 -45.679 -19.586 1.00 33.84 653 ILE A N 1
ATOM 4953 C CA . ILE A 1 653 ? 8.874 -44.878 -20.362 1.00 33.84 653 ILE A CA 1
ATOM 4954 C C . ILE A 1 653 ? 7.832 -45.833 -20.956 1.00 33.84 653 ILE A C 1
ATOM 4956 O O . ILE A 1 653 ? 8.177 -46.707 -21.749 1.00 33.84 653 ILE A O 1
ATOM 4960 N N . GLY A 1 654 ? 6.570 -45.678 -20.551 1.00 29.19 654 GLY A N 1
ATOM 4961 C CA . GLY A 1 654 ? 5.417 -46.253 -21.241 1.00 29.19 654 GLY A CA 1
ATOM 4962 C C . GLY A 1 654 ? 4.975 -45.321 -22.369 1.00 29.19 654 GLY A C 1
ATOM 4963 O O . GLY A 1 654 ? 4.741 -44.137 -22.140 1.00 29.19 654 GLY A O 1
ATOM 4964 N N . THR A 1 655 ? 4.904 -45.847 -23.586 1.00 32.78 655 THR A N 1
ATOM 4965 C CA . THR A 1 655 ? 4.347 -45.194 -24.780 1.00 32.78 655 THR A CA 1
ATOM 4966 C C . THR A 1 655 ? 2.812 -45.194 -24.755 1.00 32.78 655 THR A C 1
ATOM 4968 O O . THR A 1 655 ? 2.239 -46.197 -24.328 1.00 32.78 655 THR A O 1
ATOM 4971 N N . PRO A 1 656 ? 2.137 -44.137 -25.247 1.00 38.72 656 PRO A N 1
ATOM 4972 C CA . PRO A 1 656 ? 0.691 -44.138 -25.462 1.00 38.72 656 PRO A CA 1
ATOM 4973 C C . PRO A 1 656 ? 0.304 -44.796 -26.800 1.00 38.72 656 PRO A C 1
ATOM 4975 O O . PRO A 1 656 ? 1.013 -44.659 -27.799 1.00 38.72 656 PRO A O 1
ATOM 4978 N N . ASP A 1 657 ? -0.836 -45.489 -26.799 1.00 32.03 657 ASP A N 1
ATOM 4979 C CA . ASP A 1 657 ? -1.473 -46.118 -27.960 1.00 32.03 657 ASP A CA 1
ATOM 4980 C C . ASP A 1 657 ? -1.969 -45.087 -28.995 1.00 32.03 657 ASP A C 1
ATOM 4982 O O . ASP A 1 657 ? -2.589 -44.079 -28.654 1.00 32.03 657 ASP A O 1
ATOM 4986 N N . LEU A 1 658 ? -1.755 -45.392 -30.279 1.00 34.12 658 LEU A N 1
ATOM 4987 C CA . LEU A 1 658 ? -2.362 -44.738 -31.446 1.00 34.12 658 LEU A CA 1
ATOM 4988 C C . LEU A 1 658 ? -3.195 -45.775 -32.229 1.00 34.12 658 LEU A C 1
ATOM 4990 O O . LEU A 1 658 ? -2.740 -46.912 -32.373 1.00 34.12 658 LEU A O 1
ATOM 4994 N N . PRO A 1 659 ? -4.362 -45.415 -32.800 1.00 35.84 659 PRO A N 1
ATOM 4995 C CA . PRO A 1 659 ? -5.088 -46.278 -33.732 1.00 35.84 659 PRO A CA 1
ATOM 4996 C C . PRO A 1 659 ? -4.537 -46.163 -35.177 1.00 35.84 659 PRO A C 1
ATOM 4998 O O . PRO A 1 659 ? -3.835 -45.201 -35.498 1.00 35.84 659 PRO A O 1
ATOM 5001 N N . PRO A 1 660 ? -4.809 -47.149 -36.059 1.00 40.75 660 PRO A N 1
ATOM 5002 C CA . PRO A 1 660 ? -3.934 -47.481 -37.187 1.00 40.75 660 PRO A CA 1
ATOM 5003 C C . PRO A 1 660 ? -4.301 -46.760 -38.497 1.00 40.75 660 PRO A C 1
ATOM 5005 O O . PRO A 1 660 ? -5.466 -46.414 -38.697 1.00 40.75 660 PRO A O 1
ATOM 5008 N N . PRO A 1 661 ? -3.365 -46.652 -39.462 1.00 38.44 661 PRO A N 1
ATOM 5009 C CA . PRO A 1 661 ? -3.700 -46.396 -40.856 1.00 38.44 661 PRO A CA 1
ATOM 5010 C C . PRO A 1 661 ? -3.665 -47.693 -41.685 1.00 38.44 661 PRO A C 1
ATOM 5012 O O . PRO A 1 661 ? -2.699 -48.457 -41.646 1.00 38.44 661 PRO A O 1
ATOM 5015 N N . PHE A 1 662 ? -4.704 -47.917 -42.492 1.00 31.00 662 PHE A N 1
ATOM 5016 C CA . PHE A 1 662 ? -4.636 -48.810 -43.652 1.00 31.00 662 PHE A CA 1
ATOM 5017 C C . PHE A 1 662 ? -4.069 -48.041 -44.853 1.00 31.00 662 PHE A C 1
ATOM 5019 O O . PHE A 1 662 ? -4.413 -46.883 -45.077 1.00 31.00 662 PHE A O 1
ATOM 5026 N N . GLY A 1 663 ? -3.144 -48.680 -45.573 1.00 29.31 663 GLY A N 1
ATOM 5027 C CA . GLY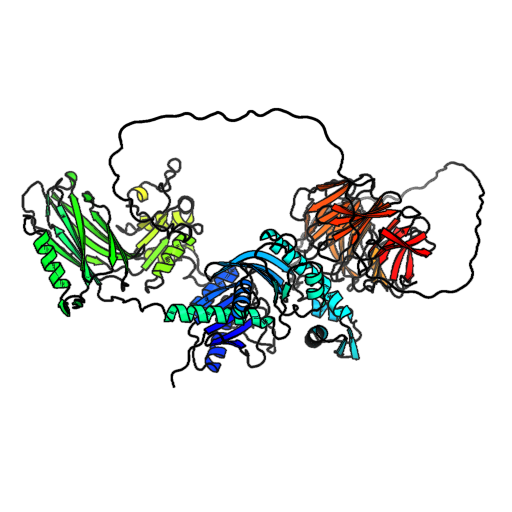 A 1 663 ? -2.240 -48.033 -46.523 1.00 29.31 663 GLY A CA 1
ATOM 5028 C C . GLY A 1 663 ? -2.669 -48.001 -47.989 1.00 29.31 663 GLY A C 1
ATOM 5029 O O . GLY A 1 663 ? -3.759 -48.422 -48.351 1.00 29.31 663 GLY A O 1
ATOM 5030 N N . ALA A 1 664 ? -1.734 -47.549 -48.827 1.00 30.02 664 ALA A N 1
ATOM 5031 C CA . ALA A 1 664 ? -1.479 -48.004 -50.195 1.00 30.02 664 ALA A CA 1
ATOM 5032 C C . ALA A 1 664 ? -0.142 -47.408 -50.680 1.00 30.02 664 ALA A C 1
ATOM 5034 O O . ALA A 1 664 ? 0.350 -46.423 -50.138 1.00 30.02 664 ALA A O 1
ATOM 5035 N N . ALA A 1 665 ? 0.462 -48.081 -51.654 1.00 30.77 665 ALA A N 1
ATOM 5036 C CA . ALA A 1 665 ? 1.886 -48.100 -51.957 1.00 30.77 665 ALA A CA 1
ATOM 5037 C C . ALA A 1 665 ? 2.334 -47.186 -53.115 1.00 30.77 665 ALA A C 1
ATOM 5039 O O . ALA A 1 665 ? 1.529 -46.791 -53.954 1.00 30.77 665 ALA A O 1
ATOM 5040 N N . GLY A 1 666 ? 3.663 -47.031 -53.213 1.00 28.16 666 GLY A N 1
ATOM 5041 C CA . GLY A 1 666 ? 4.425 -46.713 -54.431 1.00 28.16 666 GLY A CA 1
ATOM 5042 C C . GLY A 1 666 ? 4.805 -45.236 -54.577 1.00 28.16 666 GLY A C 1
ATOM 5043 O O . GLY A 1 666 ? 4.000 -44.364 -54.305 1.00 28.16 666 GLY A O 1
ATOM 5044 N N . ASP A 1 667 ? 5.989 -44.841 -55.036 1.00 29.17 667 ASP A N 1
ATOM 5045 C CA . ASP A 1 667 ? 7.175 -45.550 -55.512 1.00 29.17 667 ASP A CA 1
ATOM 5046 C C . ASP A 1 667 ? 8.303 -44.489 -55.672 1.00 29.17 667 ASP A C 1
ATOM 5048 O O . ASP A 1 667 ? 8.027 -43.308 -55.878 1.00 29.17 667 ASP A O 1
ATOM 5052 N N . ARG A 1 668 ? 9.555 -44.962 -55.669 1.00 29.12 668 ARG A N 1
ATOM 5053 C CA . ARG A 1 668 ? 10.796 -44.380 -56.241 1.00 29.12 668 ARG A CA 1
ATOM 5054 C C . ARG A 1 668 ? 11.639 -43.312 -55.515 1.00 29.12 668 ARG A C 1
ATOM 5056 O O . ARG A 1 668 ? 11.320 -42.136 -55.408 1.00 29.12 668 ARG A O 1
ATOM 5063 N N . SER A 1 669 ? 12.876 -43.780 -55.303 1.00 27.17 669 SER A N 1
ATOM 5064 C CA . SER A 1 669 ? 14.178 -43.160 -55.618 1.00 27.17 669 SER A CA 1
ATOM 5065 C C . SER A 1 669 ? 14.825 -42.182 -54.630 1.00 27.17 669 SER A C 1
ATOM 5067 O O . SER A 1 669 ? 14.576 -40.985 -54.623 1.00 27.17 669 SER A O 1
ATOM 5069 N N . ALA A 1 670 ? 15.792 -42.738 -53.895 1.00 26.91 670 ALA A N 1
ATOM 5070 C CA . ALA A 1 670 ? 17.043 -42.105 -53.458 1.00 26.91 670 ALA A CA 1
ATOM 5071 C C . ALA A 1 670 ? 18.052 -42.034 -54.656 1.00 26.91 670 ALA A C 1
ATOM 5073 O O . ALA A 1 670 ? 17.636 -42.415 -55.756 1.00 26.91 670 ALA A O 1
ATOM 5074 N N . PRO A 1 671 ? 19.369 -41.709 -54.515 1.00 48.78 671 PRO A N 1
ATOM 5075 C CA . PRO A 1 671 ? 20.141 -41.369 -53.300 1.00 48.78 671 PRO A CA 1
ATOM 5076 C C . PRO A 1 671 ? 21.307 -40.334 -53.460 1.00 48.78 671 PRO A C 1
ATOM 5078 O O . PRO A 1 671 ? 21.641 -39.910 -54.559 1.00 48.78 671 PRO A O 1
ATOM 5081 N N . SER A 1 672 ? 22.042 -40.130 -52.343 1.00 30.62 672 SER A N 1
ATOM 5082 C CA . SER A 1 672 ? 23.526 -39.975 -52.251 1.00 30.62 672 SER A CA 1
ATOM 5083 C C . SER A 1 672 ? 24.125 -38.590 -52.584 1.00 30.62 672 SER A C 1
ATOM 5085 O O . SER A 1 672 ? 23.574 -37.879 -53.405 1.00 30.62 672 SER A O 1
ATOM 5087 N N . ALA A 1 673 ? 25.244 -38.082 -52.039 1.00 29.55 673 ALA A N 1
ATOM 5088 C CA . ALA A 1 673 ? 26.449 -38.629 -51.384 1.00 29.55 673 ALA A CA 1
ATOM 5089 C C . ALA A 1 673 ? 27.125 -37.484 -50.561 1.00 29.55 673 ALA A C 1
ATOM 5091 O O . ALA A 1 673 ? 26.979 -36.323 -50.925 1.00 29.55 673 ALA A O 1
ATOM 5092 N N . ALA A 1 674 ? 27.701 -37.680 -49.367 1.00 27.80 674 ALA A N 1
ATOM 5093 C CA . ALA A 1 674 ? 29.078 -38.106 -49.028 1.00 27.80 674 ALA A CA 1
ATOM 5094 C C . ALA A 1 674 ? 30.260 -37.188 -49.457 1.00 27.80 674 ALA A C 1
ATOM 5096 O O . ALA A 1 674 ? 30.431 -36.891 -50.632 1.00 27.80 674 ALA A O 1
ATOM 5097 N N . GLY A 1 675 ? 31.169 -36.902 -48.501 1.00 26.66 675 GLY A N 1
ATOM 5098 C CA . GLY A 1 675 ? 32.591 -36.544 -48.724 1.00 26.66 675 GLY A CA 1
ATOM 5099 C C . GLY A 1 675 ? 32.981 -35.112 -48.305 1.00 26.66 675 GLY A C 1
ATOM 5100 O O . GLY A 1 675 ? 32.640 -34.165 -48.987 1.00 26.66 675 GLY A O 1
ATOM 5101 N N . ALA A 1 676 ? 33.566 -34.838 -47.132 1.00 28.72 676 ALA A N 1
ATOM 5102 C CA . ALA A 1 676 ? 34.934 -35.110 -46.658 1.00 28.72 676 ALA A CA 1
ATOM 5103 C C . ALA A 1 676 ? 36.058 -34.179 -47.201 1.00 28.72 676 ALA A C 1
ATOM 5105 O O . ALA A 1 676 ? 36.352 -34.184 -48.388 1.00 28.72 676 ALA A O 1
ATOM 5106 N N . ARG A 1 677 ? 36.807 -33.591 -46.238 1.00 30.89 677 ARG A N 1
ATOM 5107 C CA . ARG A 1 677 ? 38.270 -33.288 -46.191 1.00 30.89 677 ARG A CA 1
ATOM 5108 C C . ARG A 1 677 ? 38.823 -31.873 -46.502 1.00 30.89 677 ARG A C 1
ATOM 5110 O O . ARG A 1 677 ? 38.889 -31.482 -47.653 1.00 30.89 677 ARG A O 1
ATOM 5117 N N . ARG A 1 678 ? 39.585 -31.388 -45.485 1.00 30.75 678 ARG A N 1
ATOM 5118 C CA . ARG A 1 678 ? 40.982 -30.832 -45.507 1.00 30.75 678 ARG A CA 1
ATOM 5119 C C . ARG A 1 678 ? 41.162 -29.435 -46.149 1.00 30.75 678 ARG A C 1
ATOM 5121 O O . ARG A 1 678 ? 40.450 -29.111 -47.069 1.00 30.75 678 ARG A O 1
ATOM 5128 N N . LYS A 1 679 ? 42.125 -28.557 -45.814 1.00 28.86 679 LYS A N 1
ATOM 5129 C CA . LYS A 1 679 ? 43.402 -28.524 -45.047 1.00 28.86 679 LYS A CA 1
ATOM 5130 C C . LYS A 1 679 ? 43.786 -27.011 -44.941 1.00 28.86 679 LYS A C 1
ATOM 5132 O O . LYS A 1 679 ? 43.567 -26.302 -45.906 1.00 28.86 679 LYS A O 1
ATOM 5137 N N . LYS A 1 680 ? 44.234 -26.483 -43.788 1.00 28.38 680 LYS A N 1
ATOM 5138 C CA . LYS A 1 680 ? 45.643 -26.230 -43.358 1.00 28.38 680 LYS A CA 1
ATOM 5139 C C . LYS A 1 680 ? 46.408 -25.070 -44.044 1.00 28.38 680 LYS A C 1
ATOM 5141 O O . LYS A 1 680 ? 46.476 -25.077 -45.265 1.00 28.38 680 LYS A O 1
ATOM 5146 N N . ARG A 1 681 ? 47.195 -24.353 -43.198 1.00 32.59 681 ARG A N 1
ATOM 5147 C CA . ARG A 1 681 ? 48.530 -23.689 -43.391 1.00 32.59 681 ARG A CA 1
ATOM 5148 C C . ARG A 1 681 ? 48.530 -22.163 -43.628 1.00 32.59 681 ARG A C 1
ATOM 5150 O O . ARG A 1 681 ? 47.620 -21.701 -44.285 1.00 32.59 681 ARG A O 1
ATOM 5157 N N . HIS A 1 682 ? 49.487 -21.327 -43.179 1.00 27.25 682 HIS A N 1
ATOM 5158 C CA . HIS A 1 682 ? 50.837 -21.413 -42.552 1.00 27.25 682 HIS A CA 1
ATOM 5159 C C . HIS A 1 682 ? 51.126 -20.051 -41.824 1.00 27.25 682 HIS A C 1
ATOM 5161 O O . HIS A 1 682 ? 50.517 -19.066 -42.214 1.00 27.25 682 HIS A O 1
ATOM 5167 N N . LEU A 1 683 ? 51.831 -19.994 -40.667 1.00 24.80 683 LEU A N 1
ATOM 5168 C CA . LEU A 1 683 ? 53.255 -19.567 -40.442 1.00 24.80 683 LEU A CA 1
ATOM 5169 C C . LEU A 1 683 ? 53.574 -18.105 -40.893 1.00 24.80 683 LEU A C 1
ATOM 5171 O O . LEU A 1 683 ? 53.153 -17.750 -41.978 1.00 24.80 683 LEU A O 1
ATOM 5175 N N . ALA A 1 684 ? 54.344 -17.209 -40.245 1.00 25.86 684 ALA A N 1
ATOM 5176 C CA . ALA A 1 684 ? 55.462 -17.275 -39.283 1.00 25.86 684 ALA A CA 1
ATOM 5177 C C . ALA A 1 684 ? 55.882 -15.815 -38.874 1.00 25.86 684 ALA A C 1
ATOM 5179 O O . ALA A 1 684 ? 55.787 -14.934 -39.718 1.00 25.86 684 ALA A O 1
ATOM 5180 N N . LEU A 1 685 ? 56.225 -15.518 -37.603 1.00 23.97 685 LEU A N 1
ATOM 5181 C CA . LEU A 1 685 ? 57.576 -15.234 -37.019 1.00 23.97 685 LEU A CA 1
ATOM 5182 C C . LEU A 1 685 ? 58.101 -13.761 -36.920 1.00 23.97 685 LEU A C 1
ATOM 5184 O O . LEU A 1 685 ? 58.314 -13.120 -37.937 1.00 23.97 685 LEU A O 1
ATOM 5188 N N . LEU A 1 686 ? 58.470 -13.392 -35.664 1.00 24.45 686 LEU A N 1
ATOM 5189 C CA . LEU A 1 686 ? 59.690 -12.683 -35.145 1.00 24.45 686 LEU A CA 1
ATOM 5190 C C . LEU A 1 686 ? 60.004 -11.221 -35.578 1.00 24.45 686 LEU A C 1
ATOM 5192 O O . LEU A 1 686 ? 59.742 -10.857 -36.709 1.00 24.45 686 LEU A O 1
ATOM 5196 N N . ALA A 1 687 ? 60.685 -10.333 -34.826 1.00 24.98 687 ALA A N 1
ATOM 5197 C CA . ALA A 1 687 ? 61.200 -10.225 -33.443 1.00 24.98 687 ALA A CA 1
ATOM 5198 C C . ALA A 1 687 ? 61.922 -8.855 -33.248 1.00 24.98 687 ALA A C 1
ATOM 5200 O O . ALA A 1 687 ? 62.431 -8.318 -34.225 1.00 24.98 687 ALA A O 1
ATOM 5201 N N . ALA A 1 688 ? 62.072 -8.431 -31.973 1.00 24.44 688 ALA A N 1
ATOM 5202 C CA . ALA A 1 688 ? 63.170 -7.624 -31.370 1.00 24.44 688 ALA A CA 1
ATOM 5203 C C . ALA A 1 688 ? 63.347 -6.137 -31.788 1.00 24.44 688 ALA A C 1
ATOM 5205 O O . ALA A 1 688 ? 63.078 -5.778 -32.919 1.00 24.44 688 ALA A O 1
ATOM 5206 N N . ALA A 1 689 ? 63.891 -5.191 -31.005 1.00 25.39 689 ALA A N 1
ATOM 5207 C CA . ALA A 1 689 ? 64.152 -4.960 -29.574 1.00 25.39 689 ALA A CA 1
ATOM 5208 C C . ALA A 1 689 ? 64.794 -3.542 -29.432 1.00 25.39 689 ALA A C 1
ATOM 5210 O O . ALA A 1 689 ? 65.546 -3.137 -30.307 1.00 25.39 689 ALA A O 1
ATOM 5211 N N . ALA A 1 690 ? 64.560 -2.880 -28.287 1.00 25.55 690 ALA A N 1
ATOM 5212 C CA . ALA A 1 690 ? 65.471 -2.008 -27.505 1.00 25.55 690 ALA A CA 1
ATOM 5213 C C . ALA A 1 690 ? 65.934 -0.576 -27.940 1.00 25.55 690 ALA A C 1
ATOM 5215 O O . ALA A 1 690 ? 66.627 -0.384 -28.929 1.00 25.55 690 ALA A O 1
ATOM 5216 N N . ALA A 1 691 ? 65.708 0.347 -26.978 1.00 26.33 691 ALA A N 1
ATOM 5217 C CA . ALA A 1 691 ? 66.631 1.316 -26.330 1.00 26.33 691 ALA A CA 1
ATOM 5218 C C . ALA A 1 691 ? 66.809 2.791 -26.810 1.00 26.33 691 ALA A C 1
ATOM 5220 O O . ALA A 1 691 ? 67.459 3.069 -27.806 1.00 26.33 691 ALA A O 1
ATOM 5221 N N . LEU A 1 692 ? 66.314 3.701 -25.941 1.00 26.09 692 LEU A N 1
ATOM 5222 C CA . LEU A 1 692 ? 66.932 4.870 -25.251 1.00 26.09 692 LEU A CA 1
ATOM 5223 C C . LEU A 1 692 ? 67.726 5.966 -26.020 1.00 26.09 692 LEU A C 1
ATOM 5225 O O . LEU A 1 692 ? 68.689 5.648 -26.701 1.00 26.09 692 LEU A O 1
ATOM 5229 N N . VAL A 1 693 ? 67.436 7.258 -25.735 1.00 25.89 693 VAL A N 1
ATOM 5230 C CA . VAL A 1 693 ? 68.364 8.335 -25.257 1.00 25.89 693 VAL A CA 1
ATOM 5231 C C . VAL A 1 693 ? 67.618 9.681 -25.028 1.00 25.89 693 VAL A C 1
ATOM 5233 O O . VAL A 1 693 ? 66.564 9.934 -25.599 1.00 25.89 693 VAL A O 1
ATOM 5236 N N . ILE A 1 694 ? 68.181 10.480 -24.111 1.00 28.78 694 ILE A N 1
ATOM 5237 C CA . ILE A 1 694 ? 67.732 11.674 -23.357 1.00 28.78 694 ILE A CA 1
ATOM 5238 C C . ILE A 1 694 ? 68.027 13.021 -24.076 1.00 28.78 694 ILE A C 1
ATOM 5240 O O . ILE A 1 694 ? 68.864 13.044 -24.972 1.00 28.78 694 ILE A O 1
ATOM 5244 N N . VAL A 1 695 ? 67.415 14.123 -23.578 1.00 26.88 695 VAL A N 1
ATOM 5245 C CA . VAL A 1 695 ? 67.871 15.551 -23.413 1.00 26.88 695 VAL A CA 1
ATOM 5246 C C . VAL A 1 695 ? 66.736 16.503 -23.863 1.00 26.88 695 VAL A C 1
ATOM 5248 O O . VAL A 1 695 ? 66.163 16.269 -24.915 1.00 26.88 695 VAL A O 1
ATOM 5251 N N . GLY A 1 696 ? 66.307 17.592 -23.204 1.00 23.72 696 GLY A N 1
ATOM 5252 C CA . GLY A 1 696 ? 66.699 18.361 -22.011 1.00 23.72 696 GLY A CA 1
ATOM 5253 C C . GLY A 1 696 ? 66.143 19.811 -22.122 1.00 23.72 696 GLY A C 1
ATOM 5254 O O . GLY A 1 696 ? 65.900 20.269 -23.234 1.00 23.72 696 GLY A O 1
ATOM 5255 N N . GLY A 1 697 ? 65.972 20.529 -20.994 1.00 23.98 697 GLY A N 1
ATOM 5256 C CA . GLY A 1 697 ? 65.735 21.998 -20.904 1.00 23.98 697 GLY A CA 1
ATOM 5257 C C . GLY A 1 697 ? 64.429 22.403 -20.182 1.00 23.98 697 GLY A C 1
ATOM 5258 O O . GLY A 1 697 ? 63.358 22.251 -20.751 1.00 23.98 697 GLY A O 1
ATOM 5259 N N . ALA A 1 698 ? 64.413 22.711 -18.872 1.00 25.53 698 ALA A N 1
ATOM 5260 C CA . ALA A 1 698 ? 64.776 23.975 -18.179 1.00 25.53 698 ALA A CA 1
ATOM 5261 C C . ALA A 1 698 ? 63.838 25.162 -18.536 1.00 25.53 698 ALA A C 1
ATOM 5263 O O . ALA A 1 698 ? 63.872 25.646 -19.656 1.00 25.53 698 ALA A O 1
ATOM 5264 N N . ALA A 1 699 ? 62.849 25.528 -17.705 1.00 25.22 699 ALA A N 1
ATOM 5265 C CA . ALA A 1 699 ? 62.886 26.320 -16.455 1.00 25.22 699 ALA A CA 1
ATOM 5266 C C . ALA A 1 699 ? 62.630 27.829 -16.674 1.00 25.22 699 ALA A C 1
ATOM 5268 O O . ALA A 1 699 ? 63.476 28.510 -17.237 1.00 25.22 699 ALA A O 1
ATOM 5269 N N . VAL A 1 700 ? 61.529 28.358 -16.117 1.00 25.41 700 VAL A N 1
ATOM 5270 C CA . VAL A 1 700 ? 61.452 29.730 -15.572 1.00 25.41 700 VAL A CA 1
ATOM 5271 C C . VAL A 1 700 ? 60.617 29.706 -14.289 1.00 25.41 700 VAL A C 1
ATOM 5273 O O . VAL A 1 700 ? 59.494 29.209 -14.257 1.00 25.41 700 VAL A O 1
ATOM 5276 N N . VAL A 1 701 ? 61.229 30.235 -13.233 1.00 26.58 701 VAL A N 1
ATOM 5277 C CA . VAL A 1 701 ? 60.703 30.472 -11.887 1.00 26.58 701 VAL A CA 1
ATOM 5278 C C . VAL A 1 701 ? 60.096 31.876 -11.828 1.00 26.58 701 VAL A C 1
ATOM 5280 O O . VAL A 1 701 ? 60.679 32.817 -12.360 1.00 26.58 701 VAL A O 1
ATOM 5283 N N . GLY A 1 702 ? 58.982 32.029 -11.111 1.00 24.61 702 GLY A N 1
ATOM 5284 C CA . GLY A 1 702 ? 58.469 33.315 -10.634 1.00 24.61 702 GLY A CA 1
ATOM 5285 C C . GLY A 1 702 ? 57.881 33.145 -9.233 1.00 24.61 702 GLY A C 1
ATOM 5286 O O . GLY A 1 702 ? 56.859 32.489 -9.064 1.00 24.61 702 GLY A O 1
ATOM 5287 N N . GLN A 1 703 ? 58.579 33.677 -8.230 1.00 24.75 703 GLN A N 1
ATOM 5288 C CA . GLN A 1 703 ? 58.264 33.603 -6.803 1.00 24.75 703 GLN A CA 1
ATOM 5289 C C . GLN A 1 703 ? 57.272 34.693 -6.340 1.00 24.75 703 GLN A C 1
ATOM 5291 O O . GLN A 1 703 ? 57.397 35.844 -6.733 1.00 24.75 703 GLN A O 1
ATOM 5296 N N . VAL A 1 704 ? 56.398 34.286 -5.406 1.00 25.67 704 VAL A N 1
ATOM 5297 C CA . VAL A 1 704 ? 56.038 34.919 -4.111 1.00 25.67 704 VAL A CA 1
ATOM 5298 C C . VAL A 1 704 ? 55.409 36.326 -4.097 1.00 25.67 704 VAL A C 1
ATOM 5300 O O . VAL A 1 704 ? 56.068 37.322 -4.366 1.00 25.67 704 VAL A O 1
ATOM 5303 N N . ASN A 1 705 ? 54.183 36.411 -3.557 1.00 23.84 705 ASN A N 1
ATOM 5304 C CA . ASN A 1 705 ? 53.898 37.281 -2.406 1.00 23.84 705 ASN A CA 1
ATOM 5305 C C . ASN A 1 705 ? 52.634 36.863 -1.637 1.00 23.84 705 ASN A C 1
ATOM 5307 O O . ASN A 1 705 ? 51.641 36.422 -2.208 1.00 23.84 705 ASN A O 1
ATOM 5311 N N . SER A 1 706 ? 52.715 36.996 -0.315 1.00 26.73 706 SER A N 1
ATOM 5312 C CA . SER A 1 706 ? 51.746 36.566 0.692 1.00 26.73 706 SER A CA 1
ATOM 5313 C C . SER A 1 706 ? 51.064 37.753 1.395 1.00 26.73 706 SER A C 1
ATOM 5315 O O . SER A 1 706 ? 51.766 38.611 1.922 1.00 26.73 706 SER A O 1
ATOM 5317 N N . GLY A 1 707 ? 49.725 37.690 1.504 1.00 22.59 707 GLY A N 1
ATOM 5318 C CA . GLY A 1 707 ? 48.853 38.293 2.542 1.00 22.59 707 GLY A CA 1
ATOM 5319 C C . GLY A 1 707 ? 48.390 39.757 2.363 1.00 22.59 707 GLY A C 1
ATOM 5320 O O . GLY A 1 707 ? 49.010 40.481 1.589 1.00 22.59 707 GLY A O 1
ATOM 5321 N N . PRO A 1 708 ? 47.377 40.253 3.125 1.00 35.00 708 PRO A N 1
ATOM 5322 C CA . PRO A 1 708 ? 46.371 39.562 3.956 1.00 35.00 708 PRO A CA 1
ATOM 5323 C C . PRO A 1 708 ? 44.900 40.066 3.778 1.00 35.00 708 PRO A C 1
ATOM 5325 O O . PRO A 1 708 ? 44.641 41.098 3.176 1.00 35.00 708 PRO A O 1
ATOM 5328 N N . THR A 1 709 ? 43.952 39.318 4.366 1.00 28.45 709 THR A N 1
ATOM 5329 C CA . THR A 1 709 ? 42.641 39.726 4.948 1.00 28.45 709 THR A CA 1
ATOM 5330 C C . THR A 1 709 ? 41.706 40.710 4.222 1.00 28.45 709 THR A C 1
ATOM 5332 O O . THR A 1 709 ? 41.985 41.897 4.107 1.00 28.45 709 THR A O 1
ATOM 5335 N N . GLY A 1 710 ? 40.475 40.251 3.970 1.00 23.38 710 GLY A N 1
ATOM 5336 C CA . GLY A 1 710 ? 39.309 41.108 3.751 1.00 23.38 710 GLY A CA 1
ATOM 5337 C C . GLY A 1 710 ? 38.034 40.280 3.636 1.00 23.38 710 GLY A C 1
ATOM 5338 O O . GLY A 1 710 ? 37.694 39.818 2.553 1.00 23.38 710 GLY A O 1
ATOM 5339 N N . GLY A 1 711 ? 37.357 40.046 4.761 1.00 28.80 711 GLY A N 1
ATOM 5340 C CA . GLY A 1 711 ? 36.022 39.463 4.764 1.00 28.80 711 GLY A CA 1
ATOM 5341 C C . GLY A 1 711 ? 35.006 40.429 4.159 1.00 28.80 711 GLY A C 1
ATOM 5342 O O . GLY A 1 711 ? 34.996 41.611 4.491 1.00 28.80 711 GLY A O 1
ATOM 5343 N N . ALA A 1 712 ? 34.128 39.906 3.312 1.00 23.78 712 ALA A N 1
ATOM 5344 C CA . ALA A 1 712 ? 32.831 40.495 3.032 1.00 23.78 712 ALA A CA 1
ATOM 5345 C C . ALA A 1 712 ? 31.855 39.347 2.772 1.00 23.78 712 ALA A C 1
ATOM 5347 O O . ALA A 1 712 ? 31.985 38.600 1.804 1.00 23.78 712 ALA A O 1
ATOM 5348 N N . ALA A 1 713 ? 30.917 39.188 3.702 1.00 31.62 713 ALA A N 1
ATOM 5349 C CA . ALA A 1 713 ? 29.735 38.367 3.538 1.00 31.62 713 ALA A CA 1
ATOM 5350 C C . ALA A 1 713 ? 28.999 38.788 2.257 1.00 31.62 713 ALA A C 1
ATOM 5352 O O . ALA A 1 713 ? 28.710 39.971 2.074 1.00 31.62 713 ALA A O 1
ATOM 5353 N N . VAL A 1 714 ? 28.692 37.824 1.388 1.00 27.09 714 VAL A N 1
ATOM 5354 C CA . VAL A 1 714 ? 27.757 38.021 0.278 1.00 27.09 714 VAL A CA 1
ATOM 5355 C C . VAL A 1 714 ? 26.442 37.358 0.654 1.00 27.09 714 VAL A C 1
ATOM 5357 O O . VAL A 1 714 ? 26.393 36.210 1.090 1.00 27.09 714 VAL A O 1
ATOM 5360 N N . ALA A 1 715 ? 25.405 38.176 0.541 1.00 22.95 715 ALA A N 1
ATOM 5361 C CA . ALA A 1 715 ? 24.037 37.949 0.938 1.00 22.95 715 ALA A CA 1
ATOM 5362 C C . ALA A 1 715 ? 23.420 36.683 0.331 1.00 22.95 715 ALA A C 1
ATOM 5364 O O . ALA A 1 715 ? 23.599 36.377 -0.847 1.00 22.95 715 ALA A O 1
ATOM 5365 N N . ALA A 1 716 ? 22.623 36.010 1.158 1.00 33.34 716 ALA A N 1
ATOM 5366 C CA . ALA A 1 716 ? 21.651 35.019 0.735 1.00 33.34 716 ALA A CA 1
ATOM 5367 C C . ALA A 1 716 ? 20.612 35.655 -0.209 1.00 33.34 716 ALA A C 1
ATOM 5369 O O . ALA A 1 716 ? 20.046 36.708 0.090 1.00 33.34 716 ALA A O 1
ATOM 5370 N N . ALA A 1 717 ? 20.360 34.985 -1.333 1.00 23.36 717 ALA A N 1
ATOM 5371 C CA . ALA A 1 717 ? 19.296 35.254 -2.299 1.00 23.36 717 ALA A CA 1
ATOM 5372 C C . ALA A 1 717 ? 18.721 33.892 -2.774 1.00 23.36 717 ALA A C 1
ATOM 5374 O O . ALA A 1 717 ? 19.401 32.878 -2.631 1.00 23.36 717 ALA A O 1
ATOM 5375 N N . PRO A 1 718 ? 17.466 33.851 -3.260 1.00 26.03 718 PRO A N 1
ATOM 5376 C CA . PRO A 1 718 ? 16.328 33.080 -2.726 1.00 26.03 718 PRO A CA 1
ATOM 5377 C C . PRO A 1 718 ? 16.307 31.585 -3.125 1.00 26.03 718 PRO A C 1
ATOM 5379 O O . PRO A 1 718 ? 17.067 31.185 -4.005 1.00 26.03 718 PRO A O 1
ATOM 5382 N N . PRO A 1 719 ? 15.434 30.741 -2.523 1.00 27.44 719 PRO A N 1
ATOM 5383 C CA . PRO A 1 719 ? 15.420 29.309 -2.813 1.00 27.44 719 PRO A CA 1
ATOM 5384 C C . PRO A 1 719 ? 14.925 29.035 -4.241 1.00 27.44 719 PRO A C 1
ATOM 5386 O O . PRO A 1 719 ? 13.878 29.536 -4.662 1.00 27.44 719 PRO A O 1
ATOM 5389 N N . ALA A 1 720 ? 15.686 28.223 -4.979 1.00 24.08 720 ALA A N 1
ATOM 5390 C CA . ALA A 1 720 ? 15.265 27.633 -6.243 1.00 24.08 720 ALA A CA 1
ATOM 5391 C C . ALA A 1 720 ? 14.083 26.675 -6.003 1.00 24.08 720 ALA A C 1
ATOM 5393 O O . ALA A 1 720 ? 14.043 25.951 -5.009 1.00 24.08 720 ALA A O 1
ATOM 5394 N N . ARG A 1 721 ? 13.088 26.739 -6.892 1.00 25.50 721 ARG A N 1
ATOM 5395 C CA . ARG A 1 721 ? 11.799 26.046 -6.784 1.00 25.50 721 ARG A CA 1
ATOM 5396 C C . ARG A 1 721 ? 11.916 24.560 -7.143 1.00 25.50 721 ARG A C 1
ATOM 5398 O O . ARG A 1 721 ? 12.631 24.215 -8.076 1.00 25.50 721 ARG A O 1
ATOM 5405 N N . GLY A 1 722 ? 11.160 23.765 -6.379 1.00 23.67 722 GLY A N 1
ATOM 5406 C CA . GLY A 1 722 ? 11.036 22.304 -6.348 1.00 23.67 722 GLY A CA 1
ATOM 5407 C C . GLY A 1 722 ? 11.250 21.563 -7.663 1.00 23.67 722 GLY A C 1
ATOM 5408 O O . GLY A 1 722 ? 10.507 21.744 -8.625 1.00 23.67 722 GLY A O 1
ATOM 5409 N N . ALA A 1 723 ? 12.265 20.704 -7.638 1.00 27.88 723 ALA A N 1
ATOM 5410 C CA . ALA A 1 723 ? 12.458 19.590 -8.544 1.00 27.88 723 ALA A CA 1
ATOM 5411 C C . ALA A 1 723 ? 11.800 18.362 -7.897 1.00 27.88 723 ALA A C 1
ATOM 5413 O O . ALA A 1 723 ? 12.329 17.836 -6.920 1.00 27.88 723 ALA A O 1
ATOM 5414 N N . ASP A 1 724 ? 10.641 17.955 -8.415 1.00 24.58 724 ASP A N 1
ATOM 5415 C CA . ASP A 1 724 ? 9.910 16.782 -7.932 1.00 24.58 724 ASP A CA 1
ATOM 5416 C C . ASP A 1 724 ? 10.292 15.527 -8.733 1.00 24.58 724 ASP A C 1
ATOM 5418 O O . ASP A 1 724 ? 10.545 15.558 -9.939 1.00 24.58 724 ASP A O 1
ATOM 5422 N N . SER A 1 725 ? 10.408 14.436 -7.984 1.00 24.41 725 SER A N 1
ATOM 5423 C CA . SER A 1 725 ? 11.160 13.202 -8.215 1.00 24.41 725 SER A CA 1
ATOM 5424 C C . SER A 1 725 ? 10.749 12.368 -9.434 1.00 24.41 725 SER A C 1
ATOM 5426 O O . SER A 1 725 ? 9.589 11.993 -9.586 1.00 24.41 725 SER A O 1
ATOM 5428 N N . ALA A 1 726 ? 11.750 11.991 -10.236 1.00 24.00 726 ALA A N 1
ATOM 5429 C CA . ALA A 1 726 ? 11.649 11.212 -11.467 1.00 24.00 726 ALA A CA 1
ATOM 5430 C C . ALA A 1 726 ? 12.147 9.752 -11.324 1.00 24.00 726 ALA A C 1
ATOM 5432 O O . ALA A 1 726 ? 13.125 9.478 -10.632 1.00 24.00 726 ALA A O 1
ATOM 5433 N N . GLY A 1 727 ? 11.521 8.823 -12.055 1.00 22.38 727 GLY A N 1
ATOM 5434 C CA . GLY A 1 727 ? 11.993 7.458 -12.362 1.00 22.38 727 GLY A CA 1
ATOM 5435 C C . GLY A 1 727 ? 10.988 6.774 -13.312 1.00 22.38 727 GLY A C 1
ATOM 5436 O O . GLY A 1 727 ? 9.801 7.007 -13.172 1.00 22.38 727 GLY A O 1
ATOM 5437 N N . SER A 1 728 ? 11.301 5.945 -14.317 1.00 22.45 728 SER A N 1
ATOM 5438 C CA . SER A 1 728 ? 12.545 5.283 -14.692 1.00 22.45 728 SER A CA 1
ATOM 5439 C C . SER A 1 728 ? 12.563 4.744 -16.161 1.00 22.45 728 SER A C 1
ATOM 5441 O O . SER A 1 728 ? 11.625 4.063 -16.547 1.00 22.45 728 SER A O 1
ATOM 5443 N N . PHE A 1 729 ? 13.662 4.897 -16.920 1.00 26.98 729 PHE A N 1
ATOM 5444 C CA . PHE A 1 729 ? 14.213 4.078 -18.024 1.00 26.98 729 PHE A CA 1
ATOM 5445 C C . PHE A 1 729 ? 15.756 3.955 -18.041 1.00 26.98 729 PHE A C 1
ATOM 5447 O O . PHE A 1 729 ? 16.487 4.834 -18.455 1.00 26.98 729 PHE A O 1
ATOM 5454 N N . ARG A 1 730 ? 16.251 2.777 -17.697 1.00 31.48 730 ARG A N 1
ATOM 5455 C CA . ARG A 1 730 ? 17.567 2.182 -18.005 1.00 31.48 730 ARG A CA 1
ATOM 5456 C C . ARG A 1 730 ? 18.731 3.110 -18.408 1.00 31.48 730 ARG A C 1
ATOM 5458 O O . ARG A 1 730 ? 18.786 3.644 -19.512 1.00 31.48 730 ARG A O 1
ATOM 5465 N N . ALA A 1 731 ? 19.758 3.138 -17.557 1.00 26.39 731 ALA A N 1
ATOM 5466 C CA . ALA A 1 731 ? 21.102 3.530 -17.956 1.00 26.39 731 ALA A CA 1
ATOM 5467 C C . ALA A 1 731 ? 21.606 2.569 -19.036 1.00 26.39 731 ALA A C 1
ATOM 5469 O O . ALA A 1 731 ? 22.185 1.525 -18.732 1.00 26.39 731 ALA A O 1
ATOM 5470 N N . ILE A 1 732 ? 21.399 2.901 -20.303 1.00 32.84 732 ILE A N 1
ATOM 5471 C CA . ILE A 1 732 ? 22.026 2.149 -21.371 1.00 32.84 732 ILE A CA 1
ATOM 5472 C C . ILE A 1 732 ? 23.463 2.607 -21.354 1.00 32.84 732 ILE A C 1
ATOM 5474 O O . ILE A 1 732 ? 23.711 3.725 -21.745 1.00 32.84 732 ILE A O 1
ATOM 5478 N N . GLY A 1 733 ? 24.386 1.824 -20.825 1.00 33.06 733 GLY A N 1
ATOM 5479 C CA . GLY A 1 733 ? 25.786 2.185 -20.852 1.00 33.06 733 GLY A CA 1
ATOM 5480 C C . GLY A 1 733 ? 26.655 1.028 -20.438 1.00 33.06 733 GLY A C 1
ATOM 5481 O O . GLY A 1 733 ? 26.498 0.449 -19.362 1.00 33.06 733 GLY A O 1
ATOM 5482 N N . THR A 1 734 ? 27.554 0.656 -21.326 1.00 52.00 734 THR A N 1
ATOM 5483 C CA . THR A 1 734 ? 28.784 -0.025 -20.958 1.00 52.00 734 THR A CA 1
ATOM 5484 C C . THR A 1 734 ? 29.763 1.040 -20.469 1.00 52.00 734 THR A C 1
ATOM 5486 O O . THR A 1 734 ? 29.544 2.224 -20.680 1.00 52.00 734 THR A O 1
ATOM 5489 N N . ASP A 1 735 ? 30.756 0.667 -19.678 1.00 67.88 735 ASP A N 1
ATOM 5490 C CA . ASP A 1 735 ? 31.342 1.563 -18.680 1.00 67.88 735 ASP A CA 1
ATOM 5491 C C . ASP A 1 735 ? 32.091 2.803 -19.209 1.00 67.88 735 ASP A C 1
ATOM 5493 O O . ASP A 1 735 ? 32.688 3.487 -18.400 1.00 67.88 735 ASP A O 1
ATOM 5497 N N . ARG A 1 736 ? 32.040 3.165 -20.499 1.00 76.88 736 ARG A N 1
ATOM 5498 C CA . ARG A 1 736 ? 32.522 4.436 -21.080 1.00 76.88 736 ARG A CA 1
ATOM 5499 C C . ARG A 1 736 ? 31.552 5.099 -22.065 1.00 76.88 736 ARG A C 1
ATOM 5501 O O . ARG A 1 736 ? 31.874 6.155 -22.621 1.00 76.88 736 ARG A O 1
ATOM 5508 N N . SER A 1 737 ? 30.387 4.514 -22.294 1.00 83.75 737 SER A N 1
ATOM 5509 C CA . SER A 1 737 ? 29.399 4.994 -23.254 1.00 83.75 737 SER A CA 1
ATOM 5510 C C . SER A 1 737 ? 27.985 4.813 -22.732 1.00 83.75 737 SER A C 1
ATOM 5512 O O . SER A 1 737 ? 27.756 4.064 -21.789 1.00 83.75 737 SER A O 1
ATOM 5514 N N . ALA A 1 738 ? 27.027 5.523 -23.317 1.00 84.88 738 ALA A N 1
ATOM 5515 C CA . ALA A 1 738 ? 25.632 5.326 -22.999 1.00 84.88 738 ALA A CA 1
ATOM 5516 C C . ALA A 1 738 ? 24.695 5.675 -24.147 1.00 84.88 738 ALA A C 1
ATOM 5518 O O . ALA A 1 738 ? 25.045 6.471 -25.004 1.00 84.88 738 ALA A O 1
ATOM 5519 N N . LEU A 1 739 ? 23.490 5.120 -24.152 1.00 84.56 739 LEU A N 1
ATOM 5520 C CA . LEU A 1 739 ? 22.403 5.524 -25.036 1.00 84.56 739 LEU A CA 1
ATOM 5521 C C . LEU A 1 739 ? 21.273 6.110 -24.187 1.00 84.56 739 LEU A C 1
ATOM 5523 O O . LEU A 1 739 ? 20.972 5.633 -23.092 1.00 84.56 739 LEU A O 1
ATOM 5527 N N . SER A 1 740 ? 20.667 7.185 -24.670 1.00 79.19 740 SER A N 1
ATOM 5528 C CA . SER A 1 740 ? 19.498 7.763 -24.032 1.00 79.19 740 SER A CA 1
ATOM 5529 C C . SER A 1 740 ? 18.346 6.760 -24.076 1.00 79.19 740 SER A C 1
ATOM 5531 O O . SER A 1 740 ? 18.255 5.950 -25.004 1.00 79.19 740 SER A O 1
ATOM 5533 N N . PRO A 1 741 ? 17.430 6.789 -23.105 1.00 67.19 741 PRO A N 1
ATOM 5534 C CA . PRO A 1 741 ? 16.452 5.716 -23.001 1.00 67.19 741 PRO A CA 1
ATOM 5535 C C . PRO A 1 741 ? 15.366 5.710 -24.086 1.00 67.19 741 PRO A C 1
ATOM 5537 O O . PRO A 1 741 ? 14.623 4.741 -24.221 1.00 67.19 741 PRO A O 1
ATOM 5540 N N . ASP A 1 742 ? 15.255 6.789 -24.855 1.00 62.91 742 ASP A N 1
ATOM 5541 C CA . ASP A 1 742 ? 14.457 6.888 -26.082 1.00 62.91 742 ASP A CA 1
ATOM 5542 C C . ASP A 1 742 ? 15.205 6.377 -27.332 1.00 62.91 742 ASP A C 1
ATOM 5544 O O . ASP A 1 742 ? 14.621 6.268 -28.406 1.00 62.91 742 ASP A O 1
ATOM 5548 N N . GLY A 1 743 ? 16.491 6.039 -27.208 1.00 75.56 743 GLY A N 1
ATOM 5549 C CA . GLY A 1 743 ? 17.337 5.600 -28.312 1.00 75.56 743 GLY A CA 1
ATOM 5550 C C . GLY A 1 743 ? 17.825 6.724 -29.228 1.00 75.56 743 GLY A C 1
ATOM 5551 O O . GLY A 1 743 ? 18.424 6.423 -30.261 1.00 75.56 743 GLY A O 1
ATOM 5552 N N . ALA A 1 744 ? 17.590 7.992 -28.881 1.00 79.94 744 ALA A N 1
ATOM 5553 C CA . ALA A 1 744 ? 17.868 9.132 -29.753 1.00 79.94 744 ALA A CA 1
ATOM 5554 C C . ALA A 1 744 ? 19.312 9.654 -29.674 1.00 79.94 744 ALA A C 1
ATOM 5556 O O . ALA A 1 744 ? 19.827 10.166 -30.668 1.00 79.94 744 ALA A O 1
ATOM 5557 N N . THR A 1 745 ? 19.982 9.527 -28.525 1.00 85.44 745 THR A N 1
ATOM 5558 C CA . THR A 1 745 ? 21.284 10.153 -28.244 1.00 85.44 745 THR A CA 1
ATOM 5559 C C . THR A 1 745 ? 22.274 9.162 -27.642 1.00 85.44 745 THR A C 1
ATOM 5561 O O . THR A 1 745 ? 22.018 8.565 -26.606 1.00 85.44 745 THR A O 1
ATOM 5564 N N . LEU A 1 746 ? 23.451 9.025 -28.248 1.00 87.88 746 LEU A N 1
ATOM 5565 C CA . LEU A 1 746 ? 24.583 8.262 -27.727 1.00 87.88 746 LEU A CA 1
ATOM 5566 C C . LEU A 1 746 ? 25.553 9.190 -26.992 1.00 87.88 746 LEU A C 1
ATOM 5568 O O . LEU A 1 746 ? 26.143 10.085 -27.592 1.00 87.88 746 LEU A O 1
ATOM 5572 N N . TYR A 1 747 ? 25.770 8.952 -25.708 1.00 89.75 747 TYR A N 1
ATOM 5573 C CA . TYR A 1 747 ? 26.775 9.611 -24.888 1.00 89.75 747 TYR A CA 1
ATOM 5574 C C . TYR A 1 747 ? 28.087 8.830 -24.878 1.00 89.75 747 TYR A C 1
ATOM 5576 O O . TYR A 1 747 ? 28.123 7.601 -24.840 1.00 89.75 747 TYR A O 1
ATOM 5584 N N . LEU A 1 748 ? 29.189 9.564 -24.894 1.00 87.25 748 LEU A N 1
ATOM 5585 C CA . LEU A 1 748 ? 30.536 9.037 -25.022 1.00 87.25 748 LEU A CA 1
ATOM 5586 C C . LEU A 1 748 ? 31.482 9.750 -24.075 1.00 87.25 748 LEU A C 1
ATOM 5588 O O . LEU A 1 748 ? 31.548 10.980 -24.076 1.00 87.25 748 LEU A O 1
ATOM 5592 N N . ALA A 1 749 ? 32.276 8.989 -23.327 1.00 85.62 749 ALA A N 1
ATOM 5593 C CA . ALA A 1 749 ? 33.403 9.555 -22.607 1.00 85.62 749 ALA A CA 1
ATOM 5594 C C . ALA A 1 749 ? 34.394 10.141 -23.625 1.00 85.62 749 ALA A C 1
ATOM 5596 O O . ALA A 1 749 ? 34.855 9.444 -24.530 1.00 85.62 749 ALA A O 1
ATOM 5597 N N . ALA A 1 750 ? 34.718 11.423 -23.483 1.00 79.69 750 ALA A N 1
ATOM 5598 C CA . ALA A 1 750 ? 35.627 12.129 -24.373 1.00 79.69 750 ALA A CA 1
ATOM 5599 C C . ALA A 1 750 ? 36.628 12.972 -23.574 1.00 79.69 750 ALA A C 1
ATOM 5601 O O . ALA A 1 750 ? 36.433 13.296 -22.400 1.00 79.69 750 ALA A O 1
ATOM 5602 N N . THR A 1 751 ? 37.724 13.363 -24.220 1.00 75.25 751 THR A N 1
ATOM 5603 C CA . THR A 1 751 ? 38.673 14.301 -23.618 1.00 75.25 751 THR A CA 1
ATOM 5604 C C . THR A 1 751 ? 37.974 15.638 -23.365 1.00 75.25 751 THR A C 1
ATOM 5606 O O . THR A 1 751 ? 37.476 16.265 -24.296 1.00 75.25 751 THR A O 1
ATOM 5609 N N . GLY A 1 752 ? 37.938 16.075 -22.103 1.00 77.94 752 GLY A N 1
ATOM 5610 C CA . GLY A 1 752 ? 37.307 17.336 -21.696 1.00 77.94 752 GLY A CA 1
ATOM 5611 C C . GLY A 1 752 ? 35.803 17.262 -21.404 1.00 77.94 752 GLY A C 1
ATOM 5612 O O . GLY A 1 752 ? 35.215 18.301 -21.104 1.00 77.94 752 GLY A O 1
ATOM 5613 N N . GLY A 1 753 ? 35.173 16.079 -21.458 1.00 88.19 753 GLY A N 1
ATOM 5614 C CA . GLY A 1 753 ? 33.773 15.930 -21.056 1.00 88.19 753 GLY A CA 1
ATOM 5615 C C . GLY A 1 753 ? 33.047 14.715 -21.629 1.00 88.19 753 GLY A C 1
ATOM 5616 O O . GLY A 1 753 ? 33.643 13.664 -21.863 1.00 88.19 753 GLY A O 1
ATOM 5617 N N . VAL A 1 754 ? 31.741 14.862 -21.848 1.00 91.19 754 VAL A N 1
ATOM 5618 C CA . VAL A 1 754 ? 30.879 13.825 -22.432 1.00 91.19 754 VAL A CA 1
ATOM 5619 C C . VAL A 1 754 ? 30.389 14.283 -23.801 1.00 91.19 754 VAL A C 1
ATOM 5621 O O . VAL A 1 754 ? 29.760 15.330 -23.919 1.00 91.19 754 VAL A O 1
ATOM 5624 N N . ARG A 1 755 ? 30.665 13.509 -24.851 1.00 90.00 755 ARG A N 1
ATOM 5625 C CA . ARG A 1 755 ? 30.196 13.784 -26.214 1.00 90.00 755 ARG A CA 1
ATOM 5626 C C . ARG A 1 755 ? 28.831 13.129 -26.434 1.00 90.00 755 ARG A C 1
ATOM 5628 O O . ARG A 1 755 ? 28.719 11.920 -26.307 1.00 90.00 755 ARG A O 1
ATOM 5635 N N . ALA A 1 756 ? 27.818 13.915 -26.769 1.00 90.69 756 ALA A N 1
ATOM 5636 C CA . ALA A 1 756 ? 26.475 13.476 -27.133 1.00 90.69 756 ALA A CA 1
ATOM 5637 C C . ALA A 1 756 ? 26.336 13.453 -28.666 1.00 90.69 756 ALA A C 1
ATOM 5639 O O . ALA A 1 756 ? 26.521 14.481 -29.319 1.00 90.69 756 ALA A O 1
ATOM 5640 N N . LEU A 1 757 ? 26.049 12.286 -29.241 1.00 87.12 757 LEU A N 1
ATOM 5641 C CA . LEU A 1 757 ? 25.852 12.056 -30.674 1.00 87.12 757 LEU A CA 1
ATOM 5642 C C . LEU A 1 757 ? 24.384 11.717 -30.950 1.00 87.12 757 LEU A C 1
ATOM 5644 O O . LEU A 1 757 ? 23.850 10.848 -30.264 1.00 87.12 757 LEU A O 1
ATOM 5648 N N . PRO A 1 758 ? 23.741 12.286 -31.976 1.00 85.81 758 PRO A N 1
ATOM 5649 C CA . PRO A 1 758 ? 22.490 11.735 -32.483 1.00 85.81 758 PRO A CA 1
ATOM 5650 C C . PRO A 1 758 ? 22.679 10.274 -32.921 1.00 85.81 758 PRO A C 1
ATOM 5652 O O . PRO A 1 758 ? 23.601 9.946 -33.665 1.00 85.81 758 PRO A O 1
ATOM 5655 N N . ALA A 1 759 ? 21.795 9.370 -32.509 1.00 82.50 759 ALA A N 1
ATOM 5656 C CA . ALA A 1 759 ? 21.874 7.948 -32.864 1.00 82.50 759 ALA A CA 1
ATOM 5657 C C . ALA A 1 759 ? 21.615 7.686 -34.369 1.00 82.50 759 ALA A C 1
ATOM 5659 O O . ALA A 1 759 ? 21.928 6.624 -34.924 1.00 82.50 759 ALA A O 1
ATOM 5660 N N . THR A 1 760 ? 21.038 8.672 -35.057 1.00 80.62 760 THR A N 1
ATOM 5661 C CA . THR A 1 760 ? 20.845 8.708 -36.511 1.00 80.62 760 THR A CA 1
ATOM 5662 C C . THR A 1 760 ? 22.055 9.260 -37.265 1.00 80.62 760 THR A C 1
ATOM 5664 O O . THR A 1 760 ? 22.259 8.866 -38.411 1.00 80.62 760 THR A O 1
ATOM 5667 N N . ASP A 1 761 ? 22.876 10.098 -36.628 1.00 81.69 761 ASP A N 1
ATOM 5668 C CA . ASP A 1 761 ? 24.067 10.720 -37.209 1.00 81.69 761 ASP A CA 1
ATOM 5669 C C . ASP A 1 761 ? 25.238 10.707 -36.213 1.00 81.69 761 ASP A C 1
ATOM 5671 O O . ASP A 1 761 ? 25.396 11.585 -35.362 1.00 81.69 761 ASP A O 1
ATOM 5675 N N . LEU A 1 762 ? 26.111 9.710 -36.367 1.00 80.38 762 LEU A N 1
ATOM 5676 C CA . LEU A 1 762 ? 27.270 9.516 -35.495 1.00 80.38 762 LEU A CA 1
ATOM 5677 C C . LEU A 1 762 ? 28.396 10.545 -35.727 1.00 80.38 762 LEU A C 1
ATOM 5679 O O . LEU A 1 762 ? 29.370 10.563 -34.967 1.00 80.38 762 LEU A O 1
ATOM 5683 N N . ALA A 1 763 ? 28.295 11.403 -36.749 1.00 73.50 763 ALA A N 1
ATOM 5684 C CA . ALA A 1 763 ? 29.272 12.459 -37.010 1.00 73.50 763 ALA A CA 1
ATOM 5685 C C . ALA A 1 763 ? 28.933 13.773 -36.271 1.00 73.50 763 ALA A C 1
ATOM 5687 O O . ALA A 1 763 ? 29.847 14.443 -35.773 1.00 73.50 763 ALA A O 1
ATOM 5688 N N . GLY A 1 764 ? 27.644 14.112 -36.137 1.00 69.50 764 GLY A N 1
ATOM 5689 C CA . GLY A 1 764 ? 27.106 15.404 -35.671 1.00 69.50 764 GLY A CA 1
ATOM 5690 C C . GLY A 1 764 ? 27.103 15.678 -34.155 1.00 69.50 764 GLY A C 1
ATOM 5691 O O . GLY A 1 764 ? 26.140 16.224 -33.625 1.00 69.50 764 GLY A O 1
ATOM 5692 N N . GLY A 1 765 ? 28.158 15.297 -33.434 1.00 79.62 765 GLY A N 1
ATOM 5693 C CA . GLY A 1 765 ? 28.200 15.347 -31.964 1.00 79.62 765 GLY A CA 1
ATOM 5694 C C . GLY A 1 765 ? 28.430 16.708 -31.297 1.00 79.62 765 GLY A C 1
ATOM 5695 O O . GLY A 1 765 ? 29.200 17.523 -31.801 1.00 79.62 765 GLY A O 1
ATOM 5696 N N . VAL A 1 766 ? 27.890 16.890 -30.085 1.00 87.38 766 VAL A N 1
ATOM 5697 C CA . VAL A 1 766 ? 28.162 18.035 -29.189 1.00 87.38 766 VAL A CA 1
ATOM 5698 C C . VAL A 1 766 ? 28.837 17.562 -27.900 1.00 87.38 766 VAL A C 1
ATOM 5700 O O . VAL A 1 766 ? 28.480 16.521 -27.363 1.00 87.38 766 VAL A O 1
ATOM 5703 N N . THR A 1 767 ? 29.797 18.324 -27.371 1.00 88.75 767 THR A N 1
ATOM 5704 C CA . THR A 1 767 ? 30.466 18.005 -26.098 1.00 88.75 767 THR A CA 1
ATOM 5705 C C . THR A 1 767 ? 29.861 18.791 -24.938 1.00 88.75 767 THR A C 1
ATOM 5707 O O . THR A 1 767 ? 29.802 20.018 -24.984 1.00 88.75 767 THR A O 1
ATOM 5710 N N . ILE A 1 768 ? 29.468 18.081 -23.882 1.00 92.56 768 ILE A N 1
ATOM 5711 C CA . ILE A 1 768 ? 29.122 18.622 -22.568 1.00 92.56 768 ILE A CA 1
ATOM 5712 C C . ILE A 1 768 ? 30.422 18.709 -21.755 1.00 92.56 768 ILE A C 1
ATOM 5714 O O . ILE A 1 768 ? 31.025 17.665 -21.484 1.00 92.56 768 ILE A O 1
ATOM 5718 N N . PRO A 1 769 ? 30.905 19.913 -21.406 1.00 89.81 769 PRO A N 1
ATOM 5719 C CA . PRO A 1 769 ? 32.198 20.078 -20.754 1.00 89.81 769 PRO A CA 1
ATOM 5720 C C . PRO A 1 769 ? 32.173 19.548 -19.317 1.00 89.81 769 PRO A C 1
ATOM 5722 O O . PRO A 1 769 ? 31.226 19.795 -18.575 1.00 89.81 769 PRO A O 1
ATOM 5725 N N . VAL A 1 770 ? 33.249 18.872 -18.908 1.00 88.56 770 VAL A N 1
ATOM 5726 C CA . VAL A 1 770 ? 33.451 18.423 -17.522 1.00 88.56 770 VAL A CA 1
ATOM 5727 C C . VAL A 1 770 ? 34.847 18.811 -17.056 1.00 88.56 770 VAL A C 1
ATOM 5729 O O . VAL A 1 770 ? 35.837 18.598 -17.757 1.00 88.56 770 VAL A O 1
ATOM 5732 N N . THR A 1 771 ? 34.942 19.385 -15.856 1.00 83.56 771 THR A N 1
ATOM 5733 C CA . THR A 1 771 ? 36.213 19.860 -15.289 1.00 83.56 771 THR A CA 1
ATOM 5734 C C . THR A 1 771 ? 36.759 18.911 -14.217 1.00 83.56 771 THR A C 1
ATOM 5736 O O . THR A 1 771 ? 36.010 18.249 -13.497 1.00 83.56 771 THR A O 1
ATOM 5739 N N . GLY A 1 772 ? 38.086 18.860 -14.065 1.00 76.19 772 GLY A N 1
ATOM 5740 C CA . GLY A 1 772 ? 38.730 18.195 -12.923 1.00 76.19 772 GLY A CA 1
ATOM 5741 C C . GLY A 1 772 ? 39.064 16.706 -13.085 1.00 76.19 772 GLY A C 1
ATOM 5742 O O . GLY A 1 772 ? 39.455 16.079 -12.103 1.00 76.19 772 GLY A O 1
ATOM 5743 N N . GLY A 1 773 ? 38.975 16.130 -14.288 1.00 79.75 773 GLY A N 1
ATOM 5744 C CA . GLY A 1 773 ? 39.464 14.770 -14.544 1.00 79.75 773 GLY A CA 1
ATOM 5745 C C . GLY A 1 773 ? 39.002 14.167 -15.870 1.00 79.75 773 GLY A C 1
ATOM 5746 O O . GLY A 1 773 ? 38.146 14.722 -16.550 1.00 79.75 773 GLY A O 1
ATOM 5747 N N . GLU A 1 774 ? 39.578 13.017 -16.228 1.00 85.69 774 GLU A N 1
ATOM 5748 C CA . GLU A 1 774 ? 39.100 12.182 -17.338 1.00 85.69 774 GLU A CA 1
ATOM 5749 C C . GLU A 1 774 ? 37.817 11.451 -16.919 1.00 85.69 774 GLU A C 1
ATOM 5751 O O . GLU A 1 774 ? 37.773 10.873 -15.827 1.00 85.69 774 GLU A O 1
ATOM 5756 N N . VAL A 1 775 ? 36.809 11.432 -17.796 1.00 88.19 775 VAL A N 1
ATOM 5757 C CA . VAL A 1 775 ? 35.609 10.604 -17.621 1.00 88.19 775 VAL A CA 1
ATOM 5758 C C . VAL A 1 775 ? 36.002 9.129 -17.739 1.00 88.19 775 VAL A C 1
ATOM 5760 O O . VAL A 1 775 ? 36.410 8.667 -18.810 1.00 88.19 775 VAL A O 1
ATOM 5763 N N . ARG A 1 776 ? 35.909 8.396 -16.623 1.00 85.44 776 ARG A N 1
ATOM 5764 C CA . ARG A 1 776 ? 36.221 6.960 -16.550 1.00 85.44 776 ARG A CA 1
ATOM 5765 C C . ARG A 1 776 ? 35.012 6.117 -16.885 1.00 85.44 776 ARG A C 1
ATOM 5767 O O . ARG A 1 776 ? 35.177 5.156 -17.623 1.00 85.44 776 ARG A O 1
ATOM 5774 N N . ALA A 1 777 ? 33.856 6.493 -16.350 1.00 86.31 777 ALA A N 1
ATOM 5775 C CA . ALA A 1 777 ? 32.603 5.844 -16.650 1.00 86.31 777 ALA A CA 1
ATOM 5776 C C . ALA A 1 777 ? 31.441 6.799 -16.726 1.00 86.31 777 ALA A C 1
ATOM 5778 O O . ALA A 1 777 ? 31.493 7.891 -16.170 1.00 86.31 777 ALA A O 1
ATOM 5779 N N . LEU A 1 778 ? 30.396 6.382 -17.429 1.00 89.12 778 LEU A N 1
ATOM 5780 C CA . LEU A 1 778 ? 29.166 7.141 -17.489 1.00 89.12 778 LEU A CA 1
ATOM 5781 C C . LEU A 1 778 ? 27.934 6.239 -17.538 1.00 89.12 778 LEU A C 1
ATOM 5783 O O . LEU A 1 778 ? 28.013 5.047 -17.828 1.00 89.12 778 LEU A O 1
ATOM 5787 N N . SER A 1 779 ? 26.802 6.824 -17.182 1.00 89.00 779 SER A N 1
ATOM 5788 C CA . SER A 1 779 ? 25.476 6.218 -17.244 1.00 89.00 779 SER A CA 1
ATOM 5789 C C . SER A 1 779 ? 24.448 7.322 -17.439 1.00 89.00 779 SER A C 1
ATOM 5791 O O . SER A 1 779 ? 24.726 8.484 -17.150 1.00 89.00 779 SER A O 1
ATOM 5793 N N . VAL A 1 780 ? 23.270 6.978 -17.938 1.00 82.81 780 VAL A N 1
ATOM 5794 C CA . VAL A 1 780 ? 22.182 7.939 -18.144 1.00 82.81 780 VAL A CA 1
ATOM 5795 C C . VAL A 1 780 ? 21.095 7.659 -17.120 1.00 82.81 780 VAL A C 1
ATOM 5797 O O . VAL A 1 780 ? 20.858 6.503 -16.760 1.00 82.81 780 VAL A O 1
ATOM 5800 N N . SER A 1 781 ? 20.483 8.717 -16.598 1.00 71.38 781 SER A N 1
ATOM 5801 C CA . SER A 1 781 ? 19.350 8.598 -15.701 1.00 71.38 781 SER A CA 1
ATOM 5802 C C . SER A 1 781 ? 18.192 7.948 -16.395 1.00 71.38 781 SER A C 1
ATOM 5804 O O . SER A 1 781 ? 18.073 7.899 -17.620 1.00 71.38 781 SER A O 1
ATOM 5806 N N . LEU A 1 782 ? 17.321 7.436 -15.544 1.00 65.94 782 LEU A N 1
ATOM 5807 C CA . LEU A 1 782 ? 16.306 6.571 -16.028 1.00 65.94 782 LEU A CA 1
ATOM 5808 C C . LEU A 1 782 ? 15.308 7.390 -16.891 1.00 65.94 782 LEU A C 1
ATOM 5810 O O . LEU A 1 782 ? 14.900 7.007 -17.963 1.00 65.94 782 LEU A O 1
ATOM 5814 N N . ASP A 1 783 ? 14.942 8.590 -16.513 1.00 58.00 783 ASP A N 1
ATOM 5815 C CA . ASP A 1 783 ? 14.122 9.475 -17.354 1.00 58.00 783 ASP A CA 1
ATOM 5816 C C . ASP A 1 783 ? 14.874 10.135 -18.537 1.00 58.00 783 ASP A C 1
ATOM 5818 O O . ASP A 1 783 ? 14.272 10.914 -19.278 1.00 58.00 783 ASP A O 1
ATOM 5822 N N . GLY A 1 784 ? 16.172 9.862 -18.715 1.00 69.69 784 GLY A N 1
ATOM 5823 C CA . GLY A 1 784 ? 17.031 10.511 -19.709 1.00 69.69 784 GLY A CA 1
ATOM 5824 C C . GLY A 1 784 ? 17.383 11.968 -19.394 1.00 69.69 784 GLY A C 1
ATOM 5825 O O . GLY A 1 784 ? 18.053 12.613 -20.200 1.00 69.69 784 GLY A O 1
ATOM 5826 N N . SER A 1 785 ? 16.941 12.497 -18.249 1.00 73.94 785 SER A N 1
ATOM 5827 C CA . SER A 1 785 ? 17.123 13.906 -17.883 1.00 73.94 785 SER A CA 1
ATOM 5828 C C . SER A 1 785 ? 18.527 14.239 -17.384 1.00 73.94 785 SER A C 1
ATOM 5830 O O . SER A 1 785 ? 18.886 15.411 -17.322 1.00 73.94 785 SER A O 1
ATOM 5832 N N . GLN A 1 786 ? 19.330 13.239 -17.023 1.00 85.25 786 GLN A N 1
ATOM 5833 C CA . GLN A 1 786 ? 20.664 13.431 -16.472 1.00 85.25 786 GLN A CA 1
ATOM 5834 C C . GLN A 1 786 ? 21.653 12.413 -17.033 1.00 85.25 786 GLN A C 1
ATOM 5836 O O . GLN A 1 786 ? 21.327 11.260 -17.308 1.00 85.25 786 GLN A O 1
ATOM 5841 N N . VAL A 1 787 ? 22.908 12.833 -17.153 1.00 90.00 787 VAL A N 1
ATOM 5842 C CA . VAL A 1 787 ? 24.041 11.955 -17.446 1.00 90.00 787 VAL A CA 1
ATOM 5843 C C . VAL A 1 787 ? 24.973 11.970 -16.247 1.00 90.00 787 VAL A C 1
ATOM 5845 O O . VAL A 1 787 ? 25.450 13.021 -15.827 1.00 90.00 787 VAL A O 1
ATOM 5848 N N . PHE A 1 788 ? 25.254 10.797 -15.700 1.00 91.44 788 PHE A N 1
ATOM 5849 C CA . PHE A 1 788 ? 26.187 10.618 -14.597 1.00 91.44 788 PHE A CA 1
ATOM 5850 C C . PHE A 1 788 ? 27.542 10.223 -15.152 1.00 91.44 788 PHE A C 1
ATOM 5852 O O . PHE A 1 788 ? 27.622 9.263 -15.915 1.00 91.44 788 PHE A O 1
ATOM 5859 N N . ALA A 1 789 ? 28.605 10.911 -14.748 1.00 91.62 789 ALA A N 1
ATOM 5860 C CA . ALA A 1 789 ? 29.965 10.597 -15.172 1.00 91.62 789 ALA A CA 1
ATOM 5861 C C . ALA A 1 789 ? 30.914 10.494 -13.971 1.00 91.62 789 ALA A C 1
ATOM 5863 O O . ALA A 1 789 ? 30.984 11.404 -13.147 1.00 91.62 789 ALA A O 1
ATOM 5864 N N . SER A 1 790 ? 31.669 9.399 -13.868 1.00 91.62 790 SER A N 1
ATOM 5865 C CA . SER A 1 790 ? 32.744 9.239 -12.888 1.00 91.62 790 SER A CA 1
ATOM 5866 C C . SER A 1 790 ? 34.061 9.809 -13.419 1.00 91.62 790 SER A C 1
ATOM 5868 O O . SER A 1 790 ? 34.404 9.650 -14.592 1.00 91.62 790 SER A O 1
ATOM 5870 N N . LEU A 1 791 ? 34.826 10.462 -12.544 1.00 90.25 791 LEU A N 1
ATOM 5871 C CA . LEU A 1 791 ? 36.079 11.140 -12.873 1.00 90.25 791 LEU A CA 1
ATOM 5872 C C . LEU A 1 791 ? 37.286 10.446 -12.237 1.00 90.25 791 LEU A C 1
ATOM 5874 O O . LEU A 1 791 ? 37.291 10.133 -11.045 1.00 90.25 791 LEU A O 1
ATOM 5878 N N . GLY A 1 792 ? 38.333 10.239 -13.041 1.00 75.00 792 GLY A N 1
ATOM 5879 C CA . GLY A 1 792 ? 39.558 9.514 -12.674 1.00 75.00 792 GLY A CA 1
ATOM 5880 C C . GLY A 1 792 ? 40.765 10.378 -12.300 1.00 75.00 792 GLY A C 1
ATOM 5881 O O . GLY A 1 792 ? 41.889 9.951 -12.539 1.00 75.00 792 GLY A O 1
ATOM 5882 N N . GLY A 1 793 ? 40.554 11.598 -11.798 1.00 73.69 793 GLY A N 1
ATOM 5883 C CA . GLY A 1 793 ? 41.616 12.575 -11.512 1.00 73.69 793 GLY A CA 1
ATOM 5884 C C . GLY A 1 793 ? 42.141 12.570 -10.068 1.00 73.69 793 GLY A C 1
ATOM 5885 O O . GLY A 1 793 ? 41.814 11.695 -9.271 1.00 73.69 793 GLY A O 1
ATOM 5886 N N . ALA A 1 794 ? 42.929 13.598 -9.718 1.00 74.94 794 ALA A N 1
ATOM 5887 C CA . ALA A 1 794 ? 43.463 13.806 -8.362 1.00 74.94 794 ALA A CA 1
ATOM 5888 C C . ALA A 1 794 ? 42.364 13.925 -7.289 1.00 74.94 794 ALA A C 1
ATOM 5890 O O . ALA A 1 794 ? 42.589 13.589 -6.128 1.00 74.94 794 ALA A O 1
ATOM 5891 N N . VAL A 1 795 ? 41.176 14.384 -7.693 1.00 85.88 795 VAL A N 1
ATOM 5892 C CA . VAL A 1 795 ? 39.968 14.429 -6.870 1.00 85.88 795 VAL A CA 1
ATOM 5893 C C . VAL A 1 795 ? 38.901 13.577 -7.565 1.00 85.88 795 VAL A C 1
ATOM 5895 O O . VAL A 1 795 ? 38.224 14.076 -8.466 1.00 85.88 795 VAL A O 1
ATOM 5898 N N . PRO A 1 796 ? 38.779 12.283 -7.223 1.00 90.81 796 PRO A N 1
ATOM 5899 C CA . PRO A 1 796 ? 37.772 11.426 -7.827 1.00 90.81 796 PRO A CA 1
ATOM 5900 C C . PRO A 1 796 ? 36.370 11.885 -7.423 1.00 90.81 796 PRO A C 1
ATOM 5902 O O . PRO A 1 796 ? 36.126 12.247 -6.272 1.00 90.81 796 PRO A O 1
ATOM 5905 N N . ALA A 1 797 ? 35.449 11.888 -8.381 1.00 93.12 797 ALA A N 1
ATOM 5906 C CA . ALA A 1 797 ? 34.092 12.389 -8.192 1.00 93.12 797 ALA A CA 1
ATOM 5907 C C . ALA A 1 797 ? 33.110 11.718 -9.158 1.00 93.12 797 ALA A C 1
ATOM 5909 O O . ALA A 1 797 ? 33.522 11.162 -10.176 1.00 93.12 797 ALA A O 1
ATOM 5910 N N . VAL A 1 798 ? 31.819 11.817 -8.853 1.00 93.44 798 VAL A N 1
ATOM 5911 C CA . VAL A 1 798 ? 30.731 11.667 -9.823 1.00 93.44 798 VAL A CA 1
ATOM 5912 C C . VAL A 1 798 ? 30.171 13.051 -10.109 1.00 93.44 798 VAL A C 1
ATOM 5914 O O . VAL A 1 798 ? 29.899 13.809 -9.180 1.00 93.44 798 VAL A O 1
ATOM 5917 N N . VAL A 1 799 ? 30.003 13.380 -11.384 1.00 92.75 799 VAL A N 1
ATOM 5918 C CA . VAL A 1 799 ? 29.287 14.578 -11.823 1.00 92.75 799 VAL A CA 1
ATOM 5919 C C . VAL A 1 799 ? 27.944 14.195 -12.426 1.00 92.75 799 VAL A C 1
ATOM 5921 O O . VAL A 1 799 ? 27.817 13.152 -13.070 1.00 92.75 799 VAL A O 1
ATOM 5924 N N . VAL A 1 800 ? 26.958 15.055 -12.207 1.00 93.06 800 VAL A N 1
ATOM 5925 C CA . VAL A 1 800 ? 25.626 14.993 -12.806 1.00 93.06 800 VAL A CA 1
ATOM 5926 C C . VAL A 1 800 ? 25.557 16.088 -13.853 1.00 93.06 800 VAL A C 1
ATOM 5928 O O . VAL A 1 800 ? 25.818 17.256 -13.555 1.00 93.06 800 VAL A O 1
ATOM 5931 N N . LEU A 1 801 ? 25.236 15.710 -15.080 1.00 91.75 801 LEU A N 1
ATOM 5932 C CA . LEU A 1 801 ? 25.153 16.607 -16.221 1.00 91.75 801 LEU A CA 1
ATOM 5933 C C . LEU A 1 801 ? 23.710 16.677 -16.699 1.00 91.75 801 LEU A C 1
ATOM 5935 O O . LEU A 1 801 ? 23.062 15.643 -16.837 1.00 91.75 801 LEU A O 1
ATOM 5939 N N . ASP A 1 802 ? 23.242 17.878 -17.009 1.00 86.56 802 ASP A N 1
ATOM 5940 C CA . ASP A 1 802 ? 22.004 18.080 -17.751 1.00 86.56 802 ASP A CA 1
ATOM 5941 C C . ASP A 1 802 ? 22.328 18.000 -19.257 1.00 86.56 802 ASP A C 1
ATOM 5943 O O . ASP A 1 802 ? 23.088 18.835 -19.769 1.00 86.56 802 ASP A O 1
ATOM 5947 N N . PRO A 1 803 ? 21.808 16.998 -19.988 1.00 82.88 803 PRO A N 1
ATOM 5948 C CA . PRO A 1 803 ? 22.085 16.828 -21.406 1.00 82.88 803 PRO A CA 1
ATOM 5949 C C . PRO A 1 803 ? 21.404 17.881 -22.290 1.00 82.88 803 PRO A C 1
ATOM 5951 O O . PRO A 1 803 ? 21.884 18.131 -23.399 1.00 82.88 803 PRO A O 1
ATOM 5954 N N . VAL A 1 804 ? 20.322 18.508 -21.818 1.00 81.19 804 VAL A N 1
ATOM 5955 C CA . VAL A 1 804 ? 19.579 19.552 -22.537 1.00 81.19 804 VAL A CA 1
ATOM 5956 C C . VAL A 1 804 ? 20.266 20.900 -22.348 1.00 81.19 804 VAL A C 1
ATOM 5958 O O . VAL A 1 804 ? 20.600 21.563 -23.332 1.00 81.19 804 VAL A O 1
ATOM 5961 N N . ALA A 1 805 ? 20.541 21.280 -21.097 1.00 79.38 805 ALA A N 1
ATOM 5962 C CA . ALA A 1 805 ? 21.248 22.521 -20.769 1.00 79.38 805 ALA A CA 1
ATOM 5963 C C . ALA A 1 805 ? 22.752 22.457 -21.096 1.00 79.38 805 ALA A C 1
ATOM 5965 O O . ALA A 1 805 ? 23.403 23.493 -21.235 1.00 79.38 805 ALA A O 1
ATOM 5966 N N . ARG A 1 806 ? 23.296 21.245 -21.271 1.00 87.94 806 ARG A N 1
ATOM 5967 C CA . ARG A 1 806 ? 24.710 20.962 -21.582 1.00 87.94 806 ARG A CA 1
ATOM 5968 C C . ARG A 1 806 ? 25.659 21.505 -20.520 1.00 87.94 806 ARG A C 1
ATOM 5970 O O . ARG A 1 806 ? 26.719 22.053 -20.831 1.00 87.94 806 ARG A O 1
ATOM 5977 N N . SER A 1 807 ? 25.288 21.319 -19.263 1.00 89.38 807 SER A N 1
ATOM 5978 C CA . SER A 1 807 ? 26.027 21.836 -18.117 1.00 89.38 807 SER A CA 1
ATOM 5979 C C . SER A 1 807 ? 26.082 20.831 -16.976 1.00 89.38 807 SER A C 1
ATOM 5981 O O . SER A 1 807 ? 25.205 19.984 -16.823 1.00 89.38 807 SER A O 1
ATOM 5983 N N . GLU A 1 808 ? 27.108 20.960 -16.143 1.00 92.25 808 GLU A N 1
ATOM 5984 C CA . GLU A 1 808 ? 27.188 20.269 -14.859 1.00 92.25 808 GLU A CA 1
ATOM 5985 C C . GLU A 1 808 ? 26.184 20.883 -13.875 1.00 92.25 808 GLU A C 1
ATOM 5987 O O . GLU A 1 808 ? 26.181 22.097 -13.669 1.00 92.25 808 GLU A O 1
ATOM 5992 N N . VAL A 1 809 ? 25.333 20.044 -13.283 1.00 87.94 809 VAL A N 1
ATOM 5993 C CA . VAL A 1 809 ? 24.305 20.440 -12.301 1.00 87.94 809 VAL A CA 1
ATOM 5994 C C . VAL A 1 809 ? 24.586 19.898 -10.899 1.00 87.94 809 VAL A C 1
ATOM 5996 O O . VAL A 1 809 ? 23.994 20.363 -9.930 1.00 87.94 809 VAL A O 1
ATOM 5999 N N . GLY A 1 810 ? 25.518 18.950 -10.767 1.00 88.88 810 GLY A N 1
ATOM 6000 C CA . GLY A 1 810 ? 25.920 18.397 -9.476 1.00 88.88 810 GLY A CA 1
ATOM 6001 C C . GLY A 1 810 ? 27.293 17.735 -9.518 1.00 88.88 810 GLY A C 1
ATOM 6002 O O . GLY A 1 810 ? 27.715 17.215 -10.552 1.00 88.88 810 GLY A O 1
ATOM 6003 N N . ARG A 1 811 ? 27.986 17.736 -8.375 1.00 92.81 811 ARG A N 1
ATOM 6004 C CA . ARG A 1 811 ? 29.297 17.102 -8.198 1.00 92.81 811 ARG A CA 1
ATOM 6005 C C . ARG A 1 811 ? 29.428 16.520 -6.802 1.00 92.81 811 ARG A C 1
ATOM 6007 O O . ARG A 1 811 ? 29.295 17.233 -5.813 1.00 92.81 811 ARG A O 1
ATOM 6014 N N . PHE A 1 812 ? 29.792 15.246 -6.743 1.00 94.06 812 PHE A N 1
ATOM 6015 C CA . PHE A 1 812 ? 29.913 14.488 -5.505 1.00 94.06 812 PHE A CA 1
ATOM 6016 C C . PHE A 1 812 ? 31.287 13.838 -5.434 1.00 94.06 812 PHE A C 1
ATOM 6018 O O . PHE A 1 812 ? 31.663 13.049 -6.302 1.00 94.06 812 PHE A O 1
ATOM 6025 N N . GLN A 1 813 ? 32.065 14.192 -4.415 1.00 93.12 813 GLN A N 1
ATOM 6026 C CA . GLN A 1 813 ? 33.409 13.656 -4.244 1.00 93.12 813 GLN A CA 1
ATOM 6027 C C . GLN A 1 813 ? 33.345 12.191 -3.806 1.00 93.12 813 GLN A C 1
ATOM 6029 O O . GLN A 1 813 ? 32.640 11.837 -2.864 1.00 93.12 813 GLN A O 1
ATOM 6034 N N . LEU A 1 814 ? 34.109 11.341 -4.486 1.00 91.94 814 LEU A N 1
ATOM 6035 C CA . LEU A 1 814 ? 34.213 9.925 -4.174 1.00 91.94 814 LEU A CA 1
ATOM 6036 C C . LEU A 1 814 ? 35.466 9.629 -3.338 1.00 91.94 814 LEU A C 1
ATOM 6038 O O . LEU A 1 814 ? 36.480 10.319 -3.456 1.00 91.94 814 LEU A O 1
ATOM 6042 N N . PRO A 1 815 ? 35.450 8.547 -2.543 1.00 88.75 815 PRO A N 1
ATOM 6043 C CA . PRO A 1 815 ? 36.628 8.086 -1.802 1.00 88.75 815 PRO A CA 1
ATOM 6044 C C . PRO A 1 815 ? 37.728 7.499 -2.705 1.00 88.75 815 PRO A C 1
ATOM 6046 O O . PRO A 1 815 ? 38.872 7.357 -2.273 1.00 88.75 815 PRO A O 1
ATOM 6049 N N . ALA A 1 816 ? 37.383 7.093 -3.930 1.00 88.81 816 ALA A N 1
ATOM 6050 C CA . ALA A 1 816 ? 38.288 6.567 -4.947 1.00 88.81 816 ALA A CA 1
ATOM 6051 C C . ALA A 1 816 ? 37.651 6.716 -6.338 1.00 88.81 816 ALA A C 1
ATOM 6053 O O . ALA A 1 816 ? 36.435 6.869 -6.451 1.00 88.81 816 ALA A O 1
ATOM 6054 N N . ALA A 1 817 ? 38.466 6.667 -7.395 1.00 85.62 817 ALA A N 1
ATOM 6055 C CA . ALA A 1 817 ? 37.966 6.712 -8.767 1.00 85.62 817 ALA A CA 1
ATOM 6056 C C . ALA A 1 817 ? 37.097 5.482 -9.053 1.00 85.62 817 ALA A C 1
ATOM 6058 O O . ALA A 1 817 ? 37.558 4.355 -8.892 1.00 85.62 817 ALA A O 1
ATOM 6059 N N . ALA A 1 818 ? 35.855 5.701 -9.481 1.00 89.44 818 ALA A N 1
ATOM 6060 C CA . ALA A 1 818 ? 34.932 4.615 -9.778 1.00 89.44 818 ALA A CA 1
ATOM 6061 C C . ALA A 1 818 ? 35.078 4.116 -11.221 1.00 89.44 818 ALA A C 1
ATOM 6063 O O . ALA A 1 818 ? 35.065 4.922 -12.158 1.00 89.44 818 ALA A O 1
ATOM 6064 N N . ALA A 1 819 ? 35.171 2.794 -11.396 1.00 84.31 819 ALA A N 1
ATOM 6065 C CA . ALA A 1 819 ? 35.209 2.146 -12.715 1.00 84.31 819 ALA A CA 1
ATOM 6066 C C . ALA A 1 819 ? 33.822 1.964 -13.338 1.00 84.31 819 ALA A C 1
ATOM 6068 O O . ALA A 1 819 ? 33.710 1.826 -14.548 1.00 84.31 819 ALA A O 1
ATOM 6069 N N . SER A 1 820 ? 32.769 1.999 -12.523 1.00 87.38 820 SER A N 1
ATOM 6070 C CA . SER A 1 820 ? 31.383 1.942 -12.972 1.00 87.38 820 SER A CA 1
ATOM 6071 C C . SER A 1 820 ? 30.529 2.789 -12.040 1.00 87.38 820 SER A C 1
ATOM 6073 O O . SER A 1 820 ? 30.751 2.790 -10.830 1.00 87.38 820 SER A O 1
ATOM 6075 N N . VAL A 1 821 ? 29.541 3.485 -12.593 1.00 89.81 821 VAL A N 1
ATOM 6076 C CA . VAL A 1 821 ? 28.525 4.247 -11.856 1.00 89.81 821 VAL A CA 1
ATOM 6077 C C . VAL A 1 821 ? 27.158 3.923 -12.445 1.00 89.81 821 VAL A C 1
ATOM 6079 O O . VAL A 1 821 ? 27.025 3.857 -13.669 1.00 89.81 821 VAL A O 1
ATOM 6082 N N . ARG A 1 822 ? 26.162 3.644 -11.601 1.00 88.88 822 ARG A N 1
ATOM 6083 C CA . ARG A 1 822 ? 24.806 3.286 -12.031 1.00 88.88 822 ARG A CA 1
ATOM 6084 C C . ARG A 1 822 ? 23.757 3.956 -11.144 1.00 88.88 822 ARG A C 1
ATOM 6086 O O . ARG A 1 822 ? 23.907 3.898 -9.924 1.00 88.88 822 ARG A O 1
ATOM 6093 N N . PRO A 1 823 ? 22.703 4.553 -11.723 1.00 84.81 823 PRO A N 1
ATOM 6094 C CA . PRO A 1 823 ? 21.561 5.001 -10.943 1.00 84.81 823 PRO A CA 1
ATOM 6095 C C . PRO A 1 823 ? 20.805 3.811 -10.356 1.00 84.81 823 PRO A C 1
ATOM 6097 O O . PRO A 1 823 ? 20.731 2.746 -10.975 1.00 84.81 823 PRO A O 1
ATOM 6100 N N . VAL A 1 824 ? 20.235 4.007 -9.170 1.00 81.06 824 VAL A N 1
ATOM 6101 C CA . VAL A 1 824 ? 19.347 3.042 -8.526 1.00 81.06 824 VAL A CA 1
ATOM 6102 C C . VAL A 1 824 ? 17.905 3.331 -8.953 1.00 81.06 824 VAL A C 1
ATOM 6104 O O . VAL A 1 824 ? 17.409 4.430 -8.707 1.00 81.06 824 VAL A O 1
ATOM 6107 N N . PRO A 1 825 ? 17.204 2.380 -9.596 1.00 69.81 825 PRO A N 1
ATOM 6108 C CA . PRO A 1 825 ? 15.815 2.572 -9.991 1.00 69.81 825 PRO A CA 1
ATOM 6109 C C . PRO A 1 825 ? 14.894 3.010 -8.855 1.00 69.81 825 PRO A C 1
ATOM 6111 O O . PRO A 1 825 ? 14.870 2.398 -7.791 1.00 69.81 825 PRO A O 1
ATOM 6114 N N . GLY A 1 826 ? 14.140 4.087 -9.101 1.00 60.88 826 GLY A N 1
ATOM 6115 C CA . GLY A 1 826 ? 13.175 4.648 -8.153 1.00 60.88 826 GLY A CA 1
ATOM 6116 C C . GLY A 1 826 ? 13.776 5.299 -6.902 1.00 60.88 826 GLY A C 1
ATOM 6117 O O . GLY A 1 826 ? 13.020 5.627 -5.992 1.00 60.88 826 GLY A O 1
ATOM 6118 N N . ARG A 1 827 ? 15.102 5.482 -6.826 1.00 68.50 827 ARG A N 1
ATOM 6119 C CA . ARG A 1 827 ? 15.781 6.132 -5.695 1.00 68.50 827 ARG A CA 1
ATOM 6120 C C . ARG A 1 827 ? 16.663 7.283 -6.195 1.00 68.50 827 ARG A C 1
ATOM 6122 O O . ARG A 1 827 ? 17.225 7.177 -7.284 1.00 68.50 827 ARG A O 1
ATOM 6129 N N . PRO A 1 828 ? 16.868 8.351 -5.403 1.00 75.00 828 PRO A N 1
ATOM 6130 C CA . PRO A 1 828 ? 17.794 9.439 -5.740 1.00 75.00 828 PRO A CA 1
ATOM 6131 C C . PRO A 1 828 ? 19.272 9.030 -5.575 1.00 75.00 828 PRO A C 1
ATOM 6133 O O . PRO A 1 828 ? 20.141 9.873 -5.372 1.00 75.00 828 PRO A O 1
ATOM 6136 N N . GLU A 1 829 ? 19.572 7.733 -5.609 1.00 85.12 829 GLU A N 1
ATOM 6137 C CA . GLU A 1 829 ? 20.876 7.175 -5.279 1.00 85.12 829 GLU A CA 1
ATOM 6138 C C . GLU A 1 829 ? 21.614 6.718 -6.541 1.00 85.12 829 GLU A C 1
ATOM 6140 O O . GLU A 1 829 ? 21.034 6.141 -7.464 1.00 85.12 829 GLU A O 1
ATOM 6145 N N . LEU A 1 830 ? 22.930 6.912 -6.550 1.00 90.06 830 LEU A N 1
ATOM 6146 C CA . LEU A 1 830 ? 23.858 6.299 -7.491 1.00 90.06 830 LEU A CA 1
ATOM 6147 C C . LEU A 1 830 ? 24.748 5.322 -6.734 1.00 90.06 830 LEU A C 1
ATOM 6149 O O . LEU A 1 830 ? 25.271 5.643 -5.668 1.00 90.06 830 LEU A O 1
ATOM 6153 N N . VAL A 1 831 ? 24.996 4.161 -7.324 1.00 90.94 831 VAL A N 1
ATOM 6154 C CA . VAL A 1 831 ? 25.974 3.200 -6.814 1.00 90.94 831 VAL A CA 1
ATOM 6155 C C . VAL A 1 831 ? 27.184 3.226 -7.729 1.00 90.94 831 VAL A C 1
ATOM 6157 O O . VAL A 1 831 ? 27.061 3.145 -8.954 1.00 90.94 831 VAL A O 1
ATOM 6160 N N . ALA A 1 832 ? 28.370 3.332 -7.140 1.00 91.62 832 ALA A N 1
ATOM 6161 C CA . ALA A 1 832 ? 29.628 3.346 -7.863 1.00 91.62 832 ALA A CA 1
ATOM 6162 C C . ALA A 1 832 ? 30.559 2.224 -7.383 1.00 91.62 832 ALA A C 1
ATOM 6164 O O . ALA A 1 832 ? 30.824 2.077 -6.187 1.00 91.62 832 ALA A O 1
ATOM 6165 N N . ALA A 1 833 ? 31.070 1.436 -8.328 1.00 90.12 833 ALA A N 1
ATOM 6166 C CA . ALA A 1 833 ? 32.061 0.398 -8.065 1.00 90.12 833 ALA A CA 1
ATOM 6167 C C . ALA A 1 833 ? 33.425 1.042 -7.812 1.00 90.12 833 ALA A C 1
ATOM 6169 O O . ALA A 1 833 ? 33.872 1.859 -8.619 1.00 90.12 833 ALA A O 1
ATOM 6170 N N . LEU A 1 834 ? 34.080 0.672 -6.709 1.00 89.00 834 LEU A N 1
ATOM 6171 C CA . LEU A 1 834 ? 35.390 1.192 -6.319 1.00 89.00 834 LEU A CA 1
ATOM 6172 C C . LEU A 1 834 ? 36.464 0.106 -6.525 1.00 89.00 834 LEU A C 1
ATOM 6174 O O . LEU A 1 834 ? 36.633 -0.753 -5.653 1.00 89.00 834 LEU A O 1
ATOM 6178 N N . PRO A 1 835 ? 37.223 0.138 -7.637 1.00 84.62 835 PRO A N 1
ATOM 6179 C CA . PRO A 1 835 ? 38.279 -0.834 -7.900 1.00 84.62 835 PRO A CA 1
ATOM 6180 C C . PRO A 1 835 ? 39.291 -0.913 -6.757 1.00 84.62 835 PRO A C 1
ATOM 6182 O O . PRO A 1 835 ? 39.639 0.090 -6.126 1.00 84.62 835 PRO A O 1
ATOM 6185 N N . GLY A 1 836 ? 39.760 -2.127 -6.471 1.00 84.62 836 GLY A N 1
ATOM 6186 C CA . GLY A 1 836 ? 40.722 -2.391 -5.396 1.00 84.62 836 GLY A CA 1
ATOM 6187 C C . GLY A 1 836 ? 40.167 -2.252 -3.970 1.00 84.62 836 GLY A C 1
ATOM 6188 O O . GLY A 1 836 ? 40.904 -2.489 -3.013 1.00 84.62 836 GLY A O 1
ATOM 6189 N N . ARG A 1 837 ? 38.882 -1.911 -3.792 1.00 87.94 837 ARG A N 1
ATOM 6190 C CA . ARG A 1 837 ? 38.219 -1.838 -2.481 1.00 87.94 837 ARG A CA 1
ATOM 6191 C C . ARG A 1 837 ? 37.028 -2.779 -2.427 1.00 87.94 837 ARG A C 1
ATOM 6193 O O . ARG A 1 837 ? 36.169 -2.740 -3.293 1.00 87.94 837 ARG A O 1
ATOM 6200 N N . ARG A 1 838 ? 36.903 -3.564 -1.354 1.00 89.00 838 ARG A N 1
ATOM 6201 C CA . ARG A 1 838 ? 35.683 -4.342 -1.052 1.00 89.00 838 ARG A CA 1
ATOM 6202 C C . ARG A 1 838 ? 34.585 -3.436 -0.480 1.00 89.00 838 ARG A C 1
ATOM 6204 O O . ARG A 1 838 ? 34.082 -3.664 0.614 1.00 89.00 838 ARG A O 1
ATOM 6211 N N . ALA A 1 839 ? 34.263 -2.378 -1.215 1.00 88.38 839 ALA A N 1
ATOM 6212 C CA . ALA A 1 839 ? 33.226 -1.406 -0.905 1.00 88.38 839 ALA A CA 1
ATOM 6213 C C . ALA A 1 839 ? 32.670 -0.821 -2.208 1.00 88.38 839 ALA A C 1
ATOM 6215 O O . ALA A 1 839 ? 33.368 -0.777 -3.223 1.00 88.38 839 ALA A O 1
ATOM 6216 N N . VAL A 1 840 ? 31.435 -0.341 -2.160 1.00 91.19 840 VAL A N 1
ATOM 6217 C CA . VAL A 1 840 ? 30.871 0.543 -3.190 1.00 91.19 840 VAL A CA 1
ATOM 6218 C C . VAL A 1 840 ? 30.708 1.939 -2.598 1.00 91.19 840 VAL A C 1
ATOM 6220 O O . VAL A 1 840 ? 30.712 2.091 -1.378 1.00 91.19 840 VAL A O 1
ATOM 6223 N N . ALA A 1 841 ? 30.595 2.963 -3.437 1.00 91.69 841 ALA A N 1
ATOM 6224 C CA . ALA A 1 841 ? 30.113 4.266 -2.990 1.00 91.69 841 ALA A CA 1
ATOM 6225 C C . ALA A 1 841 ? 28.625 4.385 -3.318 1.00 91.69 841 ALA A C 1
ATOM 6227 O O . ALA A 1 841 ? 28.237 4.139 -4.458 1.00 91.69 841 ALA A O 1
ATOM 6228 N N . LEU A 1 842 ? 27.822 4.762 -2.329 1.00 92.00 842 LEU A N 1
ATOM 6229 C CA . LEU A 1 842 ? 26.424 5.134 -2.505 1.00 92.00 842 LEU A CA 1
ATOM 6230 C C . LEU A 1 842 ? 26.338 6.657 -2.406 1.00 92.00 842 LEU A C 1
ATOM 6232 O O . LEU A 1 842 ? 26.750 7.232 -1.398 1.00 92.00 842 LEU A O 1
ATOM 6236 N N . VAL A 1 843 ? 25.875 7.300 -3.471 1.00 92.12 843 VAL A N 1
ATOM 6237 C CA . VAL A 1 843 ? 25.773 8.756 -3.597 1.00 92.12 843 VAL A CA 1
ATOM 6238 C C . VAL A 1 843 ? 24.301 9.121 -3.670 1.00 92.12 843 VAL A C 1
ATOM 6240 O O . VAL A 1 843 ? 23.661 8.825 -4.673 1.00 92.12 843 VAL A O 1
ATOM 6243 N N . ASP A 1 844 ? 23.771 9.773 -2.645 1.00 87.06 844 ASP A N 1
ATOM 6244 C CA . ASP A 1 844 ? 22.426 10.344 -2.684 1.00 87.06 844 ASP A CA 1
ATOM 6245 C C . ASP A 1 844 ? 22.502 11.742 -3.306 1.00 87.06 844 ASP A C 1
ATOM 6247 O O . ASP A 1 844 ? 23.082 12.672 -2.739 1.00 87.06 844 ASP A O 1
ATOM 6251 N N . THR A 1 845 ? 21.925 11.893 -4.496 1.00 83.25 845 THR A N 1
ATOM 6252 C CA . THR A 1 845 ? 21.977 13.145 -5.258 1.00 83.25 845 THR A CA 1
ATOM 6253 C C . THR A 1 845 ? 21.062 14.230 -4.697 1.00 83.25 845 THR A C 1
ATOM 6255 O O . THR A 1 845 ? 21.248 15.397 -5.032 1.00 83.25 845 THR A O 1
ATOM 6258 N N . SER A 1 846 ? 20.086 13.867 -3.856 1.00 79.50 846 SER A N 1
ATOM 6259 C CA . SER A 1 846 ? 19.143 14.811 -3.242 1.00 79.50 846 SER A CA 1
ATOM 6260 C C . SER A 1 846 ? 19.719 15.454 -1.983 1.00 79.50 846 SER A C 1
ATOM 6262 O O . SER A 1 846 ? 19.608 16.665 -1.790 1.00 79.50 846 SER A O 1
ATOM 6264 N N . THR A 1 847 ? 20.394 14.659 -1.151 1.00 81.56 847 THR A N 1
ATOM 6265 C CA . THR A 1 847 ? 21.016 15.130 0.096 1.00 81.56 847 THR A CA 1
ATOM 6266 C C . THR A 1 847 ? 22.487 15.505 -0.084 1.00 81.56 847 THR A C 1
ATOM 6268 O O . THR A 1 847 ? 23.066 16.182 0.765 1.00 81.56 847 THR A O 1
ATOM 6271 N N . GLY A 1 848 ? 23.108 15.056 -1.179 1.00 82.94 848 GLY A N 1
ATOM 6272 C CA . GLY A 1 848 ? 24.539 15.185 -1.439 1.00 82.94 848 GLY A CA 1
ATOM 6273 C C . GLY A 1 848 ? 25.411 14.306 -0.546 1.00 82.94 848 GLY A C 1
ATOM 6274 O O . GLY A 1 848 ? 26.622 14.527 -0.459 1.00 82.94 848 GLY A O 1
ATOM 6275 N N . THR A 1 849 ? 24.818 13.323 0.133 1.00 88.81 849 THR A N 1
ATOM 6276 C CA . THR A 1 849 ? 25.554 12.423 1.019 1.00 88.81 849 THR A CA 1
ATOM 6277 C C . THR A 1 849 ? 26.245 11.315 0.227 1.00 88.81 849 THR A C 1
ATOM 6279 O O . THR A 1 849 ? 25.719 10.783 -0.749 1.00 88.81 849 THR A O 1
ATOM 6282 N N . VAL A 1 850 ? 27.463 10.966 0.651 1.00 92.75 850 VAL A N 1
ATOM 6283 C CA . VAL A 1 850 ? 28.240 9.861 0.077 1.00 92.75 850 VAL A CA 1
ATOM 6284 C C . VAL A 1 850 ? 28.594 8.891 1.191 1.00 92.75 850 VAL A C 1
ATOM 6286 O O . VAL A 1 850 ? 29.321 9.240 2.123 1.00 92.75 850 VAL A O 1
ATOM 6289 N N . THR A 1 851 ? 28.098 7.661 1.092 1.00 90.88 851 THR A N 1
ATOM 6290 C CA . THR A 1 851 ? 28.407 6.577 2.031 1.00 90.88 851 THR A CA 1
ATOM 6291 C C . THR A 1 851 ? 29.176 5.459 1.334 1.00 90.88 851 THR A C 1
ATOM 6293 O O . THR A 1 851 ? 29.248 5.391 0.107 1.00 90.88 851 THR A O 1
ATOM 6296 N N . THR A 1 852 ? 29.831 4.602 2.120 1.00 90.50 852 THR A N 1
ATOM 6297 C CA . THR A 1 852 ? 30.696 3.532 1.594 1.00 90.50 852 THR A CA 1
ATOM 6298 C C . THR A 1 852 ? 30.363 2.179 2.212 1.00 90.50 852 THR A C 1
ATOM 6300 O O . THR A 1 852 ? 31.130 1.665 3.031 1.00 90.50 852 THR A O 1
ATOM 6303 N N . PRO A 1 853 ? 29.202 1.593 1.873 1.00 88.00 853 PRO A N 1
ATOM 6304 C CA . PRO A 1 853 ? 28.848 0.281 2.385 1.00 88.00 853 PRO A CA 1
ATOM 6305 C C . PRO A 1 853 ? 29.838 -0.791 1.889 1.00 88.00 853 PRO A C 1
ATOM 6307 O O . PRO A 1 853 ? 30.389 -0.692 0.781 1.00 88.00 853 PRO A O 1
ATOM 6310 N N . PRO A 1 854 ? 30.094 -1.827 2.706 1.00 86.50 854 PRO A N 1
ATOM 6311 C CA . PRO A 1 854 ? 30.985 -2.914 2.331 1.00 86.50 854 PRO A CA 1
ATOM 6312 C C . PRO A 1 854 ? 30.402 -3.726 1.167 1.00 86.50 854 PRO A C 1
ATOM 6314 O O . PRO A 1 854 ? 29.192 -3.849 0.991 1.00 86.50 854 PRO A O 1
ATOM 6317 N N . SER A 1 855 ? 31.292 -4.314 0.375 1.00 87.38 855 SER A N 1
ATOM 6318 C CA . SER A 1 855 ? 30.960 -5.143 -0.782 1.00 87.38 855 SER A CA 1
ATOM 6319 C C . SER A 1 855 ? 31.581 -6.535 -0.635 1.00 87.38 855 SER A C 1
ATOM 6321 O O . SER A 1 855 ? 32.706 -6.655 -0.137 1.00 87.38 855 SER A O 1
ATOM 6323 N N . PRO A 1 856 ? 30.915 -7.604 -1.110 1.00 87.56 856 PRO A N 1
ATOM 6324 C CA . PRO A 1 856 ? 31.470 -8.952 -1.081 1.00 87.56 856 PRO A CA 1
ATOM 6325 C C . PRO A 1 856 ? 32.749 -9.080 -1.918 1.00 87.56 856 PRO A C 1
ATOM 6327 O O . PRO A 1 856 ? 33.556 -9.960 -1.636 1.00 87.56 856 PRO A O 1
ATOM 6330 N N . LEU A 1 857 ? 33.002 -8.206 -2.897 1.00 88.81 857 LEU A N 1
ATOM 6331 C CA . LEU A 1 857 ? 34.243 -8.198 -3.682 1.00 88.81 857 LEU A CA 1
ATOM 6332 C C . LEU A 1 857 ? 34.664 -6.785 -4.109 1.00 88.81 857 LEU A C 1
ATOM 6334 O O . LEU A 1 857 ? 33.876 -5.843 -4.040 1.00 88.81 857 LEU A O 1
ATOM 6338 N N . ALA A 1 858 ? 35.924 -6.630 -4.522 1.00 87.62 858 ALA A N 1
ATOM 6339 C CA . ALA A 1 858 ? 36.418 -5.377 -5.088 1.00 87.62 858 ALA A CA 1
ATOM 6340 C C . ALA A 1 858 ? 36.065 -5.319 -6.570 1.00 87.62 858 ALA A C 1
ATOM 6342 O O . ALA A 1 858 ? 36.722 -5.989 -7.356 1.00 87.62 858 ALA A O 1
ATOM 6343 N N . ALA A 1 859 ? 34.991 -4.611 -6.915 1.00 84.56 859 ALA A N 1
ATOM 6344 C CA . ALA A 1 859 ? 34.355 -4.702 -8.224 1.00 84.56 859 ALA A CA 1
ATOM 6345 C C . ALA A 1 859 ? 34.934 -3.708 -9.236 1.00 84.56 859 ALA A C 1
ATOM 6347 O O . ALA A 1 859 ? 35.113 -2.532 -8.917 1.00 84.56 859 ALA A O 1
ATOM 6348 N N . ASP A 1 860 ? 35.130 -4.182 -10.464 1.00 82.50 860 ASP A N 1
ATOM 6349 C CA . ASP A 1 860 ? 35.399 -3.349 -11.641 1.00 82.50 860 ASP A CA 1
ATOM 6350 C C . ASP A 1 860 ? 34.090 -3.018 -12.369 1.00 82.50 860 ASP A C 1
ATOM 6352 O O . ASP A 1 860 ? 33.896 -1.907 -12.859 1.00 82.50 860 ASP A O 1
ATOM 6356 N N . TRP A 1 861 ? 33.157 -3.975 -12.373 1.00 83.38 861 TRP A N 1
ATOM 6357 C CA . TRP A 1 861 ? 31.858 -3.868 -13.024 1.00 83.38 861 TRP A CA 1
ATOM 6358 C C . TRP A 1 861 ? 30.725 -3.909 -12.010 1.00 83.38 861 TRP A C 1
ATOM 6360 O O . TRP A 1 861 ? 30.739 -4.696 -11.060 1.00 83.38 861 TRP A O 1
ATOM 6370 N N . LEU A 1 862 ? 29.707 -3.094 -12.269 1.00 87.00 862 LEU A N 1
ATOM 6371 C CA . LEU A 1 862 ? 28.491 -3.019 -11.473 1.00 87.00 862 LEU A CA 1
ATOM 6372 C C . LEU A 1 862 ? 27.264 -3.006 -12.386 1.00 87.00 862 LEU A C 1
ATOM 6374 O O . LEU A 1 862 ? 27.196 -2.238 -13.350 1.00 87.00 862 LEU A O 1
ATOM 6378 N N . ARG A 1 863 ? 26.273 -3.834 -12.057 1.00 86.81 863 ARG A N 1
ATOM 6379 C CA . ARG A 1 863 ? 24.919 -3.787 -12.622 1.00 86.81 863 ARG A CA 1
ATOM 6380 C C . ARG A 1 863 ? 23.916 -3.699 -11.480 1.00 86.81 863 ARG A C 1
ATOM 6382 O O . ARG A 1 863 ? 24.085 -4.363 -10.464 1.00 86.81 863 ARG A O 1
ATOM 6389 N N . VAL A 1 864 ? 22.891 -2.876 -11.642 1.00 78.94 864 VAL A N 1
ATOM 6390 C CA . VAL A 1 864 ? 21.826 -2.709 -10.648 1.00 78.94 864 VAL A CA 1
ATOM 6391 C C . VAL A 1 864 ? 20.584 -3.411 -11.179 1.00 78.94 864 VAL A C 1
ATOM 6393 O O . VAL A 1 864 ? 20.234 -3.254 -12.347 1.00 78.94 864 VAL A O 1
ATOM 6396 N N . GLY A 1 865 ? 19.965 -4.235 -10.340 1.00 73.06 865 GLY A N 1
ATOM 6397 C CA . GLY A 1 865 ? 18.701 -4.891 -10.630 1.00 73.06 865 GLY A CA 1
ATOM 6398 C C . GLY A 1 865 ? 17.575 -3.878 -10.811 1.00 73.06 865 GLY A C 1
ATOM 6399 O O . GLY A 1 865 ? 17.597 -2.788 -10.244 1.00 73.06 865 GLY A O 1
ATOM 6400 N N . LEU A 1 866 ? 16.560 -4.256 -11.585 1.00 65.19 866 LEU A N 1
ATOM 6401 C CA . LEU A 1 866 ? 15.375 -3.426 -11.832 1.00 65.19 866 LEU A CA 1
ATOM 6402 C C . LEU A 1 866 ? 14.628 -3.013 -10.566 1.00 65.19 866 LEU A C 1
ATOM 6404 O O . LEU A 1 866 ? 13.994 -1.967 -10.539 1.00 65.19 866 LEU A O 1
ATOM 6408 N N . ASP A 1 867 ? 14.685 -3.857 -9.542 1.00 61.91 867 ASP A N 1
ATOM 6409 C CA . ASP A 1 867 ? 14.074 -3.607 -8.243 1.00 61.91 867 ASP A CA 1
ATOM 6410 C C . ASP A 1 867 ? 14.806 -2.516 -7.445 1.00 61.91 867 ASP A C 1
ATOM 6412 O O . ASP A 1 867 ? 14.337 -2.126 -6.379 1.00 61.91 867 ASP A O 1
ATOM 6416 N N . GLY A 1 868 ? 15.981 -2.069 -7.906 1.00 72.00 868 GLY A N 1
ATOM 6417 C CA . GLY A 1 868 ? 16.880 -1.183 -7.168 1.00 72.00 868 GLY A CA 1
ATOM 6418 C C . GLY A 1 868 ? 17.453 -1.807 -5.893 1.00 72.00 868 GLY A C 1
ATOM 6419 O O . GLY A 1 868 ? 18.269 -1.182 -5.217 1.00 72.00 868 GLY A O 1
ATOM 6420 N N . ARG A 1 869 ? 17.068 -3.050 -5.578 1.00 74.31 869 ARG A N 1
ATOM 6421 C CA . ARG A 1 869 ? 17.402 -3.741 -4.333 1.00 74.31 869 ARG A CA 1
ATOM 6422 C C . ARG A 1 869 ? 18.619 -4.637 -4.486 1.00 74.31 869 ARG A C 1
ATOM 6424 O O . ARG A 1 869 ? 19.287 -4.834 -3.485 1.00 74.31 869 ARG A O 1
ATOM 6431 N N . ALA A 1 870 ? 18.932 -5.171 -5.670 1.00 82.25 870 ALA A N 1
ATOM 6432 C CA . ALA A 1 870 ? 20.103 -6.034 -5.873 1.00 82.25 870 ALA A CA 1
ATOM 6433 C C . ALA A 1 870 ? 21.188 -5.371 -6.736 1.00 82.25 870 ALA A C 1
ATOM 6435 O O . ALA A 1 870 ? 20.911 -4.864 -7.820 1.00 82.25 870 ALA A O 1
ATOM 6436 N N . TRP A 1 871 ? 22.443 -5.411 -6.288 1.00 88.38 871 TRP A N 1
ATOM 6437 C CA . TRP A 1 871 ? 23.607 -4.896 -7.013 1.00 88.38 871 TRP A CA 1
ATOM 6438 C C . TRP A 1 871 ? 24.565 -6.042 -7.333 1.00 88.38 871 TRP A C 1
ATOM 6440 O O . TRP A 1 871 ? 25.122 -6.672 -6.432 1.00 88.38 871 TRP A O 1
ATOM 6450 N N . PHE A 1 872 ? 24.762 -6.304 -8.622 1.00 89.44 872 PHE A N 1
ATOM 6451 C CA . PHE A 1 872 ? 25.641 -7.345 -9.141 1.00 89.44 872 PHE A CA 1
ATOM 6452 C C . PHE A 1 872 ? 27.019 -6.767 -9.425 1.00 89.44 872 PHE A C 1
ATOM 6454 O O . PHE A 1 872 ? 27.173 -5.817 -10.192 1.00 89.44 872 PHE A O 1
ATOM 6461 N N . LEU A 1 873 ? 28.018 -7.365 -8.797 1.00 89.50 873 LEU A N 1
ATOM 6462 C CA . LEU A 1 873 ? 29.379 -6.867 -8.703 1.00 89.50 873 LEU A CA 1
ATOM 6463 C C . LEU A 1 873 ? 30.318 -7.922 -9.274 1.00 89.50 873 LEU A C 1
ATOM 6465 O O . LEU A 1 873 ? 30.270 -9.080 -8.866 1.00 89.50 873 LEU A O 1
ATOM 6469 N N . ALA A 1 874 ? 31.188 -7.539 -10.198 1.00 88.25 874 ALA A N 1
ATOM 6470 C CA . ALA A 1 874 ? 32.161 -8.450 -10.793 1.00 88.25 874 ALA A CA 1
ATOM 6471 C C . ALA A 1 874 ? 33.532 -7.783 -10.903 1.00 88.25 874 ALA A C 1
ATOM 6473 O O . ALA A 1 874 ? 33.633 -6.561 -11.008 1.00 88.25 874 ALA A O 1
ATOM 6474 N N . ASN A 1 875 ? 34.586 -8.593 -10.896 1.00 84.62 875 ASN A N 1
ATOM 6475 C CA . ASN A 1 875 ? 35.945 -8.154 -11.197 1.00 84.62 875 ASN A CA 1
ATOM 6476 C C . ASN A 1 875 ? 36.673 -9.203 -12.034 1.00 84.62 875 ASN A C 1
ATOM 6478 O O . ASN A 1 875 ? 36.259 -10.362 -12.077 1.00 84.62 875 ASN A O 1
ATOM 6482 N N . ALA A 1 876 ? 37.743 -8.791 -12.708 1.00 80.81 876 ALA A N 1
ATOM 6483 C CA . ALA A 1 876 ? 38.443 -9.656 -13.660 1.00 80.81 876 ALA A CA 1
ATOM 6484 C C . ALA A 1 876 ? 39.247 -10.792 -12.994 1.00 80.81 876 ALA A C 1
ATOM 6486 O O . ALA A 1 876 ? 39.678 -11.720 -13.676 1.00 80.81 876 ALA A O 1
ATOM 6487 N N . ASP A 1 877 ? 39.439 -10.726 -11.673 1.00 84.06 877 ASP A N 1
ATOM 6488 C CA . ASP A 1 877 ? 40.384 -11.575 -10.939 1.00 84.06 877 ASP A CA 1
ATOM 6489 C C . ASP A 1 877 ? 39.709 -12.653 -10.073 1.00 84.06 877 ASP A C 1
ATOM 6491 O O . ASP A 1 877 ? 40.369 -13.588 -9.612 1.00 84.06 877 ASP A O 1
ATOM 6495 N N . THR A 1 878 ? 38.397 -12.555 -9.833 1.00 87.38 878 THR A N 1
ATOM 6496 C CA . THR A 1 878 ? 37.667 -13.459 -8.929 1.00 87.38 878 THR A CA 1
ATOM 6497 C C . THR A 1 878 ? 36.688 -14.316 -9.712 1.00 87.38 878 THR A C 1
ATOM 6499 O O . THR A 1 878 ? 35.810 -13.806 -10.397 1.00 87.38 878 THR A O 1
ATOM 6502 N N . ALA A 1 879 ? 36.764 -15.638 -9.550 1.00 90.31 879 ALA A N 1
ATOM 6503 C CA . ALA A 1 879 ? 35.795 -16.586 -10.110 1.00 90.31 879 ALA A CA 1
ATOM 6504 C C . ALA A 1 879 ? 34.464 -16.598 -9.327 1.00 90.31 879 ALA A C 1
ATOM 6506 O O . ALA A 1 879 ? 33.965 -17.644 -8.910 1.00 90.31 879 ALA A O 1
ATOM 6507 N N . ALA A 1 880 ? 33.904 -15.417 -9.075 1.00 89.94 880 ALA A N 1
ATOM 6508 C CA . ALA A 1 880 ? 32.642 -15.236 -8.382 1.00 89.94 880 ALA A CA 1
ATOM 6509 C C . ALA A 1 880 ? 31.970 -13.927 -8.803 1.00 89.94 880 ALA A C 1
ATOM 6511 O O . ALA A 1 880 ? 32.630 -12.936 -9.111 1.00 89.94 880 ALA A O 1
ATOM 6512 N N . LEU A 1 881 ? 30.645 -13.927 -8.748 1.00 89.94 881 LEU A N 1
ATOM 6513 C CA . LEU A 1 881 ? 29.808 -12.747 -8.885 1.00 89.94 881 LEU A CA 1
ATOM 6514 C C . LEU A 1 881 ? 29.319 -12.321 -7.499 1.00 89.94 881 LEU A C 1
ATOM 6516 O O . LEU A 1 881 ? 28.649 -13.086 -6.810 1.00 89.94 881 LEU A O 1
ATOM 6520 N N . GLY A 1 882 ? 29.641 -11.105 -7.085 1.00 87.25 882 GLY A N 1
ATOM 6521 C CA . GLY A 1 882 ? 29.148 -10.507 -5.853 1.00 87.25 882 GLY A CA 1
ATOM 6522 C C . GLY A 1 882 ? 27.715 -10.017 -6.018 1.00 87.25 882 GLY A C 1
ATOM 6523 O O . GLY A 1 882 ? 27.357 -9.483 -7.065 1.00 87.25 882 GLY A O 1
ATOM 6524 N N . VAL A 1 883 ? 26.905 -10.176 -4.978 1.00 87.38 883 VAL A N 1
ATOM 6525 C CA . VAL A 1 883 ? 25.544 -9.643 -4.912 1.00 87.38 883 VAL A CA 1
ATOM 6526 C C . VAL A 1 883 ? 25.373 -8.924 -3.582 1.00 87.38 883 VAL A C 1
ATOM 6528 O O . VAL A 1 883 ? 25.463 -9.548 -2.526 1.00 87.38 883 VAL A O 1
ATOM 6531 N N . THR A 1 884 ? 25.122 -7.621 -3.627 1.00 83.94 884 THR A N 1
ATOM 6532 C CA . THR A 1 884 ? 24.782 -6.814 -2.446 1.00 83.94 884 THR A CA 1
ATOM 6533 C C . THR A 1 884 ? 23.316 -6.421 -2.518 1.00 83.94 884 THR A C 1
ATOM 6535 O O . THR A 1 884 ? 22.823 -6.117 -3.601 1.00 83.94 884 THR A O 1
ATOM 6538 N N . LEU A 1 885 ? 22.618 -6.434 -1.380 1.00 79.62 885 LEU A N 1
ATOM 6539 C CA . LEU A 1 885 ? 21.265 -5.892 -1.294 1.00 79.62 885 LEU A CA 1
ATOM 6540 C C . LEU A 1 885 ? 21.317 -4.456 -0.768 1.00 79.62 885 LEU A C 1
ATOM 6542 O O . LEU A 1 885 ? 22.048 -4.207 0.186 1.00 79.62 885 LEU A O 1
ATOM 6546 N N . ALA A 1 886 ? 20.549 -3.542 -1.362 1.00 70.44 886 ALA A N 1
ATOM 6547 C CA . ALA A 1 886 ? 20.585 -2.107 -1.068 1.00 70.44 886 ALA A CA 1
ATOM 6548 C C . ALA A 1 886 ? 20.359 -1.787 0.420 1.00 70.44 886 ALA A C 1
ATOM 6550 O O . ALA A 1 886 ? 20.985 -0.880 0.957 1.00 70.44 886 ALA A O 1
ATOM 6551 N N . ASP A 1 887 ? 19.533 -2.587 1.100 1.00 66.62 887 ASP A N 1
ATOM 6552 C CA . ASP A 1 887 ? 19.187 -2.387 2.511 1.00 66.62 887 ASP A CA 1
ATOM 6553 C C . ASP A 1 887 ? 20.038 -3.266 3.462 1.00 66.62 887 ASP A C 1
ATOM 6555 O O . ASP A 1 887 ? 19.787 -3.329 4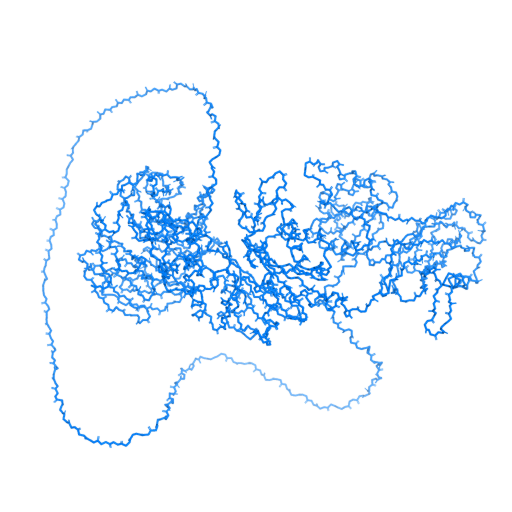.665 1.00 66.62 887 ASP A O 1
ATOM 6559 N N . SER A 1 888 ? 21.047 -3.979 2.939 1.00 62.84 888 SER A N 1
ATOM 6560 C CA . SER A 1 888 ? 21.897 -4.897 3.708 1.00 62.84 888 SER A CA 1
ATOM 6561 C C . SER A 1 888 ? 23.338 -4.406 3.802 1.00 62.84 888 SER A C 1
ATOM 6563 O O . SER A 1 888 ? 24.000 -4.149 2.800 1.00 62.84 888 SER A O 1
ATOM 6565 N N . ALA A 1 889 ? 23.886 -4.414 5.020 1.00 56.75 889 ALA A N 1
ATOM 6566 C CA . ALA A 1 889 ? 25.310 -4.185 5.263 1.00 56.75 889 ALA A CA 1
ATOM 6567 C C . ALA A 1 889 ? 26.205 -5.380 4.864 1.00 56.75 889 ALA A C 1
ATOM 6569 O O . ALA A 1 889 ? 27.419 -5.312 5.031 1.00 56.75 889 ALA A O 1
ATOM 6570 N N . VAL A 1 890 ? 25.641 -6.494 4.380 1.00 63.88 890 VAL A N 1
ATOM 6571 C CA . VAL A 1 890 ? 26.395 -7.700 3.997 1.00 63.88 890 VAL A CA 1
ATOM 6572 C C . VAL A 1 890 ? 25.894 -8.234 2.653 1.00 63.88 890 VAL A C 1
ATOM 6574 O O . VAL A 1 890 ? 24.701 -8.490 2.484 1.00 63.88 890 VAL A O 1
ATOM 6577 N N . GLY A 1 891 ? 26.813 -8.415 1.701 1.00 77.75 891 GLY A N 1
ATOM 6578 C CA . GLY A 1 891 ? 26.557 -9.070 0.415 1.00 77.75 891 GLY A CA 1
ATOM 6579 C C . GLY A 1 891 ? 27.004 -10.536 0.390 1.00 77.75 891 GLY A C 1
ATOM 6580 O O . GLY A 1 891 ? 27.755 -10.989 1.252 1.00 77.75 891 GLY A O 1
ATOM 6581 N N . THR A 1 892 ? 26.557 -11.276 -0.622 1.00 86.19 892 THR A N 1
ATOM 6582 C CA . THR A 1 892 ? 26.899 -12.685 -0.878 1.00 86.19 892 THR A CA 1
ATOM 6583 C C . THR A 1 892 ? 27.659 -12.844 -2.200 1.00 86.19 892 THR A C 1
ATOM 6585 O O . THR A 1 892 ? 27.843 -11.879 -2.942 1.00 86.19 892 THR A O 1
ATOM 6588 N N . THR A 1 893 ? 28.121 -14.055 -2.509 1.00 89.00 893 THR A N 1
ATOM 6589 C CA . THR A 1 893 ? 28.779 -14.384 -3.781 1.00 89.00 893 THR A CA 1
ATOM 6590 C C . THR A 1 893 ? 28.153 -15.608 -4.434 1.00 89.00 893 THR A C 1
ATOM 6592 O O . THR A 1 893 ? 27.921 -16.613 -3.765 1.00 89.00 893 THR A O 1
ATOM 6595 N N . ILE A 1 894 ? 27.971 -15.554 -5.751 1.00 88.88 894 ILE A N 1
ATOM 6596 C CA . ILE A 1 894 ? 27.611 -16.687 -6.602 1.00 88.88 894 ILE A CA 1
ATOM 6597 C C . ILE A 1 894 ? 28.903 -17.214 -7.249 1.00 88.88 894 ILE A C 1
ATOM 6599 O O . ILE A 1 894 ? 29.586 -16.445 -7.932 1.00 88.88 894 ILE A O 1
ATOM 6603 N N . PRO A 1 895 ? 29.285 -18.487 -7.034 1.00 87.56 895 PRO A N 1
ATOM 6604 C CA . PRO A 1 895 ? 30.492 -19.051 -7.631 1.00 87.56 895 PRO A CA 1
ATOM 6605 C C . PRO A 1 895 ? 30.355 -19.144 -9.153 1.00 87.56 895 PRO A C 1
ATOM 6607 O O . PRO A 1 895 ? 29.311 -19.544 -9.670 1.00 87.56 895 PRO A O 1
ATOM 6610 N N . LEU A 1 896 ? 31.426 -18.800 -9.868 1.00 87.31 896 LEU A N 1
ATOM 6611 C CA . LEU A 1 896 ? 31.497 -18.882 -11.325 1.00 87.31 896 LEU A CA 1
ATOM 6612 C C . LEU A 1 896 ? 32.531 -19.936 -11.756 1.00 87.31 896 LEU A C 1
ATOM 6614 O O . LEU A 1 896 ? 33.494 -20.183 -11.030 1.00 87.31 896 LEU A O 1
ATOM 6618 N N . PRO A 1 897 ? 32.396 -20.527 -12.958 1.00 81.50 897 PRO A N 1
ATOM 6619 C CA . PRO A 1 897 ? 33.382 -21.476 -13.492 1.00 81.50 897 PRO A CA 1
ATOM 6620 C C . PRO A 1 897 ? 34.783 -20.877 -13.705 1.00 81.50 897 PRO A C 1
ATOM 6622 O O . PRO A 1 897 ? 35.763 -21.610 -13.805 1.00 81.50 897 PRO A O 1
ATOM 6625 N N . GLY A 1 898 ? 34.881 -19.551 -13.795 1.00 86.81 898 GLY A N 1
ATOM 6626 C CA . GLY A 1 898 ? 36.125 -18.803 -13.931 1.00 86.81 898 GLY A CA 1
ATOM 6627 C C . GLY A 1 898 ? 35.887 -17.303 -13.739 1.00 86.81 898 GLY A C 1
ATOM 6628 O O . GLY A 1 898 ? 34.739 -16.899 -13.528 1.00 86.81 898 GLY A O 1
ATOM 6629 N N . PRO A 1 899 ? 36.944 -16.475 -13.794 1.00 86.81 899 PRO A N 1
ATOM 6630 C CA . PRO A 1 899 ? 36.801 -15.031 -13.666 1.00 86.81 899 PRO A CA 1
ATOM 6631 C C . PRO A 1 899 ? 35.931 -14.442 -14.790 1.00 86.81 899 PRO A C 1
ATOM 6633 O O . PRO A 1 899 ? 36.086 -14.840 -15.954 1.00 86.81 899 PRO A O 1
ATOM 6636 N N . PRO A 1 900 ? 34.993 -13.535 -14.468 1.00 88.50 900 PRO A N 1
ATOM 6637 C CA . PRO A 1 900 ? 34.115 -12.928 -15.452 1.00 88.50 900 PRO A CA 1
ATOM 6638 C C . PRO A 1 900 ? 34.879 -11.935 -16.334 1.00 88.50 900 PRO A C 1
ATOM 6640 O O . PRO A 1 900 ? 35.625 -11.092 -15.845 1.00 88.50 900 PRO A O 1
ATOM 6643 N N . ALA A 1 901 ? 34.661 -12.014 -17.646 1.00 83.94 901 ALA A N 1
ATOM 6644 C CA . ALA A 1 901 ? 35.189 -11.053 -18.616 1.00 83.94 901 ALA A CA 1
ATOM 6645 C C . ALA A 1 901 ? 34.260 -9.841 -18.792 1.00 83.94 901 ALA A C 1
ATOM 6647 O O . ALA A 1 901 ? 34.726 -8.727 -19.007 1.00 83.94 901 ALA A O 1
ATOM 6648 N N . VAL A 1 902 ? 32.945 -10.069 -18.733 1.00 85.00 902 VAL A N 1
ATOM 6649 C CA . VAL A 1 902 ? 31.905 -9.039 -18.833 1.00 85.00 902 VAL A CA 1
ATOM 6650 C C . VAL A 1 902 ? 30.587 -9.592 -18.289 1.00 85.00 902 VAL A C 1
ATOM 6652 O O . VAL A 1 902 ? 30.316 -10.794 -18.386 1.00 85.00 902 VAL A O 1
ATOM 6655 N N . ILE A 1 903 ? 29.765 -8.708 -17.722 1.00 87.88 903 ILE A N 1
ATOM 6656 C CA . ILE A 1 903 ? 28.416 -9.023 -17.247 1.00 87.88 903 ILE A CA 1
ATOM 6657 C C . ILE A 1 903 ? 27.370 -8.115 -17.901 1.00 87.88 903 ILE A C 1
ATOM 6659 O O . ILE A 1 903 ? 27.596 -6.917 -18.105 1.00 87.88 903 ILE A O 1
ATOM 6663 N N . ALA A 1 904 ? 26.203 -8.682 -18.192 1.00 87.94 904 ALA A N 1
ATOM 6664 C CA . ALA A 1 904 ? 25.032 -7.949 -18.661 1.00 87.94 904 ALA A CA 1
ATOM 6665 C C . ALA A 1 904 ? 23.772 -8.488 -17.993 1.00 87.94 904 ALA A C 1
ATOM 6667 O O . ALA A 1 904 ? 23.556 -9.697 -17.938 1.00 87.94 904 ALA A O 1
ATOM 6668 N N . ILE A 1 905 ? 22.924 -7.591 -17.509 1.00 83.69 905 ILE A N 1
ATOM 6669 C CA . ILE A 1 905 ? 21.662 -7.947 -16.874 1.00 83.69 905 ILE A CA 1
ATOM 6670 C C . ILE A 1 905 ? 20.513 -7.765 -17.865 1.00 83.69 905 ILE A C 1
ATOM 6672 O O . ILE A 1 905 ? 20.487 -6.813 -18.642 1.00 83.69 905 ILE A O 1
ATOM 6676 N N . ARG A 1 906 ? 19.593 -8.725 -17.873 1.00 78.50 906 ARG A N 1
ATOM 6677 C CA . ARG A 1 906 ? 18.317 -8.662 -18.566 1.00 78.50 906 ARG A CA 1
ATOM 6678 C C . ARG A 1 906 ? 17.357 -7.924 -17.660 1.00 78.50 906 ARG A C 1
ATOM 6680 O O . ARG A 1 906 ? 16.983 -8.399 -16.590 1.00 78.50 906 ARG A O 1
ATOM 6687 N N . GLU A 1 907 ? 16.944 -6.769 -18.134 1.00 63.31 907 GLU A N 1
ATOM 6688 C CA . GLU A 1 907 ? 16.202 -5.796 -17.349 1.00 63.31 907 GLU A CA 1
ATOM 6689 C C . GLU A 1 907 ? 14.684 -5.909 -17.581 1.00 63.31 907 GLU A C 1
ATOM 6691 O O . GLU A 1 907 ? 13.975 -4.916 -17.499 1.00 63.31 907 GLU A O 1
ATOM 6696 N N . THR A 1 908 ? 14.152 -7.104 -17.869 1.00 54.03 908 THR A N 1
ATOM 6697 C CA . THR A 1 908 ? 12.707 -7.360 -18.070 1.00 54.03 908 THR A CA 1
ATOM 6698 C C . THR A 1 908 ? 12.243 -8.589 -17.293 1.00 54.03 908 THR A C 1
ATOM 6700 O O . THR A 1 908 ? 12.907 -9.625 -17.375 1.00 54.03 908 THR A O 1
ATOM 6703 N N . GLY A 1 909 ? 11.070 -8.510 -16.659 1.00 50.56 909 GLY A N 1
ATOM 6704 C CA . GLY A 1 909 ? 10.405 -9.638 -15.995 1.00 50.56 909 GLY A CA 1
ATOM 6705 C C . GLY A 1 909 ? 10.675 -9.738 -14.490 1.00 50.56 909 GLY A C 1
ATOM 6706 O O . GLY A 1 909 ? 11.582 -9.110 -13.947 1.00 50.56 909 GLY A O 1
ATOM 6707 N N . VAL A 1 910 ? 9.866 -10.552 -13.807 1.00 47.47 910 VAL A N 1
ATOM 6708 C CA . VAL A 1 910 ? 9.909 -10.758 -12.341 1.00 47.47 910 VAL A CA 1
ATOM 6709 C C . VAL A 1 910 ? 11.182 -11.489 -11.884 1.00 47.47 910 VAL A C 1
ATOM 6711 O O . VAL A 1 910 ? 11.615 -11.348 -10.741 1.00 47.47 910 VAL A O 1
ATOM 6714 N N . ARG A 1 911 ? 11.797 -12.274 -12.777 1.00 63.12 911 ARG A N 1
ATOM 6715 C CA . ARG A 1 911 ? 13.097 -12.925 -12.564 1.00 63.12 911 ARG A CA 1
ATOM 6716 C C . ARG A 1 911 ? 14.134 -12.260 -13.457 1.00 63.12 911 ARG A C 1
ATOM 6718 O O . ARG A 1 911 ? 14.007 -12.286 -14.680 1.00 63.12 911 ARG A O 1
ATOM 6725 N N . GLN A 1 912 ? 15.154 -11.667 -12.846 1.00 74.56 912 GLN A N 1
ATOM 6726 C CA . GLN A 1 912 ? 16.230 -11.004 -13.579 1.00 74.56 912 GLN A CA 1
ATOM 6727 C C . GLN A 1 912 ? 17.183 -12.074 -14.110 1.00 74.56 912 GLN A C 1
ATOM 6729 O O . GLN A 1 912 ? 17.596 -12.963 -13.364 1.00 74.56 912 GLN A O 1
ATOM 6734 N N . GLN A 1 913 ? 17.538 -12.005 -15.391 1.00 83.69 913 GLN A N 1
ATOM 6735 C CA . GLN A 1 913 ? 18.545 -12.899 -15.959 1.00 83.69 913 GLN A CA 1
ATOM 6736 C C . GLN A 1 913 ? 19.873 -12.168 -16.062 1.00 83.69 913 GLN A C 1
ATOM 6738 O O . GLN A 1 913 ? 19.937 -11.061 -16.577 1.00 83.69 913 GLN A O 1
ATOM 6743 N N . LEU A 1 914 ? 20.950 -12.782 -15.604 1.00 88.19 914 LEU A N 1
ATOM 6744 C CA . LEU A 1 914 ? 22.286 -12.225 -15.719 1.00 88.19 914 LEU A CA 1
ATOM 6745 C C . LEU A 1 914 ? 23.107 -13.079 -16.673 1.00 88.19 914 LEU A C 1
ATOM 6747 O O . LEU A 1 914 ? 23.335 -14.257 -16.421 1.00 88.19 914 LEU A O 1
ATOM 6751 N N . ALA A 1 915 ? 23.580 -12.469 -17.752 1.00 90.31 915 ALA A N 1
ATOM 6752 C CA . ALA A 1 915 ? 24.578 -13.057 -18.622 1.00 90.31 915 ALA A CA 1
ATOM 6753 C C . ALA A 1 915 ? 25.974 -12.754 -18.066 1.00 90.31 915 ALA A C 1
ATOM 6755 O O . ALA A 1 915 ? 26.341 -11.592 -17.870 1.00 90.31 915 ALA A O 1
ATOM 6756 N N . VAL A 1 916 ? 26.750 -13.806 -17.829 1.00 91.12 916 VAL A N 1
ATOM 6757 C CA . VAL A 1 916 ? 28.123 -13.739 -17.334 1.00 91.12 916 VAL A CA 1
ATOM 6758 C C . VAL A 1 916 ? 29.027 -14.478 -18.309 1.00 91.12 916 VAL A C 1
ATOM 6760 O O . VAL A 1 916 ? 28.901 -15.687 -18.512 1.00 91.12 916 VAL A O 1
ATOM 6763 N N . ALA A 1 917 ? 29.957 -13.749 -18.912 1.00 89.81 917 ALA A N 1
ATOM 6764 C CA . ALA A 1 917 ? 30.972 -14.325 -19.778 1.00 89.81 917 ALA A CA 1
ATOM 6765 C C . ALA A 1 917 ? 32.174 -14.822 -18.963 1.00 89.81 917 ALA A C 1
ATOM 6767 O O . ALA A 1 917 ? 32.794 -14.035 -18.254 1.00 89.81 917 ALA A O 1
ATOM 6768 N N . THR A 1 918 ? 32.546 -16.094 -19.110 1.00 88.50 918 THR A N 1
ATOM 6769 C CA . THR A 1 918 ? 33.745 -16.706 -18.509 1.00 88.50 918 THR A CA 1
ATOM 6770 C C . THR A 1 918 ? 34.510 -17.494 -19.578 1.00 88.50 918 THR A C 1
ATOM 6772 O O . THR A 1 918 ? 34.006 -18.466 -20.145 1.00 88.50 918 THR A O 1
ATOM 6775 N N . GLY A 1 919 ? 35.731 -17.067 -19.914 1.00 85.50 919 GLY A N 1
ATOM 6776 C CA . GLY A 1 919 ? 36.485 -17.674 -21.021 1.00 85.50 919 GLY A CA 1
ATOM 6777 C C . GLY A 1 919 ? 35.708 -17.604 -22.343 1.00 85.50 919 GLY A C 1
ATOM 6778 O O . GLY A 1 919 ? 35.329 -16.521 -22.757 1.00 85.50 919 GLY A O 1
ATOM 6779 N N . ALA A 1 920 ? 35.448 -18.741 -22.995 1.00 88.88 920 ALA A N 1
ATOM 6780 C CA . ALA A 1 920 ? 34.623 -18.837 -24.213 1.00 88.88 920 ALA A CA 1
ATOM 6781 C C . ALA A 1 920 ? 33.165 -19.272 -23.934 1.00 88.88 920 ALA A C 1
ATOM 6783 O O . ALA A 1 920 ? 32.480 -19.790 -24.814 1.00 88.88 920 ALA A O 1
ATOM 6784 N N . THR A 1 921 ? 32.695 -19.104 -22.695 1.00 90.44 921 THR A N 1
ATOM 6785 C CA . THR A 1 921 ? 31.352 -19.511 -22.258 1.00 90.44 921 THR A CA 1
ATOM 6786 C C . THR A 1 921 ? 30.553 -18.305 -21.791 1.00 90.44 921 THR A C 1
ATOM 6788 O O . THR A 1 921 ? 31.062 -17.481 -21.035 1.00 90.44 921 THR A O 1
ATOM 6791 N N . VAL A 1 922 ? 29.283 -18.230 -22.177 1.00 93.06 922 VAL A N 1
ATOM 6792 C CA . VAL A 1 922 ? 28.306 -17.295 -21.613 1.00 93.06 922 VAL A CA 1
ATOM 6793 C C . VAL A 1 922 ? 27.306 -18.090 -20.780 1.00 93.06 922 VAL A C 1
ATOM 6795 O O . VAL A 1 922 ? 26.542 -18.890 -21.318 1.00 93.06 922 VAL A O 1
ATOM 6798 N N . ALA A 1 923 ? 27.329 -17.888 -19.465 1.00 91.50 923 ALA A N 1
ATOM 6799 C CA . ALA A 1 923 ? 26.349 -18.451 -18.543 1.00 91.50 923 ALA A CA 1
ATOM 6800 C C . ALA A 1 923 ? 25.201 -17.458 -18.341 1.00 91.50 923 ALA A C 1
ATOM 6802 O O . ALA A 1 923 ? 25.447 -16.271 -18.136 1.00 91.50 923 ALA A O 1
ATOM 6803 N N . VAL A 1 924 ? 23.962 -17.941 -18.374 1.00 91.31 924 VAL A N 1
ATOM 6804 C CA . VAL A 1 924 ? 22.772 -17.166 -18.007 1.00 91.31 924 VAL A CA 1
ATOM 6805 C C . VAL A 1 924 ? 22.310 -17.653 -16.642 1.00 91.31 924 VAL A C 1
ATOM 6807 O O . VAL A 1 924 ? 22.030 -18.838 -16.470 1.00 91.31 924 VAL A O 1
ATOM 6810 N N . LEU A 1 925 ? 22.279 -16.749 -15.669 1.00 88.75 925 LEU A N 1
ATOM 6811 C CA . LEU A 1 925 ? 21.866 -17.005 -14.293 1.00 88.75 925 LEU A CA 1
ATOM 6812 C C . LEU A 1 925 ? 20.497 -16.370 -14.047 1.00 88.75 925 LEU A C 1
ATOM 6814 O O . LEU A 1 925 ? 20.278 -15.234 -14.456 1.00 88.75 925 LEU A O 1
ATOM 6818 N N . GLU A 1 926 ? 19.599 -17.058 -13.350 1.00 85.06 926 GLU A N 1
ATOM 6819 C CA . GLU A 1 926 ? 18.353 -16.476 -12.846 1.00 85.06 926 GLU A CA 1
ATOM 6820 C C . GLU A 1 926 ? 18.520 -15.920 -11.433 1.00 85.06 926 GLU A C 1
ATOM 6822 O O . GLU A 1 926 ? 19.084 -16.559 -10.541 1.00 85.06 926 GLU A O 1
ATOM 6827 N N . TRP A 1 927 ? 17.969 -14.731 -11.220 1.00 76.50 927 TRP A N 1
ATOM 6828 C CA . TRP A 1 927 ? 17.867 -14.064 -9.932 1.00 76.50 927 TRP A CA 1
ATOM 6829 C C . TRP A 1 927 ? 16.390 -13.809 -9.569 1.00 76.50 927 TRP A C 1
ATOM 6831 O O . TRP A 1 927 ? 15.631 -13.367 -10.439 1.00 76.50 927 TRP A O 1
ATOM 6841 N N . PRO A 1 928 ? 15.965 -14.029 -8.304 1.00 70.06 928 PRO A N 1
ATOM 6842 C CA . PRO A 1 928 ? 16.753 -14.470 -7.146 1.00 70.06 928 PRO A CA 1
ATOM 6843 C C . PRO A 1 928 ? 17.106 -15.964 -7.155 1.00 70.06 928 PRO A C 1
ATOM 6845 O O . PRO A 1 928 ? 16.338 -16.787 -7.635 1.00 70.06 928 PRO A O 1
ATOM 6848 N N . GLY A 1 929 ? 18.268 -16.311 -6.593 1.00 71.06 929 GLY A N 1
ATOM 6849 C CA . GLY A 1 929 ? 18.719 -17.702 -6.408 1.00 71.06 929 GLY A CA 1
ATOM 6850 C C . GLY A 1 929 ? 20.034 -18.053 -7.109 1.00 71.06 929 GLY A C 1
ATOM 6851 O O . GLY A 1 929 ? 20.757 -18.921 -6.632 1.00 71.06 929 GLY A O 1
ATOM 6852 N N . GLY A 1 930 ? 20.385 -17.355 -8.193 1.00 77.25 930 GLY A N 1
ATOM 6853 C CA . GLY A 1 930 ? 21.656 -17.537 -8.902 1.00 77.25 930 GLY A CA 1
ATOM 6854 C C . GLY A 1 930 ? 21.761 -18.847 -9.687 1.00 77.25 930 GLY A C 1
ATOM 6855 O O . GLY A 1 930 ? 22.869 -19.275 -10.008 1.00 77.25 930 GLY A O 1
ATOM 6856 N N . ALA A 1 931 ? 20.636 -19.507 -9.977 1.00 81.38 931 ALA A N 1
ATOM 6857 C CA . ALA A 1 931 ? 20.623 -20.771 -10.705 1.00 81.38 931 ALA A CA 1
ATOM 6858 C C . ALA A 1 931 ? 20.991 -20.549 -12.178 1.00 81.38 931 ALA A C 1
ATOM 6860 O O . ALA A 1 931 ? 20.416 -19.685 -12.836 1.00 81.38 931 ALA A O 1
ATOM 6861 N N . ALA A 1 932 ? 21.924 -21.335 -12.715 1.00 87.38 932 ALA A N 1
ATOM 6862 C CA . ALA A 1 932 ? 22.245 -21.286 -14.138 1.00 87.38 932 ALA A CA 1
ATOM 6863 C C . ALA A 1 932 ? 21.109 -21.908 -14.964 1.00 87.38 932 ALA A C 1
ATOM 6865 O O . ALA A 1 932 ? 20.795 -23.086 -14.795 1.00 87.38 932 ALA A O 1
ATOM 6866 N N . THR A 1 933 ? 20.511 -21.126 -15.860 1.00 87.25 933 THR A N 1
ATOM 6867 C CA . THR A 1 933 ? 19.428 -21.557 -16.758 1.00 87.25 933 THR A CA 1
ATOM 6868 C C . THR A 1 933 ? 19.916 -21.865 -18.168 1.00 87.25 933 THR A C 1
ATOM 6870 O O . THR A 1 933 ? 19.308 -22.683 -18.852 1.00 87.25 933 THR A O 1
ATOM 6873 N N . ALA A 1 934 ? 21.039 -21.276 -18.589 1.00 87.75 934 ALA A N 1
ATOM 6874 C CA . ALA A 1 934 ? 21.685 -21.598 -19.858 1.00 87.75 934 ALA A CA 1
ATOM 6875 C C . ALA A 1 934 ? 23.211 -21.485 -19.770 1.00 87.75 934 ALA A C 1
ATOM 6877 O O . ALA A 1 934 ? 23.759 -20.714 -18.981 1.00 87.75 934 ALA A O 1
ATOM 6878 N N . SER A 1 935 ? 23.902 -22.243 -20.620 1.00 91.69 935 SER A N 1
ATOM 6879 C CA . SER A 1 935 ? 25.348 -22.152 -20.823 1.00 91.69 935 SER A CA 1
ATOM 6880 C C . SER A 1 935 ? 25.639 -22.287 -22.310 1.00 91.69 935 SER A C 1
ATOM 6882 O O . SER A 1 935 ? 25.359 -23.326 -22.908 1.00 91.69 935 SER A O 1
ATOM 6884 N N . VAL A 1 936 ? 26.162 -21.223 -22.914 1.00 92.06 936 VAL A N 1
ATOM 6885 C CA . VAL A 1 936 ? 26.378 -21.125 -24.360 1.00 92.06 936 VAL A CA 1
ATOM 6886 C C . VAL A 1 936 ? 27.868 -21.030 -24.641 1.00 92.06 936 VAL A C 1
ATOM 6888 O O . VAL A 1 936 ? 28.549 -20.140 -24.136 1.00 92.06 936 VAL A O 1
ATOM 6891 N N . GLN A 1 937 ? 28.381 -21.946 -25.460 1.00 90.69 937 GLN A N 1
ATOM 6892 C CA . GLN A 1 937 ? 29.745 -21.856 -25.978 1.00 90.69 937 GLN A CA 1
ATOM 6893 C C . GLN A 1 937 ? 29.778 -20.878 -27.150 1.00 90.69 937 GLN A C 1
ATOM 6895 O O . GLN A 1 937 ? 29.007 -21.023 -28.101 1.00 90.69 937 GLN A O 1
ATOM 6900 N N . VAL A 1 938 ? 30.684 -19.906 -27.095 1.00 89.44 938 VAL A N 1
ATOM 6901 C CA . VAL A 1 938 ? 30.909 -18.948 -28.181 1.00 89.44 938 VAL A CA 1
ATOM 6902 C C . VAL A 1 938 ? 32.240 -19.239 -28.889 1.00 89.44 938 VAL A C 1
ATOM 6904 O O . VAL A 1 938 ? 33.187 -19.689 -28.242 1.00 89.44 938 VAL A O 1
ATOM 6907 N N . PRO A 1 939 ? 32.347 -19.030 -30.219 1.00 81.75 939 PRO A N 1
ATOM 6908 C CA . PRO A 1 939 ? 33.525 -19.445 -30.991 1.00 81.75 939 PRO A CA 1
ATOM 6909 C C . PRO A 1 939 ? 34.825 -18.741 -30.589 1.00 81.75 939 PRO A C 1
ATOM 6911 O O . PRO A 1 939 ? 35.904 -19.322 -30.702 1.00 81.75 939 PRO A O 1
ATOM 6914 N N . THR A 1 940 ? 34.728 -17.489 -30.140 1.00 82.38 940 THR A N 1
ATOM 6915 C CA . THR A 1 940 ? 35.852 -16.702 -29.625 1.00 82.38 940 THR A CA 1
ATOM 6916 C C . THR A 1 940 ? 35.469 -16.029 -28.308 1.00 82.38 940 THR A C 1
ATOM 6918 O O . THR A 1 940 ? 34.298 -16.015 -27.931 1.00 82.38 940 THR A O 1
ATOM 6921 N N . GLY A 1 941 ? 36.459 -15.517 -27.569 1.00 82.75 941 GLY A N 1
ATOM 6922 C CA . GLY A 1 941 ? 36.222 -14.882 -26.273 1.00 82.75 941 GLY A CA 1
ATOM 6923 C C . GLY A 1 941 ? 35.257 -13.689 -26.393 1.00 82.75 941 GLY A C 1
ATOM 6924 O O . GLY A 1 941 ? 35.524 -12.793 -27.196 1.00 82.75 941 GLY A O 1
ATOM 6925 N N . PRO A 1 942 ? 34.159 -13.645 -25.622 1.00 89.69 942 PRO A N 1
ATOM 6926 C CA . PRO A 1 942 ? 33.228 -12.527 -25.598 1.00 89.69 942 PRO A CA 1
ATOM 6927 C C . PRO A 1 942 ? 33.896 -11.283 -24.995 1.00 89.69 942 PRO A C 1
ATOM 6929 O O . PRO A 1 942 ? 34.633 -11.355 -24.009 1.00 89.69 942 PRO A O 1
ATOM 6932 N N . ARG A 1 943 ? 33.631 -10.130 -25.604 1.00 86.56 943 ARG A N 1
ATOM 6933 C CA . ARG A 1 943 ? 34.175 -8.819 -25.225 1.00 86.56 943 ARG A CA 1
ATOM 6934 C C . ARG A 1 943 ? 33.111 -7.891 -24.658 1.00 86.56 943 ARG A C 1
ATOM 6936 O O . ARG A 1 943 ? 33.390 -7.172 -23.707 1.00 86.56 943 ARG A O 1
ATOM 6943 N N . ALA A 1 944 ? 31.907 -7.938 -25.219 1.00 88.50 944 ALA A N 1
ATOM 6944 C CA . ALA A 1 944 ? 30.760 -7.179 -24.743 1.00 88.50 944 ALA A CA 1
ATOM 6945 C C . ALA A 1 944 ? 29.481 -8.015 -24.864 1.00 88.50 944 ALA A C 1
ATOM 6947 O O . ALA A 1 944 ? 29.363 -8.868 -25.747 1.00 88.50 944 ALA A O 1
ATOM 6948 N N . LEU A 1 945 ? 28.535 -7.762 -23.964 1.00 91.06 945 LEU A N 1
ATOM 6949 C CA . LEU A 1 945 ? 27.237 -8.426 -23.903 1.00 91.06 945 LEU A CA 1
ATOM 6950 C C . LEU A 1 945 ? 26.145 -7.359 -23.868 1.00 91.06 945 LEU A C 1
ATOM 6952 O O . LEU A 1 945 ? 26.245 -6.421 -23.079 1.00 91.06 945 LEU A O 1
ATOM 6956 N N . ALA A 1 946 ? 25.097 -7.530 -24.669 1.00 89.12 946 ALA A N 1
ATOM 6957 C CA . ALA A 1 946 ? 23.916 -6.676 -24.623 1.00 89.12 946 ALA A CA 1
ATOM 6958 C C . ALA A 1 946 ? 22.651 -7.498 -24.876 1.00 89.12 946 ALA A C 1
ATOM 6960 O O . ALA A 1 946 ? 22.571 -8.256 -25.840 1.00 89.12 946 ALA A O 1
ATOM 6961 N N . TRP A 1 947 ? 21.656 -7.365 -24.007 1.00 88.06 947 TRP A N 1
ATOM 6962 C CA . TRP A 1 947 ? 20.369 -8.032 -24.189 1.00 88.06 947 TRP A CA 1
ATOM 6963 C C . TRP A 1 947 ? 19.515 -7.300 -25.222 1.00 88.06 947 TRP A C 1
ATOM 6965 O O . TRP A 1 947 ? 19.524 -6.071 -25.287 1.00 88.06 947 TRP A O 1
ATOM 6975 N N . ALA A 1 948 ? 18.741 -8.052 -26.003 1.00 83.19 948 ALA A N 1
ATOM 6976 C CA . ALA A 1 948 ? 17.634 -7.480 -26.755 1.00 83.19 948 ALA A CA 1
ATOM 6977 C C . ALA A 1 948 ? 16.560 -6.944 -25.783 1.00 83.19 948 ALA A C 1
ATOM 6979 O O . ALA A 1 948 ? 16.350 -7.558 -24.731 1.00 83.19 948 ALA A O 1
ATOM 6980 N N . PRO A 1 949 ? 15.828 -5.871 -26.135 1.00 67.94 949 PRO A N 1
ATOM 6981 C CA . PRO A 1 949 ? 14.759 -5.324 -25.296 1.00 67.94 949 PRO A CA 1
ATOM 6982 C C . PRO A 1 949 ? 13.672 -6.347 -24.941 1.00 67.94 949 PRO A C 1
ATOM 6984 O O . PRO A 1 949 ? 13.212 -6.367 -23.805 1.00 67.94 949 PRO A O 1
ATOM 6987 N N . GLU A 1 950 ? 13.327 -7.241 -25.876 1.00 63.62 950 GLU A N 1
ATOM 6988 C CA . GLU A 1 950 ? 12.341 -8.322 -25.687 1.00 63.62 950 GLU A CA 1
ATOM 6989 C C . GLU A 1 950 ? 12.916 -9.549 -24.938 1.00 63.62 950 GLU A C 1
ATOM 6991 O O . GLU A 1 950 ? 12.194 -10.457 -24.527 1.00 63.62 950 GLU A O 1
ATOM 6996 N N . GLY A 1 951 ? 14.232 -9.583 -24.700 1.00 62.47 951 GLY A N 1
ATOM 6997 C CA . GLY A 1 951 ? 14.864 -10.429 -23.685 1.00 62.47 951 GLY A CA 1
ATOM 6998 C C . GLY A 1 951 ? 15.052 -11.923 -23.994 1.00 62.47 951 GLY A C 1
ATOM 6999 O O . GLY A 1 951 ? 15.684 -12.615 -23.200 1.00 62.47 951 GLY A O 1
ATOM 7000 N N . ALA A 1 952 ? 14.575 -12.439 -25.129 1.00 73.06 952 ALA A N 1
ATOM 7001 C CA . ALA A 1 952 ? 14.862 -13.818 -25.566 1.00 73.06 952 ALA A CA 1
ATOM 7002 C C . ALA A 1 952 ? 16.228 -13.970 -26.269 1.00 73.06 952 ALA A C 1
ATOM 7004 O O . ALA A 1 952 ? 16.723 -15.082 -26.463 1.00 73.06 952 ALA A O 1
ATOM 7005 N N . ILE A 1 953 ? 16.829 -12.845 -26.658 1.00 88.06 953 ILE A N 1
ATOM 7006 C CA . ILE A 1 953 ? 18.049 -12.787 -27.456 1.00 88.06 953 ILE A CA 1
ATOM 7007 C C . ILE A 1 953 ? 19.125 -12.006 -26.704 1.00 88.06 953 ILE A C 1
ATOM 7009 O O . ILE A 1 953 ? 18.883 -10.901 -26.214 1.00 88.06 953 ILE A O 1
ATOM 7013 N N . LEU A 1 954 ? 20.325 -12.576 -26.650 1.00 91.69 954 LEU A N 1
ATOM 7014 C CA . LEU A 1 954 ? 21.535 -11.938 -26.154 1.00 91.69 954 LEU A CA 1
ATOM 7015 C C . LEU A 1 954 ? 22.493 -11.701 -27.323 1.00 91.69 954 LEU A C 1
ATOM 7017 O O . LEU A 1 954 ? 22.837 -12.625 -28.057 1.00 91.69 954 LEU A O 1
ATOM 7021 N N . TYR A 1 955 ? 22.956 -10.469 -27.475 1.00 92.50 955 TYR A N 1
ATOM 7022 C CA . TYR A 1 955 ? 24.004 -10.119 -28.419 1.00 92.50 955 TYR A CA 1
ATOM 7023 C C . TYR A 1 955 ? 25.366 -10.206 -27.737 1.00 92.50 955 TYR A C 1
ATOM 7025 O O . TYR A 1 955 ? 25.585 -9.626 -26.669 1.00 92.50 955 TYR A O 1
ATOM 7033 N N . VAL A 1 956 ? 26.284 -10.939 -28.362 1.00 93.69 956 VAL A N 1
ATOM 7034 C CA . VAL A 1 956 ? 27.639 -11.172 -27.859 1.00 93.69 956 VAL A CA 1
ATOM 7035 C C . VAL A 1 956 ? 28.632 -10.663 -28.888 1.00 93.69 956 VAL A C 1
ATOM 7037 O O . VAL A 1 956 ? 28.788 -11.265 -29.948 1.00 93.69 956 VAL A O 1
ATOM 7040 N N . ALA A 1 957 ? 29.308 -9.560 -28.584 1.00 91.06 957 ALA A N 1
ATOM 7041 C CA . ALA A 1 957 ? 30.409 -9.094 -29.413 1.00 91.06 957 ALA A CA 1
ATOM 7042 C C . ALA A 1 957 ? 31.660 -9.908 -29.078 1.00 91.06 957 ALA A C 1
ATOM 7044 O O . ALA A 1 957 ? 32.063 -9.996 -27.913 1.00 91.06 957 ALA A O 1
ATOM 7045 N N . ASP A 1 958 ? 32.252 -10.524 -30.090 1.00 88.62 958 ASP A N 1
ATOM 7046 C CA . ASP A 1 958 ? 33.338 -11.479 -29.938 1.00 88.62 958 ASP A CA 1
ATOM 7047 C C . ASP A 1 958 ? 34.712 -10.854 -30.250 1.00 88.62 958 ASP A C 1
ATOM 7049 O O . ASP A 1 958 ? 34.831 -9.763 -30.819 1.00 88.62 958 ASP A O 1
ATOM 7053 N N . ALA A 1 959 ? 35.784 -11.535 -29.847 1.00 85.94 959 ALA A N 1
ATOM 7054 C CA . ALA A 1 959 ? 37.151 -11.059 -30.058 1.00 85.94 959 ALA A CA 1
ATOM 7055 C C . ALA A 1 959 ? 37.598 -11.088 -31.535 1.00 85.94 959 ALA A C 1
ATOM 7057 O O . ALA A 1 959 ? 38.642 -10.522 -31.857 1.00 85.94 959 ALA A O 1
ATOM 7058 N N . ALA A 1 960 ? 36.835 -11.728 -32.427 1.00 87.19 960 ALA A N 1
ATOM 7059 C CA . ALA A 1 960 ? 37.087 -11.749 -33.868 1.00 87.19 960 ALA A CA 1
ATOM 7060 C C . ALA A 1 960 ? 36.406 -10.590 -34.621 1.00 87.19 960 ALA A C 1
ATOM 7062 O O . ALA A 1 960 ? 36.547 -10.496 -35.841 1.00 87.19 960 ALA A O 1
ATOM 7063 N N . GLY A 1 961 ? 35.690 -9.703 -33.921 1.00 87.44 961 GLY A N 1
ATOM 7064 C CA . GLY A 1 961 ? 34.983 -8.571 -34.525 1.00 87.44 961 GLY A CA 1
ATOM 7065 C C . GLY A 1 961 ? 33.642 -8.952 -35.152 1.00 87.44 961 GLY A C 1
ATOM 7066 O O . GLY A 1 961 ? 33.201 -8.333 -36.126 1.00 87.44 961 GLY A O 1
ATOM 7067 N N . SER A 1 962 ? 33.009 -9.997 -34.621 1.00 91.56 962 SER A N 1
ATOM 7068 C CA . SER A 1 962 ? 31.666 -10.437 -34.986 1.00 91.56 962 SER A CA 1
ATOM 7069 C C . SER A 1 962 ? 30.684 -10.220 -33.838 1.00 91.56 962 SER A C 1
ATOM 7071 O O . SER A 1 962 ? 31.044 -10.285 -32.664 1.00 91.56 962 SER A O 1
ATOM 7073 N N . LEU A 1 963 ? 29.418 -10.012 -34.186 1.00 93.94 963 LEU A N 1
ATOM 7074 C CA . LEU A 1 963 ? 28.306 -9.944 -33.250 1.00 93.94 963 LEU A CA 1
ATOM 7075 C C . LEU A 1 963 ? 27.480 -11.229 -33.351 1.00 93.94 963 LEU A C 1
ATOM 7077 O O . LEU A 1 963 ? 26.833 -11.497 -34.364 1.00 93.94 963 LEU A O 1
ATOM 7081 N N . LEU A 1 964 ? 27.525 -12.048 -32.307 1.00 93.75 964 LEU A N 1
ATOM 7082 C CA . LEU A 1 964 ? 26.782 -13.299 -32.215 1.00 93.75 964 LEU A CA 1
ATOM 7083 C C . LEU A 1 964 ? 25.396 -13.021 -31.635 1.00 93.75 964 LEU A C 1
ATOM 7085 O O . LEU A 1 964 ? 25.265 -12.370 -30.601 1.00 93.75 964 LEU A O 1
ATOM 7089 N N . VAL A 1 965 ? 24.368 -13.549 -32.286 1.00 94.12 965 VAL A N 1
ATOM 7090 C CA . VAL A 1 965 ? 22.983 -13.538 -31.820 1.00 94.12 965 VAL A CA 1
ATOM 7091 C C . VAL A 1 965 ? 22.742 -14.857 -31.102 1.00 94.12 965 VAL A C 1
ATOM 7093 O O . VAL A 1 965 ? 22.816 -15.925 -31.714 1.00 94.12 965 VAL A O 1
ATOM 7096 N N . VAL A 1 966 ? 22.510 -14.793 -29.797 1.00 92.88 966 VAL A N 1
ATOM 7097 C CA . VAL A 1 966 ? 22.356 -15.959 -28.928 1.00 92.88 966 VAL A CA 1
ATOM 7098 C C . VAL A 1 966 ? 20.911 -16.067 -28.479 1.00 92.88 966 VAL A C 1
ATOM 7100 O O . VAL A 1 966 ? 20.385 -15.158 -27.843 1.00 92.88 966 VAL A O 1
ATOM 7103 N N . ASP A 1 967 ? 20.286 -17.200 -28.776 1.00 89.56 967 ASP A N 1
ATOM 7104 C CA . ASP A 1 967 ? 19.014 -17.589 -28.177 1.00 89.56 967 ASP A CA 1
ATOM 7105 C C . ASP A 1 967 ? 19.307 -18.263 -26.838 1.00 89.56 967 ASP A C 1
ATOM 7107 O O . ASP A 1 967 ? 19.883 -19.357 -26.777 1.00 89.56 967 ASP A O 1
ATOM 7111 N N . THR A 1 968 ? 18.947 -17.580 -25.756 1.00 86.94 968 THR A N 1
ATOM 7112 C CA . THR A 1 968 ? 19.265 -18.026 -24.398 1.00 86.94 968 THR A CA 1
ATOM 7113 C C . THR A 1 968 ? 18.341 -19.135 -23.916 1.00 86.94 968 THR A C 1
ATOM 7115 O O . THR A 1 968 ? 18.767 -19.943 -23.096 1.00 86.94 968 THR A O 1
ATOM 7118 N N . ALA A 1 969 ? 17.127 -19.247 -24.463 1.00 85.38 969 ALA A N 1
ATOM 7119 C CA . ALA A 1 969 ? 16.199 -20.328 -24.136 1.00 85.38 969 ALA A CA 1
ATOM 7120 C C . ALA A 1 969 ? 16.653 -21.659 -24.749 1.00 85.38 969 ALA A C 1
ATOM 7122 O O . ALA A 1 969 ? 16.536 -22.716 -24.130 1.00 85.38 969 ALA A O 1
ATOM 7123 N N . ARG A 1 970 ? 17.198 -21.605 -25.968 1.00 86.00 970 ARG A N 1
ATOM 7124 C CA . ARG A 1 970 ? 17.738 -22.780 -26.669 1.00 86.00 970 ARG A CA 1
ATOM 7125 C C . ARG A 1 970 ? 19.219 -23.026 -26.381 1.00 86.00 970 ARG A C 1
ATOM 7127 O O . ARG A 1 970 ? 19.730 -24.075 -26.761 1.00 86.00 970 ARG A O 1
ATOM 7134 N N . ALA A 1 971 ? 19.891 -22.080 -25.728 1.00 89.94 971 ALA A N 1
ATOM 7135 C CA . ALA A 1 971 ? 21.323 -22.092 -25.448 1.00 89.94 971 ALA A CA 1
ATOM 7136 C C . ALA A 1 971 ? 22.201 -22.268 -26.710 1.00 89.94 971 ALA A C 1
ATOM 7138 O O . ALA A 1 971 ? 23.209 -22.977 -26.687 1.00 89.94 971 ALA A O 1
ATOM 7139 N N . ILE A 1 972 ? 21.826 -21.616 -27.818 1.00 89.56 972 ILE A N 1
ATOM 7140 C CA . ILE A 1 972 ? 22.541 -21.704 -29.102 1.00 89.56 972 ILE A CA 1
ATOM 7141 C C . ILE A 1 972 ? 22.827 -20.327 -29.702 1.00 89.56 972 ILE A C 1
ATOM 7143 O O . ILE A 1 972 ? 22.057 -19.382 -29.542 1.00 89.56 972 ILE A O 1
ATOM 7147 N N . VAL A 1 973 ? 23.916 -20.237 -30.467 1.00 93.75 973 VAL A N 1
ATOM 7148 C CA . VAL A 1 973 ? 24.155 -19.118 -31.385 1.00 93.75 973 VAL A CA 1
ATOM 7149 C C . VAL A 1 973 ? 23.279 -19.331 -32.621 1.00 93.75 973 VAL A C 1
ATOM 7151 O O . VAL A 1 973 ? 23.458 -20.312 -33.341 1.00 93.75 973 VAL A O 1
ATOM 7154 N N . THR A 1 974 ? 22.325 -18.436 -32.863 1.00 91.88 974 THR A N 1
ATOM 7155 C CA . THR A 1 974 ? 21.389 -18.524 -33.996 1.00 91.88 974 THR A CA 1
ATOM 7156 C C . THR A 1 974 ? 21.906 -17.810 -35.237 1.00 91.88 974 THR A C 1
ATOM 7158 O O . THR A 1 974 ? 21.572 -18.204 -36.354 1.00 91.88 974 THR A O 1
ATOM 7161 N N . ARG A 1 975 ? 22.732 -16.770 -35.063 1.00 92.25 975 ARG A N 1
ATOM 7162 C CA . ARG A 1 975 ? 23.290 -15.986 -36.170 1.00 92.25 975 ARG A CA 1
ATOM 7163 C C . ARG A 1 975 ? 24.605 -15.313 -35.785 1.00 92.25 975 ARG A C 1
ATOM 7165 O O . ARG A 1 975 ? 24.812 -14.978 -34.625 1.00 92.25 975 ARG A O 1
ATOM 7172 N N . THR A 1 976 ? 25.447 -15.049 -36.781 1.00 93.19 976 THR A N 1
ATOM 7173 C CA . THR A 1 976 ? 26.672 -14.253 -36.642 1.00 93.19 976 THR A CA 1
ATOM 7174 C C . THR A 1 976 ? 26.651 -13.101 -37.640 1.00 93.19 976 THR A C 1
ATOM 7176 O O . THR A 1 976 ? 26.509 -13.337 -38.839 1.00 93.19 976 THR A O 1
ATOM 7179 N N . ILE A 1 977 ? 26.793 -11.871 -37.152 1.00 92.88 977 ILE A N 1
ATOM 7180 C CA . ILE A 1 977 ? 26.835 -10.644 -37.954 1.00 92.88 977 ILE A CA 1
ATOM 7181 C C . ILE A 1 977 ? 28.294 -10.160 -38.003 1.00 92.88 977 ILE A C 1
ATOM 7183 O O . ILE A 1 977 ? 28.868 -9.876 -36.948 1.00 92.88 977 ILE A O 1
ATOM 7187 N N . PRO A 1 978 ? 28.934 -10.074 -39.182 1.00 90.06 978 PRO A N 1
ATOM 7188 C CA . PRO A 1 978 ? 30.283 -9.532 -39.290 1.00 90.06 978 PRO A CA 1
ATOM 7189 C C . PRO A 1 978 ? 30.250 -8.009 -39.104 1.00 90.06 978 PRO A C 1
ATOM 7191 O O . PRO A 1 978 ? 29.631 -7.305 -39.896 1.00 90.06 978 PRO A O 1
ATOM 7194 N N . VAL A 1 979 ? 30.931 -7.501 -38.073 1.00 88.25 979 VAL A N 1
ATOM 7195 C CA . VAL A 1 979 ? 31.039 -6.051 -37.814 1.00 88.25 979 VAL A CA 1
ATOM 7196 C C . VAL A 1 979 ? 32.392 -5.512 -38.292 1.00 88.25 979 VAL A C 1
ATOM 7198 O O . VAL A 1 979 ? 32.486 -4.379 -38.751 1.00 88.25 979 VAL A O 1
ATOM 7201 N N . GLY A 1 980 ? 33.442 -6.341 -38.240 1.00 81.56 980 GLY A N 1
ATOM 7202 C CA . GLY A 1 980 ? 34.775 -6.020 -38.764 1.00 81.56 980 GLY A CA 1
ATOM 7203 C C . GLY A 1 980 ? 35.657 -5.205 -37.814 1.00 81.56 980 GLY A C 1
ATOM 7204 O O . GLY A 1 980 ? 36.799 -4.904 -38.154 1.00 81.56 980 GLY A O 1
ATOM 7205 N N . ALA A 1 981 ? 35.160 -4.892 -36.617 1.00 81.50 981 ALA A N 1
ATOM 7206 C CA . ALA A 1 981 ? 35.889 -4.190 -35.569 1.00 81.50 981 ALA A CA 1
ATOM 7207 C C . ALA A 1 981 ? 35.688 -4.883 -34.216 1.00 81.50 981 ALA A C 1
ATOM 7209 O O . ALA A 1 981 ? 34.630 -5.459 -33.954 1.00 81.50 981 ALA A O 1
ATOM 7210 N N . VAL A 1 982 ? 36.708 -4.834 -33.355 1.00 83.38 982 VAL A N 1
ATOM 7211 C CA . VAL A 1 982 ? 36.651 -5.431 -32.014 1.00 83.38 982 VAL A CA 1
ATOM 7212 C C . VAL A 1 982 ? 35.908 -4.491 -31.076 1.00 83.38 982 VAL A C 1
ATOM 7214 O O . VAL A 1 982 ? 36.358 -3.368 -30.828 1.00 83.38 982 VAL A O 1
ATOM 7217 N N . ALA A 1 983 ? 34.804 -4.976 -30.512 1.00 83.06 983 ALA A N 1
ATOM 7218 C CA . ALA A 1 983 ? 34.045 -4.230 -29.524 1.00 83.06 983 ALA A CA 1
ATOM 7219 C C . ALA A 1 983 ? 34.857 -4.049 -28.231 1.00 83.06 983 ALA A C 1
ATOM 7221 O O . ALA A 1 983 ? 35.393 -5.001 -27.648 1.00 83.06 983 ALA A O 1
ATOM 7222 N N . ALA A 1 984 ? 34.919 -2.812 -27.757 1.00 78.31 984 ALA A N 1
ATOM 7223 C CA . ALA A 1 984 ? 35.090 -2.535 -26.340 1.00 78.31 984 ALA A CA 1
ATOM 7224 C C . ALA A 1 984 ? 33.756 -2.726 -25.609 1.00 78.31 984 ALA A C 1
ATOM 7226 O O . ALA A 1 984 ? 33.729 -3.218 -24.487 1.00 78.31 984 ALA A O 1
ATOM 7227 N N . GLU A 1 985 ? 32.666 -2.341 -26.268 1.00 83.62 985 GLU A N 1
ATOM 7228 C CA . GLU A 1 985 ? 31.402 -2.020 -25.629 1.00 83.62 985 GLU A CA 1
ATOM 7229 C C . GLU A 1 985 ? 30.255 -2.147 -26.647 1.00 83.62 985 GLU A C 1
ATOM 7231 O O . GLU A 1 985 ? 30.456 -1.941 -27.847 1.00 83.62 985 GLU A O 1
ATOM 7236 N N . LEU A 1 986 ? 29.064 -2.535 -26.187 1.00 86.69 986 LEU A N 1
ATOM 7237 C CA . LEU A 1 986 ? 27.905 -2.784 -27.045 1.00 86.69 986 LEU A CA 1
ATOM 7238 C C . LEU A 1 986 ? 26.622 -2.365 -26.340 1.00 86.69 986 LEU A C 1
ATOM 7240 O O . LEU A 1 986 ? 26.373 -2.742 -25.196 1.00 86.69 986 LEU A O 1
ATOM 7244 N N . VAL A 1 987 ? 25.785 -1.657 -27.083 1.00 85.81 987 VAL A N 1
ATOM 7245 C CA . VAL A 1 987 ? 24.474 -1.196 -26.653 1.00 85.81 987 VAL A CA 1
ATOM 7246 C C . VAL A 1 987 ? 23.437 -1.529 -27.725 1.00 85.81 987 VAL A C 1
ATOM 7248 O O . VAL A 1 987 ? 23.727 -1.423 -28.912 1.00 85.81 987 VAL A O 1
ATOM 7251 N N . VAL A 1 988 ? 22.224 -1.911 -27.323 1.00 86.06 988 VAL A N 1
ATOM 7252 C CA . VAL A 1 988 ? 21.097 -2.174 -28.233 1.00 86.06 988 VAL A CA 1
ATOM 7253 C C . VAL A 1 988 ? 20.048 -1.077 -28.071 1.00 86.06 988 VAL A C 1
ATOM 7255 O O . VAL A 1 988 ? 19.772 -0.646 -26.951 1.00 86.06 988 VAL A O 1
ATOM 7258 N N . SER A 1 989 ? 19.482 -0.605 -29.182 1.00 79.12 989 SER A N 1
ATOM 7259 C CA . SER A 1 989 ? 18.418 0.397 -29.173 1.00 79.12 989 SER A CA 1
ATOM 7260 C C . SER A 1 989 ? 17.140 -0.133 -28.506 1.00 79.12 989 SER A C 1
ATOM 7262 O O . SER A 1 989 ? 16.880 -1.337 -28.552 1.00 79.12 989 SER A O 1
ATOM 7264 N N . PRO A 1 990 ? 16.307 0.739 -27.905 1.00 73.50 990 PRO A N 1
ATOM 7265 C CA . PRO A 1 990 ? 15.071 0.320 -27.235 1.00 73.50 990 PRO A CA 1
ATOM 7266 C C . PRO A 1 990 ? 14.078 -0.425 -28.136 1.00 73.50 990 PRO A C 1
ATOM 7268 O O . PRO A 1 990 ? 13.357 -1.292 -27.657 1.00 73.50 990 PRO A O 1
ATOM 7271 N N . ASP A 1 991 ? 14.071 -0.124 -29.437 1.00 69.31 991 ASP A N 1
ATOM 7272 C CA . ASP A 1 991 ? 13.263 -0.810 -30.454 1.00 69.31 991 ASP A CA 1
ATOM 7273 C C . ASP A 1 991 ? 13.872 -2.152 -30.917 1.00 69.31 991 ASP A C 1
ATOM 7275 O O . ASP A 1 991 ? 13.300 -2.840 -31.758 1.00 69.31 991 ASP A O 1
ATOM 7279 N N . GLY A 1 992 ? 15.056 -2.520 -30.412 1.00 78.69 992 GLY A N 1
ATOM 7280 C CA . GLY A 1 992 ? 15.772 -3.754 -30.744 1.00 78.69 992 GLY A CA 1
ATOM 7281 C C . GLY A 1 992 ? 16.352 -3.797 -32.158 1.00 78.69 992 GLY A C 1
ATOM 7282 O O . GLY A 1 992 ? 16.939 -4.812 -32.537 1.00 78.69 992 GLY A O 1
ATOM 7283 N N . ARG A 1 993 ? 16.206 -2.720 -32.937 1.00 83.12 993 ARG A N 1
ATOM 7284 C CA . ARG A 1 993 ? 16.551 -2.691 -34.361 1.00 83.12 993 ARG A CA 1
ATOM 7285 C C . ARG A 1 993 ? 18.035 -2.468 -34.617 1.00 83.12 993 ARG A C 1
ATOM 7287 O O . ARG A 1 993 ? 18.575 -3.020 -35.571 1.00 83.12 993 ARG A O 1
ATOM 7294 N N . TYR A 1 994 ? 18.698 -1.664 -33.792 1.00 87.12 994 TYR A N 1
ATOM 7295 C CA . TYR A 1 994 ? 20.083 -1.262 -34.006 1.00 87.12 994 TYR A CA 1
ATOM 7296 C C . TYR A 1 994 ? 20.971 -1.595 -32.809 1.00 87.12 994 TYR A C 1
ATOM 7298 O O . TYR A 1 994 ? 20.598 -1.426 -31.651 1.00 87.12 994 TYR A O 1
ATOM 7306 N N . GLY A 1 995 ? 22.187 -2.037 -33.106 1.00 88.44 995 GLY A N 1
ATOM 7307 C CA . GLY A 1 995 ? 23.282 -2.151 -32.159 1.00 88.44 995 GLY A CA 1
ATOM 7308 C C . GLY A 1 995 ? 24.247 -0.993 -32.363 1.00 88.44 995 GLY A C 1
ATOM 7309 O O . GLY A 1 995 ? 24.621 -0.687 -33.492 1.00 88.44 995 GLY A O 1
ATOM 7310 N N . TYR A 1 996 ? 24.673 -0.358 -31.284 1.00 88.00 996 TYR A N 1
ATOM 7311 C CA . TYR A 1 996 ? 25.740 0.632 -31.290 1.00 88.00 996 TYR A CA 1
ATOM 7312 C C . TYR A 1 996 ? 26.962 -0.002 -30.638 1.00 88.00 996 TYR A C 1
ATOM 7314 O O . TYR A 1 996 ? 27.016 -0.198 -29.422 1.00 88.00 996 TYR A O 1
ATOM 7322 N N . GLN A 1 997 ? 27.913 -0.393 -31.483 1.00 87.38 997 GLN A N 1
ATOM 7323 C CA . GLN A 1 997 ? 29.176 -0.970 -31.063 1.00 87.38 997 GLN A CA 1
ATOM 7324 C C . GLN A 1 997 ? 30.210 0.136 -30.908 1.00 87.38 997 GLN A C 1
ATOM 7326 O O . GLN A 1 997 ? 30.487 0.887 -31.842 1.00 87.38 997 GLN A O 1
ATOM 7331 N N . TYR A 1 998 ? 30.825 0.186 -29.739 1.00 84.25 998 TYR A N 1
ATOM 7332 C CA . TYR A 1 998 ? 31.967 1.036 -29.466 1.00 84.25 998 TYR A CA 1
ATOM 7333 C C . TYR A 1 998 ? 33.228 0.206 -29.627 1.00 84.25 998 TYR A C 1
ATOM 7335 O O . TYR A 1 998 ? 33.403 -0.834 -28.985 1.00 84.25 998 TYR A O 1
ATOM 7343 N N . ASN A 1 999 ? 34.100 0.653 -30.517 1.00 83.31 999 ASN A N 1
ATOM 7344 C CA . ASN A 1 999 ? 35.273 -0.094 -30.928 1.00 83.31 999 ASN A CA 1
ATOM 7345 C C . ASN A 1 999 ? 36.469 0.232 -30.035 1.00 83.31 999 ASN A C 1
ATOM 7347 O O . ASN A 1 999 ? 36.587 1.326 -29.481 1.00 83.31 999 ASN A O 1
ATOM 7351 N N . ALA A 1 1000 ? 37.398 -0.717 -29.923 1.00 77.38 1000 ALA A N 1
ATOM 7352 C CA . ALA A 1 1000 ? 38.625 -0.535 -29.147 1.00 77.38 1000 ALA A CA 1
ATOM 7353 C C . ALA A 1 1000 ? 39.521 0.615 -29.659 1.00 77.38 1000 ALA A C 1
ATOM 7355 O O . ALA A 1 1000 ? 40.365 1.104 -28.913 1.00 77.38 1000 ALA A O 1
ATOM 7356 N N . ASP A 1 1001 ? 39.335 1.054 -30.907 1.00 75.75 1001 ASP A N 1
ATOM 7357 C CA . ASP A 1 1001 ? 40.027 2.200 -31.511 1.00 75.75 1001 ASP A CA 1
ATOM 7358 C C . ASP A 1 1001 ? 39.351 3.559 -31.229 1.00 75.75 1001 ASP A C 1
ATOM 7360 O O . ASP A 1 1001 ? 39.853 4.598 -31.658 1.00 75.75 1001 ASP A O 1
ATOM 7364 N N . GLY A 1 1002 ? 38.230 3.567 -30.497 1.00 72.00 1002 GLY A N 1
ATOM 7365 C CA . GLY A 1 1002 ? 37.467 4.766 -30.144 1.00 72.00 1002 GLY A CA 1
ATOM 7366 C C . GLY A 1 1002 ? 36.393 5.174 -31.159 1.00 72.00 1002 GLY A C 1
ATOM 7367 O O . GLY A 1 1002 ? 35.708 6.174 -30.938 1.00 72.00 1002 GLY A O 1
ATOM 7368 N N . SER A 1 1003 ? 36.217 4.428 -32.253 1.00 79.81 1003 SER A N 1
ATOM 7369 C CA . SER A 1 1003 ? 35.125 4.651 -33.209 1.00 79.81 1003 SER A CA 1
ATOM 7370 C C . SER A 1 1003 ? 33.800 4.019 -32.750 1.00 79.81 1003 SER A C 1
ATOM 7372 O O . SER A 1 1003 ? 33.770 3.173 -31.854 1.00 79.81 1003 SER A O 1
ATOM 7374 N N . VAL A 1 1004 ? 32.688 4.435 -33.368 1.00 84.88 1004 VAL A N 1
ATOM 7375 C CA . VAL A 1 1004 ? 31.349 3.865 -33.136 1.00 84.88 1004 VAL A CA 1
ATOM 7376 C C . VAL A 1 1004 ? 30.815 3.281 -34.434 1.00 84.88 1004 VAL A C 1
ATOM 7378 O O . VAL A 1 1004 ? 30.826 3.947 -35.469 1.00 84.88 1004 VAL A O 1
ATOM 7381 N N . THR A 1 1005 ? 30.311 2.054 -34.378 1.00 86.94 1005 THR A N 1
ATOM 7382 C CA . THR A 1 1005 ? 29.671 1.368 -35.500 1.00 86.94 1005 THR A CA 1
ATOM 7383 C C . THR A 1 1005 ? 28.202 1.126 -35.182 1.00 86.94 1005 THR A C 1
ATOM 7385 O O . THR A 1 1005 ? 27.869 0.465 -34.201 1.00 86.94 1005 THR A O 1
ATOM 7388 N N . LYS A 1 1006 ? 27.315 1.653 -36.031 1.00 90.06 1006 LYS A N 1
ATOM 7389 C CA . LYS A 1 1006 ? 25.892 1.304 -36.028 1.00 90.06 1006 LYS A CA 1
ATOM 7390 C C . LYS A 1 1006 ? 25.698 0.011 -36.818 1.00 90.06 1006 LYS A C 1
ATOM 7392 O O . LYS A 1 1006 ? 26.109 -0.066 -37.973 1.00 90.06 1006 LYS A O 1
ATOM 7397 N N . VAL A 1 1007 ? 25.081 -0.981 -36.196 1.00 89.62 1007 VAL A N 1
ATOM 7398 C CA . VAL A 1 1007 ? 24.829 -2.317 -36.741 1.00 89.62 1007 VAL A CA 1
ATOM 7399 C C . VAL A 1 1007 ? 23.321 -2.508 -36.853 1.00 89.62 1007 VAL A C 1
ATOM 7401 O O . VAL A 1 1007 ? 22.608 -2.276 -35.880 1.00 89.62 1007 VAL A O 1
ATOM 7404 N N . ASP A 1 1008 ? 22.824 -2.921 -38.017 1.00 89.12 1008 ASP A N 1
ATOM 7405 C CA . ASP A 1 1008 ? 21.437 -3.377 -38.148 1.00 89.12 1008 ASP A CA 1
ATOM 7406 C C . ASP A 1 1008 ? 21.323 -4.787 -37.552 1.00 89.12 1008 ASP A C 1
ATOM 7408 O O . ASP A 1 1008 ? 22.027 -5.715 -37.959 1.00 89.12 1008 ASP A O 1
ATOM 7412 N N . LEU A 1 1009 ? 20.474 -4.936 -36.538 1.00 86.56 1009 LEU A N 1
ATOM 7413 C CA . LEU A 1 1009 ? 20.273 -6.199 -35.838 1.00 86.56 1009 LEU A CA 1
ATOM 7414 C C . LEU A 1 1009 ? 19.198 -7.061 -36.499 1.00 86.56 1009 LEU A C 1
ATOM 7416 O O . LEU A 1 1009 ? 19.022 -8.200 -36.081 1.00 86.56 1009 LEU A O 1
ATOM 7420 N N . ALA A 1 1010 ? 18.494 -6.587 -37.526 1.00 75.94 1010 ALA A N 1
ATOM 7421 C CA . ALA A 1 1010 ? 17.575 -7.403 -38.318 1.00 75.94 1010 ALA A CA 1
ATOM 7422 C C . ALA A 1 1010 ? 18.301 -8.170 -39.436 1.00 75.94 1010 ALA A C 1
ATOM 7424 O O . ALA A 1 1010 ? 17.896 -9.294 -39.744 1.00 75.94 1010 ALA A O 1
ATOM 7425 N N . GLY A 1 1011 ? 19.443 -7.670 -39.920 1.00 55.09 1011 GLY A N 1
ATOM 7426 C CA . GLY A 1 1011 ? 20.315 -8.343 -40.894 1.00 55.09 1011 GLY A CA 1
ATOM 7427 C C . GLY A 1 1011 ? 20.592 -7.525 -42.140 1.00 55.09 1011 GLY A C 1
ATOM 7428 O O . GLY A 1 1011 ? 19.635 -6.916 -42.663 1.00 55.09 1011 GLY A O 1
#